Protein 7NOX (pdb70)

Radius of gyration: 37.81 Å; Cα contacts (8 Å, |Δi|>4): 2036; chains: 2; bounding box: 87×106×77 Å

Secondary structure (DSSP, 8-state):
--HHHHHHHHHHHHHH-HHHHHHIIIIIHHHTTSB--SHHHIIIIITT---HHHHTHHHHHHHHTHHHHHHHHHHHHTT-GGGHHHHHHHHHHHHHHHHHHHHHHSSB--TTTT-SSSSS--SPPPBPHHHHHHHHHHHHHHHHHH--TTSPPP-S-TTTTT-HHHHHHHHHHHHHHHHHHTTTT-HHHHHHHHHHHHHSTT----SGGG-EEE---------SGGGGG--SS-HHHHHHH-SSTTTS--BBBHHHHHHHHHTT-TTHHHHEE-EE-TT--SSSS-S-EE-HHHHHHHTPPP-PBPTT-BTTBSPPP-EE-HHHHHHHHH-TT--SEESGGGS-EE-GGGS-TT--EEEE-HHHHHHHHHHHHHTT----SS-HHHHHHHHHHHHHHHHHHHH-PPPPPHHHHHHHHHTTT---SSHHHHHHHHHHHHHHHGGG-HHHHHHHHHHH--S-PPPGGGGT-GGG-TT-SSPPSS-PPPHHHHHHSHHHHHHHHHTTTT---TTSPPTT----/-HHHHHHHHHHHHHH-HHHHHHIIIIIHHHTTSB--SHHHIIIIITT---HHHHTHHHHHIIIIIHHHHHHHHHHHTT-GGGHHHHHHHHHHHHHHHHHHHHHHSSB--TTTT-HHHH---S---B-HHHHHHHHHHHHHHHHHH--TTSPPP-S-TTTTT-HHHHHHHHHHHHHHHHHHTTTT-HHHHHHHHHHHHHSTT----SGGG-EEE---------SGGGGG--SS-HHHHHHH-SSTTTS--BBBHHHHHHHHHTT-TTHHHHEE-EE-TT--SSSS-S-EE-HHHHHHHTPPP-PBPTT-BTTBSPPP-EE-HHHHHHHHH-TT--SEESGGGS-EE-GGGS-TT--EEEE-HHHHHHHHHHHHHTT----SS-HHHHHHHHHHHHHHHHHHHH-PPPPPHHHHHHHHTTTT---SSHHHHHHHHHHHHHHHGGG-HHHHHHHHHHH--S-PPPGGGGT-GGG-TT-SSPPSS-PPPTTHHHHSHHHHHHHHHHTTSS--TTSPPTT-----

Solvent-accessible surface area: 38726 Å² total; per-residue (Å²): 112,72,22,19,47,22,0,33,54,0,0,30,10,3,8,0,7,2,41,1,0,34,0,6,7,2,0,2,2,4,4,2,2,0,3,1,0,3,94,20,1,0,32,30,2,1,17,1,40,82,47,31,100,16,0,10,37,0,10,50,14,2,38,71,48,1,0,93,37,0,2,36,0,13,87,102,1,31,180,49,71,117,82,28,2,6,14,1,0,0,28,0,0,30,0,7,0,0,4,10,0,0,10,4,1,5,25,0,4,18,67,66,2,20,43,18,107,114,68,63,42,137,95,35,92,1,13,110,3,75,70,1,1,56,31,0,3,121,34,0,70,45,0,2,86,101,12,44,80,115,92,32,155,8,105,16,9,54,7,16,93,14,54,9,54,57,0,19,32,1,0,0,0,0,7,0,6,0,0,2,5,1,7,51,47,43,74,106,58,0,55,72,20,0,46,68,0,46,90,23,88,45,23,14,0,85,76,53,80,9,13,0,11,0,102,17,94,108,40,93,18,57,58,36,146,139,15,78,80,38,43,113,3,7,5,8,6,12,5,9,6,1,85,50,15,69,88,18,6,6,8,0,0,7,33,0,4,61,52,0,105,94,12,47,5,30,2,7,56,28,3,0,78,0,9,12,15,42,46,11,4,29,75,30,20,80,93,32,18,56,0,9,99,13,0,84,133,76,68,37,78,31,31,21,4,56,1,0,0,18,0,93,57,78,149,14,121,26,23,96,1,99,69,0,47,126,59,26,111,129,52,65,32,4,55,26,86,2,23,62,32,0,0,1,9,2,5,42,34,5,7,80,5,67,7,12,0,5,0,0,4,4,1,6,4,37,4,14,24,0,5,0,36,14,72,161,22,117,19,68,120,65,57,13,76,64,7,2,67,75,0,0,52,24,2,2,45,8,16,39,98,45,7,59,8,100,61,9,72,101,74,86,16,61,66,7,9,141,86,117,1,46,9,21,161,79,69,100,92,49,33,72,17,1,4,12,7,4,3,4,14,7,5,20,3,2,17,11,1,4,0,11,15,19,19,21,41,27,18,156,39,100,11,4,39,118,62,60,20,35,153,76,16,118,18,27,74,95,29,1,7,1,0,9,6,2,85,98,25,37,67,168,10,129,153,7,25,64,70,1,28,121,92,55,69,48,64,37,65,4,64,32,72,9,72,0,4,69,129,124,128,23,26,56,41,0,32,53,1,0,34,13,3,8,0,5,1,40,0,0,32,0,6,5,1,0,2,2,4,4,1,2,0,4,2,0,4,92,19,1,0,34,31,2,1,16,1,37,95,44,36,111,23,2,14,43,0,9,57,10,2,39,89,50,0,0,103,42,0,6,31,2,19,91,133,2,44,116,58,73,119,84,30,1,0,12,0,0,0,30,1,0,37,0,6,0,0,5,9,0,0,10,4,0,5,25,0,6,16,71,35,3,32,16,17,180,37,86,56,85,142,94,28,90,2,10,94,2,74,64,1,1,51,31,0,3,117,33,0,73,47,0,1,76,102,13,45,96,109,95,29,172,5,98,13,12,45,8,17,88,15,58,12,56,53,0,18,29,1,0,0,0,0,6,0,7,0,0,2,7,0,8,50,54,55,75,106,61,0,54,66,21,0,45,72,0,43,91,22,86,40,22,9,0,83,76,53,84,6,16,0,27,0,115,19,98,95,45,90,21,59,65,38,151,137,15,79,78,37,39,113,9,6,4,8,5,15,5,8,5,2,85,47,16,68,86,17,6,8,7,0,0,6,32,0,4,61,51,0,109,98,13,52,6,28,2,8,53,34,2,0,64,1,12,11,15,44,46,11,4,30,77,30,20,84,97,32,17,57,0,3,99,10,0,82,127,79,67,37,79,33,31,22,5,56,0,0,0,17,0,95,58,77,149,13,121,26,26,96,1,93,70,0,48,126,56,27,111,131,52,64,32,4,55,27,87,2,23,64,32,0,0,1,8,2,2,46,39,5,6,76,8,65,5,19,0,6,0,0,5,4,1,6,0,33,4,14,28,0,4,0,32,12,66,163,19,116,28,71,119,68,57,15,82,62,11,1,73,76,0,0,53,25,2,0,44,7,14,40,102,43,3,58,7,106,66,10,73,104,74,86,18,62,67,6,15,140,96,136,2,46,9,20,170,63,77,88,83,50,37,78,17,1,5,14,7,5,3,5,14,7,5,20,3,2,19,11,1,4,1,12,16,18,18,22,28,30,18,149,12,125,11,4,32,127,71,60,19,36,153,69,18,119,16,28,70,84,14,1,6,2,0,6,2,11,81,130,27,34,91,75,8,124,173,7,26,62,80,1,16,118,100,60,70,29,89,37,61,4,64,32,69,8,96,0,5,63,130,77,58

Sequence (1040 aa):
IDPNAQQLTTAQLQQTYGDLSMMEIYRNYHYAFTQQLMGCWNTTNYGGRHTLDNNEMSSRIWTSFYTQSLKNIIDAQYYRTAEDAEKVNINSVLRIYRVYLMSIITDTYGDAPFSEAGLGFLEGKFNPKYDKQEDIYNAFFLELEDAVNKIDPTKDKVTGDLIYAGDVTKWQQLANSLRLRFAMRISSSVNPTKAQTEFENALAANGGVITDASSDALIKYMTIAFSFGQEAYSSDYRGNSLSQLLFGNDPANNPSYLCSTFFNQLYNSGDPRTFKISRCYYDGLMSSATSPDNRVDITQEMIEKGIAFSPRDPGAYSWEPWPTGYDSDICAELLAVNNPSVTATMAREVEPKLANNNFLKKSSDNPGVVMTSAEVKFLMMAEATVKKWNVGSVSAEDLYKQGVRRAAIDFLTDNYGCTTATTDAEFDAFIQDKGAFGHTTDNQKLEAINTQAWILHFTNPAECWANVRRSGYPKLKSPAEEYGFGQYLTGGTEIPVRLCYPVLESSYNKKSYNEAIERMGGTDNWHSSLLWWDTENDPNAQLTTAQLQTYGDLSMMEIYRNYHYAFTQQLMGCWNTTNYGGRHTLDNNEMSRIWTSSFYTQSLKNIIDAQYRTAEDAEKVNINSVLRIYRVYLMSIITDTYGDAPFSEAGLGFLEGKFNPKYDKQEDIYNAFFLELEDAVNKIDPTKDKVTGDLIYAGDVTKWQQLANSLRLRFAMRISSVNPTKAQTEFENALAANGGVITDASSDALIKYMTIAFSFGQEAYSDYRGNSLSQLLFGNDPANNPSYLCSTFFNQLYNSGDPRTFKISRRCYYDGLMSATSPDNRVDITQEMIEKGIAFSPRDPGAYSWEPWPTGYDSDICAELAVNNPSVTATMAREVEPKLANNFLKSDNPGVVMTSAEVKFLMMAEATVKKWNVGSVSAEDLYKQGVRRAAIDFLTDNYGCTTATTDAEFDAFIQDKGAFGHTTDNQKLEEAINTQAWILHFTNPAECWANVRRSGYPKLKSPAEYGFGQYLTGGTEIPVRLCYPVLESSYNKKSYNEAIERMGGTDNWHSSLLWWDTENQ

B-factor: mean 23.07, std 10.24, range [10.51, 80.83]

Nearest PDB structures (foldseek):
  6e61-assembly2_B  TM=1.001E+00  e=2.399E-82  Bacteroides ovatus ATCC 8483
  6dmf-assembly2_B  TM=9.995E-01  e=1.369E-80  Bacteroides ovatus ATCC 8483
  6dmf-assembly5_E  TM=1.001E+00  e=4.076E-80  Bacteroides ovatus ATCC 8483
  6dmf-assembly3_C  TM=1.000E+00  e=6.519E-79  Bacteroides ovatus ATCC 8483
  7o8c-assembly1_B  TM=9.996E-01  e=8.182E-79  Bacteroides ovatus ATCC 8483

Structure (mmCIF, N/CA/C/O backbone):
data_7NOX
#
_entry.id   7NOX
#
_cell.length_a   87.842
_cell.length_b   88.437
_cell.length_c   156.148
_cell.angle_alpha   90.000
_cell.angle_beta   90.000
_cell.angle_gamma   90.000
#
_symmetry.space_group_name_H-M   'P 21 21 21'
#
loop_
_entity.id
_entity.type
_entity.pdbx_description
1 polymer 'Surface glycan-binding protein BO2743'
2 branched beta-D-glucopyranose-(1-4)-beta-D-glucopyranose-(1-3)-beta-D-glucopyranose-(1-4)-beta-D-glucopyranose-(1-4)-beta-D-glucopyranose-(1-3)-beta-D-glucopyranose-(1-4)-beta-D-glucopyranose-(1-4)-beta-D-glucopyranose-(1-3)-beta-D-glucopyranose
3 non-polymer 'MAGNESIUM ION'
4 non-polymer GLYCEROL
5 non-polymer 'TRIETHYLENE GLYCOL'
6 non-polymer 'SODIUM ION'
7 non-polymer 'AZIDE ION'
8 non-polymer TRIS(HYDROXYETHYL)AMINOMETHANE
9 water water
#
loop_
_atom_site.group_PDB
_atom_site.id
_atom_site.type_symbol
_atom_site.label_atom_id
_atom_site.label_alt_id
_atom_site.label_comp_id
_atom_site.label_asym_id
_atom_site.label_entity_id
_atom_site.label_seq_id
_atom_site.pdbx_PDB_ins_code
_atom_site.Cartn_x
_atom_site.Cartn_y
_atom_site.Cartn_z
_atom_site.occupancy
_atom_site.B_iso_or_equiv
_atom_site.auth_seq_id
_atom_site.auth_comp_id
_atom_site.auth_asym_id
_atom_site.auth_atom_id
_atom_site.pdbx_PDB_model_num
ATOM 1 N N . ILE A 1 78 ? 15.611 21.360 38.300 1.00 46.22 39 ILE A N 1
ATOM 2 C CA . ILE A 1 78 ? 15.637 19.900 38.208 1.00 48.34 39 ILE A CA 1
ATOM 3 C C . ILE A 1 78 ? 16.422 19.425 36.975 1.00 50.31 39 ILE A C 1
ATOM 4 O O . ILE A 1 78 ? 17.213 18.488 37.046 1.00 59.17 39 ILE A O 1
ATOM 6 N N . ASP A 1 79 ? 16.170 20.032 35.845 1.00 38.92 40 ASP A N 1
ATOM 7 C CA . ASP A 1 79 ? 17.025 19.821 34.690 1.00 27.61 40 ASP A CA 1
ATOM 8 C C . ASP A 1 79 ? 18.259 20.713 34.833 1.00 25.21 40 ASP A C 1
ATOM 9 O O . ASP A 1 79 ? 18.127 21.865 35.265 1.00 22.85 40 ASP A O 1
ATOM 14 N N . PRO A 1 80 ? 19.464 20.186 34.586 1.00 22.74 41 PRO A N 1
ATOM 15 C CA . PRO A 1 80 ? 20.675 21.029 34.699 1.00 20.17 41 PRO A CA 1
ATOM 16 C C . PRO A 1 80 ? 20.657 22.263 33.823 1.00 20.54 41 PRO A C 1
ATOM 17 O O . PRO A 1 80 ? 21.202 23.302 34.220 1.00 19.92 41 PRO A O 1
ATOM 21 N N . ASN A 1 81 ? 20.131 22.171 32.602 1.00 20.25 42 ASN A N 1
ATOM 22 C CA . ASN A 1 81 ? 20.006 23.371 31.785 1.00 20.41 42 ASN A CA 1
ATOM 23 C C . ASN A 1 81 ? 19.133 24.421 32.447 1.00 21.40 42 ASN A C 1
ATOM 24 O O . ASN A 1 81 ? 19.416 25.622 32.350 1.00 22.42 42 ASN A O 1
ATOM 29 N N . ALA A 1 82 ? 18.073 23.998 33.128 1.00 20.01 43 ALA A N 1
ATOM 30 C CA . ALA A 1 82 ? 17.211 24.944 33.812 1.00 23.02 43 ALA A CA 1
ATOM 31 C C . ALA A 1 82 ? 17.908 25.545 35.028 1.00 19.72 43 ALA A C 1
ATOM 32 O O . ALA A 1 82 ? 17.649 26.702 35.395 1.00 19.56 43 ALA A O 1
ATOM 34 N N . GLN A 1 83 ? 18.726 24.745 35.724 1.00 18.13 44 GLN A N 1
ATOM 35 C CA A GLN A 1 83 ? 19.457 25.293 36.860 0.61 18.89 44 GLN A CA 1
ATOM 36 C CA B GLN A 1 83 ? 19.492 25.266 36.854 0.39 18.94 44 GLN A CA 1
ATOM 37 C C . GLN A 1 83 ? 20.435 26.380 36.411 1.00 17.51 44 GLN A C 1
ATOM 38 O O . GLN A 1 83 ? 20.621 27.379 37.129 1.00 18.35 44 GLN A O 1
ATOM 49 N N . LEU A 1 84 ? 21.048 26.224 35.226 1.00 16.92 45 LEU A N 1
ATOM 50 C CA . LEU A 1 84 ? 21.906 27.286 34.683 1.00 16.16 45 LEU A CA 1
ATOM 51 C C . LEU A 1 84 ? 21.131 28.591 34.524 1.00 16.15 45 LEU A C 1
ATOM 52 O O . LEU A 1 84 ? 21.603 29.660 34.939 1.00 15.98 45 LEU A O 1
ATOM 57 N N . THR A 1 85 ? 19.929 28.524 33.937 1.00 16.66 46 THR A N 1
ATOM 58 C CA . THR A 1 85 ? 19.136 29.731 33.737 1.00 15.95 46 THR A CA 1
ATOM 59 C C . THR A 1 85 ? 18.902 30.449 35.051 1.00 16.93 46 THR A C 1
ATOM 60 O O . THR A 1 85 ? 19.088 31.674 35.148 1.00 15.24 46 THR A O 1
ATOM 64 N N . THR A 1 86 ? 18.436 29.713 36.054 1.00 18.25 47 THR A N 1
ATOM 65 C CA . THR A 1 86 ? 18.102 30.331 37.336 1.00 14.99 47 THR A CA 1
ATOM 66 C C . THR A 1 86 ? 19.331 30.959 37.969 1.00 15.92 47 THR A C 1
ATOM 67 O O . THR A 1 86 ? 19.250 32.077 38.526 1.00 17.10 47 THR A O 1
ATOM 71 N N . ALA A 1 87 ? 20.478 30.267 37.889 1.00 14.78 48 ALA A N 1
ATOM 72 C CA . ALA A 1 87 ? 21.688 30.790 38.497 1.00 16.94 48 ALA A CA 1
ATOM 73 C C . ALA A 1 87 ? 22.152 32.063 37.791 1.00 15.86 48 ALA A C 1
ATOM 74 O O . ALA A 1 87 ? 22.576 33.030 38.447 1.00 16.42 48 ALA A O 1
ATOM 76 N N . GLN A 1 88 ? 22.090 32.085 36.451 1.00 14.37 49 GLN A N 1
ATOM 77 C CA . GLN A 1 88 ? 22.390 33.326 35.746 1.00 12.77 49 GLN A CA 1
ATOM 78 C C . GLN A 1 88 ? 21.450 34.437 36.175 1.00 16.78 49 GLN A C 1
ATOM 79 O O . GLN A 1 88 ? 21.898 35.553 36.486 1.00 15.29 49 GLN A O 1
ATOM 85 N N . LEU A 1 89 ? 20.130 34.179 36.139 1.00 12.99 50 LEU A N 1
ATOM 86 C CA . LEU A 1 89 ? 19.191 35.236 36.518 1.00 13.51 50 LEU A CA 1
ATOM 87 C C . LEU A 1 89 ? 19.491 35.755 37.926 1.00 17.24 50 LEU A C 1
ATOM 88 O O . LEU A 1 89 ? 19.401 36.963 38.157 1.00 16.22 50 LEU A O 1
ATOM 93 N N . GLN A 1 90 ? 19.829 34.857 38.870 1.00 14.99 51 GLN A N 1
ATOM 94 C CA A GLN A 1 90 ? 20.014 35.284 40.252 0.61 13.98 51 GLN A CA 1
ATOM 95 C CA B GLN A 1 90 ? 20.053 35.262 40.271 0.39 13.99 51 GLN A CA 1
ATOM 96 C C . GLN A 1 90 ? 21.231 36.207 40.408 1.00 17.60 51 GLN A C 1
ATOM 97 O O . GLN A 1 90 ? 21.274 37.015 41.347 1.00 20.59 51 GLN A O 1
ATOM 108 N N . THR A 1 91 ? 22.189 36.141 39.482 1.00 14.32 52 THR A N 1
ATOM 109 C CA . THR A 1 91 ? 23.459 36.875 39.615 1.00 13.76 52 THR A CA 1
ATOM 110 C C . THR A 1 91 ? 23.248 38.371 39.773 1.00 15.44 52 THR A C 1
ATOM 111 O O . THR A 1 91 ? 23.882 38.997 40.635 1.00 15.66 52 THR A O 1
ATOM 115 N N . TYR A 1 92 ? 22.378 38.985 38.971 1.00 14.09 53 TYR A N 1
ATOM 116 C CA . TYR A 1 92 ? 21.984 40.371 39.218 1.00 13.18 53 TYR A CA 1
ATOM 117 C C . TYR A 1 92 ? 20.478 40.508 39.469 1.00 13.95 53 TYR A C 1
ATOM 118 O O . TYR A 1 92 ? 19.989 41.634 39.646 1.00 14.71 53 TYR A O 1
ATOM 127 N N . GLY A 1 93 ? 19.730 39.400 39.483 1.00 14.04 54 GLY A N 1
ATOM 128 C CA . GLY A 1 93 ? 18.280 39.500 39.580 1.00 12.52 54 GLY A CA 1
ATOM 129 C C . GLY A 1 93 ? 17.762 39.419 40.977 1.00 14.61 54 GLY A C 1
ATOM 130 O O . GLY A 1 93 ? 16.578 39.696 41.207 1.00 16.84 54 GLY A O 1
ATOM 131 N N . ASP A 1 94 ? 18.626 39.076 41.935 1.00 15.20 55 ASP A N 1
ATOM 132 C CA . ASP A 1 94 ? 18.214 38.900 43.323 1.00 16.31 55 ASP A CA 1
ATOM 133 C C . ASP A 1 94 ? 18.229 40.253 44.034 1.00 17.54 55 ASP A C 1
ATOM 134 O O . ASP A 1 94 ? 19.303 40.806 44.352 1.00 15.87 55 ASP A O 1
ATOM 139 N N . LEU A 1 95 ? 17.026 40.765 44.293 1.00 16.86 56 LEU A N 1
ATOM 140 C CA . LEU A 1 95 ? 16.860 42.110 44.812 1.00 16.49 56 LEU A CA 1
ATOM 141 C C . LEU A 1 95 ? 17.441 42.239 46.209 1.00 22.28 56 LEU A C 1
ATOM 142 O O . LEU A 1 95 ? 17.933 43.312 46.563 1.00 23.31 56 LEU A O 1
ATOM 147 N N . SER A 1 96 ? 17.390 41.173 47.009 1.00 16.17 57 SER A N 1
ATOM 148 C CA . SER A 1 96 ? 18.009 41.219 48.326 1.00 18.70 57 SER A CA 1
ATOM 149 C C . SER A 1 96 ? 19.529 41.308 48.198 1.00 21.17 57 SER A C 1
ATOM 150 O O . SER A 1 96 ? 20.181 42.135 48.851 1.00 20.46 57 SER A O 1
ATOM 153 N N . MET A 1 97 ? 20.117 40.494 47.332 1.00 16.02 58 MET A N 1
ATOM 154 C CA . MET A 1 97 ? 21.570 40.456 47.319 1.00 15.36 58 MET A CA 1
ATOM 155 C C . MET A 1 97 ? 22.142 41.754 46.738 1.00 12.80 58 MET A C 1
ATOM 156 O O . MET A 1 97 ? 23.239 42.194 47.155 1.00 15.67 58 MET A O 1
ATOM 161 N N . MET A 1 98 ? 21.420 42.399 45.791 1.00 13.72 59 MET A N 1
ATOM 162 C CA . MET A 1 98 ? 22.038 43.545 45.148 1.00 13.98 59 MET A CA 1
ATOM 163 C C . MET A 1 98 ? 22.213 44.742 46.096 1.00 16.00 59 MET A C 1
ATOM 164 O O . MET A 1 98 ? 22.978 45.671 45.777 1.00 15.23 59 MET A O 1
ATOM 169 N N . GLU A 1 99 ? 21.528 44.734 47.242 1.00 12.69 60 GLU A N 1
ATOM 170 C CA . GLU A 1 99 ? 21.742 45.785 48.245 1.00 15.13 60 GLU A CA 1
ATOM 171 C C . GLU A 1 99 ? 23.222 45.917 48.610 1.00 16.29 60 GLU A C 1
ATOM 172 O O . GLU A 1 99 ? 23.695 47.006 48.993 1.00 16.77 60 GLU A O 1
ATOM 178 N N . ILE A 1 100 ? 23.971 44.811 48.562 1.00 12.91 61 ILE A N 1
ATOM 179 C CA . ILE A 1 100 ? 25.378 44.888 48.987 1.00 14.51 61 ILE A CA 1
ATOM 180 C C . ILE A 1 100 ? 26.148 45.873 48.119 1.00 14.28 61 ILE A C 1
ATOM 181 O O . ILE A 1 100 ? 27.091 46.527 48.582 1.00 13.39 61 ILE A O 1
ATOM 186 N N . TYR A 1 101 ? 25.853 45.893 46.806 1.00 12.68 62 TYR A N 1
ATOM 187 C CA . TYR A 1 101 ? 26.608 46.730 45.898 1.00 12.19 62 TYR A CA 1
ATOM 188 C C . TYR A 1 101 ? 26.242 48.194 46.095 1.00 12.61 62 TYR A C 1
ATOM 189 O O . TYR A 1 101 ? 27.121 49.076 46.065 1.00 13.92 62 TYR A O 1
ATOM 198 N N . ARG A 1 102 ? 24.942 48.480 46.262 1.00 12.01 63 ARG A N 1
ATOM 199 C CA . ARG A 1 102 ? 24.569 49.867 46.509 1.00 12.92 63 ARG A CA 1
ATOM 200 C C . ARG A 1 102 ? 25.090 50.342 47.855 1.00 15.75 63 ARG A C 1
ATOM 201 O O . ARG A 1 102 ? 25.465 51.518 48.003 1.00 14.85 63 ARG A O 1
ATOM 209 N N . ASN A 1 103 ? 25.130 49.444 48.841 1.00 13.28 64 ASN A N 1
ATOM 210 C CA . ASN A 1 103 ? 25.520 49.844 50.188 1.00 12.46 64 ASN A CA 1
ATOM 211 C C . ASN A 1 103 ? 27.040 49.992 50.331 1.00 13.12 64 ASN A C 1
ATOM 212 O O . ASN A 1 103 ? 27.518 50.925 50.997 1.00 13.64 64 ASN A O 1
ATOM 217 N N . TYR A 1 104 ? 27.811 49.029 49.810 1.00 12.75 65 TYR A N 1
ATOM 218 C CA . TYR A 1 104 ? 29.248 48.977 50.025 1.00 12.15 65 TYR A CA 1
ATOM 219 C C . TYR A 1 104 ? 30.032 49.272 48.751 1.00 13.96 65 TYR A C 1
ATOM 220 O O . TYR A 1 104 ? 30.690 50.312 48.652 1.00 13.59 65 TYR A O 1
ATOM 229 N N . HIS A 1 105 ? 29.997 48.370 47.758 1.00 12.60 66 HIS A N 1
ATOM 230 C CA . HIS A 1 105 ? 30.904 48.467 46.618 1.00 13.04 66 HIS A CA 1
ATOM 231 C C . HIS A 1 105 ? 30.931 49.853 45.987 1.00 13.31 66 HIS A C 1
ATOM 232 O O . HIS A 1 105 ? 32.013 50.377 45.697 1.00 13.76 66 HIS A O 1
ATOM 239 N N . TYR A 1 106 ? 29.751 50.396 45.616 1.00 12.67 67 TYR A N 1
ATOM 240 C CA . TYR A 1 106 ? 29.740 51.660 44.856 1.00 12.47 67 TYR A CA 1
ATOM 241 C C . TYR A 1 106 ? 30.328 52.807 45.642 1.00 12.64 67 TYR A C 1
ATOM 242 O O . TYR A 1 106 ? 30.825 53.766 45.037 1.00 13.15 67 TYR A O 1
ATOM 251 N N . ALA A 1 107 ? 30.298 52.715 46.982 1.00 11.23 68 ALA A N 1
ATOM 252 C CA . ALA A 1 107 ? 30.999 53.706 47.808 1.00 10.87 68 ALA A CA 1
ATOM 253 C C . ALA A 1 107 ? 32.498 53.429 47.872 1.00 13.14 68 ALA A C 1
ATOM 254 O O . ALA A 1 107 ? 33.300 54.358 47.763 1.00 13.15 68 ALA A O 1
ATOM 256 N N . PHE A 1 108 ? 32.896 52.164 48.072 1.00 12.81 69 PHE A N 1
ATOM 257 C CA . PHE A 1 108 ? 34.321 51.837 48.160 1.00 12.51 69 PHE A CA 1
ATOM 258 C C . PHE A 1 108 ? 35.049 52.180 46.863 1.00 13.33 69 PHE A C 1
ATOM 259 O O . PHE A 1 108 ? 36.247 52.490 46.898 1.00 14.45 69 PHE A O 1
ATOM 267 N N . THR A 1 109 ? 34.399 52.040 45.713 1.00 12.22 70 THR A N 1
ATOM 268 C CA . THR A 1 109 ? 35.037 52.429 44.468 1.00 11.26 70 THR A CA 1
ATOM 269 C C . THR A 1 109 ? 34.801 53.909 44.101 1.00 12.16 70 THR A C 1
ATOM 270 O O . THR A 1 109 ? 35.238 54.374 43.041 1.00 12.50 70 THR A O 1
ATOM 274 N N . GLN A 1 110 ? 34.052 54.620 44.951 1.00 12.84 71 GLN A N 1
ATOM 275 C CA . GLN A 1 110 ? 33.866 56.074 44.835 1.00 13.70 71 GLN A CA 1
ATOM 276 C C . GLN A 1 110 ? 33.237 56.432 43.499 1.00 12.03 71 GLN A C 1
ATOM 277 O O . GLN A 1 110 ? 33.597 57.431 42.848 1.00 13.32 71 GLN A O 1
ATOM 283 N N . GLN A 1 111 ? 32.234 55.623 43.087 1.00 11.66 72 GLN A N 1
ATOM 284 C CA . GLN A 1 111 ? 31.439 55.920 41.921 1.00 13.03 72 GLN A CA 1
ATOM 285 C C . GLN A 1 111 ? 30.084 56.513 42.276 1.00 12.85 72 GLN A C 1
ATOM 286 O O . GLN A 1 111 ? 29.661 57.451 41.583 1.00 12.56 72 GLN A O 1
ATOM 292 N N . LEU A 1 112 ? 29.445 56.039 43.353 1.00 12.74 73 LEU A N 1
ATOM 293 C CA . LEU A 1 112 ? 28.171 56.628 43.808 1.00 12.47 73 LEU A CA 1
ATOM 294 C C . LEU A 1 112 ? 28.368 57.061 45.254 1.00 11.42 73 LEU A C 1
ATOM 295 O O . LEU A 1 112 ? 29.122 56.440 46.003 1.00 14.43 73 LEU A O 1
ATOM 300 N N . MET A 1 113 ? 27.731 58.192 45.598 1.00 12.88 74 MET A N 1
ATOM 301 C CA . MET A 1 113 ? 27.796 58.761 46.938 1.00 12.97 74 MET A CA 1
ATOM 302 C C . MET A 1 113 ? 26.670 59.747 47.055 1.00 11.72 74 MET A C 1
ATOM 303 O O . MET A 1 113 ? 26.434 60.517 46.130 1.00 13.21 74 MET A O 1
ATOM 308 N N . GLY A 1 114 ? 25.980 59.691 48.215 1.00 12.55 75 GLY A N 1
ATOM 309 C CA . GLY A 1 114 ? 24.961 60.696 48.511 1.00 14.63 75 GLY A CA 1
ATOM 310 C C . GLY A 1 114 ? 23.613 60.103 48.868 1.00 14.16 75 GLY A C 1
ATOM 311 O O . GLY A 1 114 ? 22.924 60.632 49.759 1.00 15.22 75 GLY A O 1
ATOM 312 N N . CYS A 1 115 ? 23.208 59.052 48.140 1.00 12.57 76 CYS A N 1
ATOM 313 C CA . CYS A 1 115 ? 22.100 58.194 48.580 1.00 14.04 76 CYS A CA 1
ATOM 314 C C . CYS A 1 115 ? 22.334 57.726 50.017 1.00 13.96 76 CYS A C 1
ATOM 315 O O . CYS A 1 115 ? 23.455 57.353 50.392 1.00 13.85 76 CYS A O 1
ATOM 318 N N . TRP A 1 116 ? 21.283 57.789 50.856 1.00 13.58 77 TRP A N 1
ATOM 319 C CA . TRP A 1 116 ? 21.480 57.424 52.263 1.00 16.22 77 TRP A CA 1
ATOM 320 C C . TRP A 1 116 ? 22.216 56.080 52.422 1.00 12.24 77 TRP A C 1
ATOM 321 O O . TRP A 1 116 ? 23.178 55.954 53.205 1.00 13.24 77 TRP A O 1
ATOM 332 N N . ASN A 1 117 ? 21.772 55.050 51.682 1.00 14.11 78 ASN A N 1
ATOM 333 C CA . ASN A 1 117 ? 22.305 53.713 51.931 1.00 14.75 78 ASN A CA 1
ATOM 334 C C . ASN A 1 117 ? 23.788 53.651 51.592 1.00 13.26 78 ASN A C 1
ATOM 335 O O . ASN A 1 117 ? 24.591 53.082 52.337 1.00 15.08 78 ASN A O 1
ATOM 340 N N . THR A 1 118 ? 24.150 54.234 50.461 1.00 13.79 79 THR A N 1
ATOM 341 C CA . THR A 1 118 ? 25.531 54.186 49.989 1.00 12.58 79 THR A CA 1
ATOM 342 C C . THR A 1 118 ? 26.455 54.962 50.926 1.00 11.74 79 THR A C 1
ATOM 343 O O . THR A 1 118 ? 27.542 54.481 51.311 1.00 14.75 79 THR A O 1
ATOM 347 N N . THR A 1 119 ? 26.037 56.177 51.320 1.00 13.87 80 THR A N 1
ATOM 348 C CA . THR A 1 119 ? 26.878 56.965 52.229 1.00 14.44 80 THR A CA 1
ATOM 349 C C . THR A 1 119 ? 26.925 56.371 53.629 1.00 15.45 80 THR A C 1
ATOM 350 O O . THR A 1 119 ? 27.994 56.313 54.238 1.00 14.31 80 THR A O 1
ATOM 354 N N . ASN A 1 120 ? 25.785 55.913 54.162 1.00 13.88 81 ASN A N 1
ATOM 355 C CA . ASN A 1 120 ? 25.779 55.402 55.532 1.00 13.23 81 ASN A CA 1
ATOM 356 C C . ASN A 1 120 ? 26.661 54.162 55.688 1.00 15.29 81 ASN A C 1
ATOM 357 O O . ASN A 1 120 ? 27.458 54.054 56.646 1.00 16.71 81 ASN A O 1
ATOM 362 N N . TYR A 1 121 ? 26.565 53.207 54.749 1.00 13.48 82 TYR A N 1
ATOM 363 C CA . TYR A 1 121 ? 27.316 51.955 54.932 1.00 13.19 82 TYR A CA 1
ATOM 364 C C . TYR A 1 121 ? 28.730 52.105 54.377 1.00 14.32 82 TYR A C 1
ATOM 365 O O . TYR A 1 121 ? 29.713 52.158 55.116 1.00 14.90 82 TYR A O 1
ATOM 374 N N . GLY A 1 122 ? 28.860 52.148 53.055 1.00 12.93 83 GLY A N 1
ATOM 375 C CA . GLY A 1 122 ? 30.210 52.178 52.509 1.00 13.29 83 GLY A CA 1
ATOM 376 C C . GLY A 1 122 ? 30.886 53.537 52.627 1.00 15.69 83 GLY A C 1
ATOM 377 O O . GLY A 1 122 ? 32.104 53.616 52.823 1.00 14.85 83 GLY A O 1
ATOM 378 N N . GLY A 1 123 ? 30.106 54.624 52.547 1.00 14.25 84 GLY A N 1
ATOM 379 C CA . GLY A 1 123 ? 30.708 55.955 52.557 1.00 12.34 84 GLY A CA 1
ATOM 380 C C . GLY A 1 123 ? 31.192 56.385 53.921 1.00 15.01 84 GLY A C 1
ATOM 381 O O . GLY A 1 123 ? 32.086 57.242 54.007 1.00 17.62 84 GLY A O 1
ATOM 382 N N . ARG A 1 124 ? 30.646 55.806 54.990 1.00 12.27 85 ARG A N 1
ATOM 383 C CA . ARG A 1 124 ? 31.050 56.169 56.358 1.00 12.75 85 ARG A CA 1
ATOM 384 C C . ARG A 1 124 ? 31.530 54.959 57.156 1.00 13.95 85 ARG A C 1
ATOM 385 O O . ARG A 1 124 ? 31.666 55.012 58.395 1.00 14.61 85 ARG A O 1
ATOM 393 N N . HIS A 1 125 ? 31.859 53.878 56.454 1.00 13.45 86 HIS A N 1
ATOM 394 C CA . HIS A 1 125 ? 32.474 52.697 57.059 1.00 13.40 86 HIS A CA 1
ATOM 395 C C . HIS A 1 125 ? 31.646 52.157 58.234 1.00 15.53 86 HIS A C 1
ATOM 396 O O . HIS A 1 125 ? 32.172 51.873 59.331 1.00 14.85 86 HIS A O 1
ATOM 403 N N . THR A 1 126 ? 30.329 52.009 58.000 1.00 14.63 87 THR A N 1
ATOM 404 C CA . THR A 1 126 ? 29.429 51.366 58.973 1.00 13.55 87 THR A CA 1
ATOM 405 C C . THR A 1 126 ? 29.413 49.873 58.674 1.00 13.59 87 THR A C 1
ATOM 406 O O . THR A 1 126 ? 28.835 49.431 57.659 1.00 13.57 87 THR A O 1
ATOM 410 N N . LEU A 1 127 ? 30.044 49.104 59.543 1.00 16.61 88 LEU A N 1
ATOM 411 C CA . LEU A 1 127 ? 30.078 47.667 59.386 1.00 15.14 88 LEU A CA 1
ATOM 412 C C . LEU A 1 127 ? 28.766 47.098 59.900 1.00 16.25 88 LEU A C 1
ATOM 413 O O . LEU A 1 127 ? 28.319 47.422 61.005 1.00 16.70 88 LEU A O 1
ATOM 418 N N . ASP A 1 128 ? 28.157 46.223 59.101 1.00 14.32 89 ASP A N 1
ATOM 419 C CA . ASP A 1 128 ? 26.904 45.580 59.467 1.00 15.40 89 ASP A CA 1
ATOM 420 C C . ASP A 1 128 ? 26.964 44.160 58.919 1.00 16.10 89 ASP A C 1
ATOM 421 O O . ASP A 1 128 ? 27.006 43.969 57.692 1.00 14.44 89 ASP A O 1
ATOM 426 N N . ASN A 1 129 ? 27.006 43.166 59.807 1.00 14.33 90 ASN A N 1
ATOM 427 C CA . ASN A 1 129 ? 27.222 41.803 59.319 1.00 15.45 90 ASN A CA 1
ATOM 428 C C . ASN A 1 129 ? 26.090 41.308 58.405 1.00 14.66 90 ASN A C 1
ATOM 429 O O . ASN A 1 129 ? 26.341 40.590 57.412 1.00 16.08 90 ASN A O 1
ATOM 434 N N . ASN A 1 130 ? 24.847 41.685 58.704 1.00 15.07 91 ASN A N 1
ATOM 435 C CA . ASN A 1 130 ? 23.768 41.310 57.807 1.00 16.05 91 ASN A CA 1
ATOM 436 C C . ASN A 1 130 ? 23.990 41.846 56.403 1.00 16.35 91 ASN A C 1
ATOM 437 O O . ASN A 1 130 ? 23.763 41.134 55.397 1.00 20.56 91 ASN A O 1
ATOM 442 N N . GLU A 1 131 ? 24.392 43.113 56.292 1.00 13.27 92 GLU A N 1
ATOM 443 C CA . GLU A 1 131 ? 24.649 43.672 54.958 1.00 17.84 92 GLU A CA 1
ATOM 444 C C . GLU A 1 131 ? 25.850 43.009 54.299 1.00 15.86 92 GLU A C 1
ATOM 445 O O . GLU A 1 131 ? 25.814 42.738 53.083 1.00 16.45 92 GLU A O 1
ATOM 451 N N . MET A 1 132 ? 26.915 42.730 55.071 1.00 13.06 93 MET A N 1
ATOM 452 C CA . MET A 1 132 ? 28.078 42.133 54.454 1.00 13.69 93 MET A CA 1
ATOM 453 C C . MET A 1 132 ? 27.837 40.697 54.010 1.00 15.69 93 MET A C 1
ATOM 454 O O . MET A 1 132 ? 28.607 40.194 53.169 1.00 15.79 93 MET A O 1
ATOM 459 N N . SER A 1 133 ? 26.835 40.024 54.606 1.00 13.99 94 SER A N 1
ATOM 460 C CA A SER A 1 133 ? 26.631 38.597 54.384 0.53 13.98 94 SER A CA 1
ATOM 461 C CA B SER A 1 133 ? 26.640 38.596 54.381 0.47 13.99 94 SER A CA 1
ATOM 462 C C . SER A 1 133 ? 25.893 38.271 53.094 1.00 15.46 94 SER A C 1
ATOM 463 O O . SER A 1 133 ? 25.769 37.079 52.777 1.00 16.42 94 SER A O 1
ATOM 468 N N . ARG A 1 134 ? 25.394 39.276 52.361 1.00 14.79 95 ARG A N 1
ATOM 469 C CA . ARG A 1 134 ? 24.415 39.020 51.296 1.00 13.50 95 ARG A CA 1
ATOM 470 C C . ARG A 1 134 ? 24.967 38.139 50.188 1.00 17.13 95 ARG A C 1
ATOM 471 O O . ARG A 1 134 ? 24.231 37.285 49.681 1.00 15.96 95 ARG A O 1
ATOM 479 N N . ILE A 1 135 ? 26.222 38.343 49.780 1.00 14.54 96 ILE A N 1
ATOM 480 C CA . ILE A 1 135 ? 26.742 37.535 48.677 1.00 12.21 96 ILE A CA 1
ATOM 481 C C . ILE A 1 135 ? 26.897 36.091 49.130 1.00 14.58 96 ILE A C 1
ATOM 482 O O . ILE A 1 135 ? 26.517 35.154 48.423 1.00 15.92 96 ILE A O 1
ATOM 487 N N . TRP A 1 136 ? 27.516 35.897 50.295 1.00 13.44 97 TRP A N 1
ATOM 488 C CA . TRP A 1 136 ? 27.701 34.549 50.821 1.00 13.99 97 TRP A CA 1
ATOM 489 C C . TRP A 1 136 ? 26.387 33.788 50.921 1.00 14.23 97 TRP A C 1
ATOM 490 O O . TRP A 1 136 ? 26.237 32.680 50.380 1.00 16.14 97 TRP A O 1
ATOM 501 N N . THR A 1 137 ? 25.418 34.365 51.628 1.00 14.66 98 THR A N 1
ATOM 502 C CA . THR A 1 137 ? 24.142 33.698 51.848 1.00 16.52 98 THR A CA 1
ATOM 503 C C . THR A 1 137 ? 23.407 33.437 50.543 1.00 19.99 98 THR A C 1
ATOM 504 O O . THR A 1 137 ? 22.936 32.321 50.296 1.00 17.82 98 THR A O 1
ATOM 508 N N . SER A 1 138 ? 23.336 34.436 49.675 1.00 15.79 99 SER A N 1
ATOM 509 C CA . SER A 1 138 ? 22.588 34.258 48.424 1.00 17.15 99 SER A CA 1
ATOM 510 C C . SER A 1 138 ? 23.220 33.176 47.556 1.00 17.54 99 SER A C 1
ATOM 511 O O . SER A 1 138 ? 22.527 32.277 47.042 1.00 19.01 99 SER A O 1
ATOM 514 N N . PHE A 1 139 ? 24.543 33.245 47.369 1.00 14.39 100 PHE A N 1
ATOM 515 C CA . PHE A 1 139 ? 25.165 32.274 46.457 1.00 15.25 100 PHE A CA 1
ATOM 516 C C . PHE A 1 139 ? 25.181 30.874 47.052 1.00 16.66 100 PHE A C 1
ATOM 517 O O . PHE A 1 139 ? 24.960 29.883 46.337 1.00 17.89 100 PHE A O 1
ATOM 525 N N . TYR A 1 140 ? 25.523 30.742 48.334 1.00 17.86 101 TYR A N 1
ATOM 526 C CA . TYR A 1 140 ? 25.659 29.386 48.862 1.00 16.80 101 TYR A CA 1
ATOM 527 C C . TYR A 1 140 ? 24.317 28.710 49.081 1.00 17.52 101 TYR A C 1
ATOM 528 O O . TYR A 1 140 ? 24.287 27.474 49.216 1.00 20.99 101 TYR A O 1
ATOM 537 N N . THR A 1 141 ? 23.217 29.472 49.176 1.00 17.28 102 THR A N 1
ATOM 538 C CA . THR A 1 141 ? 21.890 28.853 49.314 1.00 15.95 102 THR A CA 1
ATOM 539 C C . THR A 1 141 ? 21.176 28.710 47.995 1.00 21.09 102 THR A C 1
ATOM 540 O O . THR A 1 141 ? 20.217 27.934 47.918 1.00 25.16 102 THR A O 1
ATOM 544 N N . GLN A 1 142 ? 21.601 29.433 46.955 1.00 18.34 103 GLN A N 1
ATOM 545 C CA . GLN A 1 142 ? 20.871 29.411 45.689 1.00 20.72 103 GLN A CA 1
ATOM 546 C C . GLN A 1 142 ? 21.825 29.105 44.539 1.00 23.01 103 GLN A C 1
ATOM 547 O O . GLN A 1 142 ? 22.161 27.938 44.308 1.00 22.30 103 GLN A O 1
ATOM 553 N N . SER A 1 143 ? 22.308 30.145 43.854 1.00 18.46 104 SER A N 1
ATOM 554 C CA . SER A 1 143 ? 22.911 29.971 42.534 1.00 18.83 104 SER A CA 1
ATOM 555 C C . SER A 1 143 ? 24.136 29.054 42.562 1.00 22.94 104 SER A C 1
ATOM 556 O O . SER A 1 143 ? 24.233 28.113 41.759 1.00 20.94 104 SER A O 1
ATOM 559 N N . LEU A 1 144 ? 25.115 29.313 43.447 1.00 18.64 105 LEU A N 1
ATOM 560 C CA . LEU A 1 144 ? 26.271 28.415 43.482 1.00 16.47 105 LEU A CA 1
ATOM 561 C C . LEU A 1 144 ? 25.895 27.005 43.915 1.00 21.68 105 LEU A C 1
ATOM 562 O O . LEU A 1 144 ? 26.373 26.028 43.324 1.00 19.94 105 LEU A O 1
ATOM 567 N N . LYS A 1 145 ? 25.033 26.876 44.920 1.00 20.25 106 LYS A N 1
ATOM 568 C CA . LYS A 1 145 ? 24.554 25.558 45.328 1.00 19.41 106 LYS A CA 1
ATOM 569 C C . LYS A 1 145 ? 23.948 24.803 44.155 1.00 19.35 106 LYS A C 1
ATOM 570 O O . LYS A 1 145 ? 24.237 23.617 43.950 1.00 21.37 106 LYS A O 1
ATOM 576 N N . ASN A 1 146 ? 23.070 25.466 43.408 1.00 19.69 107 ASN A N 1
ATOM 577 C CA . ASN A 1 146 ? 22.370 24.802 42.323 1.00 22.15 107 ASN A CA 1
ATOM 578 C C . ASN A 1 146 ? 23.306 24.495 41.169 1.00 21.86 107 ASN A C 1
ATOM 579 O O . ASN A 1 146 ? 23.167 23.445 40.524 1.00 21.60 107 ASN A O 1
ATOM 584 N N . ILE A 1 147 ? 24.235 25.419 40.849 1.00 17.39 108 ILE A N 1
ATOM 585 C CA . ILE A 1 147 ? 25.272 25.127 39.851 1.00 17.61 108 ILE A CA 1
ATOM 586 C C . ILE A 1 147 ? 26.071 23.890 40.249 1.00 18.94 108 ILE A C 1
ATOM 587 O O . ILE A 1 147 ? 26.410 23.048 39.394 1.00 18.40 108 ILE A O 1
ATOM 592 N N . ILE A 1 148 ? 26.439 23.789 41.534 1.00 19.51 109 ILE A N 1
ATOM 593 C CA . ILE A 1 148 ? 27.200 22.634 42.005 1.00 17.88 109 ILE A CA 1
ATOM 594 C C . ILE A 1 148 ? 26.385 21.343 41.864 1.00 18.04 109 ILE A C 1
ATOM 595 O O . ILE A 1 148 ? 26.924 20.319 41.423 1.00 21.22 109 ILE A O 1
ATOM 600 N N . ASP A 1 149 ? 25.103 21.369 42.242 1.00 19.31 110 ASP A N 1
ATOM 601 C CA . ASP A 1 149 ? 24.225 20.207 42.034 1.00 20.55 110 ASP A CA 1
ATOM 602 C C . ASP A 1 149 ? 24.200 19.787 40.561 1.00 23.11 110 ASP A C 1
ATOM 603 O O . ASP A 1 149 ? 24.426 18.611 40.227 1.00 22.09 110 ASP A O 1
ATOM 608 N N . ALA A 1 150 ? 23.978 20.750 39.663 1.00 19.29 111 ALA A N 1
ATOM 609 C CA . ALA A 1 150 ? 23.871 20.431 38.247 1.00 17.08 111 ALA A CA 1
ATOM 610 C C . ALA A 1 150 ? 25.197 19.920 37.710 1.00 19.79 111 ALA A C 1
ATOM 611 O O . ALA A 1 150 ? 25.233 19.062 36.809 1.00 19.53 111 ALA A O 1
ATOM 613 N N . GLN A 1 151 ? 26.311 20.471 38.204 1.00 19.28 112 GLN A N 1
ATOM 614 C CA . GLN A 1 151 ? 27.599 20.021 37.704 1.00 17.16 112 GLN A CA 1
ATOM 615 C C . GLN A 1 151 ? 27.815 18.567 38.098 1.00 21.34 112 GLN A C 1
ATOM 616 O O . GLN A 1 151 ? 28.254 17.747 37.275 1.00 19.07 112 GLN A O 1
ATOM 622 N N . TYR A 1 152 ? 27.476 18.231 39.347 1.00 21.36 113 TYR A N 1
ATOM 623 C CA A TYR A 1 152 ? 27.661 16.855 39.788 0.49 23.07 113 TYR A CA 1
ATOM 624 C CA B TYR A 1 152 ? 27.618 16.854 39.824 0.51 23.09 113 TYR A CA 1
ATOM 625 C C . TYR A 1 152 ? 26.781 15.904 38.984 1.00 20.95 113 TYR A C 1
ATOM 626 O O . TYR A 1 152 ? 27.226 14.807 38.632 1.00 22.80 113 TYR A O 1
ATOM 643 N N . ARG A 1 153 ? 25.575 16.335 38.620 1.00 22.77 114 ARG A N 1
ATOM 644 C CA . ARG A 1 153 ? 24.650 15.462 37.900 1.00 18.12 114 ARG A CA 1
ATOM 645 C C . ARG A 1 153 ? 25.047 15.244 36.447 1.00 25.74 114 ARG A C 1
ATOM 646 O O . ARG A 1 153 ? 24.554 14.303 35.813 1.00 28.37 114 ARG A O 1
ATOM 654 N N . THR A 1 154 ? 25.904 16.092 35.891 1.00 20.26 115 THR A N 1
ATOM 655 C CA . THR A 1 154 ? 26.324 16.003 34.505 1.00 21.39 115 THR A CA 1
ATOM 656 C C . THR A 1 154 ? 27.779 15.597 34.367 1.00 21.60 115 THR A C 1
ATOM 657 O O . THR A 1 154 ? 28.280 15.527 33.243 1.00 22.57 115 THR A O 1
ATOM 661 N N . ALA A 1 155 ? 28.488 15.376 35.478 1.00 21.99 116 ALA A N 1
ATOM 662 C CA . ALA A 1 155 ? 29.913 15.093 35.416 1.00 22.96 116 ALA A CA 1
ATOM 663 C C . ALA A 1 155 ? 30.188 13.705 34.816 1.00 25.39 116 ALA A C 1
ATOM 664 O O . ALA A 1 155 ? 29.367 12.785 34.916 1.00 25.67 116 ALA A O 1
ATOM 666 N N . GLU A 1 156 ? 31.360 13.570 34.190 1.00 24.79 117 GLU A N 1
ATOM 667 C CA . GLU A 1 156 ? 31.852 12.255 33.730 1.00 38.53 117 GLU A CA 1
ATOM 668 C C . GLU A 1 156 ? 30.862 11.577 32.789 1.00 38.62 117 GLU A C 1
ATOM 669 O O . GLU A 1 156 ? 30.650 10.364 32.847 1.00 37.40 117 GLU A O 1
ATOM 675 N N . ASP A 1 157 ? 30.210 12.363 31.945 1.00 34.79 118 ASP A N 1
ATOM 676 C CA . ASP A 1 157 ? 29.207 11.838 31.021 1.00 31.57 118 ASP A CA 1
ATOM 677 C C . ASP A 1 157 ? 29.470 12.465 29.668 1.00 36.79 118 ASP A C 1
ATOM 678 O O . ASP A 1 157 ? 29.205 13.655 29.475 1.00 28.19 118 ASP A O 1
ATOM 683 N N . ALA A 1 158 ? 29.972 11.645 28.735 1.00 32.11 119 ALA A N 1
ATOM 684 C CA . ALA A 1 158 ? 30.366 12.129 27.417 1.00 33.01 119 ALA A CA 1
ATOM 685 C C . ALA A 1 158 ? 29.213 12.777 26.658 1.00 29.52 119 ALA A C 1
ATOM 686 O O . ALA A 1 158 ? 29.462 13.628 25.801 1.00 32.09 119 ALA A O 1
ATOM 688 N N . GLU A 1 159 ? 27.960 12.400 26.945 1.00 26.97 120 GLU A N 1
ATOM 689 C CA . GLU A 1 159 ? 26.807 12.969 26.253 1.00 31.52 120 GLU A CA 1
ATOM 690 C C . GLU A 1 159 ? 26.308 14.270 26.863 1.00 32.75 120 GLU A C 1
ATOM 691 O O . GLU A 1 159 ? 25.305 14.824 26.386 1.00 27.52 120 GLU A O 1
ATOM 697 N N . LYS A 1 160 ? 26.951 14.741 27.937 1.00 24.05 121 LYS A N 1
ATOM 698 C CA . LYS A 1 160 ? 26.555 15.982 28.597 1.00 24.23 121 LYS A CA 1
ATOM 699 C C . LYS A 1 160 ? 27.748 16.919 28.748 1.00 23.72 121 LYS A C 1
ATOM 700 O O . LYS A 1 160 ? 27.724 17.811 29.631 1.00 20.24 121 LYS A O 1
ATOM 706 N N . VAL A 1 161 ? 28.781 16.736 27.907 1.00 19.61 122 VAL A N 1
ATOM 707 C CA . VAL A 1 161 ? 30.026 17.476 28.102 1.00 18.74 122 VAL A CA 1
ATOM 708 C C . VAL A 1 161 ? 29.811 18.976 27.973 1.00 18.15 122 VAL A C 1
ATOM 709 O O . VAL A 1 161 ? 30.507 19.765 28.639 1.00 19.79 122 VAL A O 1
ATOM 713 N N . ASN A 1 162 ? 28.886 19.418 27.116 1.00 17.99 123 ASN A N 1
ATOM 714 C CA . ASN A 1 162 ? 28.767 20.862 26.952 1.00 18.07 123 ASN A CA 1
ATOM 715 C C . ASN A 1 162 ? 28.071 21.506 28.144 1.00 16.79 123 ASN A C 1
ATOM 716 O O . ASN A 1 162 ? 28.571 22.506 28.688 1.00 18.07 123 ASN A O 1
ATOM 721 N N . ILE A 1 163 ? 26.908 20.994 28.554 1.00 15.79 124 ILE A N 1
ATOM 722 C CA . ILE A 1 163 ? 26.286 21.593 29.741 1.00 16.18 124 ILE A CA 1
ATOM 723 C C . ILE A 1 163 ? 27.206 21.479 30.946 1.00 17.74 124 ILE A C 1
ATOM 724 O O . ILE A 1 163 ? 27.323 22.422 31.762 1.00 17.43 124 ILE A O 1
ATOM 729 N N . ASN A 1 164 ? 27.868 20.327 31.100 1.00 16.83 125 ASN A N 1
ATOM 730 C CA . ASN A 1 164 ? 28.795 20.178 32.233 1.00 19.00 125 ASN A CA 1
ATOM 731 C C . ASN A 1 164 ? 29.904 21.230 32.202 1.00 16.30 125 ASN A C 1
ATOM 732 O O . ASN A 1 164 ? 30.248 21.824 33.242 1.00 16.81 125 ASN A O 1
ATOM 737 N N . SER A 1 165 ? 30.500 21.459 31.029 1.00 16.29 126 SER A N 1
ATOM 738 C CA . SER A 1 165 ? 31.603 22.424 30.919 1.00 14.80 126 SER A CA 1
ATOM 739 C C . SER A 1 165 ? 31.114 23.842 31.199 1.00 17.94 126 SER A C 1
ATOM 740 O O . SER A 1 165 ? 31.817 24.640 31.847 1.00 16.14 126 SER A O 1
ATOM 743 N N . VAL A 1 166 ? 29.951 24.190 30.651 1.00 16.02 127 VAL A N 1
ATOM 744 C CA . VAL A 1 166 ? 29.367 25.506 30.915 1.00 15.74 127 VAL A CA 1
ATOM 745 C C . VAL A 1 166 ? 29.112 25.695 32.400 1.00 16.87 127 VAL A C 1
ATOM 746 O O . VAL A 1 166 ? 29.418 26.756 32.975 1.00 16.18 127 VAL A O 1
ATOM 750 N N . LEU A 1 167 ? 28.529 24.679 33.050 1.00 13.61 128 LEU A N 1
ATOM 751 C CA . LEU A 1 167 ? 28.312 24.744 34.488 1.00 15.69 128 LEU A CA 1
ATOM 752 C C . LEU A 1 167 ? 29.640 24.942 35.222 1.00 14.88 128 LEU A C 1
ATOM 753 O O . LEU A 1 167 ? 29.710 25.717 36.191 1.00 16.75 128 LEU A O 1
ATOM 758 N N . ARG A 1 168 ? 30.711 24.278 34.760 1.00 15.46 129 ARG A N 1
ATOM 759 C CA . ARG A 1 168 ? 31.993 24.453 35.467 1.00 15.29 129 ARG A CA 1
ATOM 760 C C . ARG A 1 168 ? 32.512 25.878 35.300 1.00 17.02 129 ARG A C 1
ATOM 761 O O . ARG A 1 168 ? 33.075 26.467 36.242 1.00 16.46 129 ARG A O 1
ATOM 769 N N . ILE A 1 169 ? 32.340 26.454 34.116 1.00 15.07 130 ILE A N 1
ATOM 770 C CA . ILE A 1 169 ? 32.790 27.825 33.923 1.00 15.28 130 ILE A CA 1
ATOM 771 C C . ILE A 1 169 ? 31.987 28.774 34.804 1.00 14.37 130 ILE A C 1
ATOM 772 O O . ILE A 1 169 ? 32.554 29.679 35.446 1.00 15.50 130 ILE A O 1
ATOM 777 N N . TYR A 1 170 ? 30.647 28.614 34.819 1.00 13.79 131 TYR A N 1
ATOM 778 C CA . TYR A 1 170 ? 29.840 29.519 35.632 1.00 14.66 131 TYR A CA 1
ATOM 779 C C . TYR A 1 170 ? 30.120 29.331 37.124 1.00 16.81 131 TYR A C 1
ATOM 780 O O . TYR A 1 170 ? 30.073 30.305 37.915 1.00 16.55 131 TYR A O 1
ATOM 789 N N . ARG A 1 171 ? 30.438 28.092 37.525 1.00 15.63 132 ARG A N 1
ATOM 790 C CA . ARG A 1 171 ? 30.802 27.816 38.911 1.00 14.83 132 ARG A CA 1
ATOM 791 C C . ARG A 1 171 ? 32.026 28.620 39.304 1.00 13.35 132 ARG A C 1
ATOM 792 O O . ARG A 1 171 ? 32.073 29.188 40.412 1.00 15.15 132 ARG A O 1
ATOM 800 N N . VAL A 1 172 ? 33.045 28.629 38.443 1.00 13.20 133 VAL A N 1
ATOM 801 C CA . VAL A 1 172 ? 34.241 29.444 38.710 1.00 12.88 133 VAL A CA 1
ATOM 802 C C . VAL A 1 172 ? 33.882 30.920 38.820 1.00 14.11 133 VAL A C 1
ATOM 803 O O . VAL A 1 172 ? 34.349 31.637 39.719 1.00 14.76 133 VAL A O 1
ATOM 807 N N . TYR A 1 173 ? 33.055 31.415 37.882 1.00 14.05 134 TYR A N 1
ATOM 808 C CA . TYR A 1 173 ? 32.678 32.824 37.926 1.00 13.16 134 TYR A CA 1
ATOM 809 C C . TYR A 1 173 ? 32.010 33.164 39.264 1.00 15.75 134 TYR A C 1
ATOM 810 O O . TYR A 1 173 ? 32.409 34.120 39.925 1.00 14.09 134 TYR A O 1
ATOM 819 N N . LEU A 1 174 ? 30.980 32.409 39.670 1.00 13.15 135 LEU A N 1
ATOM 820 C CA . LEU A 1 174 ? 30.301 32.736 40.929 1.00 11.93 135 LEU A CA 1
ATOM 821 C C . LEU A 1 174 ? 31.264 32.626 42.110 1.00 13.85 135 LEU A C 1
ATOM 822 O O . LEU A 1 174 ? 31.262 33.493 42.993 1.00 14.49 135 LEU A O 1
ATOM 827 N N . MET A 1 175 ? 32.124 31.600 42.106 1.00 13.22 136 MET A N 1
ATOM 828 C CA . MET A 1 175 ? 33.090 31.441 43.188 1.00 12.90 136 MET A CA 1
ATOM 829 C C . MET A 1 175 ? 34.065 32.604 43.238 1.00 13.48 136 MET A C 1
ATOM 830 O O . MET A 1 175 ? 34.500 33.005 44.349 1.00 13.74 136 MET A O 1
ATOM 835 N N . SER A 1 176 ? 34.439 33.152 42.076 1.00 13.13 137 SER A N 1
ATOM 836 C CA . SER A 1 176 ? 35.368 34.271 42.083 1.00 13.91 137 SER A CA 1
ATOM 837 C C . SER A 1 176 ? 34.781 35.471 42.828 1.00 13.90 137 SER A C 1
ATOM 838 O O . SER A 1 176 ? 35.498 36.195 43.547 1.00 14.87 137 SER A O 1
ATOM 841 N N . ILE A 1 177 ? 33.472 35.697 42.672 1.00 14.02 138 ILE A N 1
ATOM 842 C CA . ILE A 1 177 ? 32.858 36.790 43.413 1.00 13.26 138 ILE A CA 1
ATOM 843 C C . ILE A 1 177 ? 32.951 36.527 44.912 1.00 14.33 138 ILE A C 1
ATOM 844 O O . ILE A 1 177 ? 33.267 37.440 45.683 1.00 15.53 138 ILE A O 1
ATOM 849 N N . ILE A 1 178 ? 32.643 35.289 45.362 1.00 12.75 139 ILE A N 1
ATOM 850 C CA . ILE A 1 178 ? 32.744 34.978 46.802 1.00 11.89 139 ILE A CA 1
ATOM 851 C C . ILE A 1 178 ? 34.174 35.238 47.295 1.00 12.94 139 ILE A C 1
ATOM 852 O O . ILE A 1 178 ? 34.396 35.958 48.294 1.00 14.00 139 ILE A O 1
ATOM 857 N N . THR A 1 179 ? 35.176 34.625 46.650 1.00 14.67 140 THR A N 1
ATOM 858 C CA . THR A 1 179 ? 36.509 34.728 47.247 1.00 13.51 140 THR A CA 1
ATOM 859 C C . THR A 1 179 ? 37.060 36.159 47.152 1.00 13.87 140 THR A C 1
ATOM 860 O O . THR A 1 179 ? 37.775 36.619 48.069 1.00 13.82 140 THR A O 1
ATOM 864 N N . ASP A 1 180 ? 36.680 36.898 46.107 1.00 13.00 141 ASP A N 1
ATOM 865 C CA . ASP A 1 180 ? 37.153 38.279 45.977 1.00 10.69 141 ASP A CA 1
ATOM 866 C C . ASP A 1 180 ? 36.451 39.205 46.959 1.00 13.25 141 ASP A C 1
ATOM 867 O O . ASP A 1 180 ? 36.882 40.366 47.114 1.00 13.38 141 ASP A O 1
ATOM 872 N N . THR A 1 181 ? 35.382 38.734 47.613 1.00 12.23 142 THR A N 1
ATOM 873 C CA . THR A 1 181 ? 34.729 39.517 48.656 1.00 11.51 142 THR A CA 1
ATOM 874 C C . THR A 1 181 ? 35.256 39.147 50.043 1.00 14.04 142 THR A C 1
ATOM 875 O O . THR A 1 181 ? 35.577 40.031 50.852 1.00 14.69 142 THR A O 1
ATOM 879 N N . TYR A 1 182 ? 35.335 37.838 50.350 1.00 12.63 143 TYR A N 1
ATOM 880 C CA . TYR A 1 182 ? 35.602 37.378 51.718 1.00 12.44 143 TYR A CA 1
ATOM 881 C C . TYR A 1 182 ? 36.958 36.760 51.960 1.00 15.06 143 TYR A C 1
ATOM 882 O O . TYR A 1 182 ? 37.362 36.712 53.139 1.00 14.32 143 TYR A O 1
ATOM 891 N N . GLY A 1 183 ? 37.640 36.254 50.938 1.00 12.65 144 GLY A N 1
ATOM 892 C CA . GLY A 1 183 ? 38.916 35.569 51.119 1.00 13.27 144 GLY A CA 1
ATOM 893 C C . GLY A 1 183 ? 38.744 34.061 51.025 1.00 17.78 144 GLY A C 1
ATOM 894 O O . GLY A 1 183 ? 38.102 33.569 50.098 1.00 15.77 144 GLY A O 1
ATOM 895 N N . ASP A 1 184 ? 39.306 33.326 51.994 1.00 14.62 145 ASP A N 1
ATOM 896 C CA . ASP A 1 184 ? 39.127 31.871 51.970 1.00 13.88 145 ASP A CA 1
ATOM 897 C C . ASP A 1 184 ? 37.647 31.534 52.108 1.00 14.39 145 ASP A C 1
ATOM 898 O O . ASP A 1 184 ? 36.902 32.217 52.824 1.00 16.20 145 ASP A O 1
ATOM 903 N N . ALA A 1 185 ? 37.195 30.473 51.435 1.00 14.57 146 ALA A N 1
ATOM 904 C CA . ALA A 1 185 ? 35.771 30.165 51.448 1.00 14.68 146 ALA A CA 1
ATOM 905 C C . ALA A 1 185 ? 35.567 28.732 50.951 1.00 14.60 146 ALA A C 1
ATOM 906 O O . ALA A 1 185 ? 36.429 28.193 50.251 1.00 16.79 146 ALA A O 1
ATOM 908 N N . PRO A 1 186 ? 34.437 28.110 51.291 1.00 15.67 147 PRO A N 1
ATOM 909 C CA . PRO A 1 186 ? 34.169 26.757 50.772 1.00 18.50 147 PRO A CA 1
ATOM 910 C C . PRO A 1 186 ? 34.101 26.751 49.255 1.00 16.24 147 PRO A C 1
ATOM 911 O O . PRO A 1 186 ? 33.457 27.593 48.642 1.00 17.44 147 PRO A O 1
ATOM 915 N N . PHE A 1 187 ? 34.740 25.747 48.654 1.00 17.28 148 PHE A N 1
ATOM 916 C CA . PHE A 1 187 ? 34.722 25.609 47.200 1.00 17.32 148 PHE A CA 1
ATOM 917 C C . PHE A 1 187 ? 34.726 24.115 46.892 1.00 21.47 148 PHE A C 1
ATOM 918 O O . PHE A 1 187 ? 33.680 23.567 46.522 1.00 18.73 148 PHE A O 1
ATOM 926 N N . SER A 1 188 ? 35.863 23.439 47.103 1.00 20.17 149 SER A N 1
ATOM 927 C CA . SER A 1 188 ? 35.931 21.998 46.852 1.00 19.51 149 SER A CA 1
ATOM 928 C C . SER A 1 188 ? 34.867 21.231 47.640 1.00 18.89 149 SER A C 1
ATOM 929 O O . SER A 1 188 ? 34.282 20.266 47.130 1.00 23.19 149 SER A O 1
ATOM 932 N N . GLU A 1 189 ? 34.551 21.670 48.839 1.00 20.46 150 GLU A N 1
ATOM 933 C CA . GLU A 1 189 ? 33.575 20.992 49.671 1.00 20.39 150 GLU A CA 1
ATOM 934 C C . GLU A 1 189 ? 32.216 21.675 49.699 1.00 23.39 150 GLU A C 1
ATOM 935 O O . GLU A 1 189 ? 31.324 21.210 50.420 1.00 21.56 150 GLU A O 1
ATOM 941 N N . ALA A 1 190 ? 32.014 22.737 48.916 1.00 20.67 151 ALA A N 1
ATOM 942 C CA . ALA A 1 190 ? 30.737 23.444 48.953 1.00 21.09 151 ALA A CA 1
ATOM 943 C C . ALA A 1 190 ? 29.636 22.652 48.249 1.00 19.06 151 ALA A C 1
ATOM 944 O O . ALA A 1 190 ? 29.894 21.849 47.347 1.00 20.28 151 ALA A O 1
ATOM 946 N N . GLY A 1 191 ? 28.404 22.875 48.699 1.00 23.20 152 GLY A N 1
ATOM 947 C CA . GLY A 1 191 ? 27.222 22.382 48.000 1.00 25.43 152 GLY A CA 1
ATOM 948 C C . GLY A 1 191 ? 26.990 20.887 48.082 1.00 29.31 152 GLY A C 1
ATOM 949 O O . GLY A 1 191 ? 26.319 20.322 47.207 1.00 27.24 152 GLY A O 1
ATOM 950 N N . LEU A 1 192 ? 27.572 20.265 49.074 1.00 29.15 153 LEU A N 1
ATOM 951 C CA . LEU A 1 192 ? 27.322 18.832 49.217 1.00 30.09 153 LEU A CA 1
ATOM 952 C C . LEU A 1 192 ? 26.145 18.834 50.194 1.00 46.41 153 LEU A C 1
ATOM 953 O O . LEU A 1 192 ? 25.344 19.738 50.149 1.00 35.69 153 LEU A O 1
ATOM 958 N N . GLY A 1 193 ? 26.008 17.872 51.059 1.00 30.10 154 GLY A N 1
ATOM 959 C CA . GLY A 1 193 ? 24.784 18.001 51.876 1.00 38.08 154 GLY A CA 1
ATOM 960 C C . GLY A 1 193 ? 23.717 17.176 51.204 1.00 50.45 154 GLY A C 1
ATOM 961 O O . GLY A 1 193 ? 23.089 16.402 51.898 1.00 45.48 154 GLY A O 1
ATOM 962 N N . PHE A 1 194 ? 23.578 17.309 49.881 1.00 51.86 155 PHE A N 1
ATOM 963 C CA . PHE A 1 194 ? 22.707 16.375 49.129 1.00 48.87 155 PHE A CA 1
ATOM 964 C C . PHE A 1 194 ? 23.302 14.960 49.242 1.00 59.21 155 PHE A C 1
ATOM 965 O O . PHE A 1 194 ? 22.535 14.002 49.139 1.00 38.97 155 PHE A O 1
ATOM 973 N N . LEU A 1 195 ? 24.629 14.854 49.433 1.00 30.00 156 LEU A N 1
ATOM 974 C CA . LEU A 1 195 ? 25.310 13.539 49.497 1.00 30.00 156 LEU A CA 1
ATOM 975 C C . LEU A 1 195 ? 24.863 12.836 50.762 1.00 30.00 156 LEU A C 1
ATOM 976 O O . LEU A 1 195 ? 24.262 11.750 50.665 1.00 30.00 156 LEU A O 1
ATOM 981 N N . GLU A 1 196 ? 25.121 13.465 51.898 1.00 30.00 157 GLU A N 1
ATOM 982 C CA . GLU A 1 196 ? 24.839 12.783 53.174 1.00 30.00 157 GLU A CA 1
ATOM 983 C C . GLU A 1 196 ? 25.052 13.812 54.259 1.00 30.00 157 GLU A C 1
ATOM 984 O O . GLU A 1 196 ? 24.650 14.967 54.051 1.00 30.00 157 GLU A O 1
ATOM 986 N N . GLY A 1 197 ? 25.712 13.401 55.341 1.00 30.00 158 GLY A N 1
ATOM 987 C CA . GLY A 1 197 ? 26.048 14.335 56.421 1.00 30.00 158 GLY A CA 1
ATOM 988 C C . GLY A 1 197 ? 27.241 15.172 56.023 1.00 30.00 158 GLY A C 1
ATOM 989 O O . GLY A 1 197 ? 27.988 15.578 56.944 1.00 30.00 158 GLY A O 1
ATOM 990 N N . LYS A 1 198 ? 27.419 15.428 54.717 1.00 30.00 159 LYS A N 1
ATOM 991 C CA . LYS A 1 198 ? 28.528 16.296 54.226 1.00 30.00 159 LYS A CA 1
ATOM 992 C C . LYS A 1 198 ? 28.143 17.757 54.439 1.00 30.00 159 LYS A C 1
ATOM 993 O O . LYS A 1 198 ? 28.055 18.509 53.462 1.00 30.00 159 LYS A O 1
ATOM 995 N N . PHE A 1 199 ? 27.856 18.106 55.681 1.00 68.14 160 PHE A N 1
ATOM 996 C CA . PHE A 1 199 ? 27.632 19.525 55.999 1.00 60.23 160 PHE A CA 1
ATOM 997 C C . PHE A 1 199 ? 28.934 19.952 56.661 1.00 48.27 160 PHE A C 1
ATOM 998 O O . PHE A 1 199 ? 29.806 19.095 56.821 1.00 48.43 160 PHE A O 1
ATOM 1006 N N . ASN A 1 200 ? 29.044 21.225 57.014 1.00 49.92 161 ASN A N 1
ATOM 1007 C CA . ASN A 1 200 ? 30.288 21.766 57.627 1.00 40.98 161 ASN A CA 1
ATOM 1008 C C . ASN A 1 200 ? 31.471 21.765 56.652 1.00 39.57 161 ASN A C 1
ATOM 1009 O O . ASN A 1 200 ? 32.509 21.179 56.976 1.00 29.85 161 ASN A O 1
ATOM 1014 N N . PRO A 1 201 ? 31.396 22.454 55.492 1.00 26.70 162 PRO A N 1
ATOM 1015 C CA . PRO A 1 201 ? 32.530 22.443 54.603 1.00 28.72 162 PRO A CA 1
ATOM 1016 C C . PRO A 1 201 ? 33.764 23.248 55.032 1.00 20.88 162 PRO A C 1
ATOM 1017 O O . PRO A 1 201 ? 33.582 24.275 55.620 1.00 25.71 162 PRO A O 1
ATOM 1021 N N . LYS A 1 202 ? 34.955 22.764 54.693 1.00 23.85 163 LYS A N 1
ATOM 1022 C CA . LYS A 1 202 ? 36.173 23.529 54.938 1.00 21.01 163 LYS A CA 1
ATOM 1023 C C . LYS A 1 202 ? 36.272 24.728 53.992 1.00 20.32 163 LYS A C 1
ATOM 1024 O O . LYS A 1 202 ? 35.716 24.737 52.873 1.00 19.43 163 LYS A O 1
ATOM 1030 N N . TYR A 1 203 ? 36.962 25.766 54.455 1.00 17.41 164 TYR A N 1
ATOM 1031 C CA . TYR A 1 203 ? 37.247 26.941 53.628 1.00 18.42 164 TYR A CA 1
ATOM 1032 C C . TYR A 1 203 ? 38.558 26.714 52.886 1.00 17.37 164 TYR A C 1
ATOM 1033 O O . TYR A 1 203 ? 39.631 26.618 53.507 1.00 18.74 164 TYR A O 1
ATOM 1042 N N . ASP A 1 204 ? 38.500 26.652 51.549 1.00 15.71 165 ASP A N 1
ATOM 1043 C CA . ASP A 1 204 ? 39.729 26.537 50.782 1.00 15.16 165 ASP A CA 1
ATOM 1044 C C . ASP A 1 204 ? 40.498 27.858 50.829 1.00 13.37 165 ASP A C 1
ATOM 1045 O O . ASP A 1 204 ? 39.895 28.947 50.887 1.00 16.32 165 ASP A O 1
ATOM 1050 N N . LYS A 1 205 ? 41.829 27.776 50.817 1.00 14.67 166 LYS A N 1
ATOM 1051 C CA . LYS A 1 205 ? 42.645 28.981 50.810 1.00 14.85 166 LYS A CA 1
ATOM 1052 C C . LYS A 1 205 ? 42.461 29.727 49.484 1.00 14.73 166 LYS A C 1
ATOM 1053 O O . LYS A 1 205 ? 42.433 29.111 48.419 1.00 15.07 166 LYS A O 1
ATOM 1059 N N . GLN A 1 206 ? 42.393 31.067 49.544 1.00 14.30 167 GLN A N 1
ATOM 1060 C CA . GLN A 1 206 ? 42.210 31.850 48.319 1.00 14.01 167 GLN A CA 1
ATOM 1061 C C . GLN A 1 206 ? 43.239 31.505 47.242 1.00 14.36 167 GLN A C 1
ATOM 1062 O O . GLN A 1 206 ? 42.877 31.388 46.063 1.00 15.09 167 GLN A O 1
ATOM 1068 N N . GLU A 1 207 ? 44.527 31.352 47.626 1.00 13.53 168 GLU A N 1
ATOM 1069 C CA . GLU A 1 207 ? 45.564 31.030 46.653 1.00 16.02 168 GLU A CA 1
ATOM 1070 C C . GLU A 1 207 ? 45.212 29.745 45.909 1.00 15.13 168 GLU A C 1
ATOM 1071 O O . GLU A 1 207 ? 45.366 29.672 44.683 1.00 16.58 168 GLU A O 1
ATOM 1077 N N . ASP A 1 208 ? 44.683 28.757 46.633 1.00 15.01 169 ASP A N 1
ATOM 1078 C CA . ASP A 1 208 ? 44.309 27.464 46.050 1.00 16.97 169 ASP A CA 1
ATOM 1079 C C . ASP A 1 208 ? 43.050 27.575 45.202 1.00 14.91 169 ASP A C 1
ATOM 1080 O O . ASP A 1 208 ? 42.920 26.874 44.188 1.00 17.03 169 ASP A O 1
ATOM 1085 N N . ILE A 1 209 ? 42.101 28.405 45.632 1.00 13.48 170 ILE A N 1
ATOM 1086 C CA . ILE A 1 209 ? 40.888 28.638 44.862 1.00 12.45 170 ILE A CA 1
ATOM 1087 C C . ILE A 1 209 ? 41.272 29.194 43.500 1.00 15.79 170 ILE A C 1
ATOM 1088 O O . ILE A 1 209 ? 40.802 28.715 42.467 1.00 15.58 170 ILE A O 1
ATOM 1093 N N . TYR A 1 210 ? 42.204 30.165 43.484 1.00 15.39 171 TYR A N 1
ATOM 1094 C CA . TYR A 1 210 ? 42.653 30.725 42.211 1.00 14.86 171 TYR A CA 1
ATOM 1095 C C . TYR A 1 210 ? 43.357 29.651 41.360 1.00 13.98 171 TYR A C 1
ATOM 1096 O O . TYR A 1 210 ? 43.144 29.580 40.143 1.00 16.45 171 TYR A O 1
ATOM 1105 N N . ASN A 1 211 ? 44.214 28.815 41.987 1.00 15.62 172 ASN A N 1
ATOM 1106 C CA . ASN A 1 211 ? 44.817 27.734 41.197 1.00 14.16 172 ASN A CA 1
ATOM 1107 C C . ASN A 1 211 ? 43.755 26.845 40.570 1.00 16.89 172 ASN A C 1
ATOM 1108 O O . ASN A 1 211 ? 43.884 26.467 39.391 1.00 17.36 172 ASN A O 1
ATOM 1113 N N . ALA A 1 212 ? 42.702 26.523 41.333 1.00 16.14 173 ALA A N 1
ATOM 1114 C CA . ALA A 1 212 ? 41.624 25.686 40.815 1.00 17.49 173 ALA A CA 1
ATOM 1115 C C . ALA A 1 212 ? 40.886 26.365 39.682 1.00 17.71 173 ALA A C 1
ATOM 1116 O O . ALA A 1 212 ? 40.472 25.704 38.719 1.00 19.83 173 ALA A O 1
ATOM 1118 N N . PHE A 1 213 ? 40.727 27.694 39.759 1.00 14.06 174 PHE A N 1
ATOM 1119 C CA . PHE A 1 213 ? 40.071 28.405 38.666 1.00 14.31 174 PHE A CA 1
ATOM 1120 C C . PHE A 1 213 ? 40.784 28.132 37.351 1.00 14.19 174 PHE A C 1
ATOM 1121 O O . PHE A 1 213 ? 40.132 27.895 36.313 1.00 16.00 174 PHE A O 1
ATOM 1129 N N . PHE A 1 214 ? 42.119 28.271 37.336 1.00 12.71 175 PHE A N 1
ATOM 1130 C CA . PHE A 1 214 ? 42.851 28.078 36.080 1.00 15.82 175 PHE A CA 1
ATOM 1131 C C . PHE A 1 214 ? 42.667 26.653 35.585 1.00 15.39 175 PHE A C 1
ATOM 1132 O O . PHE A 1 214 ? 42.510 26.436 34.375 1.00 15.98 175 PHE A O 1
ATOM 1140 N N . LEU A 1 215 ? 42.715 25.674 36.492 1.00 15.15 176 LEU A N 1
ATOM 1141 C CA . LEU A 1 215 ? 42.582 24.269 36.070 1.00 18.80 176 LEU A CA 1
ATOM 1142 C C . LEU A 1 215 ? 41.181 23.971 35.539 1.00 16.06 176 LEU A C 1
ATOM 1143 O O . LEU A 1 215 ? 41.032 23.300 34.493 1.00 17.96 176 LEU A O 1
ATOM 1148 N N . GLU A 1 216 ? 40.142 24.472 36.224 1.00 16.90 177 GLU A N 1
ATOM 1149 C CA . GLU A 1 216 ? 38.762 24.207 35.825 1.00 17.01 177 GLU A CA 1
ATOM 1150 C C . GLU A 1 216 ? 38.485 24.839 34.478 1.00 17.19 177 GLU A C 1
ATOM 1151 O O . GLU A 1 216 ? 37.892 24.208 33.588 1.00 18.83 177 GLU A O 1
ATOM 1157 N N . LEU A 1 217 ? 38.859 26.122 34.321 1.00 15.55 178 LEU A N 1
ATOM 1158 C CA . LEU A 1 217 ? 38.593 26.822 33.062 1.00 16.13 178 LEU A CA 1
ATOM 1159 C C . LEU A 1 217 ? 39.330 26.163 31.915 1.00 15.62 178 LEU A C 1
ATOM 1160 O O . LEU A 1 217 ? 38.764 25.998 30.827 1.00 18.00 178 LEU A O 1
ATOM 1165 N N . GLU A 1 218 ? 40.600 25.780 32.135 1.00 14.58 179 GLU A N 1
ATOM 1166 C CA . GLU A 1 218 ? 41.359 25.104 31.085 1.00 17.34 179 GLU A CA 1
ATOM 1167 C C . GLU A 1 218 ? 40.674 23.808 30.678 1.00 17.80 179 GLU A C 1
ATOM 1168 O O . GLU A 1 218 ? 40.513 23.526 29.478 1.00 19.41 179 GLU A O 1
ATOM 1174 N N . ASP A 1 219 ? 40.262 23.004 31.654 1.00 17.75 180 ASP A N 1
ATOM 1175 C CA . ASP A 1 219 ? 39.655 21.711 31.309 1.00 19.91 180 ASP A CA 1
ATOM 1176 C C . ASP A 1 219 ? 38.308 21.886 30.626 1.00 20.63 180 ASP A C 1
ATOM 1177 O O . ASP A 1 219 ? 38.010 21.214 29.629 1.00 20.40 180 ASP A O 1
ATOM 1182 N N . ALA A 1 220 ? 37.490 22.819 31.111 1.00 17.01 181 ALA A N 1
ATOM 1183 C CA . ALA A 1 220 ? 36.200 23.055 30.446 1.00 16.15 181 ALA A CA 1
ATOM 1184 C C . ALA A 1 220 ? 36.392 23.474 28.989 1.00 17.39 181 ALA A C 1
ATOM 1185 O O . ALA A 1 220 ? 35.658 23.019 28.099 1.00 20.30 181 ALA A O 1
ATOM 1187 N N . VAL A 1 221 ? 37.403 24.303 28.712 1.00 17.54 182 VAL A N 1
ATOM 1188 C CA . VAL A 1 221 ? 37.675 24.709 27.331 1.00 16.57 182 VAL A CA 1
ATOM 1189 C C . VAL A 1 221 ? 37.998 23.486 26.484 1.00 20.14 182 VAL A C 1
ATOM 1190 O O . VAL A 1 221 ? 37.635 23.407 25.289 1.00 22.35 182 VAL A O 1
ATOM 1194 N N . ASN A 1 222 ? 38.696 22.514 27.080 1.00 19.79 183 ASN A N 1
ATOM 1195 C CA . ASN A 1 222 ? 39.165 21.376 26.285 1.00 20.39 183 ASN A CA 1
ATOM 1196 C C . ASN A 1 222 ? 38.101 20.302 26.134 1.00 21.73 183 ASN A C 1
ATOM 1197 O O . ASN A 1 222 ? 38.180 19.512 25.185 1.00 24.62 183 ASN A O 1
ATOM 1202 N N . LYS A 1 223 ? 37.113 20.274 27.023 1.00 19.31 184 LYS A N 1
ATOM 1203 C CA . LYS A 1 223 ? 36.023 19.315 26.950 1.00 18.59 184 LYS A CA 1
ATOM 1204 C C . LYS A 1 223 ? 34.865 19.782 26.072 1.00 24.56 184 LYS A C 1
ATOM 1205 O O . LYS A 1 223 ? 34.084 18.931 25.608 1.00 22.52 184 LYS A O 1
ATOM 1211 N N . ILE A 1 224 ? 34.693 21.098 25.887 1.00 19.00 185 ILE A N 1
ATOM 1212 C CA . ILE A 1 224 ? 33.617 21.614 25.035 1.00 21.18 185 ILE A CA 1
ATOM 1213 C C . ILE A 1 224 ? 33.726 21.057 23.621 1.00 18.25 185 ILE A C 1
ATOM 1214 O O . ILE A 1 224 ? 34.813 20.955 23.060 1.00 20.51 185 ILE A O 1
ATOM 1219 N N . ASP A 1 225 ? 32.578 20.712 23.038 1.00 18.54 186 ASP A N 1
ATOM 1220 C CA . ASP A 1 225 ? 32.543 20.084 21.713 1.00 21.24 186 ASP A CA 1
ATOM 1221 C C . ASP A 1 225 ? 31.239 20.455 21.032 1.00 22.31 186 ASP A C 1
ATOM 1222 O O . ASP A 1 225 ? 30.192 19.877 21.350 1.00 21.91 186 ASP A O 1
ATOM 1227 N N . PRO A 1 226 ? 31.260 21.400 20.080 1.00 22.62 187 PRO A N 1
ATOM 1228 C CA . PRO A 1 226 ? 30.003 21.852 19.451 1.00 24.34 187 PRO A CA 1
ATOM 1229 C C . PRO A 1 226 ? 29.228 20.785 18.698 1.00 25.32 187 PRO A C 1
ATOM 1230 O O . PRO A 1 226 ? 28.088 21.067 18.299 1.00 31.56 187 PRO A O 1
ATOM 1234 N N . THR A 1 227 ? 29.739 19.571 18.568 1.00 24.91 188 THR A N 1
ATOM 1235 C CA . THR A 1 227 ? 28.940 18.530 17.954 1.00 29.39 188 THR A CA 1
ATOM 1236 C C . THR A 1 227 ? 28.125 17.734 18.963 1.00 29.06 188 THR A C 1
ATOM 1237 O O . THR A 1 227 ? 27.360 16.857 18.557 1.00 26.67 188 THR A O 1
ATOM 1241 N N . LYS A 1 228 ? 28.249 17.996 20.258 1.00 23.84 189 LYS A N 1
ATOM 1242 C CA . LYS A 1 228 ? 27.613 17.172 21.276 1.00 24.23 189 LYS A CA 1
ATOM 1243 C C . LYS A 1 228 ? 26.340 17.858 21.782 1.00 24.87 189 LYS A C 1
ATOM 1244 O O . LYS A 1 228 ? 25.574 18.362 20.956 1.00 25.62 189 LYS A O 1
ATOM 1250 N N . ASP A 1 229 ? 26.076 17.893 23.074 1.00 21.70 190 ASP A N 1
ATOM 1251 C CA . ASP A 1 229 ? 24.764 18.228 23.588 1.00 18.11 190 ASP A CA 1
ATOM 1252 C C . ASP A 1 229 ? 24.479 19.709 23.446 1.00 21.51 190 ASP A C 1
ATOM 1253 O O . ASP A 1 229 ? 25.382 20.545 23.507 1.00 22.23 190 ASP A O 1
ATOM 1258 N N . LYS A 1 230 ? 23.210 20.025 23.220 1.00 20.43 191 LYS A N 1
ATOM 1259 C CA . LYS A 1 230 ? 22.781 21.411 23.096 1.00 23.80 191 LYS A CA 1
ATOM 1260 C C . LYS A 1 230 ? 22.565 21.996 24.473 1.00 20.13 191 LYS A C 1
ATOM 1261 O O . LYS A 1 230 ? 21.919 21.385 25.333 1.00 22.96 191 LYS A O 1
ATOM 1267 N N . VAL A 1 231 ? 23.065 23.209 24.677 1.00 18.04 192 VAL A N 1
ATOM 1268 C CA . VAL A 1 231 ? 22.815 23.957 25.896 1.00 18.69 192 VAL A CA 1
ATOM 1269 C C . VAL A 1 231 ? 21.655 24.903 25.647 1.00 22.96 192 VAL A C 1
ATOM 1270 O O . VAL A 1 231 ? 21.759 25.797 24.794 1.00 20.27 192 VAL A O 1
ATOM 1274 N N . THR A 1 232 ? 20.577 24.711 26.406 1.00 19.46 193 THR A N 1
ATOM 1275 C CA . THR A 1 232 ? 19.273 25.227 26.046 1.00 18.06 193 THR A CA 1
ATOM 1276 C C . THR A 1 232 ? 18.754 26.343 26.919 1.00 18.69 193 THR A C 1
ATOM 1277 O O . THR A 1 232 ? 17.785 26.991 26.514 1.00 21.77 193 THR A O 1
ATOM 1281 N N . GLY A 1 233 ? 19.339 26.568 28.090 1.00 20.54 194 GLY A N 1
ATOM 1282 C CA . GLY A 1 233 ? 18.818 27.587 29.005 1.00 29.09 194 GLY A CA 1
ATOM 1283 C C . GLY A 1 233 ? 19.841 28.673 29.327 1.00 24.91 194 GLY A C 1
ATOM 1284 O O . GLY A 1 233 ? 19.859 29.211 30.434 1.00 20.65 194 GLY A O 1
ATOM 1285 N N . ASP A 1 234 ? 20.671 29.020 28.349 1.00 20.87 195 ASP A N 1
ATOM 1286 C CA . ASP A 1 234 ? 21.802 29.932 28.544 1.00 16.43 195 ASP A CA 1
ATOM 1287 C C . ASP A 1 234 ? 21.422 31.352 28.131 1.00 16.39 195 ASP A C 1
ATOM 1288 O O . ASP A 1 234 ? 21.287 31.645 26.938 1.00 18.62 195 ASP A O 1
ATOM 1293 N N . LEU A 1 235 ? 21.291 32.246 29.097 1.00 15.64 196 LEU A N 1
ATOM 1294 C CA . LEU A 1 235 ? 20.916 33.622 28.850 1.00 14.69 196 LEU A CA 1
ATOM 1295 C C . LEU A 1 235 ? 22.108 34.516 28.573 1.00 16.71 196 LEU A C 1
ATOM 1296 O O . LEU A 1 235 ? 21.929 35.730 28.401 1.00 16.85 196 LEU A O 1
ATOM 1301 N N . ILE A 1 236 ? 23.308 33.965 28.502 1.00 13.76 197 ILE A N 1
ATOM 1302 C CA . ILE A 1 236 ? 24.461 34.744 28.128 1.00 13.06 197 ILE A CA 1
ATOM 1303 C C . ILE A 1 236 ? 24.754 34.582 26.639 1.00 13.58 197 ILE A C 1
ATOM 1304 O O . ILE A 1 236 ? 24.856 35.558 25.896 1.00 15.70 197 ILE A O 1
ATOM 1309 N N . TYR A 1 237 ? 24.883 33.339 26.188 1.00 15.77 198 TYR A N 1
ATOM 1310 C CA . TYR A 1 237 ? 25.293 33.094 24.810 1.00 14.72 198 TYR A CA 1
ATOM 1311 C C . TYR A 1 237 ? 24.307 32.247 24.030 1.00 15.50 198 TYR A C 1
ATOM 1312 O O . TYR A 1 237 ? 24.632 31.870 22.890 1.00 15.40 198 TYR A O 1
ATOM 1321 N N . ALA A 1 238 ? 23.129 31.987 24.577 1.00 14.89 199 ALA A N 1
ATOM 1322 C CA . ALA A 1 238 ? 22.162 31.126 23.905 1.00 14.98 199 ALA A CA 1
ATOM 1323 C C . ALA A 1 238 ? 22.754 29.761 23.550 1.00 16.07 199 ALA A C 1
ATOM 1324 O O . ALA A 1 238 ? 22.412 29.160 22.520 1.00 17.11 199 ALA A O 1
ATOM 1326 N N . GLY A 1 239 ? 23.705 29.269 24.335 1.00 16.96 200 GLY A N 1
ATOM 1327 C CA . GLY A 1 239 ? 24.267 27.959 24.102 1.00 16.93 200 GLY A CA 1
ATOM 1328 C C . GLY A 1 239 ? 25.357 27.858 23.080 1.00 21.11 200 GLY A C 1
ATOM 1329 O O . GLY A 1 239 ? 25.759 26.732 22.774 1.00 20.93 200 GLY A O 1
ATOM 1330 N N . ASP A 1 240 ? 25.913 28.978 22.621 1.00 14.75 201 ASP A N 1
ATOM 1331 C CA . ASP A 1 240 ? 27.035 28.941 21.694 1.00 15.92 201 ASP A CA 1
ATOM 1332 C C . ASP A 1 240 ? 28.275 28.583 22.492 1.00 18.81 201 ASP A C 1
ATOM 1333 O O . ASP A 1 240 ? 28.847 29.425 23.195 1.00 17.73 201 ASP A O 1
ATOM 1338 N N . VAL A 1 241 ? 28.673 27.312 22.422 1.00 18.53 202 VAL A N 1
ATOM 1339 C CA . VAL A 1 241 ? 29.728 26.851 23.316 1.00 18.65 202 VAL A CA 1
ATOM 1340 C C . VAL A 1 241 ? 31.099 27.359 22.900 1.00 15.59 202 VAL A C 1
ATOM 1341 O O . VAL A 1 241 ? 32.018 27.347 23.740 1.00 17.59 202 VAL A O 1
ATOM 1345 N N . THR A 1 242 ? 31.290 27.784 21.620 1.00 16.44 203 THR A N 1
ATOM 1346 C CA . THR A 1 242 ? 32.533 28.444 21.260 1.00 17.37 203 THR A CA 1
ATOM 1347 C C . THR A 1 242 ? 32.691 29.758 22.021 1.00 16.12 203 THR A C 1
ATOM 1348 O O . THR A 1 242 ? 33.808 30.133 22.398 1.00 18.44 203 THR A O 1
ATOM 1352 N N . LYS A 1 243 ? 31.594 30.477 22.195 1.00 15.66 204 LYS A N 1
ATOM 1353 C CA . LYS A 1 243 ? 31.670 31.710 22.988 1.00 14.59 204 LYS A CA 1
ATOM 1354 C C . LYS A 1 243 ? 31.965 31.389 24.434 1.00 15.22 204 LYS A C 1
ATOM 1355 O O . LYS A 1 243 ? 32.667 32.160 25.102 1.00 16.98 204 LYS A O 1
ATOM 1361 N N . TRP A 1 244 ? 31.421 30.258 24.951 1.00 14.62 205 TRP A N 1
ATOM 1362 C CA . TRP A 1 244 ? 31.810 29.857 26.317 1.00 15.12 205 TRP A CA 1
ATOM 1363 C C . TRP A 1 244 ? 33.310 29.582 26.419 1.00 15.53 205 TRP A C 1
ATOM 1364 O O . TRP A 1 244 ? 33.914 29.851 27.469 1.00 16.28 205 TRP A O 1
ATOM 1375 N N . GLN A 1 245 ? 33.942 29.037 25.368 1.00 16.42 206 GLN A N 1
ATOM 1376 C CA . GLN A 1 245 ? 35.399 28.905 25.426 1.00 14.12 206 GLN A CA 1
ATOM 1377 C C . GLN A 1 245 ? 36.049 30.270 25.511 1.00 13.65 206 GLN A C 1
ATOM 1378 O O . GLN A 1 245 ? 37.016 30.456 26.266 1.00 15.90 206 GLN A O 1
ATOM 1384 N N . GLN A 1 246 ? 35.575 31.218 24.689 1.00 16.22 207 GLN A N 1
ATOM 1385 C CA . GLN A 1 246 ? 36.163 32.559 24.718 1.00 15.81 207 GLN A CA 1
ATOM 1386 C C . GLN A 1 246 ? 35.990 33.188 26.098 1.00 16.31 207 GLN A C 1
ATOM 1387 O O . GLN A 1 246 ? 36.935 33.780 26.633 1.00 16.34 207 GLN A O 1
ATOM 1393 N N . LEU A 1 247 ? 34.808 33.034 26.702 1.00 13.50 208 LEU A N 1
ATOM 1394 C CA . LEU A 1 247 ? 34.632 33.583 28.058 1.00 12.26 208 LEU A CA 1
ATOM 1395 C C . LEU A 1 247 ? 35.574 32.901 29.039 1.00 15.02 208 LEU A C 1
ATOM 1396 O O . LEU A 1 247 ? 36.178 33.560 29.900 1.00 14.18 208 LEU A O 1
ATOM 1401 N N . ALA A 1 248 ? 35.651 31.563 28.985 1.00 15.82 209 ALA A N 1
ATOM 1402 C CA . ALA A 1 248 ? 36.503 30.863 29.953 1.00 14.59 209 ALA A CA 1
ATOM 1403 C C . ALA A 1 248 ? 37.957 31.327 29.847 1.00 12.31 209 ALA A C 1
ATOM 1404 O O . ALA A 1 248 ? 38.626 31.560 30.872 1.00 15.63 209 ALA A O 1
ATOM 1406 N N . ASN A 1 249 ? 38.481 31.445 28.611 1.00 14.25 210 ASN A N 1
ATOM 1407 C CA . ASN A 1 249 ? 39.865 31.901 28.463 1.00 13.77 210 ASN A CA 1
ATOM 1408 C C . ASN A 1 249 ? 40.010 33.375 28.851 1.00 13.78 210 ASN A C 1
ATOM 1409 O O . ASN A 1 249 ? 41.069 33.774 29.330 1.00 15.41 210 ASN A O 1
ATOM 1414 N N . SER A 1 250 ? 38.964 34.191 28.625 1.00 13.84 211 SER A N 1
ATOM 1415 C CA . SER A 1 250 ? 39.047 35.587 29.073 1.00 14.92 211 SER A CA 1
ATOM 1416 C C . SER A 1 250 ? 39.035 35.682 30.580 1.00 13.88 211 SER A C 1
ATOM 1417 O O . SER A 1 250 ? 39.745 36.519 31.156 1.00 14.86 211 SER A O 1
ATOM 1420 N N . LEU A 1 251 ? 38.241 34.837 31.247 1.00 12.38 212 LEU A N 1
ATOM 1421 C CA . LEU A 1 251 ? 38.305 34.783 32.711 1.00 12.53 212 LEU A CA 1
ATOM 1422 C C . LEU A 1 251 ? 39.696 34.369 33.172 1.00 15.42 212 LEU A C 1
ATOM 1423 O O . LEU A 1 251 ? 40.187 34.854 34.205 1.00 14.82 212 LEU A O 1
ATOM 1428 N N . ARG A 1 252 ? 40.344 33.444 32.454 1.00 15.35 213 ARG A N 1
ATOM 1429 C CA . ARG A 1 252 ? 41.718 33.109 32.820 1.00 12.41 213 ARG A CA 1
ATOM 1430 C C . ARG A 1 252 ? 42.617 34.354 32.736 1.00 13.01 213 ARG A C 1
ATOM 1431 O O . ARG A 1 252 ? 43.496 34.521 33.591 1.00 16.02 213 ARG A O 1
ATOM 1439 N N . LEU A 1 253 ? 42.413 35.232 31.736 1.00 13.68 214 LEU A N 1
ATOM 1440 C CA . LEU A 1 253 ? 43.198 36.473 31.696 1.00 12.63 214 LEU A CA 1
ATOM 1441 C C . LEU A 1 253 ? 42.894 37.344 32.899 1.00 15.20 214 LEU A C 1
ATOM 1442 O O . LEU A 1 253 ? 43.812 37.955 33.488 1.00 15.51 214 LEU A O 1
ATOM 1447 N N . ARG A 1 254 ? 41.610 37.441 33.251 1.00 12.71 215 ARG A N 1
ATOM 1448 C CA . ARG A 1 254 ? 41.220 38.249 34.409 1.00 12.84 215 ARG A CA 1
ATOM 1449 C C . ARG A 1 254 ? 41.903 37.750 35.672 1.00 13.94 215 ARG A C 1
ATOM 1450 O O . ARG A 1 254 ? 42.470 38.532 36.452 1.00 14.33 215 ARG A O 1
ATOM 1458 N N . PHE A 1 255 ? 41.830 36.438 35.905 1.00 13.78 216 PHE A N 1
ATOM 1459 C CA . PHE A 1 255 ? 42.411 35.892 37.141 1.00 12.70 216 PHE A CA 1
ATOM 1460 C C . PHE A 1 255 ? 43.937 35.915 37.094 1.00 12.55 216 PHE A C 1
ATOM 1461 O O . PHE A 1 255 ? 44.583 36.107 38.141 1.00 13.65 216 PHE A O 1
ATOM 1469 N N . ALA A 1 256 ? 44.533 35.741 35.908 1.00 12.32 217 ALA A N 1
ATOM 1470 C CA . ALA A 1 256 ? 45.995 35.868 35.789 1.00 14.17 217 ALA A CA 1
ATOM 1471 C C . ALA A 1 256 ? 46.450 37.274 36.135 1.00 15.80 217 ALA A C 1
ATOM 1472 O O . ALA A 1 256 ? 47.368 37.463 36.944 1.00 16.01 217 ALA A O 1
ATOM 1474 N N . MET A 1 257 ? 45.776 38.298 35.586 1.00 16.24 218 MET A N 1
ATOM 1475 C CA . MET A 1 257 ? 46.126 39.666 35.992 1.00 13.87 218 MET A CA 1
ATOM 1476 C C . MET A 1 257 ? 45.852 39.904 37.470 1.00 13.74 218 MET A C 1
ATOM 1477 O O . MET A 1 257 ? 46.592 40.645 38.146 1.00 16.67 218 MET A O 1
ATOM 1482 N N . ARG A 1 258 ? 44.775 39.323 37.994 1.00 13.45 219 ARG A N 1
ATOM 1483 C CA . ARG A 1 258 ? 44.485 39.517 39.422 1.00 12.55 219 ARG A CA 1
ATOM 1484 C C . ARG A 1 258 ? 45.688 39.137 40.276 1.00 14.88 219 ARG A C 1
ATOM 1485 O O . ARG A 1 258 ? 45.984 39.801 41.295 1.00 16.89 219 ARG A O 1
ATOM 1493 N N . ILE A 1 259 ? 46.353 38.013 39.945 1.00 14.64 220 ILE A N 1
ATOM 1494 C CA . ILE A 1 259 ? 47.411 37.481 40.799 1.00 14.51 220 ILE A CA 1
ATOM 1495 C C . ILE A 1 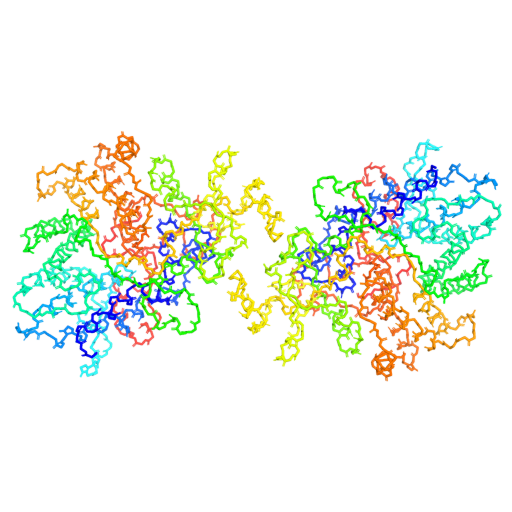259 ? 48.795 38.027 40.425 1.00 16.03 220 ILE A C 1
ATOM 1496 O O . ILE A 1 259 ? 49.822 37.534 40.913 1.00 16.82 220 ILE A O 1
ATOM 1501 N N . SER A 1 260 ? 48.832 39.049 39.568 1.00 14.81 221 SER A N 1
ATOM 1502 C CA . SER A 1 260 ? 50.088 39.527 39.013 1.00 15.33 221 SER A CA 1
ATOM 1503 C C . SER A 1 260 ? 50.935 40.280 40.021 1.00 17.25 221 SER A C 1
ATOM 1504 O O . SER A 1 260 ? 52.139 40.407 39.780 1.00 20.34 221 SER A O 1
ATOM 1507 N N . SER A 1 261 ? 50.374 40.753 41.150 1.00 16.49 222 SER A N 1
ATOM 1508 C CA A SER A 1 261 ? 51.232 41.335 42.180 0.68 15.55 222 SER A CA 1
ATOM 1509 C CA B SER A 1 261 ? 51.243 41.330 42.159 0.32 15.64 222 SER A CA 1
ATOM 1510 C C . SER A 1 261 ? 51.740 40.272 43.135 1.00 17.87 222 SER A C 1
ATOM 1511 O O . SER A 1 261 ? 52.919 40.291 43.532 1.00 20.88 222 SER A O 1
ATOM 1516 N N . VAL A 1 262 ? 50.870 39.345 43.540 1.00 15.76 223 VAL A N 1
ATOM 1517 C CA . VAL A 1 262 ? 51.248 38.346 44.540 1.00 15.96 223 VAL A CA 1
ATOM 1518 C C . VAL A 1 262 ? 52.097 37.240 43.951 1.00 17.25 223 VAL A C 1
ATOM 1519 O O . VAL A 1 262 ? 52.958 36.703 44.656 1.00 19.15 223 VAL A O 1
ATOM 1523 N N . ASN A 1 263 ? 51.904 36.902 42.669 1.00 16.65 224 ASN A N 1
ATOM 1524 C CA . ASN A 1 263 ? 52.646 35.799 42.017 1.00 14.63 224 ASN A CA 1
ATOM 1525 C C . ASN A 1 263 ? 52.884 36.156 40.559 1.00 15.40 224 ASN A C 1
ATOM 1526 O O . ASN A 1 263 ? 52.205 35.663 39.657 1.00 16.32 224 ASN A O 1
ATOM 1531 N N . PRO A 1 264 ? 53.810 37.068 40.301 1.00 16.66 225 PRO A N 1
ATOM 1532 C CA . PRO A 1 264 ? 53.963 37.591 38.945 1.00 17.92 225 PRO A CA 1
ATOM 1533 C C . PRO A 1 264 ? 54.351 36.530 37.920 1.00 15.75 225 PRO A C 1
ATOM 1534 O O . PRO A 1 264 ? 53.976 36.654 36.758 1.00 17.80 225 PRO A O 1
ATOM 1538 N N . THR A 1 265 ? 55.127 35.524 38.321 1.00 19.67 226 THR A N 1
ATOM 1539 C CA . THR A 1 265 ? 55.563 34.527 37.344 1.00 17.16 226 THR A CA 1
ATOM 1540 C C . THR A 1 265 ? 54.415 33.619 36.928 1.00 16.56 226 THR A C 1
ATOM 1541 O O . THR A 1 265 ? 54.199 33.369 35.734 1.00 19.70 226 THR A O 1
ATOM 1545 N N . LYS A 1 266 ? 53.654 33.124 37.906 1.00 17.58 227 LYS A N 1
ATOM 1546 C CA . LYS A 1 266 ? 52.467 32.345 37.550 1.00 17.98 227 LYS A CA 1
ATOM 1547 C C . LYS A 1 266 ? 51.475 33.188 36.745 1.00 19.00 227 LYS A C 1
ATOM 1548 O O . LYS A 1 266 ? 50.827 32.692 35.804 1.00 17.17 227 LYS A O 1
ATOM 1554 N N . ALA A 1 267 ? 51.315 34.465 37.127 1.00 16.41 228 ALA A N 1
ATOM 1555 C CA . ALA A 1 267 ? 50.383 35.331 36.398 1.00 15.78 228 ALA A CA 1
ATOM 1556 C C . ALA A 1 267 ? 50.732 35.382 34.916 1.00 16.92 228 ALA A C 1
ATOM 1557 O O . ALA A 1 267 ? 49.859 35.212 34.042 1.00 17.90 228 ALA A O 1
ATOM 1559 N N . GLN A 1 268 ? 52.015 35.642 34.620 1.00 14.81 229 GLN A N 1
ATOM 1560 C CA . GLN A 1 268 ? 52.448 35.702 33.224 1.00 15.69 229 GLN A CA 1
ATOM 1561 C C . GLN A 1 268 ? 52.179 34.387 32.483 1.00 15.84 229 GLN A C 1
ATOM 1562 O O . GLN A 1 268 ? 51.668 34.392 31.354 1.00 18.45 229 GLN A O 1
ATOM 1568 N N . THR A 1 269 ? 52.544 33.256 33.106 1.00 18.14 230 THR A N 1
ATOM 1569 C CA . THR A 1 269 ? 52.371 31.945 32.469 1.00 18.61 230 THR A CA 1
ATOM 1570 C C . THR A 1 269 ? 50.887 31.661 32.166 1.00 15.91 230 THR A C 1
ATOM 1571 O O . THR A 1 269 ? 50.514 31.273 31.052 1.00 17.65 230 THR A O 1
ATOM 1575 N N . GLU A 1 270 ? 50.014 31.952 33.133 1.00 15.86 231 GLU A N 1
ATOM 1576 C CA . GLU A 1 270 ? 48.590 31.696 32.962 1.00 15.59 231 GLU A CA 1
ATOM 1577 C C . GLU A 1 270 ? 47.998 32.632 31.923 1.00 16.32 231 GLU A C 1
ATOM 1578 O O . GLU A 1 270 ? 47.122 32.241 31.152 1.00 17.19 231 GLU A O 1
ATOM 1584 N N . PHE A 1 271 ? 48.478 33.871 31.880 1.00 16.64 232 PHE A N 1
ATOM 1585 C CA . PHE A 1 271 ? 47.949 34.805 30.904 1.00 17.69 232 PHE A CA 1
ATOM 1586 C C . PHE A 1 271 ? 48.302 34.328 29.505 1.00 16.24 232 PHE A C 1
ATOM 1587 O O . PHE A 1 271 ? 47.451 34.301 28.606 1.00 16.38 232 PHE A O 1
ATOM 1595 N N . GLU A 1 272 ? 49.582 33.971 29.320 1.00 16.82 233 GLU A N 1
ATOM 1596 C CA . GLU A 1 272 ? 50.034 33.503 28.017 1.00 16.66 233 GLU A CA 1
ATOM 1597 C C . GLU A 1 272 ? 49.338 32.205 27.618 1.00 18.09 233 GLU A C 1
ATOM 1598 O O . GLU A 1 272 ? 48.965 32.016 26.440 1.00 19.39 233 GLU A O 1
ATOM 1604 N N . ASN A 1 273 ? 49.159 31.295 28.578 1.00 16.76 234 ASN A N 1
ATOM 1605 C CA . ASN A 1 273 ? 48.471 30.043 28.247 1.00 18.57 234 ASN A CA 1
ATOM 1606 C C . ASN A 1 273 ? 47.060 30.319 27.747 1.00 22.70 234 ASN A C 1
ATOM 1607 O O . ASN A 1 273 ? 46.570 29.686 26.792 1.00 21.07 234 ASN A O 1
ATOM 1612 N N . ALA A 1 274 ? 46.351 31.225 28.423 1.00 17.41 235 ALA A N 1
ATOM 1613 C CA . ALA A 1 274 ? 44.975 31.508 28.027 1.00 17.76 235 ALA A CA 1
ATOM 1614 C C . ALA A 1 274 ? 44.896 32.053 26.597 1.00 16.57 235 ALA A C 1
ATOM 1615 O O . ALA A 1 274 ? 43.964 31.731 25.842 1.00 19.03 235 ALA A O 1
ATOM 1617 N N . LEU A 1 275 ? 45.860 32.884 26.202 1.00 20.54 236 LEU A N 1
ATOM 1618 C CA . LEU A 1 275 ? 45.798 33.448 24.854 1.00 19.61 236 LEU A CA 1
ATOM 1619 C C . LEU A 1 275 ? 45.964 32.366 23.803 1.00 23.31 236 LEU A C 1
ATOM 1620 O O . LEU A 1 275 ? 45.412 32.479 22.689 1.00 23.41 236 LEU A O 1
ATOM 1625 N N . ALA A 1 276 ? 46.692 31.318 24.148 1.00 21.41 237 ALA A N 1
ATOM 1626 C CA . ALA A 1 276 ? 46.985 30.202 23.244 1.00 22.58 237 ALA A CA 1
ATOM 1627 C C . ALA A 1 276 ? 45.962 29.066 23.294 1.00 25.62 237 ALA A C 1
ATOM 1628 O O . ALA A 1 276 ? 46.074 28.114 22.504 1.00 25.14 237 ALA A O 1
ATOM 1630 N N . ALA A 1 277 ? 44.959 29.145 24.160 1.00 21.81 238 ALA A N 1
ATOM 1631 C CA . ALA A 1 277 ? 44.038 28.048 24.398 1.00 18.58 238 ALA A CA 1
ATOM 1632 C C . ALA A 1 277 ? 42.974 27.956 23.299 1.00 20.06 238 ALA A C 1
ATOM 1633 O O . ALA A 1 277 ? 42.737 28.909 22.532 1.00 19.68 238 ALA A O 1
ATOM 1635 N N . ASN A 1 278 ? 42.315 26.786 23.255 1.00 22.71 239 ASN A N 1
ATOM 1636 C CA . ASN A 1 278 ? 41.321 26.502 22.224 1.00 23.07 239 ASN A CA 1
ATOM 1637 C C . ASN A 1 278 ? 40.203 27.523 22.301 1.00 22.46 239 ASN A C 1
ATOM 1638 O O . ASN A 1 278 ? 39.636 27.770 23.368 1.00 21.83 239 ASN A O 1
ATOM 1643 N N . GLY A 1 279 ? 39.869 28.095 21.168 1.00 20.90 240 GLY A N 1
ATOM 1644 C CA . GLY A 1 279 ? 38.783 29.034 21.101 1.00 18.77 240 GLY A CA 1
ATOM 1645 C C . GLY A 1 279 ? 39.216 30.474 21.266 1.00 17.86 240 GLY A C 1
ATOM 1646 O O . GLY A 1 279 ? 38.429 31.387 20.914 1.00 21.71 240 GLY A O 1
ATOM 1647 N N . GLY A 1 280 ? 40.427 30.708 21.771 1.00 21.16 241 GLY A N 1
ATOM 1648 C CA . GLY A 1 280 ? 40.935 32.062 22.019 1.00 16.39 241 GLY A CA 1
ATOM 1649 C C . GLY A 1 280 ? 40.072 32.771 23.079 1.00 17.52 241 GLY A C 1
ATOM 1650 O O . GLY A 1 280 ? 39.358 32.152 23.860 1.00 19.64 241 GLY A O 1
ATOM 1651 N N . VAL A 1 281 ? 40.207 34.105 23.091 1.00 17.99 242 VAL A N 1
ATOM 1652 C CA . VAL A 1 281 ? 39.572 34.966 24.079 1.00 15.82 242 VAL A CA 1
ATOM 1653 C C . VAL A 1 281 ? 38.523 35.837 23.411 1.00 16.69 242 VAL A C 1
ATOM 1654 O O . VAL A 1 281 ? 38.299 35.752 22.199 1.00 18.87 242 VAL A O 1
ATOM 1658 N N . ILE A 1 282 ? 37.837 36.656 24.209 1.00 14.29 243 ILE A N 1
ATOM 1659 C CA . ILE A 1 282 ? 36.838 37.565 23.679 1.00 12.90 243 ILE A CA 1
ATOM 1660 C C . ILE A 1 282 ? 37.562 38.712 22.980 1.00 19.70 243 ILE A C 1
ATOM 1661 O O . ILE A 1 282 ? 38.185 39.548 23.636 1.00 17.73 243 ILE A O 1
ATOM 1666 N N . THR A 1 283 ? 37.524 38.735 21.649 1.00 17.45 244 THR A N 1
ATOM 1667 C CA . THR A 1 283 ? 38.326 39.702 20.909 1.00 17.31 244 THR A CA 1
ATOM 1668 C C . THR A 1 283 ? 37.519 40.837 20.321 1.00 16.04 244 THR A C 1
ATOM 1669 O O . THR A 1 283 ? 38.123 41.796 19.823 1.00 20.48 244 THR A O 1
ATOM 1673 N N . ASP A 1 284 ? 36.201 40.767 20.367 1.00 16.00 245 ASP A N 1
ATOM 1674 C CA . ASP A 1 284 ? 35.363 41.894 19.989 1.00 18.15 245 ASP A CA 1
ATOM 1675 C C . ASP A 1 284 ? 34.019 41.757 20.690 1.00 18.54 245 ASP A C 1
ATOM 1676 O O . ASP A 1 284 ? 33.705 40.720 21.277 1.00 16.41 245 ASP A O 1
ATOM 1681 N N . ALA A 1 285 ? 33.248 42.836 20.650 1.00 20.22 246 ALA A N 1
ATOM 1682 C CA . ALA A 1 285 ? 32.045 42.959 21.479 1.00 19.46 246 ALA A CA 1
ATOM 1683 C C . ALA A 1 285 ? 30.968 41.925 21.158 1.00 16.22 246 ALA A C 1
ATOM 1684 O O . ALA A 1 285 ? 30.072 41.685 21.999 1.00 18.51 246 ALA A O 1
ATOM 1686 N N . SER A 1 286 ? 31.015 41.308 19.959 1.00 16.52 247 SER A N 1
ATOM 1687 C CA . SER A 1 286 ? 30.015 40.297 19.694 1.00 16.01 247 SER A CA 1
ATOM 1688 C C . SER A 1 286 ? 30.145 39.059 20.551 1.00 18.42 247 SER A C 1
ATOM 1689 O O . SER A 1 286 ? 29.216 38.243 20.545 1.00 21.58 247 SER A O 1
ATOM 1692 N N . SER A 1 287 ? 31.212 38.940 21.336 1.00 14.62 248 SER A N 1
ATOM 1693 C CA . SER A 1 287 ? 31.350 37.843 22.268 1.00 15.40 248 SER A CA 1
ATOM 1694 C C . SER A 1 287 ? 31.339 38.325 23.709 1.00 14.67 248 SER A C 1
ATOM 1695 O O . SER A 1 287 ? 31.674 37.540 24.604 1.00 15.96 248 SER A O 1
ATOM 1698 N N . ASP A 1 288 ? 30.913 39.579 23.963 1.00 14.67 249 ASP A N 1
ATOM 1699 C CA . ASP A 1 288 ? 30.775 40.037 25.355 1.00 13.85 249 ASP A CA 1
ATOM 1700 C C . ASP A 1 288 ? 29.807 39.121 26.082 1.00 15.93 249 ASP A C 1
ATOM 1701 O O . ASP A 1 288 ? 28.812 38.671 25.493 1.00 15.03 249 ASP A O 1
ATOM 1706 N N . ALA A 1 289 ? 30.108 38.847 27.374 1.00 14.11 250 ALA A N 1
ATOM 1707 C CA . ALA A 1 289 ? 29.317 37.936 28.178 1.00 12.16 250 ALA A CA 1
ATOM 1708 C C . ALA A 1 289 ? 28.391 38.793 29.044 1.00 15.23 250 ALA A C 1
ATOM 1709 O O . ALA A 1 289 ? 28.839 39.364 30.053 1.00 14.24 250 ALA A O 1
ATOM 1711 N N . LEU A 1 290 ? 27.100 38.837 28.661 1.00 14.37 251 LEU A N 1
ATOM 1712 C CA . LEU A 1 290 ? 26.081 39.691 29.275 1.00 12.90 251 LEU A CA 1
ATOM 1713 C C . LEU A 1 290 ? 24.849 38.822 29.514 1.00 15.78 251 LEU A C 1
ATOM 1714 O O . LEU A 1 290 ? 24.322 38.220 28.570 1.00 16.36 251 LEU A O 1
ATOM 1719 N N . ILE A 1 291 ? 24.409 38.736 30.769 1.00 13.32 252 ILE A N 1
ATOM 1720 C CA . ILE A 1 291 ? 23.154 38.049 31.071 1.00 13.99 252 ILE A CA 1
ATOM 1721 C C . ILE A 1 291 ? 21.995 38.888 30.575 1.00 15.94 252 ILE A C 1
ATOM 1722 O O . ILE A 1 291 ? 21.878 40.079 30.90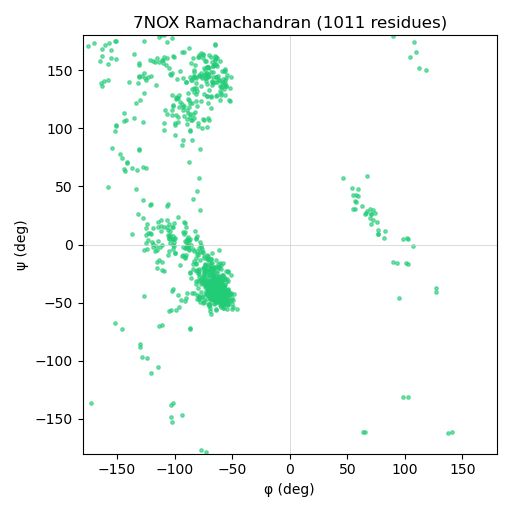9 1.00 15.72 252 ILE A O 1
ATOM 1727 N N . LYS A 1 292 ? 21.096 38.270 29.789 1.00 14.48 253 LYS A N 1
ATOM 1728 C CA . LYS A 1 292 ? 19.963 39.016 29.241 1.00 14.12 253 LYS A CA 1
ATOM 1729 C C . LYS A 1 292 ? 18.848 39.034 30.279 1.00 18.00 253 LYS A C 1
ATOM 1730 O O . LYS A 1 292 ? 18.434 37.978 30.752 1.00 21.25 253 LYS A O 1
ATOM 1736 N N . TYR A 1 293 ? 18.411 40.220 30.693 1.00 16.61 254 TYR A N 1
ATOM 1737 C CA . TYR A 1 293 ? 17.300 40.414 31.616 1.00 16.49 254 TYR A CA 1
ATOM 1738 C C . TYR A 1 293 ? 16.107 41.011 30.874 1.00 17.32 254 TYR A C 1
ATOM 1739 O O . TYR A 1 293 ? 16.259 41.661 29.824 1.00 21.46 254 TYR A O 1
ATOM 1748 N N . MET A 1 294 ? 14.918 40.827 31.456 1.00 17.05 255 MET A N 1
ATOM 1749 C CA . MET A 1 294 ? 13.738 41.301 30.741 1.00 19.18 255 MET A CA 1
ATOM 1750 C C . MET A 1 294 ? 13.263 42.632 31.303 1.00 20.34 255 MET A C 1
ATOM 1751 O O . MET A 1 294 ? 13.592 43.007 32.428 1.00 19.90 255 MET A O 1
ATOM 1756 N N . THR A 1 295 ? 12.452 43.333 30.496 1.00 19.90 256 THR A N 1
ATOM 1757 C CA . THR A 1 295 ? 11.918 44.643 30.866 1.00 21.14 256 THR A CA 1
ATOM 1758 C C . THR A 1 295 ? 10.651 44.435 31.692 1.00 18.49 256 THR A C 1
ATOM 1759 O O . THR A 1 295 ? 9.567 44.253 31.161 1.00 25.94 256 THR A O 1
ATOM 1763 N N . ILE A 1 296 ? 10.800 44.333 33.012 1.00 21.90 257 ILE A N 1
ATOM 1764 C CA . ILE A 1 296 ? 9.659 44.199 33.907 1.00 20.57 257 ILE A CA 1
ATOM 1765 C C . ILE A 1 296 ? 9.559 45.504 34.687 1.00 24.35 257 ILE A C 1
ATOM 1766 O O . ILE A 1 296 ? 10.540 46.249 34.835 1.00 25.63 257 ILE A O 1
ATOM 1771 N N . ALA A 1 297 ? 8.362 45.800 35.176 1.00 21.51 258 ALA A N 1
ATOM 1772 C CA . ALA A 1 297 ? 8.208 46.977 36.012 1.00 23.65 258 ALA A CA 1
ATOM 1773 C C . ALA A 1 297 ? 8.869 46.756 37.362 1.00 21.66 258 ALA A C 1
ATOM 1774 O O . ALA A 1 297 ? 8.826 45.661 37.928 1.00 25.67 258 ALA A O 1
ATOM 1776 N N . PHE A 1 298 ? 9.455 47.816 37.910 1.00 19.69 259 PHE A N 1
ATOM 1777 C CA . PHE A 1 298 ? 10.013 47.713 39.252 1.00 20.06 259 PHE A CA 1
ATOM 1778 C C . PHE A 1 298 ? 8.911 47.603 40.290 1.00 21.74 259 PHE A C 1
ATOM 1779 O O . PHE A 1 298 ? 7.992 48.422 40.315 1.00 25.68 259 PHE A O 1
ATOM 1787 N N . SER A 1 299 ? 9.060 46.651 41.208 1.00 20.70 260 SER A N 1
ATOM 1788 C CA . SER A 1 299 ? 8.176 46.503 42.344 1.00 21.04 260 SER A CA 1
ATOM 1789 C C . SER A 1 299 ? 9.032 46.163 43.540 1.00 24.68 260 SER A C 1
ATOM 1790 O O . SER A 1 299 ? 9.936 45.331 43.428 1.00 20.03 260 SER A O 1
ATOM 1793 N N . PHE A 1 300 ? 8.706 46.746 44.696 1.00 22.50 261 PHE A N 1
ATOM 1794 C CA . PHE A 1 300 ? 9.370 46.374 45.943 1.00 22.22 261 PHE A CA 1
ATOM 1795 C C . PHE A 1 300 ? 8.455 45.589 46.889 1.00 22.87 261 PHE A C 1
ATOM 1796 O O . PHE A 1 300 ? 8.787 45.417 48.073 1.00 26.89 261 PHE A O 1
ATOM 1804 N N . GLY A 1 301 ? 7.333 45.070 46.386 1.00 28.87 262 GLY A N 1
ATOM 1805 C CA . GLY A 1 301 ? 6.525 44.175 47.194 1.00 30.06 262 GLY A CA 1
ATOM 1806 C C . GLY A 1 301 ? 7.239 42.880 47.522 1.00 38.75 262 GLY A C 1
ATOM 1807 O O . GLY A 1 301 ? 8.317 42.575 47.013 1.00 27.66 262 GLY A O 1
ATOM 1808 N N . GLN A 1 302 ? 6.618 42.085 48.400 1.00 33.15 263 GLN A N 1
ATOM 1809 C CA . GLN A 1 302 ? 7.261 40.852 48.850 1.00 33.17 263 GLN A CA 1
ATOM 1810 C C . GLN A 1 302 ? 7.555 39.902 47.691 1.00 32.05 263 GLN A C 1
ATOM 1811 O O . GLN A 1 302 ? 8.588 39.216 47.683 1.00 30.25 263 GLN A O 1
ATOM 1817 N N . GLU A 1 303 ? 6.678 39.860 46.690 1.00 26.52 264 GLU A N 1
ATOM 1818 C CA . GLU A 1 303 ? 6.840 38.882 45.624 1.00 31.04 264 GLU A CA 1
ATOM 1819 C C . GLU A 1 303 ? 8.076 39.202 44.804 1.00 31.80 264 GLU A C 1
ATOM 1820 O O . GLU A 1 303 ? 8.661 38.310 44.185 1.00 25.47 264 GLU A O 1
ATOM 1826 N N . ALA A 1 304 ? 8.481 40.475 44.799 1.00 21.51 265 ALA A N 1
ATOM 1827 C CA . ALA A 1 304 ? 9.607 40.887 43.965 1.00 22.29 265 ALA A CA 1
ATOM 1828 C C . ALA A 1 304 ? 10.916 40.296 44.449 1.00 19.74 265 ALA A C 1
ATOM 1829 O O . ALA A 1 304 ? 11.894 40.249 43.685 1.00 20.80 265 ALA A O 1
ATOM 1831 N N . TYR A 1 305 ? 10.986 39.869 45.719 1.00 22.19 266 TYR A N 1
ATOM 1832 C CA . TYR A 1 305 ? 12.206 39.265 46.237 1.00 22.05 266 TYR A CA 1
ATOM 1833 C C . TYR A 1 305 ? 12.414 37.834 45.764 1.00 22.91 266 TYR A C 1
ATOM 1834 O O . TYR A 1 305 ? 13.484 37.266 46.028 1.00 25.20 266 TYR A O 1
ATOM 1843 N N . SER A 1 306 ? 11.441 37.234 45.069 1.00 19.87 267 SER A N 1
ATOM 1844 C CA A SER A 1 306 ? 11.650 35.932 44.445 0.64 22.26 267 SER A CA 1
ATOM 1845 C CA B SER A 1 306 ? 11.639 35.932 44.444 0.36 22.35 267 SER A CA 1
ATOM 1846 C C . SER A 1 306 ? 11.547 35.997 42.933 1.00 21.10 267 SER A C 1
ATOM 1847 O O . SER A 1 306 ? 11.485 34.949 42.289 1.00 25.22 267 SER A O 1
ATOM 1852 N N . ASP A 1 307 ? 11.533 37.204 42.362 1.00 19.56 268 ASP A N 1
ATOM 1853 C CA . ASP A 1 307 ? 11.426 37.408 40.918 1.00 16.79 268 ASP A CA 1
ATOM 1854 C C . ASP A 1 307 ? 12.797 37.847 40.417 1.00 18.02 268 ASP A C 1
ATOM 1855 O O . ASP A 1 307 ? 13.241 38.958 40.736 1.00 18.23 268 ASP A O 1
ATOM 1860 N N . TYR A 1 308 ? 13.455 36.991 39.636 1.00 16.64 269 TYR A N 1
ATOM 1861 C CA . TYR A 1 308 ? 14.814 37.259 39.164 1.00 16.45 269 TYR A CA 1
ATOM 1862 C C . TYR A 1 308 ? 14.840 37.641 37.684 1.00 14.33 269 TYR A C 1
ATOM 1863 O O . TYR A 1 308 ? 15.909 37.654 37.071 1.00 17.10 269 TYR A O 1
ATOM 1872 N N . ARG A 1 309 ? 13.669 37.941 37.085 1.00 16.04 270 ARG A N 1
ATOM 1873 C CA . ARG A 1 309 ? 13.627 38.097 35.642 1.00 15.80 270 ARG A CA 1
ATOM 1874 C C . ARG A 1 309 ? 14.252 39.405 35.177 1.00 15.15 270 ARG A C 1
ATOM 1875 O O . ARG A 1 309 ? 14.692 39.494 34.013 1.00 15.85 270 ARG A O 1
ATOM 1883 N N . GLY A 1 310 ? 14.273 40.428 36.046 1.00 17.02 271 GLY A N 1
ATOM 1884 C CA . GLY A 1 310 ? 14.847 41.725 35.717 1.00 15.38 271 GLY A CA 1
ATOM 1885 C C . GLY A 1 310 ? 16.143 42.015 36.443 1.00 15.63 271 GLY A C 1
ATOM 1886 O O . GLY A 1 310 ? 16.461 41.335 37.427 1.00 15.23 271 GLY A O 1
ATOM 1887 N N . ASN A 1 311 ? 16.931 42.980 35.931 1.00 15.83 272 ASN A N 1
ATOM 1888 C CA . ASN A 1 311 ? 18.162 43.412 36.608 1.00 14.18 272 ASN A CA 1
ATOM 1889 C C . ASN A 1 311 ? 17.771 44.164 37.882 1.00 15.76 272 ASN A C 1
ATOM 1890 O O . ASN A 1 311 ? 17.185 45.254 37.790 1.00 16.39 272 ASN A O 1
ATOM 1895 N N . SER A 1 312 ? 17.983 43.544 39.047 1.00 12.75 273 SER A N 1
ATOM 1896 C CA . SER A 1 312 ? 17.613 44.164 40.314 1.00 12.12 273 SER A CA 1
ATOM 1897 C C . SER A 1 312 ? 18.634 45.159 40.823 1.00 14.01 273 SER A C 1
ATOM 1898 O O . SER A 1 312 ? 18.281 45.968 41.696 1.00 14.70 273 SER A O 1
ATOM 1901 N N . LEU A 1 313 ? 19.859 45.113 40.294 1.00 14.24 274 LEU A N 1
ATOM 1902 C CA . LEU A 1 313 ? 20.802 46.191 40.611 1.00 14.44 274 LEU A CA 1
ATOM 1903 C C . LEU A 1 313 ? 20.300 47.522 40.036 1.00 13.29 274 LEU A C 1
ATOM 1904 O O . LEU A 1 313 ? 20.208 48.527 40.766 1.00 14.90 274 LEU A O 1
ATOM 1909 N N . SER A 1 314 ? 19.936 47.548 38.749 1.00 13.49 275 SER A N 1
ATOM 1910 C CA . SER A 1 314 ? 19.305 48.747 38.211 1.00 14.24 275 SER A CA 1
ATOM 1911 C C . SER A 1 314 ? 18.069 49.161 39.010 1.00 15.65 275 SER A C 1
ATOM 1912 O O . SER A 1 314 ? 17.831 50.361 39.235 1.00 16.11 275 SER A O 1
ATOM 1915 N N . GLN A 1 315 ? 17.245 48.192 39.412 1.00 15.57 276 GLN A N 1
ATOM 1916 C CA . GLN A 1 315 ? 16.082 48.545 40.205 1.00 14.94 276 GLN A CA 1
ATOM 1917 C C . GLN A 1 315 ? 16.483 49.276 41.478 1.00 16.92 276 GLN A C 1
ATOM 1918 O O . GLN A 1 315 ? 15.854 50.276 41.852 1.00 16.13 276 GLN A O 1
ATOM 1924 N N . LEU A 1 316 ? 17.514 48.788 42.180 1.00 13.70 277 LEU A N 1
ATOM 1925 C CA . LEU A 1 316 ? 17.940 49.443 43.420 1.00 15.95 277 LEU A CA 1
ATOM 1926 C C . LEU A 1 316 ? 18.616 50.786 43.160 1.00 15.15 277 LEU A C 1
ATOM 1927 O O . LEU A 1 316 ? 18.472 51.730 43.965 1.00 14.29 277 LEU A O 1
ATOM 1932 N N . LEU A 1 317 ? 19.362 50.902 42.056 1.00 14.02 278 LEU A N 1
ATOM 1933 C CA . LEU A 1 317 ? 19.948 52.203 41.753 1.00 13.60 278 LEU A CA 1
ATOM 1934 C C . LEU A 1 317 ? 18.874 53.229 41.439 1.00 15.89 278 LEU A C 1
ATOM 1935 O O . LEU A 1 317 ? 19.086 54.404 41.691 1.00 17.94 278 LEU A O 1
ATOM 1940 N N . PHE A 1 318 ? 17.698 52.795 40.952 1.00 14.47 279 PHE A N 1
ATOM 1941 C CA . PHE A 1 318 ? 16.541 53.684 40.903 1.00 13.75 279 PHE A CA 1
ATOM 1942 C C . PHE A 1 318 ? 16.058 53.943 42.314 1.00 16.52 279 PHE A C 1
ATOM 1943 O O . PHE A 1 318 ? 15.945 55.096 42.738 1.00 16.56 279 PHE A O 1
ATOM 1951 N N . GLY A 1 319 ? 15.808 52.874 43.063 1.00 13.74 280 GLY A N 1
ATOM 1952 C CA . GLY A 1 319 ? 15.652 52.947 44.495 1.00 14.34 280 GLY A CA 1
ATOM 1953 C C . GLY A 1 319 ? 14.241 52.660 45.016 1.00 17.00 280 GLY A C 1
ATOM 1954 O O . GLY A 1 319 ? 13.222 52.946 44.366 1.00 16.24 280 GLY A O 1
ATOM 1955 N N . ASN A 1 320 ? 14.200 52.154 46.262 1.00 15.71 281 ASN A N 1
ATOM 1956 C CA . ASN A 1 320 ? 12.976 51.971 47.020 1.00 16.37 281 ASN A CA 1
ATOM 1957 C C . ASN A 1 320 ? 12.462 53.318 47.538 1.00 20.10 281 ASN A C 1
ATOM 1958 O O . ASN A 1 320 ? 11.295 53.430 47.938 1.00 19.66 281 ASN A O 1
ATOM 1963 N N . ASP A 1 321 ? 13.339 54.318 47.598 1.00 17.52 282 ASP A N 1
ATOM 1964 C CA . ASP A 1 321 ? 13.036 55.669 48.080 1.00 17.50 282 ASP A CA 1
ATOM 1965 C C . ASP A 1 321 ? 13.608 56.638 47.046 1.00 17.13 282 ASP A C 1
ATOM 1966 O O . ASP A 1 321 ? 14.549 57.391 47.319 1.00 16.89 282 ASP A O 1
ATOM 1971 N N . PRO A 1 322 ? 13.084 56.614 45.820 1.00 15.58 283 PRO A N 1
ATOM 1972 C CA . PRO A 1 322 ? 13.804 57.228 44.693 1.00 15.93 283 PRO A CA 1
ATOM 1973 C C . PRO A 1 322 ? 13.804 58.739 44.631 1.00 18.62 283 PRO A C 1
ATOM 1974 O O . PRO A 1 322 ? 14.603 59.285 43.852 1.00 21.67 283 PRO A O 1
ATOM 1978 N N . ALA A 1 323 ? 12.834 59.410 45.247 1.00 21.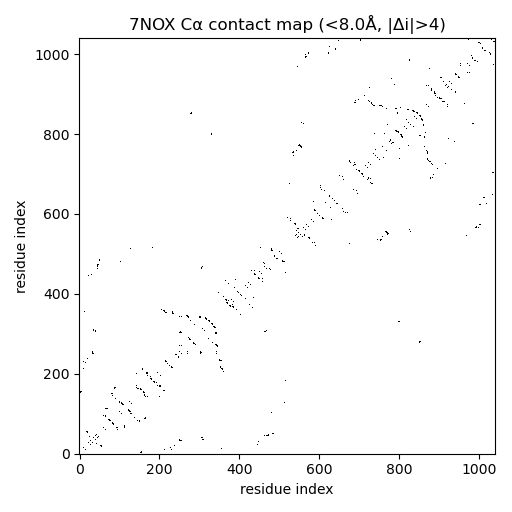30 284 ALA A N 1
ATOM 1979 C CA . ALA A 1 323 ? 12.915 60.864 45.218 1.00 24.42 284 ALA A CA 1
ATOM 1980 C C . ALA A 1 323 ? 13.847 61.362 46.315 1.00 26.04 284 ALA A C 1
ATOM 1981 O O . ALA A 1 323 ? 14.713 62.214 46.057 1.00 30.36 284 ALA A O 1
ATOM 1983 N N . ASN A 1 324 ? 13.755 60.775 47.514 1.00 21.89 285 ASN A N 1
ATOM 1984 C CA . ASN A 1 324 ? 14.645 61.178 48.616 1.00 19.03 285 ASN A CA 1
ATOM 1985 C C . ASN A 1 324 ? 16.063 60.647 48.444 1.00 20.65 285 ASN A C 1
ATOM 1986 O O . ASN A 1 324 ? 17.028 61.262 48.931 1.00 17.92 285 ASN A O 1
ATOM 1991 N N . ASN A 1 325 ? 16.214 59.491 47.812 1.00 17.24 286 ASN A N 1
ATOM 1992 C CA . ASN A 1 325 ? 17.496 58.781 47.823 1.00 15.92 286 ASN A CA 1
ATOM 1993 C C . ASN A 1 325 ? 17.729 58.124 46.470 1.00 16.99 286 ASN A C 1
ATOM 1994 O O . ASN A 1 325 ? 17.811 56.902 46.359 1.00 16.46 286 ASN A O 1
ATOM 1999 N N . PRO A 1 326 ? 17.847 58.920 45.415 1.00 18.37 287 PRO A N 1
ATOM 2000 C CA . PRO A 1 326 ? 18.286 58.382 44.117 1.00 13.29 287 PRO A CA 1
ATOM 2001 C C . PRO A 1 326 ? 19.772 58.063 44.183 1.00 14.48 287 PRO A C 1
ATOM 2002 O O . PRO A 1 326 ? 20.442 58.301 45.221 1.00 15.31 287 PRO A O 1
ATOM 2006 N N . SER A 1 327 ? 20.321 57.600 43.054 1.00 13.13 288 SER A N 1
ATOM 2007 C CA . SER A 1 327 ? 21.763 57.363 42.909 1.00 14.76 288 SER A CA 1
ATOM 2008 C C . SER A 1 327 ? 22.442 58.667 42.479 1.00 16.80 288 SER A C 1
ATOM 2009 O O . SER A 1 327 ? 22.422 59.023 41.309 1.00 18.06 288 SER A O 1
ATOM 2012 N N . TYR A 1 328 ? 23.001 59.395 43.436 1.00 13.69 289 TYR A N 1
ATOM 2013 C CA . TYR A 1 328 ? 23.908 60.492 43.117 1.00 11.10 289 TYR A CA 1
ATOM 2014 C C . TYR A 1 328 ? 25.333 59.976 42.847 1.00 12.28 289 TYR A C 1
ATOM 2015 O O . TYR A 1 328 ? 25.817 59.034 43.509 1.00 13.87 289 TYR A O 1
ATOM 2024 N N . LEU A 1 329 ? 26.009 60.630 41.896 1.00 13.54 290 LEU A N 1
ATOM 2025 C CA . LEU A 1 329 ? 27.409 60.277 41.616 1.00 14.73 290 LEU A CA 1
ATOM 2026 C C . LEU A 1 329 ? 28.365 60.806 42.663 1.00 17.49 290 LEU A C 1
ATOM 2027 O O . LEU A 1 329 ? 28.226 61.937 43.156 1.00 13.98 290 LEU A O 1
ATOM 2032 N N . CYS A 1 330 ? 29.396 59.999 42.950 1.00 12.49 291 CYS A N 1
ATOM 2033 C CA . CYS A 1 330 ? 30.510 60.464 43.754 1.00 10.83 291 CYS A CA 1
ATOM 2034 C C . CYS A 1 330 ? 31.412 61.423 42.948 1.00 12.29 291 CYS A C 1
ATOM 2035 O O . CYS A 1 330 ? 31.635 61.244 41.744 1.00 14.07 291 CYS A O 1
ATOM 2038 N N . SER A 1 331 ? 31.928 62.446 43.643 1.00 13.61 292 SER A N 1
ATOM 2039 C CA . SER A 1 331 ? 32.784 63.426 42.979 1.00 13.90 292 SER A CA 1
ATOM 2040 C C . SER A 1 331 ? 34.035 62.777 42.332 1.00 14.14 292 SER A C 1
ATOM 2041 O O . SER A 1 331 ? 34.533 63.248 41.284 1.00 15.89 292 SER A O 1
ATOM 2044 N N . THR A 1 332 ? 34.577 61.725 42.945 1.00 13.35 293 THR A N 1
ATOM 2045 C CA . THR A 1 332 ? 35.755 61.094 42.346 1.00 11.77 293 THR A CA 1
ATOM 2046 C C . THR A 1 332 ? 35.476 60.665 40.903 1.00 13.96 293 THR A C 1
ATOM 2047 O O . THR A 1 332 ? 36.270 60.924 39.992 1.00 16.18 293 THR A O 1
ATOM 2051 N N . PHE A 1 333 ? 34.322 60.050 40.679 1.00 13.05 294 PHE A N 1
ATOM 2052 C CA . PHE A 1 333 ? 33.972 59.514 39.373 1.00 12.76 294 PHE A CA 1
ATOM 2053 C C . PHE A 1 333 ? 33.458 60.622 38.456 1.00 15.69 294 PHE A C 1
ATOM 2054 O O . PHE A 1 333 ? 33.915 60.747 37.327 1.00 15.26 294 PHE A O 1
ATOM 2062 N N . PHE A 1 334 ? 32.535 61.481 38.945 1.00 13.81 295 PHE A N 1
ATOM 2063 C CA . PHE A 1 334 ? 32.058 62.575 38.101 1.00 15.09 295 PHE A CA 1
ATOM 2064 C C . PHE A 1 334 ? 33.214 63.483 37.677 1.00 13.34 295 PHE A C 1
ATOM 2065 O O . PHE A 1 334 ? 33.297 63.888 36.511 1.00 15.33 295 PHE A O 1
ATOM 2073 N N . ASN A 1 335 ? 34.106 63.809 38.611 1.00 15.55 296 ASN A N 1
ATOM 2074 C CA . ASN A 1 335 ? 35.218 64.687 38.246 1.00 15.34 296 ASN A CA 1
ATOM 2075 C C . ASN A 1 335 ? 36.173 63.993 37.284 1.00 17.00 296 ASN A C 1
ATOM 2076 O O . ASN A 1 335 ? 36.730 64.649 36.402 1.00 16.01 296 ASN A O 1
ATOM 2081 N N . GLN A 1 336 ? 36.437 62.682 37.471 1.00 14.02 297 GLN A N 1
ATOM 2082 C CA . GLN A 1 336 ? 37.279 61.995 36.482 1.00 13.60 297 GLN A CA 1
ATOM 2083 C C . GLN A 1 336 ? 36.714 62.177 35.078 1.00 15.67 297 GLN A C 1
ATOM 2084 O O . GLN A 1 336 ? 37.441 62.521 34.127 1.00 15.68 297 GLN A O 1
ATOM 2090 N N . LEU A 1 337 ? 35.412 61.940 34.923 1.00 14.31 298 LEU A N 1
ATOM 2091 C CA . LEU A 1 337 ? 34.754 62.061 33.625 1.00 13.94 298 LEU A CA 1
ATOM 2092 C C . LEU A 1 337 ? 34.785 63.506 33.115 1.00 13.69 298 LEU A C 1
ATOM 2093 O O . LEU A 1 337 ? 35.333 63.792 32.053 1.00 15.44 298 LEU A O 1
ATOM 2098 N N . TYR A 1 338 ? 34.270 64.436 33.921 1.00 14.24 299 TYR A N 1
ATOM 2099 C CA . TYR A 1 338 ? 34.117 65.818 33.472 1.00 14.54 299 TYR A CA 1
ATOM 2100 C C . TYR A 1 338 ? 35.469 66.480 33.200 1.00 15.38 299 TYR A C 1
ATOM 2101 O O . TYR A 1 338 ? 35.656 67.115 32.152 1.00 16.15 299 TYR A O 1
ATOM 2110 N N . ASN A 1 339 ? 36.405 66.360 34.133 1.00 15.57 300 ASN A N 1
ATOM 2111 C CA . ASN A 1 339 ? 37.672 67.064 34.000 1.00 14.40 300 ASN A CA 1
ATOM 2112 C C . ASN A 1 339 ? 38.583 66.412 32.960 1.00 17.18 300 ASN A C 1
ATOM 2113 O O . ASN A 1 339 ? 39.606 67.005 32.563 1.00 18.82 300 ASN A O 1
ATOM 2118 N N . SER A 1 340 ? 38.230 65.217 32.479 1.00 15.30 301 SER A N 1
ATOM 2119 C CA . SER A 1 340 ? 39.040 64.641 31.417 1.00 14.66 301 SER A CA 1
ATOM 2120 C C . SER A 1 340 ? 38.367 64.858 30.074 1.00 14.35 301 SER A C 1
ATOM 2121 O O . SER A 1 340 ? 38.854 64.359 29.040 1.00 17.56 301 SER A O 1
ATOM 2124 N N . GLY A 1 341 ? 37.240 65.585 30.036 1.00 17.94 302 GLY A N 1
ATOM 2125 C CA . GLY A 1 341 ? 36.521 65.728 28.759 1.00 16.38 302 GLY A CA 1
ATOM 2126 C C . GLY A 1 341 ? 35.954 64.419 28.242 1.00 16.41 302 GLY A C 1
ATOM 2127 O O . GLY A 1 341 ? 35.785 64.251 27.011 1.00 17.68 302 GLY A O 1
ATOM 2128 N N . ASP A 1 342 ? 35.681 63.467 29.156 1.00 14.40 303 ASP A N 1
ATOM 2129 C CA . ASP A 1 342 ? 35.237 62.140 28.736 1.00 14.36 303 ASP A CA 1
ATOM 2130 C C . ASP A 1 342 ? 33.884 62.223 28.016 1.00 16.08 303 ASP A C 1
ATOM 2131 O O . ASP A 1 342 ? 32.925 62.812 28.542 1.00 15.24 303 ASP A O 1
ATOM 2136 N N . PRO A 1 343 ? 33.755 61.666 26.817 1.00 16.26 304 PRO A N 1
ATOM 2137 C CA . PRO A 1 343 ? 32.444 61.675 26.157 1.00 16.50 304 PRO A CA 1
ATOM 2138 C C . PRO A 1 343 ? 31.328 61.051 26.994 1.00 17.01 304 PRO A C 1
ATOM 2139 O O . PRO A 1 343 ? 30.152 61.356 26.761 1.00 17.71 304 PRO A O 1
ATOM 2143 N N . ARG A 1 344 ? 31.661 60.192 27.944 1.00 15.58 305 ARG A N 1
ATOM 2144 C CA . ARG A 1 344 ? 30.664 59.518 28.733 1.00 15.43 305 ARG A CA 1
ATOM 2145 C C . ARG A 1 344 ? 30.104 60.388 29.849 1.00 15.58 305 ARG A C 1
ATOM 2146 O O . ARG A 1 344 ? 29.140 59.963 30.502 1.00 16.31 305 ARG A O 1
ATOM 2154 N N . THR A 1 345 ? 30.686 61.567 30.114 1.00 15.12 306 THR A N 1
ATOM 2155 C CA . THR A 1 345 ? 30.292 62.362 31.273 1.00 15.84 306 THR A CA 1
ATOM 2156 C C . THR A 1 345 ? 28.771 62.470 31.414 1.00 18.12 306 THR A C 1
ATOM 2157 O O . THR A 1 345 ? 28.198 62.104 32.453 1.00 17.30 306 THR A O 1
ATOM 2161 N N . PHE A 1 346 ? 28.106 62.950 30.370 1.00 16.06 307 PHE A N 1
ATOM 2162 C CA . PHE A 1 346 ? 26.666 63.165 30.414 1.00 16.83 307 PHE A CA 1
ATOM 2163 C C . PHE A 1 346 ? 25.901 62.054 29.709 1.00 16.44 307 PHE A C 1
ATOM 2164 O O . PHE A 1 346 ? 24.709 62.204 29.418 1.00 18.77 307 PHE A O 1
ATOM 2172 N N . LYS A 1 347 ? 26.570 60.933 29.435 1.00 16.04 308 LYS A N 1
ATOM 2173 C CA . LYS A 1 347 ? 25.900 59.672 29.135 1.00 17.25 308 LYS A CA 1
ATOM 2174 C C . LYS A 1 347 ? 25.648 58.900 30.419 1.00 16.26 308 LYS A C 1
ATOM 2175 O O . LYS A 1 347 ? 24.534 58.380 30.632 1.00 15.07 308 LYS A O 1
ATOM 2181 N N . ILE A 1 348 ? 26.637 58.890 31.324 1.00 15.20 309 ILE A N 1
ATOM 2182 C CA . ILE A 1 348 ? 26.484 58.196 32.606 1.00 15.49 309 ILE A CA 1
ATOM 2183 C C . ILE A 1 348 ? 25.682 59.039 33.595 1.00 16.07 309 ILE A C 1
ATOM 2184 O O . ILE A 1 348 ? 24.913 58.504 34.428 1.00 16.67 309 ILE A O 1
ATOM 2189 N N . SER A 1 349 ? 25.795 60.360 33.496 1.00 15.37 310 SER A N 1
ATOM 2190 C CA . SER A 1 349 ? 25.162 61.227 34.493 1.00 16.36 310 SER A CA 1
ATOM 2191 C C . SER A 1 349 ? 24.346 62.355 33.868 1.00 16.29 310 SER A C 1
ATOM 2192 O O . SER A 1 349 ? 24.582 62.772 32.741 1.00 16.67 310 SER A O 1
ATOM 2195 N N . ARG A 1 350 ? 23.353 62.827 34.634 1.00 18.10 311 ARG A N 1
ATOM 2196 C CA . ARG A 1 350 ? 22.545 63.994 34.267 1.00 16.39 311 ARG A CA 1
ATOM 2197 C C . ARG A 1 350 ? 22.088 64.636 35.569 1.00 17.08 311 ARG A C 1
ATOM 2198 O O . ARG A 1 350 ? 22.051 63.995 36.621 1.00 16.47 311 ARG A O 1
ATOM 2206 N N . CYS A 1 351 ? 21.715 65.918 35.483 1.00 17.39 312 CYS A N 1
ATOM 2207 C CA . CYS A 1 351 ? 21.003 66.567 36.579 1.00 15.34 312 CYS A CA 1
ATOM 2208 C C . CYS A 1 351 ? 19.518 66.559 36.226 1.00 15.00 312 CYS A C 1
ATOM 2209 O O . CYS A 1 351 ? 19.119 66.986 35.139 1.00 17.29 312 CYS A O 1
ATOM 2212 N N . TYR A 1 352 ? 18.710 66.036 37.160 1.00 15.86 313 TYR A N 1
ATOM 2213 C CA . TYR A 1 352 ? 17.277 65.908 36.980 1.00 15.07 313 TYR A CA 1
ATOM 2214 C C . TYR A 1 352 ? 16.557 66.576 38.142 1.00 14.69 313 TYR A C 1
ATOM 2215 O O . TYR A 1 352 ? 17.007 66.514 39.293 1.00 16.72 313 TYR A O 1
ATOM 2224 N N . TYR A 1 353 ? 15.413 67.211 37.814 1.00 17.18 314 TYR A N 1
ATOM 2225 C CA . TYR A 1 353 ? 14.401 67.548 38.803 1.00 16.46 314 TYR A CA 1
ATOM 2226 C C . TYR A 1 353 ? 13.323 66.477 38.748 1.00 15.75 314 TYR A C 1
ATOM 2227 O O . TYR A 1 353 ? 12.778 66.182 37.677 1.00 15.85 314 TYR A O 1
ATOM 2236 N N . ASP A 1 354 ? 13.052 65.891 39.904 1.00 16.69 315 ASP A N 1
ATOM 2237 C CA . ASP A 1 354 ? 12.247 64.680 40.002 1.00 16.40 315 ASP A CA 1
ATOM 2238 C C . ASP A 1 354 ? 10.909 64.912 40.679 1.00 18.80 315 ASP A C 1
ATOM 2239 O O . ASP A 1 354 ? 10.278 63.944 41.107 1.00 17.88 315 ASP A O 1
ATOM 2244 N N . GLY A 1 355 ? 10.438 66.165 40.701 1.00 19.06 316 GLY A N 1
ATOM 2245 C CA . GLY A 1 355 ? 9.189 66.444 41.399 1.00 16.75 316 GLY A CA 1
ATOM 2246 C C . GLY A 1 355 ? 7.999 65.736 40.770 1.00 20.71 316 GLY A C 1
ATOM 2247 O O . GLY A 1 355 ? 7.063 65.371 41.486 1.00 21.43 316 GLY A O 1
ATOM 2248 N N . LEU A 1 356 ? 8.031 65.483 39.454 1.00 19.02 317 LEU A N 1
ATOM 2249 C CA . LEU A 1 356 ? 6.937 64.797 38.768 1.00 18.67 317 LEU A CA 1
ATOM 2250 C C . LEU A 1 356 ? 7.271 63.335 38.429 1.00 18.68 317 LEU A C 1
ATOM 2251 O O . LEU A 1 356 ? 6.476 62.644 37.763 1.00 17.84 317 LEU A O 1
ATOM 2256 N N . MET A 1 357 ? 8.433 62.859 38.882 1.00 17.30 318 MET A N 1
ATOM 2257 C CA . MET A 1 357 ? 8.888 61.518 38.536 1.00 17.48 318 MET A CA 1
ATOM 2258 C C . MET A 1 357 ? 7.935 60.466 39.110 1.00 16.54 318 MET A C 1
ATOM 2259 O O . MET A 1 357 ? 7.409 60.600 40.227 1.00 18.20 318 MET A O 1
ATOM 2264 N N . SER A 1 358 ? 7.749 59.383 38.356 1.00 17.44 319 SER A N 1
ATOM 2265 C CA A SER A 1 358 ? 6.967 58.257 38.848 0.55 16.89 319 SER A CA 1
ATOM 2266 C CA B SER A 1 358 ? 6.955 58.271 38.855 0.45 16.94 319 SER A CA 1
ATOM 2267 C C . SER A 1 358 ? 7.561 57.700 40.137 1.00 19.76 319 SER A C 1
ATOM 2268 O O . SER A 1 358 ? 8.769 57.768 40.374 1.00 19.03 319 SER A O 1
ATOM 2273 N N . ALA A 1 359 ? 6.696 57.139 40.975 1.00 19.27 320 ALA A N 1
ATOM 2274 C CA . ALA A 1 359 ? 7.165 56.503 42.196 1.00 17.20 320 ALA A CA 1
ATOM 2275 C C . ALA A 1 359 ? 7.914 55.215 41.955 1.00 20.48 320 ALA A C 1
ATOM 2276 O O . ALA A 1 359 ? 8.695 54.807 42.833 1.00 21.41 320 ALA A O 1
ATOM 2278 N N . THR A 1 360 ? 7.677 54.542 40.824 1.00 20.62 321 THR A N 1
ATOM 2279 C CA . THR A 1 360 ? 8.262 53.229 40.589 1.00 21.67 321 THR A CA 1
ATOM 2280 C C . THR A 1 360 ? 9.051 53.134 39.297 1.00 18.65 321 THR A C 1
ATOM 2281 O O . THR A 1 360 ? 9.418 52.021 38.909 1.00 23.30 321 THR A O 1
ATOM 2285 N N . SER A 1 361 ? 9.284 54.235 38.583 1.00 17.93 322 SER A N 1
ATOM 2286 C CA . SER A 1 361 ? 10.102 54.178 37.376 1.00 18.80 322 SER A CA 1
ATOM 2287 C C . SER A 1 361 ? 10.650 55.582 37.096 1.00 20.56 322 SER A C 1
ATOM 2288 O O . SER A 1 361 ? 10.084 56.577 37.571 1.00 20.37 322 SER A O 1
ATOM 2291 N N . PRO A 1 362 ? 11.775 55.696 36.381 1.00 16.61 323 PRO A N 1
ATOM 2292 C CA . PRO A 1 362 ? 12.387 57.005 36.101 1.00 16.32 323 PRO A CA 1
ATOM 2293 C C . PRO A 1 362 ? 11.712 57.729 34.953 1.00 19.32 323 PRO A C 1
ATOM 2294 O O . PRO A 1 362 ? 12.373 58.223 34.030 1.00 27.42 323 PRO A O 1
ATOM 2298 N N . ASP A 1 363 ? 10.388 57.741 34.976 1.00 20.66 324 ASP A N 1
ATOM 2299 C CA . ASP A 1 363 ? 9.634 58.451 33.969 1.00 19.30 324 ASP A CA 1
ATOM 2300 C C . ASP A 1 363 ? 9.273 59.839 34.479 1.00 17.75 324 ASP A C 1
ATOM 2301 O O . ASP A 1 363 ? 9.118 60.061 35.701 1.00 18.28 324 ASP A O 1
ATOM 2306 N N . ASN A 1 364 ? 9.171 60.790 33.522 1.00 19.09 325 ASN A N 1
ATOM 2307 C CA . ASN A 1 364 ? 8.706 62.151 33.833 1.00 17.95 325 ASN A CA 1
ATOM 2308 C C . ASN A 1 364 ? 9.724 62.956 34.645 1.00 20.14 325 ASN A C 1
ATOM 2309 O O . ASN A 1 364 ? 9.354 63.862 35.399 1.00 18.85 325 ASN A O 1
ATOM 2314 N N . ARG A 1 365 ? 11.019 62.641 34.539 1.00 16.32 326 ARG A N 1
ATOM 2315 C CA . ARG A 1 365 ? 12.021 63.502 35.145 1.00 18.62 326 ARG A CA 1
ATOM 2316 C C . ARG A 1 365 ? 12.319 64.678 34.217 1.00 19.13 326 ARG A C 1
ATOM 2317 O O . ARG A 1 365 ? 12.173 64.586 32.991 1.00 22.77 326 ARG A O 1
ATOM 2325 N N . VAL A 1 366 ? 12.779 65.782 34.796 1.00 15.16 327 VAL A N 1
ATOM 2326 C CA . VAL A 1 366 ? 13.060 67.000 34.028 1.00 18.43 327 VAL A CA 1
ATOM 2327 C C . VAL A 1 366 ? 14.577 67.152 33.966 1.00 16.29 327 VAL A C 1
ATOM 2328 O O . VAL A 1 366 ? 15.240 67.304 35.012 1.00 17.72 327 VAL A O 1
ATOM 2332 N N . ASP A 1 367 ? 15.139 67.078 32.752 1.00 19.00 328 ASP A N 1
ATOM 2333 C CA . ASP A 1 367 ? 16.594 67.181 32.601 1.00 15.95 328 ASP A CA 1
ATOM 2334 C C . ASP A 1 367 ? 17.012 68.643 32.591 1.00 18.64 328 ASP A C 1
ATOM 2335 O O . ASP A 1 367 ? 16.660 69.383 31.652 1.00 19.60 328 ASP A O 1
ATOM 2340 N N . ILE A 1 368 ? 17.759 69.062 33.618 1.00 17.17 329 ILE A N 1
ATOM 2341 C CA . ILE A 1 368 ? 18.195 70.448 33.749 1.00 17.21 329 ILE A CA 1
ATOM 2342 C C . ILE A 1 368 ? 19.679 70.623 33.408 1.00 18.54 329 ILE A C 1
ATOM 2343 O O . ILE A 1 368 ? 20.231 71.704 33.620 1.00 19.18 329 ILE A O 1
ATOM 2348 N N . THR A 1 369 ? 20.343 69.573 32.909 1.00 17.78 330 THR A N 1
ATOM 2349 C CA . THR A 1 369 ? 21.799 69.619 32.741 1.00 16.93 330 THR A CA 1
ATOM 2350 C C . THR A 1 369 ? 22.224 70.762 31.810 1.00 18.75 330 THR A C 1
ATOM 2351 O O . THR A 1 369 ? 23.101 71.565 32.157 1.00 20.03 330 THR A O 1
ATOM 2355 N N . GLN A 1 370 ? 21.584 70.861 30.634 1.00 22.81 331 GLN A N 1
ATOM 2356 C CA . GLN A 1 370 ? 21.969 71.899 29.681 1.00 21.14 331 GLN A CA 1
ATOM 2357 C C . GLN A 1 370 ? 21.638 73.287 30.243 1.00 23.31 331 GLN A C 1
ATOM 2358 O O . GLN A 1 370 ? 22.438 74.235 30.132 1.00 22.86 331 GLN A O 1
ATOM 2364 N N . GLU A 1 371 ? 20.485 73.415 30.913 1.00 20.05 332 GLU A N 1
ATOM 2365 C CA . GLU A 1 371 ? 20.154 74.676 31.554 1.00 21.18 332 GLU A CA 1
ATOM 2366 C C . GLU A 1 371 ? 21.224 75.096 32.558 1.00 24.40 332 GLU A C 1
ATOM 2367 O O . GLU A 1 371 ? 21.587 76.279 32.627 1.00 21.80 332 GLU A O 1
ATOM 2373 N N . MET A 1 372 ? 21.690 74.164 33.418 1.00 20.90 333 MET A N 1
ATOM 2374 C CA . MET A 1 372 ? 22.778 74.511 34.327 1.00 20.55 333 MET A CA 1
ATOM 2375 C C . MET A 1 372 ? 24.011 74.987 33.578 1.00 23.98 333 MET A C 1
ATOM 2376 O O . MET A 1 372 ? 24.681 75.931 34.014 1.00 25.46 333 MET A O 1
ATOM 2381 N N . ILE A 1 373 ? 24.357 74.313 32.485 1.00 22.94 334 ILE A N 1
ATOM 2382 C CA . ILE A 1 373 ? 25.529 74.731 31.723 1.00 22.75 334 ILE A CA 1
ATOM 2383 C C . ILE A 1 373 ? 25.347 76.132 31.161 1.00 27.11 334 ILE A C 1
ATOM 2384 O O . ILE A 1 373 ? 26.245 76.981 31.276 1.00 25.07 334 ILE A O 1
ATOM 2389 N N . GLU A 1 374 ? 24.163 76.414 30.606 1.00 25.78 335 GLU A N 1
ATOM 2390 C CA . GLU A 1 374 ? 23.886 77.728 30.012 1.00 23.94 335 GLU A CA 1
ATOM 2391 C C . GLU A 1 374 ? 23.904 78.826 31.058 1.00 33.15 335 GLU A C 1
ATOM 2392 O O . GLU A 1 374 ? 24.344 79.942 30.777 1.00 28.92 335 GLU A O 1
ATOM 2398 N N . LYS A 1 375 ? 23.419 78.541 32.269 1.00 24.27 336 LYS A N 1
ATOM 2399 C CA . LYS A 1 375 ? 23.362 79.530 33.330 1.00 22.83 336 LYS A CA 1
ATOM 2400 C C . LYS A 1 375 ? 24.631 79.583 34.168 1.00 24.16 336 LYS A C 1
ATOM 2401 O O . LYS A 1 375 ? 24.727 80.428 35.058 1.00 29.70 336 LYS A O 1
ATOM 2407 N N . GLY A 1 376 ? 25.616 78.730 33.895 1.00 23.93 337 GLY A N 1
ATOM 2408 C CA . GLY A 1 376 ? 26.813 78.761 34.717 1.00 22.95 337 GLY A CA 1
ATOM 2409 C C . GLY A 1 376 ? 26.661 78.267 36.143 1.00 24.58 337 GLY A C 1
ATOM 2410 O O . GLY A 1 376 ? 27.361 78.744 37.037 1.00 26.07 337 GLY A O 1
ATOM 2411 N N . ILE A 1 377 ? 25.749 77.329 36.381 1.00 21.63 338 ILE A N 1
ATOM 2412 C CA . ILE A 1 377 ? 25.524 76.755 37.704 1.00 21.13 338 ILE A CA 1
ATOM 2413 C C . ILE A 1 377 ? 26.478 75.579 37.845 1.00 19.18 338 ILE A C 1
ATOM 2414 O O . ILE A 1 377 ? 26.537 74.734 36.941 1.00 22.40 338 ILE A O 1
ATOM 2419 N N . ALA A 1 378 ? 27.221 75.524 38.957 1.00 21.01 339 ALA A N 1
ATOM 2420 C CA . ALA A 1 378 ? 28.188 74.435 39.144 1.00 20.50 339 ALA A CA 1
ATOM 2421 C C . ALA A 1 378 ? 27.485 73.110 39.455 1.00 18.92 339 ALA A C 1
ATOM 2422 O O . ALA A 1 378 ? 26.487 73.084 40.182 1.00 19.40 339 ALA A O 1
ATOM 2424 N N . PHE A 1 379 ? 28.001 72.014 38.884 1.00 17.71 340 PHE A N 1
ATOM 2425 C CA . PHE A 1 379 ? 27.679 70.682 39.369 1.00 16.70 340 PHE A CA 1
ATOM 2426 C C . PHE A 1 379 ? 28.263 70.467 40.744 1.00 18.19 340 PHE A C 1
ATOM 2427 O O . PHE A 1 379 ? 29.381 70.909 41.031 1.00 18.29 340 PHE A O 1
ATOM 2435 N N . SER A 1 380 ? 27.516 69.794 41.628 1.00 17.60 341 SER A N 1
ATOM 2436 C CA . SER A 1 380 ? 27.978 69.580 42.999 1.00 16.73 341 SER A CA 1
ATOM 2437 C C . SER A 1 380 ? 27.970 68.091 43.361 1.00 15.62 341 SER A C 1
ATOM 2438 O O . SER A 1 380 ? 27.214 67.647 44.242 1.00 15.10 341 SER A O 1
ATOM 2441 N N . PRO A 1 381 ? 28.810 67.293 42.705 1.00 15.57 342 PRO A N 1
ATOM 2442 C CA . PRO A 1 381 ? 28.859 65.865 43.039 1.00 13.73 342 PRO A CA 1
ATOM 2443 C C . PRO A 1 381 ? 29.331 65.627 44.467 1.00 16.86 342 PRO A C 1
ATOM 2444 O O . PRO A 1 381 ? 29.940 66.478 45.122 1.00 17.23 342 PRO A O 1
ATOM 2448 N N . ARG A 1 382 ? 29.048 64.434 44.979 1.00 15.80 343 ARG A N 1
ATOM 2449 C CA . ARG A 1 382 ? 29.199 64.195 46.415 1.00 15.27 343 ARG A CA 1
ATOM 2450 C C . ARG A 1 382 ? 30.567 63.618 46.769 1.00 12.48 343 ARG A C 1
ATOM 2451 O O . ARG A 1 382 ? 30.934 62.543 46.257 1.00 14.96 343 ARG A O 1
ATOM 2459 N N . ASP A 1 383 ? 31.321 64.311 47.616 1.00 12.83 344 ASP A N 1
ATOM 2460 C CA . ASP A 1 383 ? 32.611 63.751 48.048 1.00 14.69 344 ASP A CA 1
ATOM 2461 C C . ASP A 1 383 ? 32.393 62.466 48.847 1.00 13.41 344 ASP A C 1
ATOM 2462 O O . ASP A 1 383 ? 31.352 62.309 49.507 1.00 13.94 344 ASP A O 1
ATOM 2467 N N . PRO A 1 384 ? 33.410 61.561 48.888 1.00 13.70 345 PRO A N 1
ATOM 2468 C CA . PRO A 1 384 ? 33.308 60.373 49.746 1.00 14.33 345 PRO A CA 1
ATOM 2469 C C . PRO A 1 384 ? 32.953 60.739 51.179 1.00 14.78 345 PRO A C 1
ATOM 2470 O O . PRO A 1 384 ? 33.649 61.569 51.798 1.00 15.16 345 PRO A O 1
ATOM 2474 N N . GLY A 1 385 ? 31.854 60.163 51.704 1.00 13.24 346 GLY A N 1
ATOM 2475 C CA . GLY A 1 385 ? 31.377 60.470 53.037 1.00 14.84 346 GLY A CA 1
ATOM 2476 C C . GLY A 1 385 ? 30.198 61.435 53.076 1.00 15.58 346 GLY A C 1
ATOM 2477 O O . GLY A 1 385 ? 29.506 61.510 54.122 1.00 14.72 346 GLY A O 1
ATOM 2478 N N . ALA A 1 386 ? 29.934 62.140 51.978 1.00 14.50 347 ALA A N 1
ATOM 2479 C CA . ALA A 1 386 ? 28.869 63.142 51.934 1.00 13.77 347 ALA A CA 1
ATOM 2480 C C . ALA A 1 386 ? 27.505 62.500 51.649 1.00 15.31 347 ALA A C 1
ATOM 2481 O O . ALA A 1 386 ? 27.376 61.587 50.818 1.00 14.49 347 ALA A O 1
ATOM 2483 N N . TYR A 1 387 ? 26.464 63.061 52.273 1.00 13.82 348 TYR A N 1
ATOM 2484 C CA . TYR A 1 387 ? 25.097 62.776 51.855 1.00 14.07 348 TYR A CA 1
ATOM 2485 C C . TYR A 1 387 ? 24.638 63.836 50.856 1.00 14.28 348 TYR A C 1
ATOM 2486 O O . TYR A 1 387 ? 25.245 64.902 50.731 1.00 16.12 348 TYR A O 1
ATOM 2495 N N . SER A 1 388 ? 23.528 63.575 50.146 1.00 13.33 349 SER A N 1
ATOM 2496 C CA . SER A 1 388 ? 22.984 64.602 49.256 1.00 13.56 349 SER A CA 1
ATOM 2497 C C . SER A 1 388 ? 22.658 65.885 50.036 1.00 14.63 349 SER A C 1
ATOM 2498 O O . SER A 1 388 ? 22.713 66.985 49.469 1.00 16.10 349 SER A O 1
ATOM 2501 N N . TRP A 1 389 ? 22.356 65.769 51.332 1.00 15.29 350 TRP A N 1
ATOM 2502 C CA . TRP A 1 389 ? 21.939 66.914 52.115 1.00 16.29 350 TRP A CA 1
ATOM 2503 C C . TRP A 1 389 ? 23.062 67.478 52.971 1.00 20.91 350 TRP A C 1
ATOM 2504 O O . TRP A 1 389 ? 22.830 68.431 53.724 1.00 19.98 350 TRP A O 1
ATOM 2515 N N . GLU A 1 390 ? 24.269 66.910 52.888 1.00 17.24 351 GLU A N 1
ATOM 2516 C CA . GLU A 1 390 ? 25.387 67.299 53.749 1.00 17.86 351 GLU A CA 1
ATOM 2517 C C . GLU A 1 390 ? 26.681 67.061 52.973 1.00 15.82 351 GLU A C 1
ATOM 2518 O O . GLU A 1 390 ? 27.156 65.923 52.880 1.00 19.65 351 GLU A O 1
ATOM 2524 N N . PRO A 1 391 ? 27.291 68.112 52.428 1.00 19.24 352 PRO A N 1
ATOM 2525 C CA . PRO A 1 391 ? 26.881 69.512 52.585 1.00 19.76 352 PRO A CA 1
ATOM 2526 C C . PRO A 1 391 ? 25.657 69.904 51.713 1.00 20.37 352 PRO A C 1
ATOM 2527 O O . PRO A 1 391 ? 25.479 69.445 50.579 1.00 18.95 352 PRO A O 1
ATOM 2531 N N . TRP A 1 392 ? 24.793 70.783 52.236 1.00 19.78 353 TRP A N 1
ATOM 2532 C CA . TRP A 1 392 ? 23.660 71.275 51.440 1.00 20.87 353 TRP A CA 1
ATOM 2533 C C . TRP A 1 392 ? 24.191 72.151 50.316 1.00 21.40 353 TRP A C 1
ATOM 2534 O O . TRP A 1 392 ? 25.012 73.035 50.561 1.00 25.81 353 TRP A O 1
ATOM 2545 N N . PRO A 1 393 ? 23.822 71.897 49.066 1.00 19.10 354 PRO A N 1
ATOM 2546 C CA . PRO A 1 393 ? 24.486 72.571 47.951 1.00 20.21 354 PRO A CA 1
ATOM 2547 C C . PRO A 1 393 ? 23.847 73.907 47.602 1.00 23.87 354 PRO A C 1
ATOM 2548 O O . PRO A 1 393 ? 22.739 74.231 48.015 1.00 24.93 354 PRO A O 1
ATOM 2552 N N . THR A 1 394 ? 24.561 74.648 46.761 1.00 24.43 355 THR A N 1
ATOM 2553 C CA . THR A 1 394 ? 24.059 75.907 46.218 1.00 23.93 355 THR A CA 1
ATOM 2554 C C . THR A 1 394 ? 23.237 75.625 44.971 1.00 24.76 355 THR A C 1
ATOM 2555 O O . THR A 1 394 ? 23.768 75.089 43.986 1.00 24.20 355 THR A O 1
ATOM 2559 N N . GLY A 1 395 ? 21.976 76.035 44.976 1.00 22.95 356 GLY A N 1
ATOM 2560 C CA . GLY A 1 395 ? 21.097 75.819 43.849 1.00 25.30 356 GLY A CA 1
ATOM 2561 C C . GLY A 1 395 ? 20.900 77.064 43.010 1.00 22.44 356 GLY A C 1
ATOM 2562 O O . GLY A 1 395 ? 21.759 77.955 42.969 1.00 23.05 356 GLY A O 1
ATOM 2563 N N . TYR A 1 396 ? 19.745 77.132 42.349 1.00 20.80 357 TYR A N 1
ATOM 2564 C CA . TYR A 1 396 ? 19.419 78.233 41.454 1.00 19.93 357 TYR A CA 1
ATOM 2565 C C . TYR A 1 396 ? 17.953 78.096 41.082 1.00 27.47 357 TYR A C 1
ATOM 2566 O O . TYR A 1 396 ? 17.296 77.103 41.416 1.00 22.50 357 TYR A O 1
ATOM 2575 N N . ASP A 1 397 ? 17.447 79.100 40.370 1.00 24.58 358 ASP A N 1
ATOM 2576 C CA . ASP A 1 397 ? 16.051 79.118 39.957 1.00 27.86 358 ASP A CA 1
ATOM 2577 C C . ASP A 1 397 ? 15.984 78.695 38.501 1.00 23.92 358 ASP A C 1
ATOM 2578 O O . ASP A 1 397 ? 16.599 79.326 37.637 1.00 25.85 358 ASP A O 1
ATOM 2583 N N . SER A 1 398 ? 15.277 77.609 38.244 1.00 22.14 359 SER A N 1
ATOM 2584 C CA . SER A 1 398 ? 15.219 77.001 36.926 1.00 22.76 359 SER A CA 1
ATOM 2585 C C . SER A 1 398 ? 14.103 77.626 36.092 1.00 21.60 359 SER A C 1
ATOM 2586 O O . SER A 1 398 ? 12.930 77.589 36.486 1.00 24.56 359 SER A O 1
ATOM 2589 N N . ASP A 1 399 ? 14.460 78.137 34.915 1.00 22.73 360 ASP A N 1
ATOM 2590 C CA . ASP A 1 399 ? 13.443 78.630 33.992 1.00 24.96 360 ASP A CA 1
ATOM 2591 C C . ASP A 1 399 ? 12.587 77.497 33.457 1.00 22.02 360 ASP A C 1
ATOM 2592 O O . ASP A 1 399 ? 11.368 77.649 33.286 1.00 24.89 360 ASP A O 1
ATOM 2597 N N . ILE A 1 400 ? 13.209 76.356 33.161 1.00 21.47 361 ILE A N 1
ATOM 2598 C CA . ILE A 1 400 ? 12.447 75.201 32.691 1.00 21.13 361 ILE A CA 1
ATOM 2599 C C . ILE A 1 400 ? 11.369 74.834 33.695 1.00 22.55 361 ILE A C 1
ATOM 2600 O O . ILE A 1 400 ? 10.215 74.577 33.330 1.00 21.06 361 ILE A O 1
ATOM 2605 N N . CYS A 1 401 ? 11.738 74.751 34.978 1.00 21.00 362 CYS A N 1
ATOM 2606 C CA . CYS A 1 401 ? 10.765 74.319 35.984 1.00 22.42 362 CYS A CA 1
ATOM 2607 C C . CYS A 1 401 ? 9.717 75.392 36.230 1.00 24.71 362 CYS A C 1
ATOM 2608 O O . CYS A 1 401 ? 8.528 75.076 36.398 1.00 25.64 362 CYS A O 1
ATOM 2611 N N . ALA A 1 402 ? 10.130 76.663 36.218 1.00 23.82 363 ALA A N 1
ATOM 2612 C CA . ALA A 1 402 ? 9.136 77.723 36.356 1.00 22.86 363 ALA A CA 1
ATOM 2613 C C . ALA A 1 402 ? 8.101 77.629 35.242 1.00 28.62 363 ALA A C 1
ATOM 2614 O O . ALA A 1 402 ? 6.891 77.727 35.493 1.00 28.38 363 ALA A O 1
ATOM 2616 N N . GLU A 1 403 ? 8.543 77.356 34.008 1.00 25.44 364 GLU A N 1
ATOM 2617 C CA . GLU A 1 403 ? 7.573 77.195 32.936 1.00 24.49 364 GLU A CA 1
ATOM 2618 C C . GLU A 1 403 ? 6.671 75.991 33.168 1.00 28.68 364 GLU A C 1
ATOM 2619 O O . GLU A 1 403 ? 5.443 76.066 32.974 1.00 25.87 364 GLU A O 1
ATOM 2625 N N . LEU A 1 404 ? 7.247 74.876 33.623 1.00 23.75 365 LEU A N 1
ATOM 2626 C CA A LEU A 1 404 ? 6.441 73.679 33.841 0.57 23.83 365 LEU A CA 1
ATOM 2627 C CA B LEU A 1 404 ? 6.451 73.676 33.841 0.43 23.89 365 LEU A CA 1
ATOM 2628 C C . LEU A 1 404 ? 5.427 73.888 34.962 1.00 20.69 365 LEU A C 1
ATOM 2629 O O . LEU A 1 404 ? 4.349 73.274 34.945 1.00 23.59 365 LEU A O 1
ATOM 2638 N N . ALA A 1 405 ? 5.737 74.758 35.925 1.00 22.90 366 ALA A N 1
ATOM 2639 C CA . ALA A 1 405 ? 4.853 74.976 37.063 1.00 22.69 366 ALA A CA 1
ATOM 2640 C C . ALA A 1 405 ? 3.522 75.633 36.667 1.00 24.27 366 ALA A C 1
ATOM 2641 O O . ALA A 1 405 ? 2.534 75.487 37.398 1.00 23.58 366 ALA A O 1
ATOM 2643 N N . VAL A 1 406 ? 3.478 76.328 35.522 1.00 26.35 367 VAL A N 1
ATOM 2644 C CA . VAL A 1 406 ? 2.235 76.979 35.082 1.00 25.32 367 VAL A CA 1
ATOM 2645 C C . VAL A 1 406 ? 1.103 75.962 34.956 1.00 23.84 367 VAL A C 1
ATOM 2646 O O . VAL A 1 406 ? -0.016 76.180 35.442 1.00 31.41 367 VAL A O 1
ATOM 2650 N N . ASN A 1 407 ? 1.360 74.841 34.290 1.00 25.27 368 ASN A N 1
ATOM 2651 C CA . ASN A 1 407 ? 0.354 73.802 34.161 1.00 28.96 368 ASN A CA 1
ATOM 2652 C C . ASN A 1 407 ? 0.527 72.652 35.143 1.00 29.66 368 ASN A C 1
ATOM 2653 O O . ASN A 1 407 ? -0.339 71.772 35.199 1.00 27.25 368 ASN A O 1
ATOM 2658 N N . ASN A 1 408 ? 1.617 72.616 35.898 1.00 24.39 369 ASN A N 1
ATOM 2659 C CA . ASN A 1 408 ? 1.865 71.548 36.865 1.00 23.95 369 ASN A CA 1
ATOM 2660 C C . ASN A 1 408 ? 2.259 72.216 38.177 1.00 21.10 369 ASN A C 1
ATOM 2661 O O . ASN A 1 408 ? 3.450 72.351 38.495 1.00 20.81 369 ASN A O 1
ATOM 2666 N N . PRO A 1 409 ? 1.273 72.663 38.962 1.00 21.82 370 PRO A N 1
ATOM 2667 C CA . PRO A 1 409 ? 1.580 73.605 40.047 1.00 20.69 370 PRO A CA 1
ATOM 2668 C C . PRO A 1 409 ? 2.327 72.979 41.193 1.00 19.08 370 PRO A C 1
ATOM 2669 O O . PRO A 1 409 ? 2.793 73.711 42.071 1.00 20.64 370 PRO A O 1
ATOM 2673 N N . SER A 1 410 ? 2.406 71.648 41.246 1.00 18.31 371 SER A N 1
ATOM 2674 C CA . SER A 1 410 ? 3.261 71.009 42.248 1.00 19.49 371 SER A CA 1
ATOM 2675 C C . SER A 1 410 ? 4.751 71.229 42.002 1.00 16.58 371 SER A C 1
ATOM 2676 O O . SER A 1 410 ? 5.561 70.957 42.895 1.00 19.05 371 SER A O 1
ATOM 2679 N N . VAL A 1 411 ? 5.127 71.715 40.840 1.00 19.58 372 VAL A N 1
ATOM 2680 C CA . VAL A 1 411 ? 6.534 71.908 40.512 1.00 17.50 372 VAL A CA 1
ATOM 2681 C C . VAL A 1 411 ? 7.040 73.149 41.214 1.00 19.42 372 VAL A C 1
ATOM 2682 O O . VAL A 1 411 ? 6.373 74.193 41.224 1.00 20.25 372 VAL A O 1
ATOM 2686 N N . THR A 1 412 ? 8.225 73.056 41.791 1.00 20.54 373 THR A N 1
ATOM 2687 C CA . THR A 1 412 ? 8.934 74.242 42.234 1.00 23.35 373 THR A CA 1
ATOM 2688 C C . THR A 1 412 ? 10.044 74.606 41.259 1.00 26.42 373 THR A C 1
ATOM 2689 O O . THR A 1 412 ? 10.637 73.743 40.613 1.00 23.47 373 THR A O 1
ATOM 2693 N N . ALA A 1 413 ? 10.306 75.903 41.135 1.00 23.45 374 ALA A N 1
ATOM 2694 C CA . ALA A 1 413 ? 11.397 76.344 40.277 1.00 28.38 374 ALA A CA 1
ATOM 2695 C C . ALA A 1 413 ? 12.711 76.446 41.027 1.00 22.14 374 ALA A C 1
ATOM 2696 O O . ALA A 1 413 ? 13.762 76.627 40.399 1.00 24.33 374 ALA A O 1
ATOM 2698 N N . THR A 1 414 ? 12.691 76.325 42.349 1.00 22.38 375 THR A N 1
ATOM 2699 C CA . THR A 1 414 ? 13.926 76.421 43.108 1.00 22.23 375 THR A CA 1
ATOM 2700 C C . THR A 1 414 ? 14.612 75.063 43.195 1.00 22.11 375 THR A C 1
ATOM 2701 O O . THR A 1 414 ? 14.132 74.149 43.888 1.00 21.84 375 THR A O 1
ATOM 2705 N N . MET A 1 415 ? 15.771 74.963 42.542 1.00 22.39 376 MET A N 1
ATOM 2706 C CA . MET A 1 415 ? 16.591 73.757 42.556 1.00 20.22 376 MET A CA 1
ATOM 2707 C C . MET A 1 415 ? 17.553 73.859 43.739 1.00 19.81 376 MET A C 1
ATOM 2708 O O . MET A 1 415 ? 18.065 74.944 44.049 1.00 22.61 376 MET A O 1
ATOM 2713 N N . ALA A 1 416 ? 17.770 72.748 44.424 1.00 20.32 377 ALA A N 1
ATOM 2714 C CA . ALA A 1 416 ? 18.802 72.666 45.448 1.00 19.84 377 ALA A CA 1
ATOM 2715 C C . ALA A 1 416 ? 19.644 71.425 45.188 1.00 20.00 377 ALA A C 1
ATOM 2716 O O . ALA A 1 416 ? 20.618 71.503 44.445 1.00 18.23 377 ALA A O 1
ATOM 2718 N N . ARG A 1 417 ? 19.245 70.264 45.722 1.00 17.24 378 ARG A N 1
ATOM 2719 C CA . ARG A 1 417 ? 20.066 69.073 45.488 1.00 15.40 378 ARG A CA 1
ATOM 2720 C C . ARG A 1 417 ? 20.054 68.596 44.048 1.00 16.75 378 ARG A C 1
ATOM 2721 O O . ARG A 1 417 ? 20.915 67.784 43.689 1.00 15.79 378 ARG A O 1
ATOM 2729 N N . GLU A 1 418 ? 19.147 69.100 43.205 1.00 15.41 379 GLU A N 1
ATOM 2730 C CA . GLU A 1 418 ? 19.143 68.771 41.774 1.00 13.23 379 GLU A CA 1
ATOM 2731 C C . GLU A 1 418 ? 20.445 69.162 41.054 1.00 15.07 379 GLU A C 1
ATOM 2732 O O . GLU A 1 418 ? 20.676 68.700 39.930 1.00 15.27 379 GLU A O 1
ATOM 2738 N N . VAL A 1 419 ? 21.271 70.052 41.654 1.00 15.62 380 VAL A N 1
ATOM 2739 C CA . VAL A 1 419 ? 22.577 70.406 41.081 1.00 17.71 380 VAL A CA 1
ATOM 2740 C C . VAL A 1 419 ? 23.622 69.321 41.287 1.00 16.98 380 VAL A C 1
ATOM 2741 O O . VAL A 1 419 ? 24.731 69.437 40.739 1.00 16.15 380 VAL A O 1
ATOM 2745 N N . GLU A 1 420 ? 23.297 68.272 42.055 1.00 15.27 381 GLU A N 1
ATOM 2746 C CA . GLU A 1 420 ? 24.179 67.115 42.244 1.00 15.35 381 GLU A CA 1
ATOM 2747 C C . GLU A 1 420 ? 23.945 66.074 41.147 1.00 16.89 381 GLU A C 1
ATOM 2748 O O . GLU A 1 420 ? 22.844 65.549 41.041 1.00 15.67 381 GLU A O 1
ATOM 2754 N N . PRO A 1 421 ? 24.938 65.749 40.317 1.00 14.58 382 PRO A N 1
ATOM 2755 C CA . PRO A 1 421 ? 24.706 64.787 39.228 1.00 14.53 382 PRO A CA 1
ATOM 2756 C C . PRO A 1 421 ? 24.176 63.450 39.742 1.00 14.52 382 PRO A C 1
ATOM 2757 O O . PRO A 1 421 ? 24.634 62.917 40.779 1.00 13.16 382 PRO A O 1
ATOM 2761 N N . LYS A 1 422 ? 23.215 62.922 38.984 1.00 13.57 383 LYS A N 1
ATOM 2762 C CA . LYS A 1 422 ? 22.557 61.653 39.263 1.00 14.13 383 LYS A CA 1
ATOM 2763 C C . LYS A 1 422 ? 22.844 60.671 38.133 1.00 15.46 383 LYS A C 1
ATOM 2764 O O . LYS A 1 422 ? 23.176 61.041 37.006 1.00 15.69 383 LYS A O 1
ATOM 2770 N N . LEU A 1 423 ? 22.723 59.399 38.464 1.00 13.73 384 LEU A N 1
ATOM 2771 C CA . LEU A 1 423 ? 22.836 58.362 37.458 1.00 14.25 384 LEU A CA 1
ATOM 2772 C C . LEU A 1 423 ? 21.763 58.516 36.379 1.00 14.90 384 LEU A C 1
ATOM 2773 O O . LEU A 1 423 ? 20.578 58.660 36.687 1.00 16.13 384 LEU A O 1
ATOM 2778 N N . ALA A 1 424 ? 22.175 58.439 35.118 1.00 14.59 385 ALA A N 1
ATOM 2779 C CA . ALA A 1 424 ? 21.261 58.697 34.020 1.00 14.52 385 ALA A CA 1
ATOM 2780 C C . ALA A 1 424 ? 20.258 57.547 33.867 1.00 14.53 385 ALA A C 1
ATOM 2781 O O . ALA A 1 424 ? 20.533 56.384 34.220 1.00 15.17 385 ALA A O 1
ATOM 2783 N N . ASN A 1 425 ? 19.074 57.882 33.332 1.00 13.89 386 ASN A N 1
ATOM 2784 C CA . ASN A 1 425 ? 17.977 56.926 33.196 1.00 13.60 386 ASN A CA 1
ATOM 2785 C C . ASN A 1 425 ? 18.373 55.654 32.443 1.00 14.23 386 ASN A C 1
ATOM 2786 O O . ASN A 1 425 ? 17.785 54.593 32.695 1.00 15.53 386 ASN A O 1
ATOM 2791 N N . ASN A 1 426 ? 19.342 55.739 31.515 1.00 14.57 387 ASN A N 1
ATOM 2792 C CA A ASN A 1 426 ? 19.716 54.551 30.754 0.34 13.66 387 ASN A CA 1
ATOM 2793 C CA B ASN A 1 426 ? 19.753 54.568 30.745 0.66 13.58 387 ASN A CA 1
ATOM 2794 C C . ASN A 1 426 ? 20.270 53.444 31.644 1.00 14.58 387 ASN A C 1
ATOM 2795 O O . ASN A 1 426 ? 20.309 52.281 31.204 1.00 16.88 387 ASN A O 1
ATOM 2804 N N . PHE A 1 427 ? 20.695 53.767 32.863 1.00 13.54 388 PHE A N 1
ATOM 2805 C CA . PHE A 1 427 ? 21.271 52.815 33.806 1.00 14.57 388 PHE A CA 1
ATOM 2806 C C . PHE A 1 427 ? 20.275 52.402 34.877 1.00 16.08 388 PHE A C 1
ATOM 2807 O O . PHE A 1 427 ? 20.656 51.806 35.882 1.00 15.55 388 PHE A O 1
ATOM 2815 N N . LEU A 1 428 ? 18.987 52.685 34.662 1.00 13.75 389 LEU A N 1
ATOM 2816 C CA . LEU A 1 428 ? 17.940 52.480 35.660 1.00 15.85 389 LEU A CA 1
ATOM 2817 C C . LEU A 1 428 ? 16.826 51.643 35.032 1.00 17.68 389 LEU A C 1
ATOM 2818 O O . LEU A 1 428 ? 15.628 51.885 35.249 1.00 18.73 389 LEU A O 1
ATOM 2823 N N . LYS A 1 429 ? 17.206 50.653 34.209 1.00 17.31 390 LYS A N 1
ATOM 2824 C CA A LYS A 1 429 ? 16.249 49.847 33.470 0.42 16.67 390 LYS A CA 1
ATOM 2825 C CA B LYS A 1 429 ? 16.265 49.846 33.446 0.58 16.67 390 LYS A CA 1
ATOM 2826 C C . LYS A 1 429 ? 16.392 48.371 33.821 1.00 13.34 390 LYS A C 1
ATOM 2827 O O . LYS A 1 429 ? 17.507 47.840 33.970 1.00 14.89 390 LYS A O 1
ATOM 2838 N N . SER A 1 430 ? 15.243 47.704 33.938 1.00 16.34 391 SER A N 1
ATOM 2839 C CA A SER A 1 430 ? 15.204 46.284 34.257 0.39 15.14 391 SER A CA 1
ATOM 2840 C CA B SER A 1 430 ? 15.273 46.290 34.296 0.61 14.96 391 SER A CA 1
ATOM 2841 C C . SER A 1 430 ? 15.921 45.425 33.211 1.00 16.00 391 SER A C 1
ATOM 2842 O O . SER A 1 430 ? 16.397 44.323 33.528 1.00 17.23 391 SER A O 1
ATOM 2847 N N . ASP A 1 431 ? 15.981 45.889 31.954 1.00 16.50 392 ASP A N 1
ATOM 2848 C CA . ASP A 1 431 ? 16.668 45.128 30.911 1.00 13.80 392 ASP A CA 1
ATOM 2849 C C . ASP A 1 431 ? 18.139 45.512 30.751 1.00 14.50 392 ASP A C 1
ATOM 2850 O O . ASP A 1 431 ? 18.786 45.022 29.812 1.00 18.02 392 ASP A O 1
ATOM 2855 N N . ASN A 1 432 ? 18.704 46.329 31.651 1.00 14.46 393 ASN A N 1
ATOM 2856 C CA . ASN A 1 432 ? 20.157 46.474 31.648 1.00 13.55 393 ASN A CA 1
ATOM 2857 C C . ASN A 1 432 ? 20.807 45.094 31.790 1.00 13.96 393 ASN A C 1
ATOM 2858 O O . ASN A 1 432 ? 20.360 44.262 32.594 1.00 15.21 393 ASN A O 1
ATOM 2863 N N . PRO A 1 433 ? 21.840 44.813 31.012 1.00 14.83 394 PRO A N 1
ATOM 2864 C CA . PRO A 1 433 ? 22.466 43.485 31.043 1.00 14.19 394 PRO A CA 1
ATOM 2865 C C . PRO A 1 433 ? 23.148 43.182 32.363 1.00 15.94 394 PRO A C 1
ATOM 2866 O O . PRO A 1 433 ? 23.605 44.076 33.069 1.00 15.94 394 PRO A O 1
ATOM 2870 N N . GLY A 1 434 ? 23.290 41.884 32.668 1.00 13.50 395 GLY A N 1
ATOM 2871 C CA . GLY A 1 434 ? 24.091 41.467 33.812 1.00 15.02 395 GLY A CA 1
ATOM 2872 C C . GLY A 1 434 ? 25.508 41.299 33.298 1.00 15.45 395 GLY A C 1
ATOM 2873 O O . GLY A 1 434 ? 25.806 40.319 32.603 1.00 16.15 395 GLY A O 1
ATOM 2874 N N . VAL A 1 435 ? 26.393 42.253 33.581 1.00 12.29 396 VAL A N 1
ATOM 2875 C CA . VAL A 1 435 ? 27.712 42.232 32.958 1.00 12.90 396 VAL A CA 1
ATOM 2876 C C . VAL A 1 435 ? 28.598 41.193 33.629 1.00 14.61 396 VAL A C 1
ATOM 2877 O O . VAL A 1 435 ? 28.852 41.268 34.848 1.00 13.64 396 VAL A O 1
ATOM 2881 N N . VAL A 1 436 ? 29.111 40.254 32.824 1.00 13.77 397 VAL A N 1
ATOM 2882 C CA . VAL A 1 436 ? 30.057 39.252 33.310 1.00 13.02 397 VAL A CA 1
ATOM 2883 C C . VAL A 1 436 ? 31.459 39.600 32.841 1.00 13.14 397 VAL A C 1
ATOM 2884 O O . VAL A 1 436 ? 32.342 39.815 33.677 1.00 14.83 397 VAL A O 1
ATOM 2888 N N . MET A 1 437 ? 31.671 39.720 31.539 1.00 13.02 398 MET A N 1
ATOM 2889 C CA . MET A 1 437 ? 32.975 40.109 31.005 1.00 12.52 398 MET A CA 1
ATOM 2890 C C . MET A 1 437 ? 32.863 40.697 29.621 1.00 13.94 398 MET A C 1
ATOM 2891 O O . MET A 1 437 ? 32.068 40.213 28.838 1.00 16.25 398 MET A O 1
ATOM 2896 N N . THR A 1 438 ? 33.660 41.737 29.341 1.00 14.37 399 THR A N 1
ATOM 2897 C CA . THR A 1 438 ? 33.588 42.453 28.068 1.00 13.28 399 THR A CA 1
ATOM 2898 C C . THR A 1 438 ? 34.901 42.375 27.279 1.00 13.68 399 THR A C 1
ATOM 2899 O O . THR A 1 438 ? 35.990 42.168 27.847 1.00 13.43 399 THR A O 1
ATOM 2903 N N . SER A 1 439 ? 34.782 42.580 25.952 1.00 14.31 400 SER A N 1
ATOM 2904 C CA . SER A 1 439 ? 35.983 42.670 25.107 1.00 15.57 400 SER A CA 1
ATOM 2905 C C . SER A 1 439 ? 36.853 43.885 25.473 1.00 13.80 400 SER A C 1
ATOM 2906 O O . SER A 1 439 ? 38.087 43.844 25.322 1.00 14.37 400 SER A O 1
ATOM 2909 N N . ALA A 1 440 ? 36.211 44.968 25.951 1.00 14.12 401 ALA A N 1
ATOM 2910 C CA . ALA A 1 440 ? 36.964 46.131 26.414 1.00 13.71 401 ALA A CA 1
ATOM 2911 C C . ALA A 1 440 ? 37.899 45.748 27.548 1.00 13.84 401 ALA A C 1
ATOM 2912 O O . ALA A 1 440 ? 39.079 46.126 27.550 1.00 14.92 401 ALA A O 1
ATOM 2914 N N . GLU A 1 441 ? 37.381 44.996 28.551 1.00 12.03 402 GLU A N 1
ATOM 2915 C CA . GLU A 1 441 ? 38.267 44.544 29.621 1.00 14.48 402 GLU A CA 1
ATOM 2916 C C . GLU A 1 441 ? 39.428 43.702 29.079 1.00 11.92 402 GLU A C 1
ATOM 2917 O O . GLU A 1 441 ? 40.579 43.866 29.512 1.00 13.99 402 GLU A O 1
ATOM 2923 N N . VAL A 1 442 ? 39.140 42.772 28.155 1.00 12.75 403 VAL A N 1
ATOM 2924 C CA . VAL A 1 442 ? 40.215 41.981 27.565 1.00 14.01 403 VAL A CA 1
ATOM 2925 C C . VAL A 1 442 ? 41.284 42.883 26.949 1.00 15.40 403 VAL A C 1
ATOM 2926 O O . VAL A 1 442 ? 42.486 42.649 27.160 1.00 15.95 403 VAL A O 1
ATOM 2930 N N . LYS A 1 443 ? 40.874 43.946 26.228 1.00 14.36 404 LYS A N 1
ATOM 2931 C CA . LYS A 1 443 ? 41.876 44.892 25.694 1.00 13.70 404 LYS A CA 1
ATOM 2932 C C . LYS A 1 443 ? 42.686 45.567 26.807 1.00 14.65 404 LYS A C 1
ATOM 2933 O O . LYS A 1 443 ? 43.920 45.709 26.710 1.00 16.52 404 LYS A O 1
ATOM 2939 N N . PHE A 1 444 ? 42.037 45.966 27.894 1.00 13.90 405 PHE A N 1
ATOM 2940 C CA . PHE A 1 444 ? 42.801 46.580 28.981 1.00 15.22 405 PHE A CA 1
ATOM 2941 C C . PHE A 1 444 ? 43.736 45.589 29.645 1.00 12.80 405 PHE A C 1
ATOM 2942 O O . PHE A 1 444 ? 44.844 45.956 30.055 1.00 16.77 405 PHE A O 1
ATOM 2950 N N . LEU A 1 445 ? 43.290 44.327 29.791 1.00 13.57 406 LEU A N 1
ATOM 2951 C CA . LEU A 1 445 ? 44.184 43.293 30.335 1.00 12.75 406 LEU A CA 1
ATOM 2952 C C . LEU A 1 445 ? 45.397 43.086 29.417 1.00 13.08 406 LEU A C 1
ATOM 2953 O O . LEU A 1 445 ? 46.538 43.003 29.893 1.00 16.06 406 LEU A O 1
ATOM 2958 N N . MET A 1 446 ? 45.154 42.960 28.097 1.00 14.39 407 MET A N 1
ATOM 2959 C CA A MET A 1 446 ? 46.257 42.853 27.136 0.53 16.71 407 MET A CA 1
ATOM 2960 C CA B MET A 1 446 ? 46.271 42.834 27.163 0.47 16.71 407 MET A CA 1
ATOM 2961 C C . MET A 1 446 ? 47.204 44.039 27.226 1.00 17.79 407 MET A C 1
ATOM 2962 O O . MET A 1 446 ? 48.430 43.881 27.146 1.00 17.27 407 MET A O 1
ATOM 2971 N N . ALA A 1 447 ? 46.655 45.249 27.351 1.00 16.47 408 ALA A N 1
ATOM 2972 C CA . ALA A 1 447 ? 47.511 46.432 27.426 1.00 16.09 408 ALA A CA 1
ATOM 2973 C C . ALA A 1 447 ? 48.395 46.382 28.657 1.00 17.70 408 ALA A C 1
ATOM 2974 O O . ALA A 1 447 ? 49.601 46.659 28.588 1.00 16.42 408 ALA A O 1
ATOM 2976 N N . GLU A 1 448 ? 47.813 46.042 29.814 1.00 15.83 409 GLU A N 1
ATOM 2977 C CA . GLU A 1 448 ? 48.628 45.940 31.014 1.00 13.95 409 GLU A CA 1
ATOM 2978 C C . GLU A 1 448 ? 49.694 44.834 30.898 1.00 21.57 409 GLU A C 1
ATOM 2979 O O . GLU A 1 448 ? 50.850 45.008 31.321 1.00 17.79 409 GLU A O 1
ATOM 2985 N N . ALA A 1 449 ? 49.313 43.679 30.335 1.00 17.88 410 ALA A N 1
ATOM 2986 C CA . ALA A 1 449 ? 50.289 42.604 30.168 1.00 17.84 410 ALA A CA 1
ATOM 2987 C C . ALA A 1 449 ? 51.426 43.060 29.267 1.00 17.87 410 ALA A C 1
ATOM 2988 O O . ALA A 1 449 ? 52.585 42.659 29.459 1.00 19.46 410 ALA A O 1
ATOM 2990 N N . THR A 1 450 ? 51.120 43.897 28.293 1.00 15.66 411 THR A N 1
ATOM 2991 C CA . THR A 1 450 ? 52.169 44.366 27.382 1.00 18.45 411 THR A CA 1
ATOM 2992 C C . THR A 1 450 ? 53.090 45.366 28.077 1.00 22.79 411 THR A C 1
ATOM 2993 O O . THR A 1 450 ? 54.320 45.312 27.913 1.00 20.80 411 THR A O 1
ATOM 2997 N N . VAL A 1 451 ? 52.523 46.263 28.897 1.00 18.02 412 VAL A N 1
ATOM 2998 C CA . VAL A 1 451 ? 53.359 47.124 29.719 1.00 18.17 412 VAL A CA 1
ATOM 2999 C C . VAL A 1 451 ? 54.257 46.285 30.622 1.00 22.26 412 VAL A C 1
ATOM 3000 O O . VAL A 1 451 ? 55.410 46.658 30.911 1.00 24.30 412 VAL A O 1
ATOM 3004 N N . LYS A 1 452 ? 53.742 45.155 31.118 1.00 17.71 413 LYS A N 1
ATOM 3005 C CA . LYS A 1 452 ? 54.531 44.296 31.979 1.00 18.69 413 LYS A CA 1
ATOM 3006 C C . LYS A 1 452 ? 55.536 43.434 31.211 1.00 20.80 413 LYS A C 1
ATOM 3007 O O . LYS A 1 452 ? 56.207 42.594 31.835 1.00 21.55 413 LYS A O 1
ATOM 3013 N N . LYS A 1 453 ? 55.602 43.607 29.900 1.00 19.72 414 LYS A N 1
ATOM 3014 C CA . LYS A 1 453 ? 56.575 42.944 29.032 1.00 24.47 414 LYS A CA 1
ATOM 3015 C C . LYS A 1 453 ? 56.299 41.456 28.888 1.00 31.38 414 LYS A C 1
ATOM 3016 O O . LYS A 1 453 ? 57.214 40.669 28.609 1.00 23.92 414 LYS A O 1
ATOM 3022 N N . TRP A 1 454 ? 55.040 41.053 29.064 1.00 21.63 415 TRP A N 1
ATOM 3023 C CA . TRP A 1 454 ? 54.684 39.677 28.788 1.00 21.47 415 TRP A CA 1
ATOM 3024 C C . TRP A 1 454 ? 54.608 39.464 27.281 1.00 21.98 415 TRP A C 1
ATOM 3025 O O . TRP A 1 454 ? 54.461 40.409 26.494 1.00 21.65 415 TRP A O 1
ATOM 3036 N N . ASN A 1 455 ? 54.643 38.198 26.870 1.00 23.21 416 ASN A N 1
ATOM 3037 C CA . ASN A 1 455 ? 54.598 37.896 25.436 1.00 22.81 416 ASN A CA 1
ATOM 3038 C C . ASN A 1 455 ? 53.171 37.671 24.998 1.00 21.26 416 ASN A C 1
ATOM 3039 O O . ASN A 1 455 ? 52.675 36.555 24.986 1.00 25.32 416 ASN A O 1
ATOM 3044 N N . VAL A 1 456 ? 52.507 38.744 24.583 1.00 19.73 417 VAL A N 1
ATOM 3045 C CA . VAL A 1 456 ? 51.091 38.658 24.270 1.00 21.65 417 VAL A CA 1
ATOM 3046 C C . VAL A 1 456 ? 50.738 38.936 22.820 1.00 23.84 417 VAL A C 1
ATOM 3047 O O . VAL A 1 456 ? 49.575 38.841 22.467 1.00 25.94 417 VAL A O 1
ATOM 3051 N N . GLY A 1 457 ? 51.687 39.256 21.972 1.00 25.02 418 GLY A N 1
ATOM 3052 C CA . GLY A 1 457 ? 51.363 39.395 20.565 1.00 23.56 418 GLY A CA 1
ATOM 3053 C C . GLY A 1 457 ? 52.056 40.615 20.000 1.00 21.63 418 GLY A C 1
ATOM 3054 O O . GLY A 1 457 ? 52.974 41.146 20.621 1.00 26.25 418 GLY A O 1
ATOM 3055 N N . SER A 1 458 ? 51.578 41.079 18.845 1.00 26.01 419 SER A N 1
ATOM 3056 C CA . SER A 1 458 ? 52.281 42.117 18.096 1.00 32.67 419 SER A CA 1
ATOM 3057 C C . SER A 1 458 ? 51.643 43.493 18.211 1.00 36.16 419 SER A C 1
ATOM 3058 O O . SER A 1 458 ? 52.131 44.430 17.569 1.00 33.30 419 SER A O 1
ATOM 3061 N N . VAL A 1 459 ? 50.555 43.655 18.977 1.00 26.48 420 VAL A N 1
ATOM 3062 C CA . VAL A 1 459 ? 49.912 44.967 19.067 1.00 26.31 420 VAL A CA 1
ATOM 3063 C C . VAL A 1 459 ? 50.605 45.776 20.156 1.00 21.18 420 VAL A C 1
ATOM 3064 O O . VAL A 1 459 ? 50.998 45.231 21.193 1.00 22.43 420 VAL A O 1
ATOM 3068 N N . SER A 1 460 ? 50.789 47.076 19.924 1.00 21.19 421 SER A N 1
ATOM 3069 C CA . SER A 1 460 ? 51.429 47.891 20.942 1.00 20.22 421 SER A CA 1
ATOM 3070 C C . SER A 1 460 ? 50.484 48.070 22.132 1.00 17.63 421 SER A C 1
ATOM 3071 O O . SER A 1 460 ? 49.256 47.985 21.979 1.00 21.30 421 SER A O 1
ATOM 3074 N N . ALA A 1 461 ? 51.080 48.279 23.313 1.00 19.56 422 ALA A N 1
ATOM 3075 C CA . ALA A 1 461 ? 50.254 48.552 24.491 1.00 17.30 422 ALA A CA 1
ATOM 3076 C C . ALA A 1 461 ? 49.351 49.761 24.260 1.00 22.28 422 ALA A C 1
ATOM 3077 O O . ALA A 1 461 ? 48.175 49.764 24.660 1.00 18.66 422 ALA A O 1
ATOM 3079 N N . GLU A 1 462 ? 49.875 50.798 23.607 1.00 20.83 423 GLU A N 1
ATOM 3080 C CA . GLU A 1 462 ? 49.066 51.980 23.338 1.00 19.82 423 GLU A CA 1
ATOM 3081 C C . GLU A 1 462 ? 47.867 51.652 22.470 1.00 22.51 423 GLU A C 1
ATOM 3082 O O . GLU A 1 462 ? 46.743 52.100 22.756 1.00 21.73 423 GLU A O 1
ATOM 3088 N N . ASP A 1 463 ? 48.053 50.879 21.402 1.00 20.18 424 ASP A N 1
ATOM 3089 C CA . ASP A 1 463 ? 46.910 50.568 20.558 1.00 17.07 424 ASP A CA 1
ATOM 3090 C C . ASP A 1 463 ? 45.883 49.718 21.307 1.00 16.96 424 ASP A C 1
ATOM 3091 O O . ASP A 1 463 ? 44.682 49.930 21.174 1.00 18.86 424 ASP A O 1
ATOM 3096 N N . LEU A 1 464 ? 46.340 48.761 22.098 1.00 17.14 425 LEU A N 1
ATOM 3097 C CA . LEU A 1 464 ? 45.404 47.941 22.864 1.00 17.23 425 LEU A CA 1
ATOM 3098 C C . LEU A 1 464 ? 44.615 48.804 23.846 1.00 17.84 425 LEU A C 1
ATOM 3099 O O . LEU A 1 464 ? 43.397 48.646 23.988 1.00 17.49 425 LEU A O 1
ATOM 3104 N N . TYR A 1 465 ? 45.321 49.696 24.562 1.00 16.34 426 TYR A N 1
ATOM 3105 C CA . TYR A 1 465 ? 44.649 50.669 25.431 1.00 17.83 426 TYR A CA 1
ATOM 3106 C C . TYR A 1 465 ? 43.604 51.465 24.666 1.00 17.14 426 TYR A C 1
ATOM 3107 O O . TYR A 1 465 ? 42.432 51.545 25.068 1.00 17.42 426 TYR A O 1
ATOM 3116 N N . LYS A 1 466 ? 43.989 52.040 23.520 1.00 15.23 427 LYS A N 1
ATOM 3117 C CA . LYS A 1 466 ? 43.019 52.830 22.751 1.00 15.58 427 LYS A CA 1
ATOM 3118 C C . LYS A 1 466 ? 41.817 51.999 22.319 1.00 15.97 427 LYS A C 1
ATOM 3119 O O . LYS A 1 466 ? 40.675 52.473 22.365 1.00 18.56 427 LYS A O 1
ATOM 3125 N N . GLN A 1 467 ? 42.050 50.764 21.826 1.00 14.99 428 GLN A N 1
ATOM 3126 C CA . GLN A 1 467 ? 40.932 49.878 21.470 1.00 17.21 428 GLN A CA 1
ATOM 3127 C C . GLN A 1 467 ? 40.038 49.585 22.683 1.00 13.16 428 GLN A C 1
ATOM 3128 O O . GLN A 1 467 ? 38.809 49.510 22.531 1.00 16.19 428 GLN A O 1
ATOM 3134 N N . GLY A 1 468 ? 40.649 49.437 23.878 1.00 14.20 429 GLY A N 1
ATOM 3135 C CA . GLY A 1 468 ? 39.876 49.237 25.101 1.00 15.11 429 GLY A CA 1
ATOM 3136 C C . GLY A 1 468 ? 38.985 50.421 25.428 1.00 15.93 429 GLY A C 1
ATOM 3137 O O . GLY A 1 468 ? 37.791 50.245 25.735 1.00 16.16 429 GLY A O 1
ATOM 3138 N N . VAL A 1 469 ? 39.536 51.647 25.328 1.00 15.87 430 VAL A N 1
ATOM 3139 C CA . VAL A 1 469 ? 38.722 52.820 25.627 1.00 15.19 430 VAL A CA 1
ATOM 3140 C C . VAL A 1 469 ? 37.593 52.944 24.624 1.00 15.23 430 VAL A C 1
ATOM 3141 O O . VAL A 1 469 ? 36.425 53.201 24.986 1.00 15.84 430 VAL A O 1
ATOM 3145 N N . ARG A 1 470 ? 37.904 52.739 23.328 1.00 14.63 431 ARG A N 1
ATOM 3146 C CA A ARG A 1 470 ? 36.856 52.832 22.315 0.46 17.37 431 ARG A CA 1
ATOM 3147 C CA B ARG A 1 470 ? 36.843 52.848 22.327 0.54 17.35 431 ARG A CA 1
ATOM 3148 C C . ARG A 1 470 ? 35.759 51.801 22.576 1.00 15.13 431 ARG A C 1
ATOM 3149 O O . ARG A 1 470 ? 34.559 52.101 22.481 1.00 17.08 431 ARG A O 1
ATOM 3164 N N . ALA A 1 471 ? 36.155 50.587 22.926 1.00 14.49 432 ALA A N 1
ATOM 3165 C CA . ALA A 1 471 ? 35.144 49.564 23.182 1.00 14.55 432 ALA A CA 1
ATOM 3166 C C . ALA A 1 471 ? 34.331 49.893 24.425 1.00 13.86 432 ALA A C 1
ATOM 3167 O O . ALA A 1 471 ? 33.133 49.599 24.481 1.00 15.22 432 ALA A O 1
ATOM 3169 N N . ALA A 1 472 ? 35.004 50.400 25.470 1.00 15.08 433 ALA A N 1
ATOM 3170 C CA . ALA A 1 472 ? 34.265 50.760 26.687 1.00 15.17 433 ALA A CA 1
ATOM 3171 C C . ALA A 1 472 ? 33.231 51.856 26.398 1.00 15.99 433 ALA A C 1
ATOM 3172 O O . ALA A 1 472 ? 32.112 51.870 26.968 1.00 15.46 433 ALA A O 1
ATOM 3174 N N . ILE A 1 473 ? 33.600 52.821 25.542 1.00 14.09 434 ILE A N 1
ATOM 3175 C CA . ILE A 1 473 ? 32.632 53.873 25.214 1.00 16.84 434 ILE A CA 1
ATOM 3176 C C . ILE A 1 473 ? 31.517 53.287 24.361 1.00 16.76 434 ILE A C 1
ATOM 3177 O O . ILE A 1 473 ? 30.341 53.566 24.577 1.00 16.15 434 ILE A O 1
ATOM 3182 N N . ASP A 1 474 ? 31.860 52.460 23.363 1.00 15.27 435 ASP A N 1
ATOM 3183 C CA . ASP A 1 474 ? 30.833 51.901 22.506 1.00 17.05 435 ASP A CA 1
ATOM 3184 C C . ASP A 1 474 ? 29.933 50.943 23.278 1.00 14.69 435 ASP A C 1
ATOM 3185 O O . ASP A 1 474 ? 28.748 50.771 22.923 1.00 16.17 435 ASP A O 1
ATOM 3190 N N . PHE A 1 475 ? 30.476 50.330 24.336 1.00 15.70 436 PHE A N 1
ATOM 3191 C CA . PHE A 1 475 ? 29.687 49.440 25.187 1.00 15.21 436 PHE A CA 1
ATOM 3192 C C . PHE A 1 475 ? 28.421 50.129 25.704 1.00 15.22 436 PHE A C 1
ATOM 3193 O O . PHE A 1 475 ? 27.352 49.505 25.809 1.00 15.60 436 PHE A O 1
ATOM 3201 N N . LEU A 1 476 ? 28.524 51.418 26.040 1.00 14.22 437 LEU A N 1
ATOM 3202 C CA . LEU A 1 476 ? 27.342 52.111 26.572 1.00 14.91 437 LEU A CA 1
ATOM 3203 C C . LEU A 1 476 ? 26.318 52.385 25.472 1.00 14.85 437 LEU A C 1
ATOM 3204 O O . LEU A 1 476 ? 25.100 52.354 25.710 1.00 18.36 437 LEU A O 1
ATOM 3209 N N . THR A 1 477 ? 26.797 52.664 24.251 1.00 16.45 438 THR A N 1
ATOM 3210 C CA . THR A 1 477 ? 25.877 52.855 23.136 1.00 16.30 438 THR A CA 1
ATOM 3211 C C . THR A 1 477 ? 25.135 51.566 22.820 1.00 16.37 438 THR A C 1
ATOM 3212 O O . THR A 1 477 ? 23.903 51.557 22.656 1.00 21.31 438 THR A O 1
ATOM 3216 N N . ASP A 1 478 ? 25.878 50.465 22.762 1.00 15.67 439 ASP A N 1
ATOM 3217 C CA . ASP A 1 478 ? 25.351 49.204 22.263 1.00 16.26 439 ASP A CA 1
ATOM 3218 C C . ASP A 1 478 ? 24.442 48.544 23.277 1.00 18.40 439 ASP A C 1
ATOM 3219 O O . ASP A 1 478 ? 23.490 47.867 22.888 1.00 21.14 439 ASP A O 1
ATOM 3224 N N . ASN A 1 479 ? 24.684 48.727 24.585 1.00 17.19 440 ASN A N 1
ATOM 3225 C CA . ASN A 1 479 ? 23.944 47.971 25.581 1.00 17.31 440 ASN A CA 1
ATOM 3226 C C . ASN A 1 479 ? 23.051 48.798 26.480 1.00 20.07 440 ASN A C 1
ATOM 3227 O O . ASN A 1 479 ? 22.216 48.201 27.182 1.00 19.42 440 ASN A O 1
ATOM 3232 N N . TYR A 1 480 ? 23.225 50.131 26.510 1.00 16.45 441 TYR A N 1
ATOM 3233 C CA . TYR A 1 480 ? 22.440 50.981 27.386 1.00 16.15 441 TYR A CA 1
ATOM 3234 C C . TYR A 1 480 ? 21.693 52.054 26.606 1.00 17.28 441 TYR A C 1
ATOM 3235 O O . TYR A 1 480 ? 21.070 52.918 27.231 1.00 18.04 441 TYR A O 1
ATOM 3244 N N . GLY A 1 481 ? 21.762 52.053 25.269 1.00 18.29 442 GLY A N 1
ATOM 3245 C CA . GLY A 1 481 ? 21.034 53.056 24.512 1.00 20.25 442 GLY A CA 1
ATOM 3246 C C . GLY A 1 481 ? 21.582 54.458 24.613 1.00 19.94 442 GLY A C 1
ATOM 3247 O O . GLY A 1 481 ? 20.863 55.415 24.334 1.00 21.53 442 GLY A O 1
ATOM 3248 N N . CYS A 1 482 ? 22.818 54.629 25.055 1.00 16.92 443 CYS A N 1
ATOM 3249 C CA . CYS A 1 482 ? 23.366 55.975 25.148 1.00 17.89 443 CYS A CA 1
ATOM 3250 C C . CYS A 1 482 ? 23.671 56.471 23.738 1.00 20.16 443 CYS A C 1
ATOM 3251 O O . CYS A 1 482 ? 23.844 55.682 22.790 1.00 20.12 443 CYS A O 1
ATOM 3254 N N . THR A 1 483 ? 23.733 57.784 23.584 1.00 18.23 444 THR A N 1
ATOM 3255 C CA A THR A 1 483 ? 24.058 58.395 22.296 0.55 18.56 444 THR A CA 1
ATOM 3256 C CA B THR A 1 483 ? 24.014 58.301 22.254 0.45 18.53 444 THR A CA 1
ATOM 3257 C C . THR A 1 483 ? 25.413 57.897 21.813 1.00 23.32 444 THR A C 1
ATOM 3258 O O . THR A 1 483 ? 26.349 57.792 22.606 1.00 22.70 444 THR A O 1
ATOM 3265 N N . ALA A 1 484 ? 25.543 57.624 20.517 1.00 19.37 445 ALA A N 1
ATOM 3266 C CA . ALA A 1 484 ? 26.830 57.176 20.005 1.00 18.24 445 ALA A CA 1
ATOM 3267 C C . ALA A 1 484 ? 27.854 58.300 20.112 1.00 24.21 445 ALA A C 1
ATOM 3268 O O . ALA A 1 484 ? 27.518 59.497 20.026 1.00 23.46 445 ALA A O 1
ATOM 3270 N N . THR A 1 485 ? 29.108 57.907 20.308 1.00 20.14 446 THR A N 1
ATOM 3271 C CA . THR A 1 485 ? 30.242 58.820 20.273 1.00 17.21 446 THR A CA 1
ATOM 3272 C C . THR A 1 485 ? 30.849 58.743 18.877 1.00 22.50 446 THR A C 1
ATOM 3273 O O . THR A 1 485 ? 31.124 57.645 18.386 1.00 24.18 446 THR A O 1
ATOM 3277 N N . THR A 1 486 ? 31.038 59.900 18.229 1.00 22.18 447 THR A N 1
ATOM 3278 C CA . THR A 1 486 ? 31.573 59.883 16.875 1.00 27.46 447 THR A CA 1
ATOM 3279 C C . THR A 1 486 ? 33.085 59.635 16.894 1.00 23.02 447 THR A C 1
ATOM 3280 O O . THR A 1 486 ? 33.758 59.761 17.922 1.00 21.67 447 THR A O 1
ATOM 3284 N N . ASP A 1 487 ? 33.634 59.285 15.724 1.00 22.75 448 ASP A N 1
ATOM 3285 C CA . ASP A 1 487 ? 35.079 59.118 15.634 1.00 19.22 448 ASP A CA 1
ATOM 3286 C C . ASP A 1 487 ? 35.807 60.396 16.025 1.00 24.78 448 ASP A C 1
ATOM 3287 O O . ASP A 1 487 ? 36.857 60.349 16.688 1.00 22.36 448 ASP A O 1
ATOM 3292 N N . ALA A 1 488 ? 35.259 61.554 15.613 1.00 24.34 449 ALA A N 1
ATOM 3293 C CA . ALA A 1 488 ? 35.894 62.835 15.904 1.00 27.13 449 ALA A CA 1
ATOM 3294 C C . ALA A 1 488 ? 35.890 63.107 17.398 1.00 22.16 449 ALA A C 1
ATOM 3295 O O . ALA A 1 488 ? 36.886 63.576 17.946 1.00 25.69 449 ALA A O 1
ATOM 3297 N N . GLU A 1 489 ? 34.767 62.815 18.055 1.00 24.11 450 GLU A N 1
ATOM 3298 C CA . GLU A 1 489 ? 34.687 62.954 19.505 1.00 25.82 450 GLU A CA 1
ATOM 3299 C C . GLU A 1 489 ? 35.642 61.998 20.198 1.00 23.22 450 GLU A C 1
ATOM 3300 O O . GLU A 1 489 ? 36.280 62.365 21.193 1.00 20.94 450 GLU A O 1
ATOM 3306 N N . PHE A 1 490 ? 35.725 60.756 19.716 1.00 19.81 451 PHE A N 1
ATOM 3307 C CA . PHE A 1 490 ? 36.655 59.823 20.332 1.00 18.89 451 PHE A CA 1
ATOM 3308 C C . PHE A 1 490 ? 38.085 60.298 20.147 1.00 23.30 451 PHE A C 1
ATOM 3309 O O . PHE A 1 490 ? 38.878 60.314 21.093 1.00 19.50 451 PHE A O 1
ATOM 3317 N N . ASP A 1 491 ? 38.430 60.712 18.918 1.00 22.64 452 ASP A N 1
ATOM 3318 C CA . ASP A 1 491 ? 39.800 61.115 18.660 1.00 19.36 452 ASP A CA 1
ATOM 3319 C C . ASP A 1 491 ? 40.175 62.318 19.513 1.00 18.09 452 ASP A C 1
ATOM 3320 O O . ASP A 1 491 ? 41.288 62.384 20.043 1.00 20.40 452 ASP A O 1
ATOM 3325 N N . ALA A 1 492 ? 39.245 63.269 19.671 1.00 19.51 453 ALA A N 1
ATOM 3326 C CA . ALA A 1 492 ? 39.554 64.458 20.467 1.00 20.12 453 ALA A CA 1
ATOM 3327 C C . ALA A 1 492 ? 39.894 64.086 21.914 1.00 22.40 453 ALA A C 1
ATOM 3328 O O . ALA A 1 492 ? 40.814 64.654 22.520 1.00 22.33 453 ALA A O 1
ATOM 3330 N N . PHE A 1 493 ? 39.179 63.103 22.477 1.00 20.13 454 PHE A N 1
ATOM 3331 C CA . PHE A 1 493 ? 39.434 62.679 23.851 1.00 18.15 454 PHE A CA 1
ATOM 3332 C C . PHE A 1 493 ? 40.723 61.866 23.941 1.00 16.46 454 PHE A C 1
ATOM 3333 O O . PHE A 1 493 ? 41.563 62.088 24.824 1.00 17.46 454 PHE A O 1
ATOM 3341 N N . ILE A 1 494 ? 40.895 60.890 23.041 1.00 15.90 455 ILE A N 1
ATOM 3342 C CA . ILE A 1 494 ? 42.034 59.999 23.172 1.00 16.58 455 ILE A CA 1
ATOM 3343 C C . ILE A 1 494 ? 43.349 60.739 22.908 1.00 15.68 455 ILE A C 1
ATOM 3344 O O . ILE A 1 494 ? 44.402 60.332 23.419 1.00 20.19 455 ILE A O 1
ATOM 3349 N N . GLN A 1 495 ? 43.300 61.834 22.116 1.00 18.02 456 GLN A N 1
ATOM 3350 C CA . GLN A 1 495 ? 44.507 62.595 21.810 1.00 19.84 456 GLN A CA 1
ATOM 3351 C C . GLN A 1 495 ? 44.860 63.596 22.887 1.00 21.30 456 GLN A C 1
ATOM 3352 O O . GLN A 1 495 ? 45.998 64.105 22.898 1.00 21.21 456 GLN A O 1
ATOM 3358 N N . ASP A 1 496 ? 43.924 63.871 23.805 1.00 18.41 457 ASP A N 1
ATOM 3359 C CA . ASP A 1 496 ? 44.195 64.822 24.874 1.00 17.10 457 ASP A CA 1
ATOM 3360 C C . ASP A 1 496 ? 44.194 64.119 26.234 1.00 16.12 457 ASP A C 1
ATOM 3361 O O . ASP A 1 496 ? 45.161 63.423 26.582 1.00 19.53 457 ASP A O 1
ATOM 3366 N N . LYS A 1 497 ? 43.133 64.306 27.053 1.00 16.83 458 LYS A N 1
ATOM 3367 C CA . LYS A 1 497 ? 43.235 63.810 28.423 1.00 17.45 458 LYS A CA 1
ATOM 3368 C C . LYS A 1 497 ? 42.947 62.322 28.551 1.00 18.33 458 LYS A C 1
ATOM 3369 O O . LYS A 1 497 ? 43.242 61.742 29.614 1.00 18.78 458 LYS A O 1
ATOM 3375 N N . GLY A 1 498 ? 42.418 61.713 27.496 1.00 16.29 459 GLY A N 1
ATOM 3376 C CA . GLY A 1 498 ? 42.331 60.271 27.518 1.00 17.31 459 GLY A CA 1
ATOM 3377 C C . GLY A 1 498 ? 43.575 59.558 27.013 1.00 20.17 459 GLY A C 1
ATOM 3378 O O . GLY A 1 498 ? 43.568 58.336 26.889 1.00 19.45 459 GLY A O 1
ATOM 3379 N N . ALA A 1 499 ? 44.642 60.282 26.692 1.00 18.65 460 ALA A N 1
ATOM 3380 C CA . ALA A 1 499 ? 45.856 59.659 26.152 1.00 18.92 460 ALA A CA 1
ATOM 3381 C C . ALA A 1 499 ? 46.489 58.645 27.121 1.00 20.45 460 ALA A C 1
ATOM 3382 O O . ALA A 1 499 ? 46.363 58.719 28.354 1.00 19.68 460 ALA A O 1
ATOM 3384 N N . PHE A 1 500 ? 47.280 57.738 26.529 1.00 20.29 461 PHE A N 1
ATOM 3385 C CA . PHE A 1 500 ? 47.880 56.615 27.249 1.00 16.77 461 PHE A CA 1
ATOM 3386 C C . PHE A 1 500 ? 48.981 57.053 28.204 1.00 22.67 461 PHE A C 1
ATOM 3387 O O . PHE A 1 500 ? 49.146 56.462 29.277 1.00 27.16 461 PHE A O 1
ATOM 3395 N N . GLY A 1 501 ? 49.762 58.050 27.836 1.00 24.72 462 GLY A N 1
ATOM 3396 C CA . GLY A 1 501 ? 50.861 58.404 28.712 1.00 32.81 462 GLY A CA 1
ATOM 3397 C C . GLY A 1 501 ? 52.147 57.645 28.416 1.00 32.56 462 GLY A C 1
ATOM 3398 O O . GLY A 1 501 ? 52.224 56.799 27.527 1.00 29.41 462 GLY A O 1
ATOM 3399 N N . HIS A 1 502 ? 53.174 57.949 29.195 1.00 28.39 463 HIS A N 1
ATOM 3400 C CA . HIS A 1 502 ? 54.530 57.617 28.732 1.00 29.36 463 HIS A CA 1
ATOM 3401 C C . HIS A 1 502 ? 55.367 56.786 29.705 1.00 26.97 463 HIS A C 1
ATOM 3402 O O . HIS A 1 502 ? 56.024 55.840 29.272 1.00 35.10 463 HIS A O 1
ATOM 3409 N N . THR A 1 503 ? 55.376 57.098 30.990 1.00 23.70 464 THR A N 1
ATOM 3410 C CA A THR A 1 503 ? 56.009 56.234 31.980 0.09 25.05 464 THR A CA 1
ATOM 3411 C CA B THR A 1 503 ? 56.048 56.209 31.915 0.91 24.69 464 THR A CA 1
ATOM 3412 C C . THR A 1 503 ? 55.160 54.988 32.198 1.00 22.17 464 THR A C 1
ATOM 3413 O O . THR A 1 503 ? 53.947 54.981 31.931 1.00 24.50 464 THR A O 1
ATOM 3420 N N . ASP A 1 504 ? 55.791 53.932 32.703 1.00 25.31 465 ASP A N 1
ATOM 3421 C CA . ASP A 1 504 ? 55.033 52.734 33.048 1.00 23.53 465 ASP A CA 1
ATOM 3422 C C . ASP A 1 504 ? 53.923 53.048 34.049 1.00 24.06 465 ASP A C 1
ATOM 3423 O O . ASP A 1 504 ? 52.778 52.605 33.872 1.00 22.80 465 ASP A O 1
ATOM 3428 N N . ASN A 1 505 ? 54.242 53.801 35.108 1.00 22.37 466 ASN A N 1
ATOM 3429 C CA . ASN A 1 505 ? 53.197 54.145 36.077 1.00 23.73 466 ASN A CA 1
ATOM 3430 C C . ASN A 1 505 ? 52.075 54.944 35.432 1.00 23.07 466 ASN A C 1
ATOM 3431 O O . ASN A 1 505 ? 50.896 54.755 35.783 1.00 24.55 466 ASN A O 1
ATOM 3436 N N . GLN A 1 506 ? 52.405 55.865 34.522 1.00 22.25 467 GLN A N 1
ATOM 3437 C CA . GLN A 1 506 ? 51.352 56.612 33.837 1.00 22.53 467 GLN A CA 1
ATOM 3438 C C . GLN A 1 506 ? 50.458 55.686 33.020 1.00 22.42 467 GLN A C 1
ATOM 3439 O O . GLN A 1 506 ? 49.227 55.856 32.994 1.00 21.19 467 GLN A O 1
ATOM 3445 N N . LYS A 1 507 ? 51.071 54.721 32.317 1.00 19.74 468 LYS A N 1
ATOM 3446 C CA . LYS A 1 507 ? 50.311 53.784 31.499 1.00 18.91 468 LYS A CA 1
ATOM 3447 C C . LYS A 1 507 ? 49.431 52.889 32.368 1.00 16.61 468 LYS A C 1
ATOM 3448 O O . LYS A 1 507 ? 48.260 52.653 32.021 1.00 19.06 468 LYS A O 1
ATOM 3454 N N . LEU A 1 508 ? 49.995 52.335 33.458 1.00 17.34 469 LEU A N 1
ATOM 3455 C CA . LEU A 1 508 ? 49.205 51.476 34.350 1.00 16.48 469 LEU A CA 1
ATOM 3456 C C . LEU A 1 508 ? 48.057 52.271 34.983 1.00 19.40 469 LEU A C 1
ATOM 3457 O O . LEU A 1 508 ? 46.930 51.757 35.148 1.00 17.69 469 LEU A O 1
ATOM 3462 N N . GLU A 1 509 ? 48.311 53.543 35.307 1.00 17.83 470 GLU A N 1
ATOM 3463 C CA . GLU A 1 509 ? 47.235 54.376 35.859 1.00 17.60 470 GLU A CA 1
ATOM 3464 C C . GLU A 1 509 ? 46.132 54.586 34.831 1.00 17.54 470 GLU A C 1
ATOM 3465 O O . GLU A 1 509 ? 44.926 54.481 35.149 1.00 17.76 470 GLU A O 1
ATOM 3471 N N . ALA A 1 510 ? 46.510 54.931 33.592 1.00 15.44 471 ALA A N 1
ATOM 3472 C CA . ALA A 1 510 ? 45.505 55.182 32.574 1.00 13.75 471 ALA A CA 1
ATOM 3473 C C . ALA A 1 510 ? 44.689 53.917 32.285 1.00 16.25 471 ALA A C 1
ATOM 3474 O O . ALA A 1 510 ? 43.446 53.968 32.193 1.00 16.67 471 ALA A O 1
ATOM 3476 N N . ILE A 1 511 ? 45.380 52.772 32.098 1.00 15.71 472 ILE A N 1
ATOM 3477 C CA . ILE A 1 511 ? 44.667 51.510 31.841 1.00 14.80 472 ILE A CA 1
ATOM 3478 C C . ILE A 1 511 ? 43.619 51.243 32.934 1.00 12.91 472 ILE A C 1
ATOM 3479 O O . ILE A 1 511 ? 42.436 50.977 32.638 1.00 14.34 472 ILE A O 1
ATOM 3484 N N . ASN A 1 512 ? 44.050 51.295 34.179 1.00 14.91 473 ASN A N 1
ATOM 3485 C CA . ASN A 1 512 ? 43.198 50.869 35.296 1.00 13.61 473 ASN A CA 1
ATOM 3486 C C . ASN A 1 512 ? 42.175 51.931 35.684 1.00 14.86 473 ASN A C 1
ATOM 3487 O O . ASN A 1 512 ? 41.087 51.585 36.184 1.00 14.94 473 ASN A O 1
ATOM 3492 N N . THR A 1 513 ? 42.466 53.204 35.399 1.00 13.80 474 THR A N 1
ATOM 3493 C CA . THR A 1 513 ? 41.425 54.220 35.544 1.00 15.57 474 THR A CA 1
ATOM 3494 C C . THR A 1 513 ? 40.347 54.053 34.484 1.00 14.72 474 THR A C 1
ATOM 3495 O O . THR A 1 513 ? 39.144 54.152 34.792 1.00 15.25 474 THR A O 1
ATOM 3499 N N . GLN A 1 514 ? 40.751 53.747 33.231 1.00 12.96 475 GLN A N 1
ATOM 3500 C CA . GLN A 1 514 ? 39.763 53.469 32.197 1.00 13.10 475 GLN A CA 1
ATOM 3501 C C . GLN A 1 514 ? 38.980 52.181 32.496 1.00 12.35 475 GLN A C 1
ATOM 3502 O O . GLN A 1 514 ? 37.774 52.118 32.214 1.00 14.81 475 GLN A O 1
ATOM 3508 N N . ALA A 1 515 ? 39.641 51.160 33.051 1.00 12.35 476 ALA A N 1
ATOM 3509 C CA . ALA A 1 515 ? 38.921 49.946 33.446 1.00 11.72 476 ALA A CA 1
ATOM 3510 C C . ALA A 1 515 ? 37.888 50.262 34.526 1.00 13.48 476 ALA A C 1
ATOM 3511 O O . ALA A 1 515 ? 36.753 49.772 34.463 1.00 14.09 476 ALA A O 1
ATOM 3513 N N . TRP A 1 516 ? 38.268 51.091 35.509 1.00 13.37 477 TRP A N 1
ATOM 3514 C CA . TRP A 1 516 ? 37.322 51.475 36.568 1.00 11.73 477 TRP A CA 1
ATOM 3515 C C . TRP A 1 516 ? 36.067 52.091 35.968 1.00 13.00 477 TRP A C 1
ATOM 3516 O O . TRP A 1 516 ? 34.939 51.777 36.401 1.00 14.61 477 TRP A O 1
ATOM 3527 N N . ILE A 1 517 ? 36.219 52.980 34.977 1.00 13.13 478 ILE A N 1
ATOM 3528 C CA . ILE A 1 517 ? 35.026 53.540 34.348 1.00 12.72 478 ILE A CA 1
ATOM 3529 C C . ILE A 1 517 ? 34.199 52.427 33.706 1.00 13.22 478 ILE A C 1
ATOM 3530 O O . ILE A 1 517 ? 32.964 52.365 33.870 1.00 13.60 478 ILE A O 1
ATOM 3535 N N . LEU A 1 518 ? 34.882 51.552 32.917 1.00 13.07 479 LEU A N 1
ATOM 3536 C CA . LEU A 1 518 ? 34.213 50.427 32.243 1.00 12.35 479 LEU A CA 1
ATOM 3537 C C . LEU A 1 518 ? 33.413 49.598 33.238 1.00 11.47 479 LEU A C 1
ATOM 3538 O O . LEU A 1 518 ? 32.292 49.177 32.936 1.00 13.82 479 LEU A O 1
ATOM 3543 N N . HIS A 1 519 ? 33.987 49.344 34.410 1.00 11.43 480 HIS A N 1
ATOM 3544 C CA . HIS A 1 519 ? 33.380 48.439 35.386 1.00 12.71 480 HIS A CA 1
ATOM 3545 C C . HIS A 1 519 ? 32.309 49.115 36.227 1.00 12.23 480 HIS A C 1
ATOM 3546 O O . HIS A 1 519 ? 31.805 48.501 37.160 1.00 12.89 480 HIS A O 1
ATOM 3553 N N . PHE A 1 520 ? 31.870 50.317 35.870 1.00 14.33 481 PHE A N 1
ATOM 3554 C CA . PHE A 1 520 ? 30.754 50.941 36.590 1.00 14.17 481 PHE A CA 1
ATOM 3555 C C . PHE A 1 520 ? 29.531 50.034 36.724 1.00 12.79 481 PHE A C 1
ATOM 3556 O O . PHE A 1 520 ? 28.977 49.921 37.829 1.00 13.70 481 PHE A O 1
ATOM 3564 N N . THR A 1 521 ? 29.159 49.306 35.660 1.00 13.50 482 THR A N 1
ATOM 3565 C CA . THR A 1 521 ? 28.020 48.392 35.726 1.00 12.18 482 THR A CA 1
ATOM 3566 C C . THR A 1 521 ? 28.405 46.957 36.116 1.00 17.06 482 THR A C 1
ATOM 3567 O O . THR A 1 521 ? 27.610 46.036 35.896 1.00 17.39 482 THR A O 1
ATOM 3571 N N . ASN A 1 522 ? 29.569 46.760 36.720 1.00 13.02 483 ASN A N 1
ATOM 3572 C CA . ASN A 1 522 ? 30.051 45.453 37.176 1.00 12.00 483 ASN A CA 1
ATOM 3573 C C . ASN A 1 522 ? 30.761 45.691 38.509 1.00 11.40 483 ASN A C 1
ATOM 3574 O O . ASN A 1 522 ? 32.003 45.626 38.607 1.00 13.44 483 ASN A O 1
ATOM 3579 N N . PRO A 1 523 ? 29.997 46.021 39.553 1.00 11.28 484 PRO A N 1
ATOM 3580 C CA . PRO A 1 523 ? 30.638 46.494 40.798 1.00 11.23 484 PRO A CA 1
ATOM 3581 C C . PRO A 1 523 ? 31.529 45.469 41.462 1.00 11.71 484 PRO A C 1
ATOM 3582 O O . PRO A 1 523 ? 32.523 45.854 42.099 1.00 13.62 484 PRO A O 1
ATOM 3586 N N . ALA A 1 524 ? 31.236 44.169 41.351 1.00 12.41 485 ALA A N 1
ATOM 3587 C CA . ALA A 1 524 ? 32.159 43.189 41.915 1.00 13.56 485 ALA A CA 1
ATOM 3588 C C . ALA A 1 524 ? 33.523 43.278 41.222 1.00 12.73 485 ALA A C 1
ATOM 3589 O O . ALA A 1 524 ? 34.576 43.272 41.879 1.00 13.37 485 ALA A O 1
ATOM 3591 N N . GLU A 1 525 ? 33.527 43.350 39.876 1.00 12.85 486 GLU A N 1
ATOM 3592 C CA . GLU A 1 525 ? 34.834 43.476 39.218 1.00 12.05 486 GLU A CA 1
ATOM 3593 C C . GLU A 1 525 ? 35.471 44.835 39.482 1.00 11.54 486 GLU A C 1
ATOM 3594 O O . GLU A 1 525 ? 36.694 44.933 39.639 1.00 14.88 486 GLU A O 1
ATOM 3600 N N . CYS A 1 526 ? 34.636 45.874 39.565 1.00 12.87 487 CYS A N 1
ATOM 3601 C CA . CYS A 1 526 ? 35.199 47.195 39.784 1.00 12.63 487 CYS A CA 1
ATOM 3602 C C . CYS A 1 526 ? 35.969 47.204 41.097 1.00 11.28 487 CYS A C 1
ATOM 3603 O O . CYS A 1 526 ? 37.150 47.603 41.160 1.00 14.42 487 CYS A O 1
ATOM 3606 N N . TRP A 1 527 ? 35.342 46.711 42.169 1.00 11.00 488 TRP A N 1
ATOM 3607 C CA . TRP A 1 527 ? 36.050 46.767 43.470 1.00 10.74 488 TRP A CA 1
ATOM 3608 C C . TRP A 1 527 ? 37.279 45.867 43.477 1.00 12.79 488 TRP A C 1
ATOM 3609 O O . TRP A 1 527 ? 38.347 46.235 44.013 1.00 13.54 488 TRP A O 1
ATOM 3620 N N . ALA A 1 528 ? 37.159 44.685 42.847 1.00 11.19 489 ALA A N 1
ATOM 3621 C CA . ALA A 1 528 ? 38.336 43.814 42.794 1.00 13.02 489 ALA A CA 1
ATOM 3622 C C . ALA A 1 528 ? 39.492 44.501 42.076 1.00 13.53 489 ALA A C 1
ATOM 3623 O O . ALA A 1 528 ? 40.642 44.487 42.566 1.00 14.72 489 ALA A O 1
ATOM 3625 N N . ASN A 1 529 ? 39.223 45.080 40.885 1.00 12.61 490 ASN A N 1
ATOM 3626 C CA . ASN A 1 529 ? 40.342 45.638 40.121 1.00 11.79 490 ASN A CA 1
ATOM 3627 C C . ASN A 1 529 ? 40.891 46.906 40.787 1.00 15.34 490 ASN A C 1
ATOM 3628 O O . ASN A 1 529 ? 42.086 47.181 40.683 1.00 15.27 490 ASN A O 1
ATOM 3633 N N . VAL A 1 530 ? 40.045 47.694 41.456 1.00 12.94 491 VAL A N 1
ATOM 3634 C CA . VAL A 1 530 ? 40.603 48.843 42.175 1.00 13.52 491 VAL A CA 1
ATOM 3635 C C . VAL A 1 530 ? 41.571 48.344 43.236 1.00 15.11 491 VAL A C 1
ATOM 3636 O O . VAL A 1 530 ? 42.689 48.871 43.415 1.00 16.58 491 VAL A O 1
ATOM 3640 N N . ARG A 1 531 ? 41.123 47.359 44.031 1.00 12.45 492 ARG A N 1
ATOM 3641 C CA . ARG A 1 531 ? 42.000 46.869 45.093 1.00 12.78 492 ARG A CA 1
ATOM 3642 C C . ARG A 1 531 ? 43.284 46.280 44.531 1.00 14.51 492 ARG A C 1
ATOM 3643 O O . ARG A 1 531 ? 44.371 46.453 45.110 1.00 15.39 492 ARG A O 1
ATOM 3651 N N . ARG A 1 532 ? 43.163 45.518 43.442 1.00 12.69 493 ARG A N 1
ATOM 3652 C CA . ARG A 1 532 ? 44.335 44.830 42.908 1.00 13.33 493 ARG A CA 1
ATOM 3653 C C . ARG A 1 532 ? 45.324 45.822 42.304 1.00 13.30 493 ARG A C 1
ATOM 3654 O O . ARG A 1 532 ? 46.532 45.788 42.625 1.00 16.49 493 ARG A O 1
ATOM 3662 N N . SER A 1 533 ? 44.852 46.707 41.420 1.00 13.45 494 SER A N 1
ATOM 3663 C CA . SER A 1 533 ? 45.762 47.566 40.660 1.00 14.78 494 SER A CA 1
ATOM 3664 C C . SER A 1 533 ? 46.242 48.778 41.444 1.00 17.01 494 SER A C 1
ATOM 3665 O O . SER A 1 533 ? 47.290 49.362 41.091 1.00 19.50 494 SER A O 1
ATOM 3668 N N . GLY A 1 534 ? 45.506 49.162 42.465 1.00 16.93 495 GLY A N 1
ATOM 3669 C CA . GLY A 1 534 ? 45.774 50.397 43.181 1.00 16.07 495 GLY A CA 1
ATOM 3670 C C . GLY A 1 534 ? 45.326 51.639 42.454 1.00 15.88 495 GLY A C 1
ATOM 3671 O O . GLY A 1 534 ? 45.603 52.750 42.951 1.00 18.88 495 GLY A O 1
ATOM 3672 N N . TYR A 1 535 ? 44.581 51.511 41.348 1.00 14.88 496 TYR A N 1
ATOM 3673 C CA . TYR A 1 535 ? 44.102 52.668 40.617 1.00 16.51 496 TYR A CA 1
ATOM 3674 C C . TYR A 1 535 ? 42.596 52.580 40.435 1.00 16.95 496 TYR A C 1
ATOM 3675 O O . TYR A 1 535 ? 42.053 51.480 40.307 1.00 17.70 496 TYR A O 1
ATOM 3684 N N . PRO A 1 536 ? 41.903 53.725 40.417 1.00 17.39 497 PRO A N 1
ATOM 3685 C CA . PRO A 1 536 ? 42.462 55.044 40.781 1.00 16.74 497 PRO A CA 1
ATOM 3686 C C . PRO A 1 536 ? 42.894 55.093 42.224 1.00 20.21 497 PRO A C 1
ATOM 3687 O O . PRO A 1 536 ? 42.491 54.268 43.054 1.00 16.91 497 PRO A O 1
ATOM 3691 N N . LYS A 1 537 ? 43.754 56.058 42.550 1.00 16.73 498 LYS A N 1
ATOM 3692 C CA . LYS A 1 537 ? 44.226 56.172 43.918 1.00 14.48 498 LYS A CA 1
ATOM 3693 C C . LYS A 1 537 ? 43.155 56.874 44.733 1.00 21.35 498 LYS A C 1
ATOM 3694 O O . LYS A 1 537 ? 42.965 58.083 44.605 1.00 27.87 498 LYS A O 1
ATOM 3700 N N . LEU A 1 538 ? 42.435 56.122 45.545 1.00 16.51 499 LEU A N 1
ATOM 3701 C CA . LEU A 1 538 ? 41.285 56.668 46.275 1.00 16.19 499 LEU A CA 1
ATOM 3702 C C . LEU A 1 538 ? 41.715 57.032 47.694 1.00 17.34 499 LEU A C 1
ATOM 3703 O O . LEU A 1 538 ? 42.543 56.343 48.311 1.00 18.60 499 LEU A O 1
ATOM 3708 N N . LYS A 1 539 ? 41.178 58.136 48.196 1.00 16.43 500 LYS A N 1
ATOM 3709 C CA . LYS A 1 539 ? 41.427 58.602 49.555 1.00 16.96 500 LYS A CA 1
ATOM 3710 C C . LYS A 1 539 ? 40.220 58.298 50.448 1.00 16.61 500 LYS A C 1
ATOM 3711 O O . LYS A 1 539 ? 39.060 58.395 50.026 1.00 16.79 500 LYS A O 1
ATOM 3717 N N . SER A 1 540 ? 40.514 58.013 51.724 1.00 15.15 501 SER A N 1
ATOM 3718 C CA . SER A 1 540 ? 39.461 57.776 52.719 1.00 15.20 501 SER A CA 1
ATOM 3719 C C . SER A 1 540 ? 38.498 58.960 52.819 1.00 16.24 501 SER A C 1
ATOM 3720 O O . SER A 1 540 ? 38.901 60.117 52.672 1.00 15.81 501 SER A O 1
ATOM 3723 N N . PRO A 1 541 ? 37.210 58.710 53.153 1.00 16.07 502 PRO A N 1
ATOM 3724 C CA . PRO A 1 541 ? 36.292 59.813 53.494 1.00 15.08 502 PRO A CA 1
ATOM 3725 C C . PRO A 1 541 ? 36.850 60.713 54.602 1.00 15.20 502 PRO A C 1
ATOM 3726 O O . PRO A 1 541 ? 36.450 61.876 54.672 1.00 17.95 502 PRO A O 1
ATOM 3730 N N . ALA A 1 542 ? 37.761 60.210 55.452 1.00 14.77 503 ALA A N 1
ATOM 3731 C CA . ALA A 1 542 ? 38.362 61.084 56.447 1.00 17.14 503 ALA A CA 1
ATOM 3732 C C . ALA A 1 542 ? 39.096 62.239 55.780 1.00 19.69 503 ALA A C 1
ATOM 3733 O O . ALA A 1 542 ? 39.153 63.339 56.354 1.00 20.99 503 ALA A O 1
ATOM 3735 N N . GLU A 1 543 ? 39.675 62.019 54.586 1.00 17.16 504 GLU A N 1
ATOM 3736 C CA A GLU A 1 543 ? 40.372 63.095 53.884 0.46 17.98 504 GLU A CA 1
ATOM 3737 C CA B GLU A 1 543 ? 40.370 63.098 53.881 0.54 17.95 504 GLU A CA 1
ATOM 3738 C C . GLU A 1 543 ? 39.428 64.136 53.288 1.00 21.52 504 GLU A C 1
ATOM 3739 O O . GLU A 1 543 ? 39.896 65.167 52.790 1.00 24.30 504 GLU A O 1
ATOM 3750 N N . TYR A 1 544 ? 38.114 63.884 53.281 1.00 16.40 505 TYR A N 1
ATOM 3751 C CA . TYR A 1 544 ? 37.131 64.823 52.775 1.00 18.31 505 TYR A CA 1
ATOM 3752 C C . TYR A 1 544 ? 36.364 65.477 53.921 1.00 16.36 505 TYR A C 1
ATOM 3753 O O . TYR A 1 544 ? 35.391 66.210 53.670 1.00 21.54 505 TYR A O 1
ATOM 3762 N N . GLY A 1 545 ? 36.787 65.241 55.161 1.00 17.72 506 GLY A N 1
ATOM 3763 C CA . GLY A 1 545 ? 36.201 65.914 56.300 1.00 19.98 506 GLY A CA 1
ATOM 3764 C C . GLY A 1 545 ? 35.213 65.097 57.093 1.00 26.47 506 GLY A C 1
ATOM 3765 O O . GLY A 1 545 ? 34.640 65.620 58.059 1.00 24.26 506 GLY A O 1
ATOM 3766 N N . PHE A 1 546 ? 35.042 63.806 56.772 1.00 20.71 507 PHE A N 1
ATOM 3767 C CA . PHE A 1 546 ? 33.977 62.990 57.417 1.00 15.24 507 PHE A CA 1
ATOM 3768 C C . PHE A 1 546 ? 34.520 61.973 58.432 1.00 19.92 507 PHE A C 1
ATOM 3769 O O . PHE A 1 546 ? 33.801 61.068 58.787 1.00 19.64 507 PHE A O 1
ATOM 3777 N N . GLY A 1 547 ? 35.727 62.182 58.948 1.00 17.00 508 GLY A N 1
ATOM 3778 C CA . GLY A 1 547 ? 36.360 61.207 59.859 1.00 18.06 508 GLY A CA 1
ATOM 3779 C C . GLY A 1 547 ? 35.606 60.971 61.153 1.00 17.16 508 GLY A C 1
ATOM 3780 O O . GLY A 1 547 ? 35.688 59.880 61.683 1.00 21.06 508 GLY A O 1
ATOM 3781 N N . GLN A 1 548 ? 34.880 61.984 61.603 1.00 21.97 509 GLN A N 1
ATOM 3782 C CA . GLN A 1 548 ? 34.125 61.874 62.872 1.00 23.29 509 GLN A CA 1
ATOM 3783 C C . GLN A 1 548 ? 33.092 60.751 62.772 1.00 30.48 509 GLN A C 1
ATOM 3784 O O . GLN A 1 548 ? 32.818 60.140 63.797 1.00 30.29 509 GLN A O 1
ATOM 3790 N N . TYR A 1 549 ? 32.627 60.450 61.567 1.00 19.88 510 TYR A N 1
ATOM 3791 C CA . TYR A 1 549 ? 31.542 59.457 61.413 1.00 23.71 510 TYR A CA 1
ATOM 3792 C C . TYR A 1 549 ? 32.061 58.041 61.164 1.00 18.32 510 TYR A C 1
ATOM 3793 O O . TYR A 1 549 ? 31.246 57.136 61.246 1.00 21.79 510 TYR A O 1
ATOM 3802 N N . LEU A 1 550 ? 33.354 57.857 60.922 1.00 18.77 511 LEU A N 1
ATOM 3803 C CA . LEU A 1 550 ? 33.884 56.530 60.505 1.00 19.66 511 LEU A CA 1
ATOM 3804 C C . LEU A 1 550 ? 34.035 55.516 61.644 1.00 22.27 511 LEU A C 1
ATOM 3805 O O . LEU A 1 550 ? 35.180 55.235 62.037 1.00 27.97 511 LEU A O 1
ATOM 3810 N N . THR A 1 551 ? 32.952 54.857 62.011 1.00 16.53 512 THR A N 1
ATOM 3811 C CA . THR A 1 551 ? 33.015 53.934 63.131 1.00 15.67 512 THR A CA 1
ATOM 3812 C C . THR A 1 551 ? 33.818 52.682 62.809 1.00 17.46 512 THR A C 1
ATOM 3813 O O . THR A 1 551 ? 34.357 52.050 63.715 1.00 19.82 512 THR A O 1
ATOM 3817 N N . GLY A 1 552 ? 33.900 52.298 61.538 1.00 14.69 513 GLY A N 1
ATOM 3818 C CA . GLY A 1 552 ? 34.599 51.059 61.251 1.00 17.79 513 GLY A CA 1
ATOM 3819 C C . GLY A 1 552 ? 36.038 51.280 60.826 1.00 22.69 513 GLY A C 1
ATOM 3820 O O . GLY A 1 552 ? 36.631 50.406 60.177 1.00 23.95 513 GLY A O 1
ATOM 3821 N N . GLY A 1 553 ? 36.635 52.416 61.206 1.00 16.72 514 GLY A N 1
ATOM 3822 C CA . GLY A 1 553 ? 38.023 52.670 60.900 1.00 18.09 514 GLY A CA 1
ATOM 3823 C C . GLY A 1 553 ? 38.186 53.665 59.765 1.00 17.52 514 GLY A C 1
ATOM 3824 O O . GLY A 1 553 ? 37.272 53.909 58.970 1.00 16.72 514 GLY A O 1
ATOM 3825 N N . THR A 1 554 ? 39.382 54.246 59.671 1.00 19.67 515 THR A N 1
ATOM 3826 C CA . THR A 1 554 ? 39.574 55.294 58.681 1.00 18.45 515 THR A CA 1
ATOM 3827 C C . THR A 1 554 ? 39.840 54.732 57.283 1.00 18.47 515 THR A C 1
ATOM 3828 O O . THR A 1 554 ? 39.475 55.371 56.279 1.00 19.95 515 THR A O 1
ATOM 3832 N N . GLU A 1 555 ? 40.533 53.589 57.164 1.00 17.09 516 GLU A N 1
ATOM 3833 C CA . GLU A 1 555 ? 40.906 53.147 55.814 1.00 18.84 516 GLU A CA 1
ATOM 3834 C C . GLU A 1 555 ? 39.722 52.495 55.105 1.00 15.73 516 GLU A C 1
ATOM 3835 O O . GLU A 1 555 ? 38.944 51.785 55.732 1.00 16.80 516 GLU A O 1
ATOM 3841 N N . ILE A 1 556 ? 39.636 52.705 53.795 1.00 16.62 517 ILE A N 1
ATOM 3842 C CA . ILE A 1 556 ? 38.564 52.047 53.019 1.00 13.75 517 ILE A CA 1
ATOM 3843 C C . ILE A 1 556 ? 38.716 50.530 53.166 1.00 16.16 517 ILE A C 1
ATOM 3844 O O . ILE A 1 556 ? 39.828 49.989 52.919 1.00 14.90 517 ILE A O 1
ATOM 3849 N N . PRO A 1 557 ? 37.650 49.811 53.531 1.00 14.68 518 PRO A N 1
ATOM 3850 C CA . PRO A 1 557 ? 37.716 48.335 53.644 1.00 14.84 518 PRO A CA 1
ATOM 3851 C C . PRO A 1 557 ? 38.211 47.659 52.377 1.00 13.64 518 PRO A C 1
ATOM 3852 O O . PRO A 1 557 ? 37.966 48.131 51.266 1.00 14.99 518 PRO A O 1
ATOM 3856 N N . VAL A 1 558 ? 38.933 46.562 52.594 1.00 14.13 519 VAL A N 1
ATOM 3857 C CA . VAL A 1 558 ? 39.549 45.789 51.520 1.00 14.07 519 VAL A CA 1
ATOM 3858 C C . VAL A 1 558 ? 39.009 44.371 51.413 1.00 14.59 519 VAL A C 1
ATOM 3859 O O . VAL A 1 558 ? 39.390 43.649 50.466 1.00 13.43 519 VAL A O 1
ATOM 3863 N N . ARG A 1 559 ? 38.149 43.953 52.334 1.00 11.27 520 ARG A N 1
ATOM 3864 C CA . ARG A 1 559 ? 37.358 42.729 52.206 1.00 11.47 520 ARG A CA 1
ATOM 3865 C C . ARG A 1 559 ? 36.080 42.951 53.008 1.00 12.96 520 ARG A C 1
ATOM 3866 O O . ARG A 1 559 ? 35.936 43.972 53.705 1.00 14.06 520 ARG A O 1
ATOM 3874 N N . LEU A 1 560 ? 35.154 41.999 52.956 1.00 12.56 521 LEU A N 1
ATOM 3875 C CA . LEU A 1 560 ? 34.047 41.977 53.927 1.00 11.71 521 LEU A CA 1
ATOM 3876 C C . LEU A 1 560 ? 34.254 40.832 54.915 1.00 15.44 521 LEU A C 1
ATOM 3877 O O . LEU A 1 560 ? 34.899 39.822 54.592 1.00 15.54 521 LEU A O 1
ATOM 3882 N N . CYS A 1 561 ? 33.698 40.958 56.126 1.00 14.90 522 CYS A N 1
ATOM 3883 C CA . CYS A 1 561 ? 33.893 39.898 57.110 1.00 13.03 522 CYS A CA 1
ATOM 3884 C C . CYS A 1 561 ? 32.958 38.716 56.853 1.00 15.45 522 CYS A C 1
ATOM 3885 O O . CYS A 1 561 ? 31.924 38.836 56.173 1.00 15.06 522 CYS A O 1
ATOM 3888 N N . TYR A 1 562 ? 33.318 37.559 57.435 1.00 14.68 523 TYR A N 1
ATOM 3889 C CA . TYR A 1 562 ? 32.467 36.385 57.255 1.00 13.04 523 TYR A CA 1
ATOM 3890 C C . TYR A 1 562 ? 31.099 36.547 57.944 1.00 15.02 523 TYR A C 1
ATOM 3891 O O . TYR A 1 562 ? 30.962 37.245 58.969 1.00 14.77 523 TYR A O 1
ATOM 3900 N N . PRO A 1 563 ? 30.080 35.857 57.452 1.00 14.90 524 PRO A N 1
ATOM 3901 C CA . PRO A 1 563 ? 28.766 35.883 58.107 1.00 14.58 524 PRO A CA 1
ATOM 3902 C C . PRO A 1 563 ? 28.790 35.327 59.535 1.00 15.05 524 PRO A C 1
ATOM 3903 O O . PRO A 1 563 ? 29.444 34.313 59.815 1.00 15.10 524 PRO A O 1
ATOM 3907 N N . VAL A 1 564 ? 28.014 35.967 60.422 1.00 16.86 525 VAL A N 1
ATOM 3908 C CA . VAL A 1 564 ? 27.799 35.398 61.764 1.00 17.57 525 VAL A CA 1
ATOM 3909 C C . VAL A 1 564 ? 27.163 34.017 61.668 1.00 18.67 525 VAL A C 1
ATOM 3910 O O . VAL A 1 564 ? 27.406 33.159 62.522 1.00 21.65 525 VAL A O 1
ATOM 3914 N N . LEU A 1 565 ? 26.390 33.754 60.603 1.00 18.81 526 LEU A N 1
ATOM 3915 C CA . LEU A 1 565 ? 25.837 32.406 60.420 1.00 25.29 526 LEU A CA 1
ATOM 3916 C C . LEU A 1 565 ? 26.928 31.348 60.317 1.00 19.09 526 LEU A C 1
ATOM 3917 O O . LEU A 1 565 ? 26.722 30.198 60.736 1.00 22.89 526 LEU A O 1
ATOM 3922 N N . GLU A 1 566 ? 28.094 31.704 59.789 1.00 19.18 527 GLU A N 1
ATOM 3923 C CA . GLU A 1 566 ? 29.191 30.745 59.686 1.00 18.54 527 GLU A CA 1
ATOM 3924 C C . GLU A 1 566 ? 29.848 30.523 61.033 1.00 25.55 527 GLU A C 1
ATOM 3925 O O . GLU A 1 566 ? 30.185 29.388 61.373 1.00 23.05 527 GLU A O 1
ATOM 3931 N N . SER A 1 567 ? 30.119 31.608 61.781 1.00 19.20 528 SER A N 1
ATOM 3932 C CA . SER A 1 567 ? 30.736 31.403 63.086 1.00 19.87 528 SER A CA 1
ATOM 3933 C C . SER A 1 567 ? 29.777 30.693 64.031 1.00 27.36 528 SER A C 1
ATOM 3934 O O . SER A 1 567 ? 30.221 30.027 64.965 1.00 27.27 528 SER A O 1
ATOM 3937 N N . SER A 1 568 ? 28.470 30.827 63.802 1.00 23.14 529 SER A N 1
ATOM 3938 C CA . SER A 1 568 ? 27.472 30.130 64.615 1.00 23.72 529 SER A CA 1
ATOM 3939 C C . SER A 1 568 ? 27.302 28.665 64.220 1.00 29.68 529 SER A C 1
ATOM 3940 O O . SER A 1 568 ? 27.218 27.803 65.096 1.00 30.54 529 SER A O 1
ATOM 3943 N N . TYR A 1 569 ? 27.182 28.358 62.923 1.00 26.80 530 TYR A N 1
ATOM 3944 C CA . TYR A 1 569 ? 26.708 27.040 62.494 1.00 27.24 530 TYR A CA 1
ATOM 3945 C C . TYR A 1 569 ? 27.709 26.253 61.658 1.00 27.96 530 TYR A C 1
ATOM 3946 O O . TYR A 1 569 ? 27.413 25.111 61.257 1.00 30.67 530 TYR A O 1
ATOM 3955 N N . ASN A 1 570 ? 28.871 26.821 61.364 1.00 24.20 531 ASN A N 1
ATOM 3956 C CA . ASN A 1 570 ? 29.984 26.150 60.675 1.00 22.62 531 ASN A CA 1
ATOM 3957 C C . ASN A 1 570 ? 31.271 26.458 61.419 1.00 20.30 531 ASN A C 1
ATOM 3958 O O . ASN A 1 570 ? 32.294 26.843 60.859 1.00 22.48 531 ASN A O 1
ATOM 3963 N N . LYS A 1 571 ? 31.199 26.296 62.747 1.00 24.35 532 LYS A N 1
ATOM 3964 C CA . LYS A 1 571 ? 32.180 26.909 63.642 1.00 22.13 532 LYS A CA 1
ATOM 3965 C C . LYS A 1 571 ? 33.587 26.345 63.466 1.00 18.78 532 LYS A C 1
ATOM 3966 O O . LYS A 1 571 ? 34.573 27.096 63.484 1.00 21.28 532 LYS A O 1
ATOM 3972 N N . LYS A 1 572 ? 33.725 25.018 63.348 1.00 21.20 533 LYS A N 1
ATOM 3973 C CA . LYS A 1 572 ? 35.052 24.434 63.207 1.00 22.37 533 LYS A CA 1
ATOM 3974 C C . LYS A 1 572 ? 35.740 24.956 61.951 1.00 18.39 533 LYS A C 1
ATOM 3975 O O . LYS A 1 572 ? 36.912 25.350 61.973 1.00 21.86 533 LYS A O 1
ATOM 3981 N N . SER A 1 573 ? 35.006 24.982 60.840 1.00 20.20 534 SER A N 1
ATOM 3982 C CA . SER A 1 573 ? 35.622 25.455 59.602 1.00 22.90 534 SER A CA 1
ATOM 3983 C C . SER A 1 573 ? 35.920 26.948 59.660 1.00 18.46 534 SER A C 1
ATOM 3984 O O . SER A 1 573 ? 36.962 27.397 59.146 1.00 18.47 534 SER A O 1
ATOM 3987 N N . TYR A 1 574 ? 34.959 27.725 60.186 1.00 19.20 535 TYR A N 1
ATOM 3988 C CA . TYR A 1 574 ? 35.169 29.155 60.403 1.00 18.07 535 TYR A CA 1
ATOM 3989 C C . TYR A 1 574 ? 36.427 29.376 61.237 1.00 16.81 535 TYR A C 1
ATOM 3990 O O . TYR A 1 574 ? 37.301 30.189 60.898 1.00 18.02 535 TYR A O 1
ATOM 3999 N N . ASN A 1 575 ? 36.549 28.621 62.334 1.00 19.18 536 ASN A N 1
ATOM 4000 C CA . ASN A 1 575 ? 37.706 28.806 63.214 1.00 20.25 536 ASN A CA 1
ATOM 4001 C C . ASN A 1 575 ? 39.011 28.533 62.491 1.00 16.66 536 ASN A C 1
ATOM 4002 O O . ASN A 1 575 ? 40.007 29.253 62.674 1.00 19.30 536 ASN A O 1
ATOM 4007 N N . GLU A 1 576 ? 39.047 27.483 61.653 1.00 19.47 537 GLU A N 1
ATOM 4008 C CA . GLU A 1 576 ? 40.255 27.199 60.892 1.00 19.83 537 GLU A CA 1
ATOM 4009 C C . GLU A 1 576 ? 40.610 28.353 59.963 1.00 20.73 537 GLU A C 1
ATOM 4010 O O . GLU A 1 576 ? 41.784 28.689 59.778 1.00 21.15 537 GLU A O 1
ATOM 4016 N N . ALA A 1 577 ? 39.606 28.950 59.315 1.00 17.89 538 ALA A N 1
ATOM 4017 C CA . ALA A 1 577 ? 39.910 30.055 58.412 1.00 19.11 538 ALA A CA 1
ATOM 4018 C C . ALA A 1 577 ? 40.427 31.291 59.163 1.00 16.92 538 ALA A C 1
ATOM 4019 O O . ALA A 1 577 ? 41.398 31.945 58.731 1.00 18.78 538 ALA A O 1
ATOM 4021 N N . ILE A 1 578 ? 39.803 31.631 60.296 1.00 17.74 539 ILE A N 1
ATOM 4022 C CA . ILE A 1 578 ? 40.259 32.830 60.998 1.00 16.99 539 ILE A CA 1
ATOM 4023 C C . ILE A 1 578 ? 41.615 32.621 61.666 1.00 15.55 539 ILE A C 1
ATOM 4024 O O . ILE A 1 578 ? 42.410 33.569 61.767 1.00 19.03 539 ILE A O 1
ATOM 4029 N N . GLU A 1 579 ? 41.951 31.376 62.018 1.00 18.47 540 GLU A N 1
ATOM 4030 C CA . GLU A 1 579 ? 43.290 31.100 62.552 1.00 19.34 540 GLU A CA 1
ATOM 4031 C C . GLU A 1 579 ? 44.374 31.502 61.539 1.00 19.94 540 GLU A C 1
ATOM 4032 O O . GLU A 1 579 ? 45.448 31.994 61.912 1.00 21.62 540 GLU A O 1
ATOM 4038 N N . ARG A 1 580 ? 44.091 31.369 60.236 1.00 18.66 541 ARG A N 1
ATOM 4039 C CA . ARG A 1 580 ? 45.049 31.785 59.229 1.00 18.77 541 ARG A CA 1
ATOM 4040 C C . ARG A 1 580 ? 45.237 33.297 59.175 1.00 21.62 541 ARG A C 1
ATOM 4041 O O . ARG A 1 580 ? 46.226 33.763 58.602 1.00 25.49 541 ARG A O 1
ATOM 4049 N N . MET A 1 581 ? 44.290 34.076 59.708 1.00 20.34 542 MET A N 1
ATOM 4050 C CA . MET A 1 581 ? 44.433 35.527 59.803 1.00 20.17 542 MET A CA 1
ATOM 4051 C C . MET A 1 581 ? 44.700 35.944 61.250 1.00 22.16 542 MET A C 1
ATOM 4052 O O . MET A 1 581 ? 44.209 36.988 61.708 1.00 23.38 542 MET A O 1
ATOM 4057 N N . GLY A 1 582 ? 45.396 35.104 62.007 1.00 20.19 543 GLY A N 1
ATOM 4058 C CA . GLY A 1 582 ? 45.707 35.467 63.388 1.00 20.42 543 GLY A CA 1
ATOM 4059 C C . GLY A 1 582 ? 44.513 35.560 64.302 1.00 24.44 543 GLY A C 1
ATOM 4060 O O . GLY A 1 582 ? 44.569 36.290 65.319 1.00 23.86 543 GLY A O 1
ATOM 4061 N N . GLY A 1 583 ? 43.434 34.833 64.013 1.00 18.56 544 GLY A N 1
ATOM 4062 C CA . GLY A 1 583 ? 42.273 34.907 64.875 1.00 17.88 544 GLY A CA 1
ATOM 4063 C C . GLY A 1 583 ? 41.380 36.098 64.610 1.00 19.00 544 GLY A C 1
ATOM 4064 O O . GLY A 1 583 ? 40.355 36.272 65.308 1.00 22.01 544 GLY A O 1
ATOM 4065 N N . THR A 1 584 ? 41.683 36.874 63.565 1.00 17.40 545 THR A N 1
ATOM 4066 C CA . THR A 1 584 ? 40.924 38.068 63.256 1.00 17.59 545 THR A CA 1
ATOM 4067 C C . THR A 1 584 ? 39.963 37.771 62.114 1.00 17.04 545 THR A C 1
ATOM 4068 O O . THR A 1 584 ? 40.079 36.764 61.402 1.00 17.21 545 THR A O 1
ATOM 4072 N N . ASP A 1 585 ? 38.969 38.644 61.971 1.00 15.33 546 ASP A N 1
ATOM 4073 C CA . ASP A 1 585 ? 38.006 38.591 60.853 1.00 14.82 546 ASP A CA 1
ATOM 4074 C C . ASP A 1 585 ? 37.537 40.039 60.731 1.00 15.56 546 ASP A C 1
ATOM 4075 O O . ASP A 1 585 ? 36.469 40.402 61.195 1.00 16.33 546 ASP A O 1
ATOM 4080 N N . ASN A 1 586 ? 38.351 40.813 60.020 1.00 15.90 547 ASN A N 1
ATOM 4081 C CA . ASN A 1 586 ? 38.298 42.260 60.019 1.00 16.24 547 ASN A CA 1
ATOM 4082 C C . ASN A 1 586 ? 38.295 42.723 58.575 1.00 16.53 547 ASN A C 1
ATOM 4083 O O . ASN A 1 586 ? 39.000 42.140 57.747 1.00 15.97 547 ASN A O 1
ATOM 4088 N N . TRP A 1 587 ? 37.569 43.814 58.294 1.00 13.49 548 TRP A N 1
ATOM 4089 C CA . TRP A 1 587 ? 37.452 44.288 56.928 1.00 13.70 548 TRP A CA 1
ATOM 4090 C C . TRP A 1 587 ? 38.642 45.130 56.448 1.00 12.83 548 TRP A C 1
ATOM 4091 O O . TRP A 1 587 ? 38.629 45.593 55.278 1.00 14.55 548 TRP A O 1
ATOM 4102 N N . HIS A 1 588 ? 39.693 45.261 57.288 1.00 13.63 549 HIS A N 1
ATOM 4103 C CA . HIS A 1 588 ? 40.923 45.897 56.887 1.00 13.87 549 HIS A CA 1
ATOM 4104 C C . HIS A 1 588 ? 42.010 44.912 56.528 1.00 14.07 549 HIS A C 1
ATOM 4105 O O . HIS A 1 588 ? 43.083 45.345 56.096 1.00 14.94 549 HIS A O 1
ATOM 4112 N N . SER A 1 589 ? 41.750 43.605 56.638 1.00 15.99 550 SER A N 1
ATOM 4113 C CA A SER A 1 589 ? 42.770 42.598 56.330 0.64 14.66 550 SER A CA 1
ATOM 4114 C CA B SER A 1 589 ? 42.776 42.616 56.335 0.36 14.68 550 SER A CA 1
ATOM 4115 C C . SER A 1 589 ? 42.816 42.377 54.820 1.00 16.82 550 SER A C 1
ATOM 4116 O O . SER A 1 589 ? 41.791 42.058 54.202 1.00 15.00 550 SER A O 1
ATOM 4121 N N . LEU A 1 590 ? 43.985 42.562 54.218 1.00 14.05 551 LEU A N 1
ATOM 4122 C CA . LEU A 1 590 ? 44.116 42.399 52.776 1.00 13.33 551 LEU A CA 1
ATOM 4123 C C . LEU A 1 590 ? 43.910 40.943 52.374 1.00 15.21 551 LEU A C 1
ATOM 4124 O O . LEU A 1 590 ? 44.393 40.014 53.044 1.00 15.80 551 LEU A O 1
ATOM 4129 N N . LEU A 1 591 ? 43.194 40.745 51.268 1.00 13.88 552 LEU A N 1
ATOM 4130 C CA . LEU A 1 591 ? 43.081 39.396 50.714 1.00 15.29 552 LEU A CA 1
ATOM 4131 C C . LEU A 1 591 ? 44.427 38.955 50.122 1.00 15.18 552 LEU A C 1
ATOM 4132 O O . LEU A 1 591 ? 45.293 39.771 49.797 1.00 14.87 552 LEU A O 1
ATOM 4137 N N . TRP A 1 592 ? 44.565 37.637 49.906 1.00 15.30 553 TRP A N 1
ATOM 4138 C CA . TRP A 1 592 ? 45.853 37.109 49.431 1.00 14.67 553 TRP A CA 1
ATOM 4139 C C . TRP A 1 592 ? 46.356 37.789 48.152 1.00 15.30 553 TRP A C 1
ATOM 4140 O O . TRP A 1 592 ? 47.559 38.076 48.028 1.00 16.92 553 TRP A O 1
ATOM 4151 N N . TRP A 1 593 ? 45.463 38.036 47.156 1.00 14.8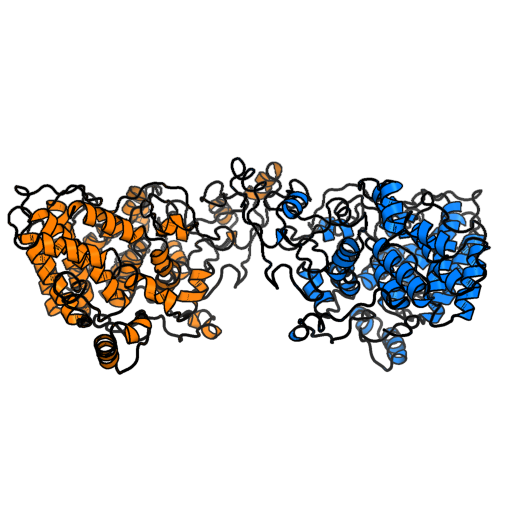0 554 TRP A N 1
ATOM 4152 C CA . TRP A 1 593 ? 45.953 38.645 45.925 1.00 13.19 554 TRP A CA 1
ATOM 4153 C C . TRP A 1 593 ? 46.181 40.145 46.047 1.00 14.00 554 TRP A C 1
ATOM 4154 O O . TRP A 1 593 ? 46.734 40.737 45.128 1.00 16.02 554 TRP A O 1
ATOM 4165 N N . ASP A 1 594 ? 45.798 40.763 47.183 1.00 15.38 555 ASP A N 1
ATOM 4166 C CA . ASP A 1 594 ? 45.856 42.212 47.327 1.00 13.09 555 ASP A CA 1
ATOM 4167 C C . ASP A 1 594 ? 47.118 42.572 48.107 1.00 18.30 555 ASP A C 1
ATOM 4168 O O . ASP A 1 594 ? 47.108 42.597 49.316 1.00 22.50 555 ASP A O 1
ATOM 4173 N N . THR A 1 595 ? 48.202 42.884 47.401 1.00 21.90 556 THR A N 1
ATOM 4174 C CA . THR A 1 595 ? 49.512 43.008 48.061 1.00 21.13 556 THR A CA 1
ATOM 4175 C C . THR A 1 595 ? 49.685 44.259 48.944 1.00 28.83 556 THR A C 1
ATOM 4176 O O . THR A 1 595 ? 50.532 44.262 49.854 1.00 32.78 556 THR A O 1
ATOM 4180 N N . GLU A 1 596 ? 48.898 45.309 48.720 1.00 29.72 557 GLU A N 1
ATOM 4181 C CA . GLU A 1 596 ? 48.977 46.538 49.503 1.00 40.49 557 GLU A CA 1
ATOM 4182 C C . GLU A 1 596 ? 47.690 47.325 49.274 1.00 45.65 557 GLU A C 1
ATOM 4183 O O . GLU A 1 596 ? 46.897 47.000 48.376 1.00 23.49 557 GLU A O 1
ATOM 4189 N N . ASN A 1 597 ? 47.479 48.358 50.101 1.00 34.88 558 ASN A N 1
ATOM 4190 C CA . ASN A 1 597 ? 46.351 49.276 49.830 1.00 47.01 558 ASN A CA 1
ATOM 4191 C C . ASN A 1 597 ? 46.696 50.767 49.943 1.00 51.26 558 ASN A C 1
ATOM 4192 O O . ASN A 1 597 ? 47.778 51.197 49.520 1.00 60.35 558 ASN A O 1
ATOM 4197 N N . ASP B 1 79 ? -6.404 110.512 55.151 1.00 45.30 40 ASP B N 1
ATOM 4198 C CA . ASP B 1 79 ? -5.018 110.323 55.602 1.00 51.80 40 ASP B CA 1
ATOM 4199 C C . ASP B 1 79 ? -4.787 109.662 56.980 1.00 44.64 40 ASP B C 1
ATOM 4200 O O . ASP B 1 79 ? -4.119 108.628 57.028 1.00 38.07 40 ASP B O 1
ATOM 4205 N N . PRO B 1 80 ? -5.277 110.255 58.085 1.00 45.61 41 PRO B N 1
ATOM 4206 C CA . PRO B 1 80 ? -5.508 109.423 59.278 1.00 40.00 41 PRO B CA 1
ATOM 4207 C C . PRO B 1 80 ? -6.391 108.226 58.972 1.00 39.86 41 PRO B C 1
ATOM 4208 O O . PRO B 1 80 ? -6.167 107.138 59.520 1.00 35.18 41 PRO B O 1
ATOM 4212 N N . ASN B 1 81 ? -7.421 108.406 58.139 1.00 34.36 42 ASN B N 1
ATOM 4213 C CA . ASN B 1 81 ? -8.237 107.266 57.733 1.00 33.06 42 ASN B CA 1
ATOM 4214 C C . ASN B 1 81 ? -7.402 106.241 56.971 1.00 36.48 42 ASN B C 1
ATOM 4215 O O . ASN B 1 81 ? -7.622 105.030 57.095 1.00 32.77 42 ASN B O 1
ATOM 4220 N N . ALA B 1 82 ? -6.429 106.702 56.191 1.00 31.73 43 ALA B N 1
ATOM 4221 C CA . ALA B 1 82 ? -5.589 105.770 55.451 1.00 28.58 43 ALA B CA 1
ATOM 4222 C C . ALA B 1 82 ? -4.618 105.062 56.377 1.00 35.25 43 ALA B C 1
ATOM 4223 O O . ALA B 1 82 ? -4.260 103.904 56.137 1.00 32.37 43 ALA B O 1
ATOM 4225 N N . GLN B 1 83 ? -4.148 105.767 57.403 1.00 35.59 44 GLN B N 1
ATOM 4226 C CA . GLN B 1 83 ? -3.265 105.168 58.391 1.00 37.50 44 GLN B CA 1
ATOM 4227 C C . GLN B 1 83 ? -3.960 104.047 59.149 1.00 27.54 44 GLN B C 1
ATOM 4228 O O . GLN B 1 83 ? -3.328 103.039 59.477 1.00 27.35 44 GLN B O 1
ATOM 4234 N N . LEU B 1 84 ? -5.253 104.216 59.448 1.00 27.39 45 LEU B N 1
ATOM 4235 C CA . LEU B 1 84 ? -6.027 103.121 60.032 1.00 24.74 45 LEU B CA 1
ATOM 4236 C C . LEU B 1 84 ? -6.009 101.894 59.116 1.00 31.15 45 LEU B C 1
ATOM 4237 O O . LEU B 1 84 ? -5.722 100.772 59.560 1.00 25.22 45 LEU B O 1
ATOM 4242 N N . THR B 1 85 ? -6.286 102.093 57.823 1.00 23.24 46 THR B N 1
ATOM 4243 C CA . THR B 1 85 ? -6.330 100.964 56.904 1.00 23.13 46 THR B CA 1
ATOM 4244 C C . THR B 1 85 ? -5.031 100.178 56.946 1.00 27.15 46 THR B C 1
ATOM 4245 O O . THR B 1 85 ? -5.034 98.944 57.048 1.00 25.70 46 THR B O 1
ATOM 4249 N N . THR B 1 86 ? -3.902 100.876 56.833 1.00 22.50 47 THR B N 1
ATOM 4250 C CA . THR B 1 86 ? -2.619 100.192 56.779 1.00 22.38 47 THR B CA 1
ATOM 4251 C C . THR B 1 86 ? -2.329 99.463 58.088 1.00 24.80 47 THR B C 1
ATOM 4252 O O . THR B 1 86 ? -1.774 98.359 58.072 1.00 25.05 47 THR B O 1
ATOM 4256 N N . ALA B 1 87 ? -2.655 100.091 59.228 1.00 23.62 48 ALA B N 1
ATOM 4257 C CA . ALA B 1 87 ? -2.385 99.445 60.506 1.00 25.13 48 ALA B CA 1
ATOM 4258 C C . ALA B 1 87 ? -3.249 98.200 60.675 1.00 22.91 48 ALA B C 1
ATOM 4259 O O . ALA B 1 87 ? -2.782 97.182 61.218 1.00 22.71 48 ALA B O 1
ATOM 4261 N N . GLN B 1 88 ? -4.501 98.259 60.206 1.00 21.35 49 GLN B N 1
ATOM 4262 C CA . GLN B 1 88 ? -5.353 97.071 60.222 1.00 18.38 49 GLN B CA 1
ATOM 4263 C C . GLN B 1 88 ? -4.728 95.990 59.348 1.00 23.29 49 GLN B C 1
ATOM 4264 O O . GLN B 1 88 ? -4.537 94.850 59.785 1.00 19.98 49 GLN B O 1
ATOM 4270 N N . LEU B 1 89 ? -4.338 96.343 58.106 1.00 19.07 50 LEU B N 1
ATOM 4271 C CA . LEU B 1 89 ? -3.730 95.320 57.258 1.00 18.53 50 LEU B CA 1
ATOM 4272 C C . LEU B 1 89 ? -2.489 94.700 57.876 1.00 19.96 50 LEU B C 1
ATOM 4273 O O . LEU B 1 89 ? -2.288 93.485 57.759 1.00 19.48 50 LEU B O 1
ATOM 4278 N N . GLN B 1 90 ? -1.620 95.513 58.493 1.00 22.27 51 GLN B N 1
ATOM 4279 C CA . GLN B 1 90 ? -0.347 95.011 59.017 1.00 22.63 51 GLN B CA 1
ATOM 4280 C C . GLN B 1 90 ? -0.538 94.043 60.190 1.00 21.21 51 GLN B C 1
ATOM 4281 O O . GLN B 1 90 ? 0.345 93.203 60.424 1.00 26.45 51 GLN B O 1
ATOM 4287 N N . THR B 1 91 ? -1.694 94.091 60.841 1.00 17.91 52 THR B N 1
ATOM 4288 C CA . THR B 1 91 ? -1.928 93.270 62.049 1.00 18.23 52 THR B CA 1
ATOM 4289 C C . THR B 1 91 ? -1.767 91.779 61.788 1.00 20.64 52 THR B C 1
ATOM 4290 O O . THR B 1 91 ? -1.138 91.070 62.583 1.00 19.08 52 THR B O 1
ATOM 4294 N N . TYR B 1 92 ? -2.349 91.273 60.689 1.00 17.84 53 TYR B N 1
ATOM 4295 C CA . TYR B 1 92 ? -2.089 89.915 60.258 1.00 16.36 53 TYR B CA 1
ATOM 4296 C C . TYR B 1 92 ? -1.455 89.854 58.876 1.00 16.37 53 TYR B C 1
ATOM 4297 O O . TYR B 1 92 ? -1.130 88.751 58.415 1.00 16.78 53 TYR B O 1
ATOM 4306 N N . GLY B 1 93 ? -1.210 90.996 58.244 1.00 17.98 54 GLY B N 1
ATOM 4307 C CA . GLY B 1 93 ? -0.695 90.988 56.874 1.00 17.96 54 GLY B CA 1
ATOM 4308 C C . GLY B 1 93 ? 0.817 91.010 56.749 1.00 19.15 54 GLY B C 1
ATOM 4309 O O . GLY B 1 93 ? 1.347 90.842 55.642 1.00 19.67 54 GLY B O 1
ATOM 4310 N N . ASP B 1 94 ? 1.538 91.260 57.842 1.00 17.13 55 ASP B N 1
ATOM 4311 C CA . ASP B 1 94 ? 2.994 91.412 57.827 1.00 17.50 55 ASP B CA 1
ATOM 4312 C C . ASP B 1 94 ? 3.644 90.036 57.930 1.00 19.45 55 ASP B C 1
ATOM 4313 O O . ASP B 1 94 ? 3.657 89.424 59.011 1.00 20.66 55 ASP B O 1
ATOM 4318 N N . LEU B 1 95 ? 4.220 89.568 56.815 1.00 19.05 56 LEU B N 1
ATOM 4319 C CA . LEU B 1 95 ? 4.731 88.207 56.736 1.00 18.00 56 LEU B CA 1
ATOM 4320 C C . LEU B 1 95 ? 5.883 87.985 57.710 1.00 24.46 56 LEU B C 1
ATOM 4321 O O . LEU B 1 95 ? 5.985 86.920 58.329 1.00 31.07 56 LEU B O 1
ATOM 4326 N N . SER B 1 96 ? 6.742 88.991 57.885 1.00 19.93 57 SER B N 1
ATOM 4327 C CA . SER B 1 96 ? 7.807 88.879 58.874 1.00 20.68 57 SER B CA 1
ATOM 4328 C C . SER B 1 96 ? 7.239 88.666 60.268 1.00 19.82 57 SER B C 1
ATOM 4329 O O . SER B 1 96 ? 7.680 87.760 61.002 1.00 25.09 57 SER B O 1
ATOM 4332 N N . MET B 1 97 ? 6.254 89.485 60.653 1.00 17.87 58 MET B N 1
ATOM 4333 C CA . MET B 1 97 ? 5.762 89.429 62.031 1.00 17.24 58 MET B CA 1
ATOM 4334 C C . MET B 1 97 ? 5.054 88.118 62.311 1.00 21.76 58 MET B C 1
ATOM 4335 O O . MET B 1 97 ? 5.180 87.562 63.415 1.00 21.03 58 MET B O 1
ATOM 4340 N N . MET B 1 98 ? 4.296 87.607 61.324 1.00 17.91 59 MET B N 1
ATOM 4341 C CA . MET B 1 98 ? 3.495 86.433 61.597 1.00 18.63 59 MET B CA 1
ATOM 4342 C C . MET B 1 98 ? 4.343 85.216 61.899 1.00 16.74 59 MET B C 1
ATOM 4343 O O . MET B 1 98 ? 3.847 84.284 62.534 1.00 17.38 59 MET B O 1
ATOM 4348 N N . GLU B 1 99 ? 5.617 85.214 61.521 1.00 16.40 60 GLU B N 1
ATOM 4349 C CA . GLU B 1 99 ? 6.461 84.087 61.879 1.00 17.84 60 GLU B CA 1
ATOM 4350 C C . GLU B 1 99 ? 6.476 83.843 63.390 1.00 15.02 60 GLU B C 1
ATOM 4351 O O . GLU B 1 99 ? 6.709 82.707 63.821 1.00 18.53 60 GLU B O 1
ATOM 4357 N N . ILE B 1 100 ? 6.282 84.891 64.192 1.00 17.09 61 ILE B N 1
ATOM 4358 C CA . ILE B 1 100 ? 6.368 84.716 65.650 1.00 17.45 61 ILE B CA 1
ATOM 4359 C C . ILE B 1 100 ? 5.311 83.735 66.139 1.00 18.55 61 ILE B C 1
ATOM 4360 O O . ILE B 1 100 ? 5.549 82.939 67.069 1.00 15.99 61 ILE B O 1
ATOM 4365 N N . TYR B 1 101 ? 4.112 83.793 65.537 1.00 15.96 62 TYR B N 1
ATOM 4366 C CA . TYR B 1 101 ? 3.009 82.950 65.983 1.00 15.36 62 TYR B CA 1
ATOM 4367 C C . TYR B 1 101 ? 3.233 81.506 65.595 1.00 13.70 62 TYR B C 1
ATOM 4368 O O . TYR B 1 101 ? 2.969 80.594 66.382 1.00 15.85 62 TYR B O 1
ATOM 4377 N N . ARG B 1 102 ? 3.695 81.272 64.356 1.00 16.02 63 ARG B N 1
ATOM 4378 C CA . ARG B 1 102 ? 4.014 79.895 63.985 1.00 15.06 63 ARG B CA 1
ATOM 4379 C C . ARG B 1 102 ? 5.175 79.356 64.807 1.00 16.70 63 ARG B C 1
ATOM 4380 O O . ARG B 1 102 ? 5.166 78.186 65.195 1.00 16.16 63 ARG B O 1
ATOM 4388 N N . ASN B 1 103 ? 6.173 80.196 65.099 1.00 16.88 64 ASN B N 1
ATOM 4389 C CA . ASN B 1 103 ? 7.367 79.722 65.797 1.00 15.67 64 ASN B CA 1
ATOM 4390 C C . ASN B 1 103 ? 7.113 79.482 67.282 1.00 16.24 64 ASN B C 1
ATOM 4391 O O . ASN B 1 103 ? 7.598 78.485 67.831 1.00 15.58 64 ASN B O 1
ATOM 4396 N N . TYR B 1 104 ? 6.417 80.395 67.953 1.00 14.80 65 TYR B N 1
ATOM 4397 C CA . TYR B 1 104 ? 6.274 80.384 69.414 1.00 15.13 65 TYR B CA 1
ATOM 4398 C C . TYR B 1 104 ? 4.843 80.114 69.877 1.00 14.23 65 TYR B C 1
ATOM 4399 O O . TYR B 1 104 ? 4.548 79.014 70.359 1.00 14.38 65 TYR B O 1
ATOM 4408 N N . HIS B 1 105 ? 3.919 81.058 69.675 1.00 15.21 66 HIS B N 1
ATOM 4409 C CA . HIS B 1 105 ? 2.589 80.959 70.278 1.00 14.23 66 HIS B CA 1
ATOM 4410 C C . HIS B 1 105 ? 1.923 79.612 70.040 1.00 13.05 66 HIS B C 1
ATOM 4411 O O . HIS B 1 105 ? 1.376 79.000 70.977 1.00 14.31 66 HIS B O 1
ATOM 4418 N N . TYR B 1 106 ? 1.871 79.157 68.780 1.00 14.52 67 TYR B N 1
ATOM 4419 C CA . TYR B 1 106 ? 1.092 77.941 68.526 1.00 14.25 67 TYR B CA 1
ATOM 4420 C C . TYR B 1 106 ? 1.661 76.696 69.195 1.00 13.21 67 TYR B C 1
ATOM 4421 O O . TYR B 1 106 ? 0.919 75.742 69.444 1.00 12.77 67 TYR B O 1
ATOM 4430 N N . ALA B 1 107 ? 2.966 76.690 69.528 1.00 12.95 68 ALA B N 1
ATOM 4431 C CA . ALA B 1 107 ? 3.523 75.623 70.340 1.00 12.33 68 ALA B CA 1
ATOM 4432 C C . ALA B 1 107 ? 3.229 75.845 71.825 1.00 12.62 68 ALA B C 1
ATOM 4433 O O . ALA B 1 107 ? 2.901 74.896 72.551 1.00 14.61 68 ALA B O 1
ATOM 4435 N N . PHE B 1 108 ? 3.398 77.088 72.283 1.00 12.85 69 PHE B N 1
ATOM 4436 C CA . PHE B 1 108 ? 3.152 77.398 73.695 1.00 13.36 69 PHE B CA 1
ATOM 4437 C C . PHE B 1 108 ? 1.710 77.063 74.100 1.00 14.56 69 PHE B C 1
ATOM 4438 O O . PHE B 1 108 ? 1.452 76.679 75.245 1.00 15.85 69 PHE B O 1
ATOM 4446 N N . THR B 1 109 ? 0.749 77.254 73.193 1.00 13.85 70 THR B N 1
ATOM 4447 C CA . THR B 1 109 ? -0.641 76.906 73.482 1.00 14.12 70 THR B CA 1
ATOM 4448 C C . THR B 1 109 ? -0.967 75.468 73.109 1.00 11.73 70 THR B C 1
ATOM 4449 O O . THR B 1 109 ? -2.123 75.030 73.281 1.00 12.54 70 THR B O 1
ATOM 4453 N N . GLN B 1 110 ? 0.030 74.739 72.567 1.00 14.24 71 GLN B N 1
ATOM 4454 C CA . GLN B 1 110 ? -0.069 73.308 72.252 1.00 13.13 71 GLN B CA 1
ATOM 4455 C C . GLN B 1 110 ? -1.216 73.039 71.302 1.00 14.78 71 GLN B C 1
ATOM 4456 O O . GLN B 1 110 ? -1.957 72.054 71.468 1.00 13.35 71 GLN B O 1
ATOM 4462 N N . GLN B 1 111 ? -1.334 73.922 70.299 1.00 13.70 72 GLN B N 1
ATOM 4463 C CA . GLN B 1 111 ? -2.304 73.738 69.244 1.00 12.68 72 GLN B CA 1
ATOM 4464 C C . GLN B 1 111 ? -1.676 73.206 67.963 1.00 12.66 72 GLN B C 1
ATOM 4465 O O . GLN B 1 111 ? -2.260 72.317 67.347 1.00 13.63 72 GLN B O 1
ATOM 4471 N N . LEU B 1 112 ? -0.470 73.683 67.578 1.00 14.12 73 LEU B N 1
ATOM 4472 C CA . LEU B 1 112 ? 0.252 73.104 66.437 1.00 12.19 73 LEU B CA 1
ATOM 4473 C C . LEU B 1 112 ? 1.597 72.603 66.957 1.00 12.99 73 LEU B C 1
ATOM 4474 O O . LEU B 1 112 ? 2.163 73.179 67.904 1.00 13.87 73 LEU B O 1
ATOM 4479 N N . MET B 1 113 ? 2.067 71.487 66.374 1.00 13.66 74 MET B N 1
ATOM 4480 C CA . MET B 1 113 ? 3.364 70.958 66.743 1.00 13.09 74 MET B CA 1
ATOM 4481 C C . MET B 1 113 ? 3.737 69.983 65.644 1.00 15.98 74 MET B C 1
ATOM 4482 O O . MET B 1 113 ? 2.872 69.249 65.125 1.00 13.98 74 MET B O 1
ATOM 4487 N N . GLY B 1 114 ? 5.021 70.004 65.236 1.00 15.34 75 GLY B N 1
ATOM 4488 C CA . GLY B 1 114 ? 5.481 69.010 64.258 1.00 15.61 75 GLY B CA 1
ATOM 4489 C C . GLY B 1 114 ? 6.165 69.617 63.029 1.00 16.14 75 GLY B C 1
ATOM 4490 O O . GLY B 1 114 ? 7.163 69.050 62.522 1.00 15.78 75 GLY B O 1
ATOM 4491 N N . CYS B 1 115 ? 5.648 70.771 62.565 1.00 13.21 76 CYS B N 1
ATOM 4492 C CA . CYS B 1 115 ? 6.346 71.610 61.611 1.00 13.54 76 CYS B CA 1
ATOM 4493 C C . CYS B 1 115 ? 7.692 72.015 62.215 1.00 16.16 76 CYS B C 1
ATOM 4494 O O . CYS B 1 115 ? 7.775 72.303 63.417 1.00 15.01 76 CYS B O 1
ATOM 4497 N N . TRP B 1 116 ? 8.756 72.005 61.388 1.00 16.08 77 TRP B N 1
ATOM 4498 C CA . TRP B 1 116 ? 10.083 72.306 61.928 1.00 16.85 77 TRP B CA 1
ATOM 4499 C C . TRP B 1 116 ? 10.105 73.611 62.745 1.00 16.05 77 TRP B C 1
ATOM 4500 O O . TRP B 1 116 ? 10.629 73.645 63.871 1.00 16.69 77 TRP B O 1
ATOM 4511 N N . ASN B 1 117 ? 9.528 74.706 62.213 1.00 16.23 78 ASN B N 1
ATOM 4512 C CA . ASN B 1 117 ? 9.653 75.996 62.873 1.00 17.85 78 ASN B CA 1
ATOM 4513 C C . ASN B 1 117 ? 8.980 75.976 64.245 1.00 16.45 78 ASN B C 1
ATOM 4514 O O . ASN B 1 117 ? 9.541 76.454 65.236 1.00 16.59 78 ASN B O 1
ATOM 4519 N N . THR B 1 118 ? 7.784 75.388 64.310 1.00 14.87 79 THR B N 1
ATOM 4520 C CA . THR B 1 118 ? 7.017 75.405 65.548 1.00 13.46 79 THR B CA 1
ATOM 4521 C C . THR B 1 118 ? 7.685 74.536 66.613 1.00 14.88 79 THR B C 1
ATOM 4522 O O . THR B 1 118 ? 7.815 74.934 67.798 1.00 16.23 79 THR B O 1
ATOM 4526 N N . THR B 1 119 ? 8.116 73.341 66.216 1.00 14.13 80 THR B N 1
ATOM 4527 C CA . THR B 1 119 ? 8.772 72.463 67.179 1.00 14.47 80 THR B CA 1
ATOM 4528 C C . THR B 1 119 ? 10.126 73.015 67.611 1.00 17.82 80 THR B C 1
ATOM 4529 O O . THR B 1 119 ? 10.440 73.020 68.814 1.00 15.10 80 THR B O 1
ATOM 4533 N N . ASN B 1 120 ? 10.922 73.514 66.659 1.00 17.49 81 ASN B N 1
ATOM 4534 C CA . ASN B 1 120 ? 12.277 73.953 67.029 1.00 13.99 81 ASN B CA 1
ATOM 4535 C C . ASN B 1 120 ? 12.240 75.111 68.004 1.00 16.10 81 ASN B C 1
ATOM 4536 O O . ASN B 1 120 ? 13.006 75.139 68.989 1.00 19.86 81 ASN B O 1
ATOM 4541 N N . TYR B 1 121 ? 11.402 76.100 67.752 1.00 17.38 82 TYR B N 1
ATOM 4542 C CA . TYR B 1 121 ? 11.411 77.322 68.560 1.00 13.89 82 TYR B CA 1
ATOM 4543 C C . TYR B 1 121 ? 10.536 77.199 69.807 1.00 17.55 82 TYR B C 1
ATOM 4544 O O . TYR B 1 121 ? 11.039 77.059 70.925 1.00 17.22 82 TYR B O 1
ATOM 4553 N N . GLY B 1 122 ? 9.206 77.214 69.623 1.00 15.60 83 GLY B N 1
ATOM 4554 C CA . GLY B 1 122 ? 8.338 77.122 70.790 1.00 16.01 83 GLY B CA 1
ATOM 4555 C C . GLY B 1 122 ? 8.245 75.726 71.376 1.00 14.55 83 GLY B C 1
ATOM 4556 O O . GLY B 1 122 ? 8.073 75.578 72.595 1.00 15.29 83 GLY B O 1
ATOM 4557 N N . GLY B 1 123 ? 8.334 74.691 70.540 1.00 16.29 84 GLY B N 1
ATOM 4558 C CA . GLY B 1 123 ? 8.130 73.341 71.030 1.00 13.88 84 GLY B CA 1
ATOM 4559 C C . GLY B 1 123 ? 9.283 72.833 71.861 1.00 17.25 84 GLY B C 1
ATOM 4560 O O . GLY B 1 123 ? 9.084 71.949 72.705 1.00 18.96 84 GLY B O 1
ATOM 4561 N N . ARG B 1 124 ? 10.471 73.396 71.642 1.00 13.96 85 ARG B N 1
ATOM 4562 C CA . ARG B 1 124 ? 11.674 72.947 72.360 1.00 14.28 85 ARG B CA 1
ATOM 4563 C C . ARG B 1 124 ? 12.347 74.091 73.077 1.00 16.49 85 ARG B C 1
ATOM 4564 O O . ARG B 1 124 ? 13.521 73.932 73.515 1.00 16.96 85 ARG B O 1
ATOM 4572 N N . HIS B 1 125 ? 11.655 75.230 73.222 1.00 15.59 86 HIS B N 1
ATOM 4573 C CA . HIS B 1 125 ? 12.097 76.328 74.083 1.00 14.94 86 HIS B CA 1
ATOM 4574 C C . HIS B 1 125 ? 13.475 76.853 73.644 1.00 16.21 86 HIS B C 1
ATOM 4575 O O . HIS B 1 125 ? 14.405 76.986 74.444 1.00 18.50 86 HIS B O 1
ATOM 4582 N N . THR B 1 126 ? 13.625 77.089 72.344 1.00 15.30 87 THR B N 1
ATOM 4583 C CA . THR B 1 126 ? 14.827 77.736 71.808 1.00 14.39 87 THR B CA 1
ATOM 4584 C C . THR B 1 126 ? 14.668 79.241 71.941 1.00 20.29 87 THR B C 1
ATOM 4585 O O . THR B 1 126 ? 13.866 79.877 71.231 1.00 19.87 87 THR B O 1
ATOM 4589 N N . LEU B 1 127 ? 15.440 79.820 72.860 1.00 18.14 88 LEU B N 1
ATOM 4590 C CA . LEU B 1 127 ? 15.473 81.261 73.016 1.00 19.89 88 LEU B CA 1
ATOM 4591 C C . LEU B 1 127 ? 16.205 81.866 71.815 1.00 22.90 88 LEU B C 1
ATOM 4592 O O . LEU B 1 127 ? 17.348 81.517 71.524 1.00 30.99 88 LEU B O 1
ATOM 4597 N N . ASP B 1 128 ? 15.547 82.748 71.087 1.00 18.44 89 ASP B N 1
ATOM 4598 C CA . ASP B 1 128 ? 16.170 83.332 69.905 1.00 19.25 89 ASP B CA 1
ATOM 4599 C C . ASP B 1 128 ? 15.739 84.782 69.869 1.00 27.62 89 ASP B C 1
ATOM 4600 O O . ASP B 1 128 ? 14.564 85.078 69.654 1.00 20.08 89 ASP B O 1
ATOM 4605 N N . ASN B 1 129 ? 16.665 85.686 70.173 1.00 25.80 90 ASN B N 1
ATOM 4606 C CA . ASN B 1 129 ? 16.246 87.060 70.401 1.00 25.90 90 ASN B CA 1
ATOM 4607 C C . ASN B 1 129 ? 15.665 87.683 69.141 1.00 25.13 90 ASN B C 1
ATOM 4608 O O . ASN B 1 129 ? 14.678 88.432 69.202 1.00 24.65 90 ASN B O 1
ATOM 4613 N N . ASN B 1 130 ? 16.231 87.359 67.980 1.00 23.66 91 ASN B N 1
ATOM 4614 C CA . ASN B 1 130 ? 15.668 87.899 66.755 1.00 22.65 91 ASN B CA 1
ATOM 4615 C C . ASN B 1 130 ? 14.260 87.361 66.491 1.00 19.81 91 ASN B C 1
ATOM 4616 O O . ASN B 1 130 ? 13.385 88.107 66.052 1.00 27.08 91 ASN B O 1
ATOM 4621 N N . GLU B 1 131 ? 14.018 86.065 66.718 1.00 18.50 92 GLU B N 1
ATOM 4622 C CA . GLU B 1 131 ? 12.654 85.569 66.517 1.00 20.33 92 GLU B CA 1
ATOM 4623 C C . GLU B 1 131 ? 11.676 86.183 67.529 1.00 20.28 92 GLU B C 1
ATOM 4624 O O . GLU B 1 131 ? 10.525 86.481 67.202 1.00 20.86 92 GLU B O 1
ATOM 4630 N N . MET B 1 132 ? 12.118 86.398 68.772 1.00 20.06 93 MET B N 1
ATOM 4631 C CA . MET B 1 132 ? 11.224 86.949 69.795 1.00 17.80 93 MET B CA 1
ATOM 4632 C C . MET B 1 132 ? 10.921 88.425 69.506 1.00 22.16 93 MET B C 1
ATOM 4633 O O . MET B 1 132 ? 9.930 88.958 70.013 1.00 19.81 93 MET B O 1
ATOM 4638 N N . SER B 1 133 ? 11.743 89.093 68.675 1.00 22.40 94 SER B N 1
ATOM 4639 C CA . SER B 1 133 ? 11.631 90.539 68.514 1.00 18.98 94 SER B CA 1
ATOM 4640 C C . SER B 1 133 ? 10.583 90.968 67.501 1.00 18.66 94 SER B C 1
ATOM 4641 O O . SER B 1 133 ? 10.337 92.177 67.379 1.00 20.76 94 SER B O 1
ATOM 4644 N N . ARG B 1 134 ? 9.917 90.039 66.796 1.00 18.69 95 ARG B N 1
ATOM 4645 C CA . ARG B 1 134 ? 9.182 90.434 65.600 1.00 19.46 95 ARG B CA 1
ATOM 4646 C C . ARG B 1 134 ? 7.995 91.357 65.915 1.00 20.70 95 ARG B C 1
ATOM 4647 O O . ARG B 1 134 ? 7.736 92.315 65.178 1.00 22.73 95 ARG B O 1
ATOM 4655 N N . ILE B 1 135 ? 7.276 91.112 67.022 1.00 21.17 96 ILE B N 1
ATOM 4656 C CA . ILE B 1 135 ? 6.150 91.999 67.335 1.00 16.21 96 ILE B CA 1
ATOM 4657 C C . ILE B 1 135 ? 6.646 93.391 67.685 1.00 19.04 96 ILE B C 1
ATOM 4658 O O . ILE B 1 135 ? 6.081 94.396 67.233 1.00 20.98 96 ILE B O 1
ATOM 4663 N N . TRP B 1 136 ? 7.698 93.449 68.505 1.00 21.05 97 TRP B N 1
ATOM 4664 C CA . TRP B 1 136 ? 8.259 94.717 68.945 1.00 19.99 97 TRP B CA 1
ATOM 4665 C C . TRP B 1 136 ? 8.667 95.561 67.740 1.00 21.24 97 TRP B C 1
ATOM 4666 O O . TRP B 1 136 ? 8.173 96.681 67.560 1.00 22.02 97 TRP B O 1
ATOM 4677 N N . THR B 1 137 ? 9.501 95.000 66.866 1.00 23.78 98 THR B N 1
ATOM 4678 C CA . THR B 1 137 ? 10.020 95.808 65.756 1.00 22.15 98 THR B CA 1
ATOM 4679 C C . THR B 1 137 ? 8.916 96.172 64.765 1.00 22.88 98 THR B C 1
ATOM 4680 O O . THR B 1 137 ? 8.819 97.327 64.317 1.00 23.72 98 THR B O 1
ATOM 4684 N N . SER B 1 138 ? 8.040 95.221 64.449 1.00 20.99 99 SER B N 1
ATOM 4685 C CA A SER B 1 138 ? 6.988 95.490 63.477 0.46 23.11 99 SER B CA 1
ATOM 4686 C CA B SER B 1 138 ? 6.975 95.477 63.485 0.54 23.08 99 SER B CA 1
ATOM 4687 C C . SER B 1 138 ? 6.063 96.603 63.953 1.00 28.80 99 SER B C 1
ATOM 4688 O O . SER B 1 138 ? 5.741 97.516 63.197 1.00 26.44 99 SER B O 1
ATOM 4693 N N . PHE B 1 139 ? 5.623 96.549 65.209 1.00 20.20 100 PHE B N 1
ATOM 4694 C CA . PHE B 1 139 ? 4.652 97.544 65.639 1.00 20.70 100 PHE B CA 1
ATOM 4695 C C . PHE B 1 139 ? 5.312 98.883 65.972 1.00 23.15 100 PHE B C 1
ATOM 4696 O O . PHE B 1 139 ? 4.707 99.942 65.751 1.00 25.03 100 PHE B O 1
ATOM 4704 N N . TYR B 1 140 ? 6.502 98.872 66.573 1.00 20.78 101 TYR B N 1
ATOM 4705 C CA . TYR B 1 140 ? 7.078 100.161 66.929 1.00 23.50 101 TYR B CA 1
ATOM 4706 C C . TYR B 1 140 ? 7.629 100.893 65.712 1.00 29.58 101 TYR B C 1
ATOM 4707 O O . TYR B 1 140 ? 7.666 102.129 65.723 1.00 28.61 101 TYR B O 1
ATOM 4716 N N . THR B 1 141 ? 8.040 100.170 64.663 1.00 28.61 102 THR B N 1
ATOM 4717 C CA . THR B 1 141 ? 8.495 100.882 63.470 1.00 32.64 102 THR B CA 1
ATOM 4718 C C . THR B 1 141 ? 7.359 101.220 62.519 1.00 33.35 102 THR B C 1
ATOM 4719 O O . THR B 1 141 ? 7.502 102.156 61.726 1.00 35.14 102 THR B O 1
ATOM 4723 N N . GLN B 1 142 ? 6.237 100.491 62.558 1.00 26.63 103 GLN B N 1
ATOM 4724 C CA . GLN B 1 142 ? 5.202 100.665 61.561 1.00 29.19 103 GLN B CA 1
ATOM 4725 C C . GLN B 1 142 ? 3.873 100.986 62.227 1.00 29.87 103 GLN B C 1
ATOM 4726 O O . GLN B 1 142 ? 3.606 102.150 62.551 1.00 31.46 103 GLN B O 1
ATOM 4732 N N . SER B 1 143 ? 3.006 99.993 62.431 1.00 28.38 104 SER B N 1
ATOM 4733 C CA . SER B 1 143 ? 1.599 100.255 62.713 1.00 34.02 104 SER B CA 1
ATOM 4734 C C . SER B 1 143 ? 1.384 101.066 63.994 1.00 29.95 104 SER B C 1
ATOM 4735 O O . SER B 1 143 ? 0.600 102.028 64.002 1.00 31.21 104 SER B O 1
ATOM 4738 N N . LEU B 1 144 ? 2.018 100.671 65.104 1.00 29.03 105 LEU B N 1
ATOM 4739 C CA . LEU B 1 144 ? 1.798 101.423 66.337 1.00 34.42 105 LEU B CA 1
ATOM 4740 C C . LEU B 1 144 ? 2.317 102.849 66.194 1.00 29.48 105 LEU B C 1
ATOM 4741 O O . LEU B 1 144 ? 1.600 103.810 66.480 1.00 29.41 105 LEU B O 1
ATOM 4746 N N . LYS B 1 145 ? 3.533 102.998 65.654 1.00 32.47 106 LYS B N 1
ATOM 4747 C CA . LYS B 1 145 ? 4.095 104.319 65.365 1.00 32.19 106 LYS B CA 1
ATOM 4748 C C . LYS B 1 145 ? 3.135 105.173 64.550 1.00 30.61 106 LYS B C 1
ATOM 4749 O O . LYS B 1 145 ? 2.889 106.339 64.876 1.00 32.45 106 LYS B O 1
ATOM 4755 N N . ASN B 1 146 ? 2.591 104.607 63.477 1.00 30.25 107 ASN B N 1
ATOM 4756 C CA . ASN B 1 146 ? 1.752 105.387 62.580 1.00 28.77 107 ASN B CA 1
ATOM 4757 C C . ASN B 1 146 ? 0.404 105.696 63.219 1.00 28.45 107 ASN B C 1
ATOM 4758 O O . ASN B 1 146 ? -0.168 106.769 62.992 1.00 34.33 107 ASN B O 1
ATOM 4763 N N . ILE B 1 147 ? -0.129 104.763 64.018 1.00 28.05 108 ILE B N 1
ATOM 4764 C CA . ILE B 1 147 ? -1.391 105.022 64.713 1.00 28.82 108 ILE B CA 1
ATOM 4765 C C . ILE B 1 147 ? -1.218 106.138 65.736 1.00 25.11 108 ILE B C 1
ATOM 4766 O O . ILE B 1 147 ? -2.100 106.996 65.904 1.00 29.40 108 ILE B O 1
ATOM 4771 N N . ILE B 1 148 ? -0.079 106.154 66.419 1.00 28.37 109 ILE B N 1
ATOM 4772 C CA . ILE B 1 148 ? 0.223 107.219 67.374 1.00 27.36 109 ILE B CA 1
ATOM 4773 C C . ILE B 1 148 ? 0.272 108.567 66.659 1.00 34.72 109 ILE B C 1
ATOM 4774 O O . ILE B 1 148 ? -0.317 109.554 67.112 1.00 36.59 109 ILE B O 1
ATOM 4779 N N . ASP B 1 149 ? 0.961 108.618 65.520 1.00 29.97 110 ASP B N 1
ATOM 4780 C CA . ASP B 1 149 ? 1.030 109.861 64.759 1.00 39.05 110 ASP B CA 1
ATOM 4781 C C . ASP B 1 149 ? -0.366 110.340 64.355 1.00 34.31 110 ASP B C 1
ATOM 4782 O O . ASP B 1 149 ? -0.724 111.508 64.563 1.00 37.17 110 ASP B O 1
ATOM 4787 N N . ALA B 1 150 ? -1.179 109.433 63.801 1.00 28.33 111 ALA B N 1
ATOM 4788 C CA . ALA B 1 150 ? -2.518 109.796 63.346 1.00 31.78 111 ALA B CA 1
ATOM 4789 C C . ALA B 1 150 ? -3.412 110.236 64.494 1.00 30.78 111 ALA B C 1
ATOM 4790 O O . ALA B 1 150 ? -4.252 111.132 64.324 1.00 29.76 111 ALA B O 1
ATOM 4792 N N . GLN B 1 151 ? -3.290 109.580 65.658 1.00 31.71 112 GLN B N 1
ATOM 4793 C CA . GLN B 1 151 ? -4.107 109.955 66.807 1.00 30.52 112 GLN B CA 1
ATOM 4794 C C . GLN B 1 151 ? -3.753 111.359 67.266 1.00 31.00 112 GLN B C 1
ATOM 4795 O O . GLN B 1 151 ? -4.632 112.195 67.506 1.00 34.62 112 GLN B O 1
ATOM 4801 N N . TYR B 1 152 ? -2.456 111.608 67.415 1.00 32.65 113 TYR B N 1
ATOM 4802 C CA . TYR B 1 152 ? -1.933 112.910 67.793 1.00 38.30 113 TYR B CA 1
ATOM 4803 C C . TYR B 1 152 ? -2.449 114.002 66.871 1.00 35.42 113 TYR B C 1
ATOM 4804 O O . TYR B 1 152 ? -2.807 115.087 67.327 1.00 42.24 113 TYR B O 1
ATOM 4813 N N . ARG B 1 153 ? -2.500 113.731 65.565 1.00 35.74 114 ARG B N 1
ATOM 4814 C CA . ARG B 1 153 ? -2.866 114.762 64.609 1.00 33.18 114 ARG B CA 1
ATOM 4815 C C . ARG B 1 153 ? -4.359 115.030 64.554 1.00 42.40 114 ARG B C 1
ATOM 4816 O O . ARG B 1 153 ? -4.758 116.036 63.955 1.00 46.84 114 ARG B O 1
ATOM 4824 N N . THR B 1 154 ? -5.194 114.162 65.139 1.00 37.97 115 THR B N 1
ATOM 4825 C CA . THR B 1 154 ? -6.646 114.334 65.150 1.00 32.99 115 THR B CA 1
ATOM 4826 C C . THR B 1 154 ? -7.196 114.563 66.554 1.00 31.29 115 THR B C 1
ATOM 4827 O O . THR B 1 154 ? -8.424 114.647 66.728 1.00 32.71 115 THR B O 1
ATOM 4831 N N . ALA B 1 155 ? -6.324 114.646 67.562 1.00 31.94 116 ALA B N 1
ATOM 4832 C CA . ALA B 1 155 ? -6.763 114.757 68.945 1.00 35.96 116 ALA B CA 1
ATOM 4833 C C . ALA B 1 155 ? -7.328 116.146 69.207 1.00 45.04 116 ALA B C 1
ATOM 4834 O O . ALA B 1 155 ? -6.840 117.143 68.664 1.00 51.22 116 ALA B O 1
ATOM 4836 N N . GLU B 1 156 ? -8.375 116.208 70.038 1.00 40.74 117 GLU B N 1
ATOM 4837 C CA . GLU B 1 156 ? -8.972 117.489 70.440 1.00 57.15 117 GLU B CA 1
ATOM 4838 C C . GLU B 1 156 ? -9.394 118.333 69.230 1.00 57.24 117 GLU B C 1
ATOM 4839 O O . GLU B 1 156 ? -9.152 119.540 69.176 1.00 65.25 117 GLU B O 1
ATOM 4841 N N . ASP B 1 157 ? -10.003 117.678 68.240 1.00 46.83 118 ASP B N 1
ATOM 4842 C CA . ASP B 1 157 ? -10.579 118.315 67.056 1.00 42.55 118 ASP B CA 1
ATOM 4843 C C . ASP B 1 157 ? -12.013 117.829 66.945 1.00 47.14 118 ASP B C 1
ATOM 4844 O O . ASP B 1 157 ? -12.252 116.689 66.539 1.00 52.86 118 ASP B O 1
ATOM 4849 N N . ALA B 1 158 ? -12.962 118.695 67.290 1.00 42.15 119 ALA B N 1
ATOM 4850 C CA . ALA B 1 158 ? -14.355 118.278 67.353 1.00 43.17 119 ALA B CA 1
ATOM 4851 C C . ALA B 1 158 ? -14.877 117.797 66.006 1.00 39.41 119 ALA B C 1
ATOM 4852 O O . ALA B 1 158 ? -15.878 117.067 65.962 1.00 45.46 119 ALA B O 1
ATOM 4854 N N . GLU B 1 159 ? -14.227 118.183 64.909 1.00 39.82 120 GLU B N 1
ATOM 4855 C CA . GLU B 1 159 ? -14.640 117.716 63.592 1.00 44.38 120 GLU B CA 1
ATOM 4856 C C . GLU B 1 159 ? -13.970 116.403 63.207 1.00 46.44 120 GLU B C 1
ATOM 4857 O O . GLU B 1 159 ? -14.175 115.917 62.091 1.00 40.76 120 GLU B O 1
ATOM 4863 N N . LYS B 1 160 ? -13.184 115.808 64.099 1.00 39.38 121 LYS B N 1
ATOM 4864 C CA . LYS B 1 160 ? -12.494 114.567 63.773 1.00 32.38 121 LYS B CA 1
ATOM 4865 C C . LYS B 1 160 ? -12.675 113.535 64.884 1.00 33.81 121 LYS B C 1
ATOM 4866 O O . LYS B 1 160 ? -11.854 112.618 65.036 1.00 36.94 121 LYS B O 1
ATOM 4872 N N . VAL B 1 161 ? -13.773 113.646 65.640 1.00 33.34 122 VAL B N 1
ATOM 4873 C CA . VAL B 1 161 ? -13.895 112.853 66.860 1.00 30.20 122 VAL B CA 1
ATOM 4874 C C . VAL B 1 161 ? -14.027 111.371 66.536 1.00 31.98 122 VAL B C 1
ATOM 4875 O O . VAL B 1 161 ? -13.528 110.521 67.283 1.00 29.61 122 VAL B O 1
ATOM 4879 N N . ASN B 1 162 ? -14.698 111.025 65.434 1.00 31.01 123 ASN B N 1
ATOM 4880 C CA . ASN B 1 162 ? -14.886 109.603 65.147 1.00 28.25 123 ASN B CA 1
ATOM 4881 C C . ASN B 1 162 ? -13.584 108.930 64.725 1.00 33.49 123 ASN B C 1
ATOM 4882 O O . ASN B 1 162 ? -13.196 107.896 65.286 1.00 29.01 123 ASN B O 1
ATOM 4887 N N . ILE B 1 163 ? -12.879 109.493 63.751 1.00 25.85 124 ILE B N 1
ATOM 4888 C CA . ILE B 1 163 ? -11.607 108.892 63.373 1.00 28.39 124 ILE B CA 1
ATOM 4889 C C . ILE B 1 163 ? -10.640 108.915 64.556 1.00 31.73 124 ILE B C 1
ATOM 4890 O O . ILE B 1 163 ? -9.946 107.929 64.825 1.00 27.05 124 ILE B O 1
ATOM 4895 N N . ASN B 1 164 ? -10.615 110.015 65.318 1.00 28.79 125 ASN B N 1
ATOM 4896 C CA . ASN B 1 164 ? -9.723 110.068 66.479 1.00 27.65 125 ASN B CA 1
ATOM 4897 C C . ASN B 1 164 ? -10.042 108.959 67.485 1.00 22.76 125 ASN B C 1
ATOM 4898 O O . ASN B 1 164 ? -9.129 108.261 67.947 1.00 26.98 125 ASN B O 1
ATOM 4903 N N . SER B 1 165 ? -11.329 108.764 67.794 1.00 22.74 126 SER B N 1
ATOM 4904 C CA . SER B 1 165 ? -11.726 107.729 68.755 1.00 23.52 126 SER B CA 1
ATOM 4905 C C . SER B 1 165 ? -11.395 106.326 68.233 1.00 27.56 126 SER B C 1
ATOM 4906 O O . SER B 1 165 ? -10.848 105.482 68.963 1.00 25.48 126 SER B O 1
ATOM 4909 N N . VAL B 1 166 ? -11.729 106.064 66.964 1.00 28.17 127 VAL B N 1
ATOM 4910 C CA . VAL B 1 166 ? -11.354 104.792 66.357 1.00 23.83 127 VAL B CA 1
ATOM 4911 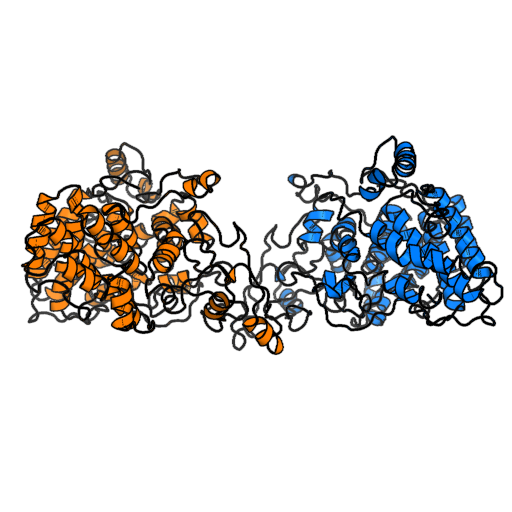C C . VAL B 1 166 ? -9.851 104.567 66.448 1.00 26.96 127 VAL B C 1
ATOM 4912 O O . VAL B 1 166 ? -9.392 103.461 66.776 1.00 25.15 127 VAL B O 1
ATOM 4916 N N . LEU B 1 167 ? -9.050 105.608 66.198 1.00 21.95 128 LEU B N 1
ATOM 4917 C CA . LEU B 1 167 ? -7.610 105.441 66.302 1.00 21.58 128 LEU B CA 1
ATOM 4918 C C . LEU B 1 167 ? -7.193 105.109 67.737 1.00 24.61 128 LEU B C 1
ATOM 4919 O O . LEU B 1 167 ? -6.250 104.337 67.954 1.00 22.84 128 LEU B O 1
ATOM 4924 N N . ARG B 1 168 ? -7.868 105.713 68.726 1.00 23.03 129 ARG B N 1
ATOM 4925 C CA . ARG B 1 168 ? -7.518 105.444 70.117 1.00 23.60 129 ARG B CA 1
ATOM 4926 C C . ARG B 1 168 ? -7.834 104.003 70.486 1.00 22.52 129 ARG B C 1
ATOM 4927 O O . ARG B 1 168 ? -7.065 103.362 71.217 1.00 23.26 129 ARG B O 1
ATOM 4935 N N . ILE B 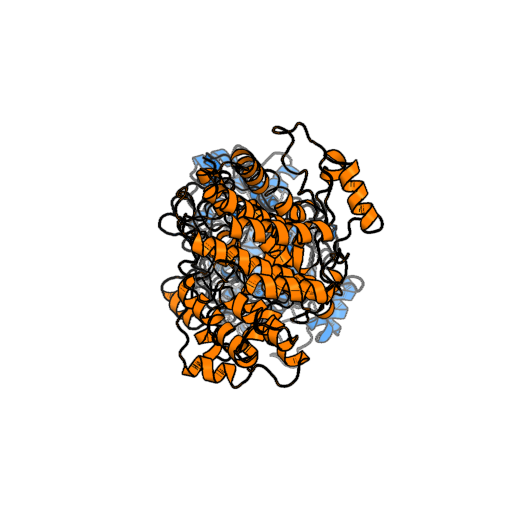1 169 ? -8.953 103.480 69.982 1.00 22.13 130 ILE B N 1
ATOM 4936 C CA . ILE B 1 169 ? -9.314 102.090 70.261 1.00 18.02 130 ILE B CA 1
ATOM 4937 C C . ILE B 1 169 ? -8.297 101.158 69.629 1.00 21.45 130 ILE B C 1
ATOM 4938 O O . ILE B 1 169 ? -7.813 100.200 70.261 1.00 19.94 130 ILE B O 1
ATOM 4943 N N . TYR B 1 170 ? -7.965 101.403 68.347 1.00 20.32 131 TYR B N 1
ATOM 4944 C CA . TYR B 1 170 ? -7.008 100.520 67.688 1.00 20.06 131 TYR B CA 1
ATOM 4945 C C . TYR B 1 170 ? -5.612 100.637 68.304 1.00 19.05 131 TYR B C 1
ATOM 4946 O O . TYR B 1 170 ? -4.868 99.640 68.373 1.00 22.32 131 TYR B O 1
ATOM 4955 N N . ARG B 1 171 ? -5.256 101.826 68.829 1.00 19.51 132 ARG B N 1
ATOM 4956 C CA . ARG B 1 171 ? -3.976 101.999 69.494 1.00 22.22 132 ARG B CA 1
ATOM 4957 C C . ARG B 1 171 ? -3.895 101.126 70.745 1.00 19.91 132 ARG B C 1
ATOM 4958 O O . ARG B 1 171 ? -2.859 100.507 71.023 1.00 20.54 132 ARG B O 1
ATOM 4966 N N . VAL B 1 172 ? -4.970 101.140 71.543 1.00 17.68 133 VAL B N 1
ATOM 4967 C CA . VAL B 1 172 ? -5.047 100.245 72.704 1.00 18.41 133 VAL B CA 1
ATOM 4968 C C . VAL B 1 172 ? -4.916 98.786 72.265 1.00 18.95 133 VAL B C 1
ATOM 4969 O O . VAL B 1 172 ? -4.188 97.982 72.884 1.00 19.11 133 VAL B O 1
ATOM 4973 N N . TYR B 1 173 ? -5.626 98.410 71.192 1.00 18.27 134 TYR B N 1
ATOM 4974 C CA . TYR B 1 173 ? -5.567 97.016 70.752 1.00 18.19 134 TYR B CA 1
ATOM 4975 C C . TYR B 1 173 ? -4.142 96.591 70.389 1.00 17.86 134 TYR B C 1
ATOM 4976 O O . TYR B 1 173 ? -3.657 95.544 70.834 1.00 17.44 134 TYR B O 1
ATOM 4985 N N . LEU B 1 174 ? -3.458 97.362 69.529 1.00 18.18 135 LEU B N 1
ATOM 4986 C CA . LEU B 1 174 ? -2.091 96.988 69.172 1.00 18.14 135 LEU B CA 1
ATOM 4987 C C . LEU B 1 174 ? -1.189 96.984 70.391 1.00 16.33 135 LEU B C 1
ATOM 4988 O O . LEU B 1 174 ? -0.303 96.130 70.526 1.00 19.62 135 LEU B O 1
ATOM 4993 N N . MET B 1 175 ? -1.369 97.957 71.288 1.00 18.02 136 MET B N 1
ATOM 4994 C CA . MET B 1 175 ? -0.499 98.005 72.454 1.00 18.97 136 MET B CA 1
ATOM 4995 C C . MET B 1 175 ? -0.750 96.808 73.366 1.00 18.48 136 MET B C 1
ATOM 4996 O O . MET B 1 175 ? 0.193 96.313 74.019 1.00 17.38 136 MET B O 1
ATOM 5001 N N . SER B 1 176 ? -1.987 96.317 73.393 1.00 16.88 137 SER B N 1
ATOM 5002 C CA . SER B 1 176 ? -2.274 95.152 74.228 1.00 16.74 137 SER B CA 1
ATOM 5003 C C . SER B 1 176 ? -1.482 93.939 73.764 1.00 18.36 137 SER B C 1
ATOM 5004 O O . SER B 1 176 ? -0.962 93.165 74.584 1.00 15.83 137 SER B O 1
ATOM 5007 N N . ILE B 1 177 ? -1.308 93.790 72.434 1.00 15.87 138 ILE B N 1
ATOM 5008 C CA . ILE B 1 177 ? -0.470 92.689 71.956 1.00 15.61 138 ILE B CA 1
ATOM 5009 C C . ILE B 1 177 ? 0.982 92.868 72.427 1.00 16.48 138 ILE B C 1
ATOM 5010 O O . ILE B 1 177 ? 1.621 91.915 72.900 1.00 18.68 138 ILE B O 1
ATOM 5015 N N . ILE B 1 178 ? 1.526 94.100 72.336 1.00 16.30 139 ILE B N 1
ATOM 5016 C CA . ILE B 1 178 ? 2.895 94.327 72.800 1.00 16.06 139 ILE B CA 1
ATOM 5017 C C . ILE B 1 178 ? 3.041 93.981 74.289 1.00 17.21 139 ILE B C 1
ATOM 5018 O O . ILE B 1 178 ? 3.920 93.202 74.676 1.00 16.89 139 ILE B O 1
ATOM 5023 N N . THR B 1 179 ? 2.192 94.564 75.137 1.00 17.27 140 THR B N 1
ATOM 5024 C CA . THR B 1 179 ? 2.414 94.357 76.575 1.00 16.26 140 THR B CA 1
ATOM 5025 C C . THR B 1 179 ? 2.135 92.913 76.982 1.00 15.11 140 THR B C 1
ATOM 5026 O O . THR B 1 179 ? 2.828 92.368 77.859 1.00 16.62 140 THR B O 1
ATOM 5030 N N . ASP B 1 180 ? 1.160 92.264 76.354 1.00 16.03 141 ASP B N 1
ATOM 5031 C CA . ASP B 1 180 ? 0.891 90.866 76.684 1.00 17.12 141 ASP B CA 1
ATOM 5032 C C . ASP B 1 180 ? 1.969 89.932 76.164 1.00 15.97 141 ASP B C 1
ATOM 5033 O O . ASP B 1 180 ? 1.987 88.754 76.531 1.00 16.03 141 ASP B O 1
ATOM 5038 N N . THR B 1 181 ? 2.865 90.417 75.287 1.00 16.54 142 THR B N 1
ATOM 5039 C CA . THR B 1 181 ? 4.015 89.627 74.876 1.00 16.25 142 THR B CA 1
ATOM 5040 C C . THR B 1 181 ? 5.237 89.878 75.764 1.00 17.14 142 THR B C 1
ATOM 5041 O O . THR B 1 181 ? 5.899 88.930 76.185 1.00 17.16 142 THR B O 1
ATOM 5045 N N . TYR B 1 182 ? 5.581 91.150 76.012 1.00 18.56 143 TYR B N 1
ATOM 5046 C CA . TYR B 1 182 ? 6.870 91.516 76.593 1.00 16.78 143 TYR B CA 1
ATOM 5047 C C . TYR B 1 182 ? 6.784 92.063 78.015 1.00 16.74 143 TYR B C 1
ATOM 5048 O O . TYR B 1 182 ? 7.816 92.057 78.704 1.00 18.15 143 TYR B O 1
ATOM 5057 N N . GLY B 1 183 ? 5.637 92.566 78.444 1.00 20.50 144 GLY B N 1
ATOM 5058 C CA . GLY B 1 183 ? 5.515 93.186 79.762 1.00 18.60 144 GLY B CA 1
ATOM 5059 C C . GLY B 1 183 ? 5.608 94.711 79.680 1.00 17.92 144 GLY B C 1
ATOM 5060 O O . GLY B 1 183 ? 4.899 95.345 78.898 1.00 19.31 144 GLY B O 1
ATOM 5061 N N . ASP B 1 184 ? 6.452 95.305 80.535 1.00 19.87 145 ASP B N 1
ATOM 5062 C CA . ASP B 1 184 ? 6.570 96.755 80.484 1.00 20.49 145 ASP B CA 1
ATOM 5063 C C . ASP B 1 184 ? 7.087 97.187 79.114 1.00 19.55 145 ASP B C 1
ATOM 5064 O O . ASP B 1 184 ? 7.942 96.521 78.525 1.00 20.22 145 ASP B O 1
ATOM 5069 N N . ALA B 1 185 ? 6.568 98.291 78.592 1.00 18.55 146 ALA B N 1
ATOM 5070 C CA . ALA B 1 185 ? 7.031 98.668 77.262 1.00 22.19 146 ALA B CA 1
ATOM 5071 C C . ALA B 1 185 ? 6.677 100.114 77.003 1.00 22.75 146 ALA B C 1
ATOM 5072 O O . ALA B 1 185 ? 5.746 100.639 77.604 1.00 23.34 146 ALA B O 1
ATOM 5074 N N . PRO B 1 186 ? 7.323 100.750 76.018 1.00 20.69 147 PRO B N 1
ATOM 5075 C CA . PRO B 1 186 ? 6.944 102.126 75.678 1.00 22.05 147 PRO B CA 1
ATOM 5076 C C . PRO B 1 186 ? 5.492 102.260 75.247 1.00 22.82 147 PRO B C 1
ATOM 5077 O O . PRO B 1 186 ? 4.984 101.461 74.463 1.00 22.41 147 PRO B O 1
ATOM 5081 N N . PHE B 1 187 ? 4.810 103.289 75.758 1.00 21.31 148 PHE B N 1
ATOM 5082 C CA . PHE B 1 187 ? 3.430 103.560 75.355 1.00 24.35 148 PHE B CA 1
ATOM 5083 C C . PHE B 1 187 ? 3.155 105.055 75.489 1.00 28.14 148 PHE B C 1
ATOM 5084 O O . PHE B 1 187 ? 2.975 105.745 74.472 1.00 28.13 148 PHE B O 1
ATOM 5092 N N . SER B 1 188 ? 3.131 105.581 76.727 1.00 25.61 149 SER B N 1
ATOM 5093 C CA . SER B 1 188 ? 2.828 106.999 76.914 1.00 29.66 149 SER B CA 1
ATOM 5094 C C . SER B 1 188 ? 3.837 107.892 76.190 1.00 28.67 149 SER B C 1
ATOM 5095 O O . SER B 1 188 ? 3.465 108.942 75.654 1.00 35.84 149 SER B O 1
ATOM 5098 N N . GLU B 1 189 ? 5.098 107.480 76.122 1.00 29.79 150 GLU B N 1
ATOM 5099 C CA . GLU B 1 189 ? 6.136 108.278 75.477 1.00 31.86 150 GLU B CA 1
ATOM 5100 C C . GLU B 1 189 ? 6.526 107.731 74.108 1.00 37.54 150 GLU B C 1
ATOM 5101 O O . GLU B 1 189 ? 7.465 108.243 73.490 1.00 39.16 150 GLU B O 1
ATOM 5107 N N . ALA B 1 190 ? 5.831 106.703 73.617 1.00 35.68 151 ALA B N 1
ATOM 5108 C CA . ALA B 1 190 ? 6.226 106.064 72.370 1.00 33.18 151 ALA B CA 1
ATOM 5109 C C . ALA B 1 190 ? 5.892 106.949 71.179 1.00 25.07 151 ALA B C 1
ATOM 5110 O O . ALA B 1 190 ? 4.923 107.711 71.203 1.00 30.83 151 ALA B O 1
ATOM 5112 N N . GLY B 1 191 ? 6.705 106.818 70.127 1.00 31.43 152 GLY B N 1
ATOM 5113 C CA . GLY B 1 191 ? 6.399 107.430 68.843 1.00 36.07 152 GLY B CA 1
ATOM 5114 C C . GLY B 1 191 ? 6.328 108.938 68.849 1.00 42.68 152 GLY B C 1
ATOM 5115 O O . GLY B 1 191 ? 5.541 109.516 68.088 1.00 40.34 152 GLY B O 1
ATOM 5116 N N . LEU B 1 192 ? 7.136 109.600 69.682 1.00 38.07 153 LEU B N 1
ATOM 5117 C CA . LEU B 1 192 ? 7.056 111.051 69.838 1.00 43.63 153 LEU B CA 1
ATOM 5118 C C . LEU B 1 192 ? 8.345 111.768 69.444 1.00 51.63 153 LEU B C 1
ATOM 5119 O O . LEU B 1 192 ? 8.513 112.948 69.785 1.00 55.19 153 LEU B O 1
ATOM 5124 N N . GLY B 1 193 ? 9.257 111.087 68.745 1.00 51.02 154 GLY B N 1
ATOM 5125 C CA . GLY B 1 193 ? 10.541 111.692 68.425 1.00 46.61 154 GLY B CA 1
ATOM 5126 C C . GLY B 1 193 ? 10.404 112.870 67.481 1.00 56.33 154 GLY B C 1
ATOM 5127 O O . GLY B 1 193 ? 10.918 113.960 67.746 1.00 65.99 154 GLY B O 1
ATOM 5128 N N . PHE B 1 194 ? 9.694 112.673 66.371 1.00 57.39 155 PHE B N 1
ATOM 5129 C CA . PHE B 1 194 ? 9.478 113.770 65.433 1.00 52.63 155 PHE B CA 1
ATOM 5130 C C . PHE B 1 194 ? 8.480 114.789 65.986 1.00 62.96 155 PHE B C 1
ATOM 5131 O O . PHE B 1 194 ? 8.700 116.001 65.872 1.00 67.70 155 PHE B O 1
ATOM 5139 N N . LEU B 1 195 ? 7.383 114.318 66.603 1.00 55.47 156 LEU B N 1
ATOM 5140 C CA . LEU B 1 195 ? 6.290 115.208 66.985 1.00 52.42 156 LEU B CA 1
ATOM 5141 C C . LEU B 1 195 ? 6.597 116.027 68.228 1.00 56.23 156 LEU B C 1
ATOM 5142 O O . LEU B 1 195 ? 6.051 117.124 68.388 1.00 59.51 156 LEU B O 1
ATOM 5147 N N . GLU B 1 196 ? 7.419 115.503 69.130 1.00 47.00 157 GLU B N 1
ATOM 5148 C CA . GLU B 1 196 ? 7.639 116.166 70.404 1.00 49.73 157 GLU B CA 1
ATOM 5149 C C . GLU B 1 196 ? 9.107 116.157 70.805 1.00 51.19 157 GLU B C 1
ATOM 5150 O O . GLU B 1 196 ? 9.421 116.538 71.940 1.00 62.29 157 GLU B O 1
ATOM 5156 N N . GLY B 1 197 ? 10.009 115.738 69.920 1.00 47.33 158 GLY B N 1
ATOM 5157 C CA . GLY B 1 197 ? 11.420 115.675 70.268 1.00 55.93 158 GLY B CA 1
ATOM 5158 C C . GLY B 1 197 ? 11.700 114.821 71.480 1.00 54.82 158 GLY B C 1
ATOM 5159 O O . GLY B 1 197 ? 12.641 115.101 72.229 1.00 55.73 158 GLY B O 1
ATOM 5160 N N . LYS B 1 198 ? 10.882 113.788 71.702 1.00 64.49 159 LYS B N 1
ATOM 5161 C CA . LYS B 1 198 ? 10.958 112.909 72.868 1.00 52.46 159 LYS B CA 1
ATOM 5162 C C . LYS B 1 198 ? 11.478 111.571 72.364 1.00 49.02 159 LYS B C 1
ATOM 5163 O O . LYS B 1 198 ? 10.755 110.812 71.712 1.00 50.02 159 LYS B O 1
ATOM 5169 N N . PHE B 1 199 ? 12.733 111.306 72.633 1.00 50.22 160 PHE B N 1
ATOM 5170 C CA . PHE B 1 199 ? 13.375 110.053 72.298 1.00 43.70 160 PHE B CA 1
ATOM 5171 C C . PHE B 1 199 ? 13.623 109.312 73.601 1.00 43.56 160 PHE B C 1
ATOM 5172 O O . PHE B 1 199 ? 13.272 109.799 74.681 1.00 45.25 160 PHE B O 1
ATOM 5180 N N . ASN B 1 200 ? 14.210 108.125 73.496 1.00 42.60 161 ASN B N 1
ATOM 5181 C CA . ASN B 1 200 ? 14.413 107.247 74.642 1.00 41.47 161 ASN B CA 1
ATOM 5182 C C . ASN B 1 200 ? 13.160 107.113 75.515 1.00 36.26 161 ASN B C 1
ATOM 5183 O O . ASN B 1 200 ? 13.193 107.420 76.712 1.00 36.27 161 ASN B O 1
ATOM 5188 N N . PRO B 1 201 ? 12.032 106.677 74.947 1.00 35.42 162 PRO B N 1
ATOM 5189 C CA . PRO B 1 201 ? 10.805 106.575 75.754 1.00 31.05 162 PRO B CA 1
ATOM 5190 C C . PRO B 1 201 ? 10.959 105.567 76.889 1.00 30.83 162 PRO B C 1
ATOM 5191 O O . PRO B 1 201 ? 11.580 104.504 76.744 1.00 28.49 162 PRO B O 1
ATOM 5195 N N . LYS B 1 202 ? 10.412 105.932 78.043 1.00 29.31 163 LYS B N 1
ATOM 5196 C CA . LYS B 1 202 ? 10.412 104.996 79.154 1.00 29.91 163 LYS B CA 1
ATOM 5197 C C . LYS B 1 202 ? 9.510 103.806 78.835 1.00 27.73 163 LYS B C 1
ATOM 5198 O O . LYS B 1 202 ? 8.581 103.897 78.022 1.00 26.25 163 LYS B O 1
ATOM 5204 N N . TYR B 1 203 ? 9.814 102.669 79.458 1.00 26.56 164 TYR B N 1
ATOM 5205 C CA . TYR B 1 203 ? 8.939 101.500 79.378 1.00 27.28 164 TYR B CA 1
ATOM 5206 C C . TYR B 1 203 ? 7.901 101.634 80.483 1.00 26.73 164 TYR B C 1
ATOM 5207 O O . TYR B 1 203 ? 8.236 101.505 81.672 1.00 28.50 164 TYR B O 1
ATOM 5216 N N . ASP B 1 204 ? 6.649 101.897 80.096 1.00 20.71 165 ASP B N 1
ATOM 5217 C CA . ASP B 1 204 ? 5.572 102.047 81.078 1.00 23.42 165 ASP B CA 1
ATOM 5218 C C . ASP B 1 204 ? 5.380 100.713 81.800 1.00 27.95 165 ASP B C 1
ATOM 5219 O O . ASP B 1 204 ? 5.528 99.633 81.203 1.00 22.21 165 ASP B O 1
ATOM 5224 N N . LYS B 1 205 ? 5.067 100.779 83.096 1.00 20.46 166 LYS B N 1
ATOM 5225 C CA . LYS B 1 205 ? 4.749 99.555 83.808 1.00 20.51 166 LYS B CA 1
ATOM 5226 C C . LYS B 1 205 ? 3.470 98.942 83.237 1.00 16.26 166 LYS B C 1
ATOM 5227 O O . LYS B 1 205 ? 2.495 99.650 82.962 1.00 19.14 166 LYS B O 1
ATOM 5233 N N . GLN B 1 206 ? 3.459 97.604 83.109 1.00 19.30 167 GLN B N 1
ATOM 5234 C CA . GLN B 1 206 ? 2.248 96.939 82.609 1.00 18.13 167 GLN B CA 1
ATOM 5235 C C . GLN B 1 206 ? 1.015 97.338 83.393 1.00 18.61 167 GLN B C 1
ATOM 5236 O O . GLN B 1 206 ? -0.064 97.507 82.825 1.00 17.89 167 GLN B O 1
ATOM 5242 N N . GLU B 1 207 ? 1.152 97.447 84.724 1.00 17.95 168 GLU B N 1
ATOM 5243 C CA . GLU B 1 207 ? 0.053 97.911 85.565 1.00 18.16 168 GLU B CA 1
ATOM 5244 C C . GLU B 1 207 ? -0.540 99.215 85.010 1.00 16.63 168 GLU B C 1
ATOM 5245 O O . GLU B 1 207 ? -1.757 99.380 84.920 1.00 18.95 168 GLU B O 1
ATOM 5251 N N . ASP B 1 208 ? 0.343 100.160 84.640 1.00 18.10 169 ASP B N 1
ATOM 5252 C CA . ASP B 1 208 ? -0.102 101.476 84.194 1.00 20.22 169 ASP B CA 1
ATOM 5253 C C . ASP B 1 208 ? -0.631 101.426 82.756 1.00 18.53 169 ASP B C 1
ATOM 5254 O O . ASP B 1 208 ? -1.586 102.138 82.422 1.00 22.14 169 ASP B O 1
ATOM 5259 N N . ILE B 1 209 ? -0.048 100.573 81.924 1.00 19.91 170 ILE B N 1
ATOM 5260 C CA . ILE B 1 209 ? -0.577 100.373 80.571 1.00 19.22 170 ILE B CA 1
ATOM 5261 C C . ILE B 1 209 ? -2.017 99.892 80.636 1.00 20.50 170 ILE B C 1
ATOM 5262 O O . ILE B 1 209 ? -2.892 100.419 79.952 1.00 20.04 170 ILE B O 1
ATOM 5267 N N . TYR B 1 210 ? -2.294 98.878 81.477 1.00 17.73 171 TYR B N 1
ATOM 5268 C CA . TYR B 1 210 ? -3.665 98.403 81.598 1.00 19.28 171 TYR B CA 1
ATOM 5269 C C . TYR B 1 210 ? -4.579 99.500 82.146 1.00 20.10 171 TYR B C 1
ATOM 5270 O O . TYR B 1 210 ? -5.707 99.652 81.680 1.00 18.25 171 TYR B O 1
ATOM 5279 N N . ASN B 1 211 ? -4.111 100.288 83.139 1.00 19.10 172 ASN B N 1
ATOM 5280 C CA . ASN B 1 211 ? -4.919 101.428 83.585 1.00 18.74 172 ASN B CA 1
ATOM 5281 C C . ASN B 1 211 ? -5.290 102.316 82.414 1.00 16.14 172 ASN B C 1
ATOM 5282 O O . ASN B 1 211 ? -6.435 102.755 82.295 1.00 19.47 172 ASN B O 1
ATOM 5287 N N . ALA B 1 212 ? -4.316 102.611 81.570 1.00 20.70 173 ALA B N 1
ATOM 5288 C CA . ALA B 1 212 ? -4.572 103.475 80.431 1.00 22.25 173 ALA B CA 1
ATOM 5289 C C . ALA B 1 212 ? -5.520 102.819 79.425 1.00 21.43 173 ALA B C 1
ATOM 5290 O O . ALA B 1 212 ? -6.363 103.501 78.835 1.00 21.26 173 ALA B O 1
ATOM 5292 N N . PHE B 1 213 ? -5.455 101.484 79.260 1.00 19.19 174 PHE B N 1
ATOM 5293 C CA . PHE B 1 213 ? -6.413 100.851 78.363 1.00 20.24 174 PHE B CA 1
ATOM 5294 C C . PHE B 1 213 ? -7.846 101.168 78.785 1.00 19.24 174 PHE B C 1
ATOM 5295 O O . PHE B 1 213 ? -8.704 101.500 77.947 1.00 20.38 174 PHE B O 1
ATOM 5303 N N . PHE B 1 214 ? -8.161 101.001 80.087 1.00 18.06 175 PHE B N 1
ATOM 5304 C CA . PHE B 1 214 ? -9.550 101.224 80.476 1.00 19.66 175 PHE B CA 1
ATOM 5305 C C . PHE B 1 214 ? -9.948 102.683 80.284 1.00 19.93 175 PHE B C 1
ATOM 5306 O O . PHE B 1 214 ? -11.076 102.971 79.865 1.00 22.45 175 PHE B O 1
ATOM 5314 N N . LEU B 1 215 ? -9.031 103.603 80.600 1.00 20.77 176 LEU B N 1
ATOM 5315 C CA . LEU B 1 215 ? -9.352 105.021 80.497 1.00 19.89 176 LEU B CA 1
ATOM 5316 C C . LEU B 1 215 ? -9.516 105.438 79.038 1.00 21.05 176 LEU B C 1
ATOM 5317 O O . LEU B 1 215 ? -10.450 106.181 78.700 1.00 23.43 176 LEU B O 1
ATOM 5322 N N . GLU B 1 216 ? -8.626 104.964 78.163 1.00 21.31 177 GLU B N 1
ATOM 5323 C CA . GLU B 1 216 ? -8.688 105.350 76.751 1.00 20.57 177 GLU B CA 1
ATOM 5324 C C . GLU B 1 216 ? -9.947 104.805 76.097 1.00 23.93 177 GLU B C 1
ATOM 5325 O O . GLU B 1 216 ? -10.623 105.511 75.328 1.00 22.54 177 GLU B O 1
ATOM 5331 N N . LEU B 1 217 ? -10.272 103.538 76.365 1.00 19.07 178 LEU B N 1
ATOM 5332 C CA . LEU B 1 217 ? -11.453 102.931 75.764 1.00 21.11 178 LEU B CA 1
ATOM 5333 C C . LEU B 1 217 ? -12.734 103.597 76.257 1.00 24.05 178 LEU B C 1
ATOM 5334 O O . LEU B 1 217 ? -13.646 103.872 75.464 1.00 24.12 178 LEU B O 1
ATOM 5339 N N . GLU B 1 218 ? -12.846 103.846 77.576 1.00 22.88 179 GLU B N 1
ATOM 5340 C CA . GLU B 1 218 ? -14.049 104.502 78.074 1.00 20.72 179 GLU B CA 1
ATOM 5341 C C . GLU B 1 218 ? -14.249 105.869 77.413 1.00 22.70 179 GLU B C 1
ATOM 5342 O O . GLU B 1 218 ? -15.365 106.225 76.994 1.00 25.54 179 GLU B O 1
ATOM 5348 N N . ASP B 1 219 ? -13.174 106.652 77.318 1.00 23.12 180 ASP B N 1
ATOM 5349 C CA . ASP B 1 219 ? -13.304 108.001 76.766 1.00 25.03 180 ASP B CA 1
ATOM 5350 C C . ASP B 1 219 ? -13.626 107.949 75.282 1.00 27.59 180 ASP B C 1
ATOM 5351 O O . ASP B 1 219 ? -14.485 108.694 74.791 1.00 27.58 180 ASP B O 1
ATOM 5356 N N . ALA B 1 220 ? -12.967 107.058 74.557 1.00 20.86 181 ALA B N 1
ATOM 5357 C CA . ALA B 1 220 ? -13.263 106.928 73.131 1.00 24.65 181 ALA B CA 1
ATOM 5358 C C . ALA B 1 220 ? -14.730 106.616 72.900 1.00 27.37 181 ALA B C 1
ATOM 5359 O O . ALA B 1 220 ? -15.353 107.183 71.990 1.00 28.76 181 ALA B O 1
ATOM 5361 N N . VAL B 1 221 ? -15.311 105.741 73.725 1.00 22.04 182 VAL B N 1
ATOM 5362 C CA . VAL B 1 221 ? -16.729 105.412 73.620 1.00 25.70 182 VAL B CA 1
ATOM 5363 C C . VAL B 1 221 ? -17.600 106.647 73.821 1.00 26.13 182 VAL B C 1
ATOM 5364 O O . VAL B 1 221 ? -18.653 106.801 73.183 1.00 27.92 182 VAL B O 1
ATOM 5368 N N . ASN B 1 222 ? -17.193 107.526 74.745 1.00 29.25 183 ASN B N 1
ATOM 5369 C CA . ASN B 1 222 ? -17.981 108.704 75.073 1.00 29.56 183 ASN B CA 1
ATOM 5370 C C . ASN B 1 222 ? -17.834 109.830 74.065 1.00 28.96 183 ASN B C 1
ATOM 5371 O O . ASN B 1 222 ? -18.729 110.678 74.005 1.00 32.09 183 ASN B O 1
ATOM 5376 N N . LYS B 1 223 ? -16.738 109.860 73.294 1.00 27.40 184 LYS B N 1
ATOM 5377 C CA . LYS B 1 223 ? -16.450 110.871 72.280 1.00 25.81 184 LYS B CA 1
ATOM 5378 C C . LYS B 1 223 ? -17.086 110.553 70.931 1.00 41.22 184 LYS B C 1
ATOM 5379 O O . LYS B 1 223 ? -17.414 111.477 70.170 1.00 33.81 184 LYS B O 1
ATOM 5385 N N . ILE B 1 224 ? -17.281 109.267 70.622 1.00 30.88 185 ILE B N 1
ATOM 5386 C CA . ILE B 1 224 ? -17.852 108.868 69.335 1.00 29.71 185 ILE B CA 1
ATOM 5387 C C . ILE B 1 224 ? -19.223 109.518 69.138 1.00 31.20 185 ILE B C 1
ATOM 5388 O O . ILE B 1 224 ? -20.085 109.486 70.028 1.00 29.07 185 ILE B O 1
ATOM 5393 N N . ASP B 1 225 ? -19.451 110.091 67.927 1.00 32.42 186 ASP B N 1
ATOM 5394 C CA . ASP B 1 225 ? -20.699 110.779 67.614 1.00 38.95 186 ASP B CA 1
ATOM 5395 C C . ASP B 1 225 ? -21.079 110.527 66.162 1.00 31.23 186 ASP B C 1
ATOM 5396 O O . ASP B 1 225 ? -20.447 111.084 65.251 1.00 34.65 186 ASP B O 1
ATOM 5401 N N . PRO B 1 226 ? -22.091 109.695 65.907 1.00 29.76 187 PRO B N 1
ATOM 5402 C CA . PRO B 1 226 ? -22.401 109.331 64.519 1.00 36.36 187 PRO B CA 1
ATOM 5403 C C . PRO B 1 226 ? -22.759 110.527 63.656 1.00 39.89 187 PRO B C 1
ATOM 5404 O O . PRO B 1 226 ? -22.624 110.451 62.431 1.00 43.56 187 PRO B O 1
ATOM 5408 N N . THR B 1 227 ? -23.177 111.635 64.247 1.00 39.16 188 THR B N 1
ATOM 5409 C CA . THR B 1 227 ? -23.487 112.823 63.464 1.00 42.21 188 THR B CA 1
ATOM 5410 C C . THR B 1 227 ? -22.250 113.585 63.005 1.00 47.77 188 THR B C 1
ATOM 5411 O O . THR B 1 227 ? -22.393 114.587 62.298 1.00 45.21 188 THR B O 1
ATOM 5415 N N . LYS B 1 228 ? -21.054 113.132 63.347 1.00 34.14 189 LYS B N 1
ATOM 5416 C CA . LYS B 1 228 ? -19.826 113.869 63.077 1.00 28.03 189 LYS B CA 1
ATOM 5417 C C . LYS B 1 228 ? -19.115 113.245 61.870 1.00 34.04 189 LYS B C 1
ATOM 5418 O O . LYS B 1 228 ? -19.801 112.910 60.896 1.00 33.76 189 LYS B O 1
ATOM 5424 N N . ASP B 1 229 ? -17.798 113.085 61.885 1.00 32.47 190 ASP B N 1
ATOM 5425 C CA . ASP B 1 229 ? -17.042 112.712 60.702 1.00 31.54 190 ASP B CA 1
ATOM 5426 C C . ASP B 1 229 ? -17.258 111.260 60.290 1.00 44.02 190 ASP B C 1
ATOM 5427 O O . ASP B 1 229 ? -17.488 110.376 61.119 1.00 37.84 190 ASP B O 1
ATOM 5432 N N . LYS B 1 230 ? -17.191 111.024 58.984 1.00 31.03 191 LYS B N 1
ATOM 5433 C CA . LYS B 1 230 ? -17.289 109.677 58.431 1.00 32.24 191 LYS B CA 1
ATOM 5434 C C . LYS B 1 230 ? -15.923 108.993 58.450 1.00 32.23 191 LYS B C 1
ATOM 5435 O O . LYS B 1 230 ? -14.908 109.583 58.047 1.00 30.27 191 LYS B O 1
ATOM 5441 N N . VAL B 1 231 ? -15.896 107.735 58.901 1.00 32.45 192 VAL B N 1
ATOM 5442 C CA . VAL B 1 231 ? -14.673 106.934 58.908 1.00 33.19 192 VAL B CA 1
ATOM 5443 C C . VAL B 1 231 ? -14.679 106.094 57.635 1.00 27.30 192 VAL B C 1
ATOM 5444 O O . VAL B 1 231 ? -15.618 105.317 57.403 1.00 28.23 192 VAL B O 1
ATOM 5448 N N . THR B 1 232 ? -13.630 106.251 56.823 1.00 27.99 193 THR B N 1
ATOM 5449 C CA . THR B 1 232 ? -13.649 105.767 55.446 1.00 33.91 193 THR B CA 1
ATOM 5450 C C . THR B 1 232 ? -12.649 104.657 55.149 1.00 38.61 193 THR B C 1
ATOM 5451 O O . THR B 1 232 ? -12.814 103.964 54.145 1.00 35.76 193 THR B O 1
ATOM 5455 N N . GLY B 1 233 ? -11.608 104.488 55.958 1.00 33.76 194 GLY B N 1
ATOM 5456 C CA . GLY B 1 233 ? -10.646 103.434 55.688 1.00 38.30 194 GLY B CA 1
ATOM 5457 C C . GLY B 1 233 ? -10.707 102.215 56.604 1.00 27.91 194 GLY B C 1
ATOM 5458 O O . GLY B 1 233 ? -9.669 101.592 56.851 1.00 39.59 194 GLY B O 1
ATOM 5459 N N . ASP B 1 234 ? -11.904 101.827 57.040 1.00 29.75 195 ASP B N 1
ATOM 5460 C CA . ASP B 1 234 ? -12.069 100.844 58.109 1.00 25.65 195 ASP B CA 1
ATOM 5461 C C . ASP B 1 234 ? -12.368 99.471 57.511 1.00 20.05 195 ASP B C 1
ATOM 5462 O O . ASP B 1 234 ? -13.469 99.236 56.988 1.00 27.45 195 ASP B O 1
ATOM 5467 N N . LEU B 1 235 ? -11.421 98.537 57.648 1.00 22.88 196 LEU B N 1
ATOM 5468 C CA . LEU B 1 235 ? -11.625 97.188 57.138 1.00 24.43 196 LEU B CA 1
ATOM 5469 C C . LEU B 1 235 ? -12.314 96.259 58.138 1.00 29.19 196 LEU B C 1
ATOM 5470 O O . LEU B 1 235 ? -12.500 95.072 57.835 1.00 23.61 196 LEU B O 1
ATOM 5475 N N . ILE B 1 236 ? -12.711 96.758 59.317 1.00 19.28 197 ILE B N 1
ATOM 5476 C CA . ILE B 1 236 ? -13.383 95.917 60.285 1.00 20.06 197 ILE B CA 1
ATOM 5477 C C . ILE B 1 236 ? -14.888 96.120 60.211 1.00 18.57 197 ILE B C 1
ATOM 5478 O O . ILE B 1 236 ? -15.662 95.165 60.052 1.00 19.38 197 ILE B O 1
ATOM 5483 N N . TYR B 1 237 ? -15.343 97.371 60.379 1.00 21.90 198 TYR B N 1
ATOM 5484 C CA . TYR B 1 237 ? -16.765 97.635 60.464 1.00 18.65 198 TYR B CA 1
ATOM 5485 C C . TYR B 1 237 ? -17.271 98.591 59.396 1.00 21.37 198 TYR B C 1
ATOM 5486 O O . TYR B 1 237 ? -18.420 99.047 59.507 1.00 22.71 198 TYR B O 1
ATOM 5495 N N . ALA B 1 238 ? -16.443 98.913 58.400 1.00 23.57 199 ALA B N 1
ATOM 5496 C CA . ALA B 1 238 ? -16.857 99.816 57.314 1.00 25.45 199 ALA B CA 1
ATOM 5497 C C . ALA B 1 238 ? -17.300 101.168 57.888 1.00 34.68 199 ALA B C 1
ATOM 5498 O O . ALA B 1 238 ? -18.265 101.789 57.420 1.00 29.95 199 ALA B O 1
ATOM 5500 N N . GLY B 1 239 ? -16.596 101.605 58.946 1.00 25.61 200 GLY B N 1
ATOM 5501 C CA . GLY B 1 239 ? -16.835 102.889 59.561 1.00 30.18 200 GLY B CA 1
ATOM 5502 C C . GLY B 1 239 ? -18.054 102.992 60.445 1.00 26.75 200 GLY B C 1
ATOM 5503 O O . GLY B 1 239 ? -18.411 104.112 60.820 1.00 27.38 200 GLY B O 1
ATOM 5504 N N . ASP B 1 240 ? -18.742 101.890 60.770 1.00 22.73 201 ASP B N 1
ATOM 5505 C CA . ASP B 1 240 ? -19.890 101.973 61.672 1.00 22.50 201 ASP B CA 1
ATOM 5506 C C . ASP B 1 240 ? -19.352 102.237 63.078 1.00 31.70 201 ASP B C 1
ATOM 5507 O O . ASP B 1 240 ? -18.892 101.307 63.753 1.00 23.26 201 ASP B O 1
ATOM 5512 N N . VAL B 1 241 ? -19.420 103.503 63.524 1.00 26.91 202 VAL B N 1
ATOM 5513 C CA . VAL B 1 241 ? -18.863 103.908 64.829 1.00 26.84 202 VAL B CA 1
ATOM 5514 C C . VAL B 1 241 ? -19.610 103.320 66.019 1.00 23.59 202 VAL B C 1
ATOM 5515 O O . VAL B 1 241 ? -19.035 103.243 67.123 1.00 24.18 202 VAL B O 1
ATOM 5519 N N . THR B 1 242 ? -20.873 102.912 65.857 1.00 25.27 203 THR B N 1
ATOM 5520 C CA . THR B 1 242 ? -21.570 102.196 66.927 1.00 24.70 203 THR B CA 1
ATOM 5521 C C . THR B 1 242 ? -20.957 100.825 67.163 1.00 27.66 203 THR B C 1
ATOM 5522 O O . THR B 1 242 ? -20.795 100.393 68.313 1.00 23.99 203 THR B O 1
ATOM 5526 N N . LYS B 1 243 ? -20.601 100.123 66.091 1.00 21.48 204 LYS B N 1
ATOM 5527 C CA . LYS B 1 243 ? -19.869 98.871 66.283 1.00 21.67 204 LYS B CA 1
ATOM 5528 C C . LYS B 1 243 ? -18.501 99.128 66.907 1.00 22.61 204 LYS B C 1
ATOM 5529 O O . LYS B 1 243 ? -18.020 98.300 67.707 1.00 22.92 204 LYS B O 1
ATOM 5535 N N . TRP B 1 244 ? -17.859 100.271 66.602 1.00 21.56 205 TRP B N 1
ATOM 5536 C CA . TRP B 1 244 ? -16.592 100.570 67.262 1.00 22.59 205 TRP B CA 1
ATOM 5537 C C . TRP B 1 244 ? -16.793 100.765 68.765 1.00 19.98 205 TRP B C 1
ATOM 5538 O O . TRP B 1 244 ? -15.923 100.364 69.565 1.00 21.84 205 TRP B O 1
ATOM 5549 N N . GLN B 1 245 ? -17.940 101.318 69.185 1.00 24.63 206 GLN B N 1
ATOM 5550 C CA . GLN B 1 245 ? -18.200 101.381 70.631 1.00 22.84 206 GLN B CA 1
ATOM 5551 C C . GLN B 1 245 ? -18.358 99.978 71.210 1.00 24.71 206 GLN B C 1
ATOM 5552 O O . GLN B 1 245 ? -17.807 99.665 72.285 1.00 22.13 206 GLN B O 1
ATOM 5558 N N . GLN B 1 246 ? -19.075 99.110 70.498 1.00 22.32 207 GLN B N 1
ATOM 5559 C CA . GLN B 1 246 ? -19.222 97.736 70.955 1.00 19.99 207 GLN B CA 1
ATOM 5560 C C . GLN B 1 246 ? -17.871 97.061 71.099 1.00 20.57 207 GLN B C 1
ATOM 5561 O O . GLN B 1 246 ? -17.633 96.354 72.087 1.00 19.70 207 GLN B O 1
ATOM 5567 N N . LEU B 1 247 ? -16.987 97.236 70.116 1.00 19.38 208 LEU B N 1
ATOM 5568 C CA . LEU B 1 247 ? -15.660 96.627 70.217 1.00 18.90 208 LEU B CA 1
ATOM 5569 C C . LEU B 1 247 ? -14.873 97.196 71.410 1.00 19.55 208 LEU B C 1
ATOM 5570 O O . LEU B 1 247 ? -14.196 96.458 72.147 1.00 19.54 208 LEU B O 1
ATOM 5575 N N . ALA B 1 248 ? -14.887 98.523 71.574 1.00 18.27 209 ALA B N 1
ATOM 5576 C CA . ALA B 1 248 ? -14.138 99.116 72.674 1.00 18.09 209 ALA B CA 1
ATOM 5577 C C . ALA B 1 248 ? -14.657 98.598 74.007 1.00 17.31 209 ALA B C 1
ATOM 5578 O O . ALA B 1 248 ? -13.863 98.283 74.922 1.00 18.85 209 ALA B O 1
ATOM 5580 N N . ASN B 1 249 ? -15.979 98.457 74.134 1.00 19.28 210 ASN B N 1
ATOM 5581 C CA . ASN B 1 249 ? -16.501 97.984 75.418 1.00 17.21 210 ASN B CA 1
ATOM 5582 C C . ASN B 1 249 ? -16.224 96.488 75.599 1.00 19.23 210 ASN B C 1
ATOM 5583 O O . ASN B 1 249 ? -16.020 96.016 76.731 1.00 19.24 210 ASN B O 1
ATOM 5588 N N . SER B 1 250 ? -16.151 95.743 74.478 1.00 17.67 211 SER B N 1
ATOM 5589 C CA . SER B 1 250 ? -15.785 94.335 74.575 1.00 14.58 211 SER B CA 1
ATOM 5590 C C . SER B 1 250 ? -14.319 94.183 74.941 1.00 17.26 211 SER B C 1
ATOM 5591 O O . SER B 1 250 ? -13.963 93.297 75.733 1.00 18.25 211 SER B O 1
ATOM 5594 N N . LEU B 1 251 ? -13.446 95.047 74.399 1.00 15.46 212 LEU B N 1
ATOM 5595 C CA . LEU B 1 251 ? -12.042 95.013 74.804 1.00 15.58 212 LEU B CA 1
ATOM 5596 C C . LEU B 1 251 ? -11.897 95.354 76.289 1.00 17.03 212 LEU B C 1
ATOM 5597 O O . LEU B 1 251 ? -11.033 94.800 76.962 1.00 17.20 212 LEU B O 1
ATOM 5602 N N . ARG B 1 252 ? -12.762 96.225 76.806 1.00 14.33 213 ARG B N 1
ATOM 5603 C CA . ARG B 1 252 ? -12.754 96.472 78.251 1.00 18.06 213 ARG B CA 1
ATOM 5604 C C . ARG B 1 252 ? -13.100 95.196 79.006 1.00 16.42 213 ARG B C 1
ATOM 5605 O O . ARG B 1 252 ? -12.540 94.949 80.085 1.00 16.63 213 ARG B O 1
ATOM 5613 N N . LEU B 1 253 ? -14.067 94.414 78.505 1.00 15.87 214 LEU B N 1
ATOM 5614 C CA . LEU B 1 253 ? -14.338 93.124 79.149 1.00 14.59 214 LEU B CA 1
ATOM 5615 C C . LEU B 1 253 ? -13.103 92.202 79.124 1.00 15.62 214 LEU B C 1
ATOM 5616 O O . LEU B 1 253 ? -12.758 91.550 80.147 1.00 16.00 214 LEU B O 1
ATOM 5621 N N . ARG B 1 254 ? -12.431 92.111 77.962 1.00 14.35 215 ARG B N 1
ATOM 5622 C CA . ARG B 1 254 ? -11.265 91.245 77.867 1.00 12.86 215 ARG B CA 1
ATOM 5623 C C . ARG B 1 254 ? -10.184 91.665 78.866 1.00 15.50 215 ARG B C 1
ATOM 5624 O O . ARG B 1 254 ? -9.579 90.826 79.554 1.00 15.66 215 ARG B O 1
ATOM 5632 N N . PHE B 1 255 ? -9.893 92.960 78.932 1.00 15.44 216 PHE B N 1
ATOM 5633 C CA . PHE B 1 255 ? -8.830 93.408 79.832 1.00 15.94 216 PHE B CA 1
ATOM 5634 C C . PHE B 1 255 ? -9.269 93.331 81.300 1.00 15.68 216 PHE B C 1
ATOM 5635 O O . PHE B 1 255 ? -8.427 93.080 82.178 1.00 16.20 216 PHE B O 1
ATOM 5643 N N . ALA B 1 256 ? -10.564 93.555 81.578 1.00 14.91 217 ALA B N 1
ATOM 5644 C CA . ALA B 1 256 ? -11.044 93.371 82.961 1.00 15.64 217 ALA B CA 1
ATOM 5645 C C . ALA B 1 256 ? -10.842 91.931 83.402 1.00 16.47 217 ALA B C 1
ATOM 5646 O O . ALA B 1 256 ? -10.320 91.660 84.504 1.00 14.75 217 ALA B O 1
ATOM 5648 N N . MET B 1 257 ? -11.213 90.971 82.536 1.00 14.60 218 MET B N 1
ATOM 5649 C CA . MET B 1 257 ? -11.036 89.583 82.944 1.00 15.64 218 MET B CA 1
ATOM 5650 C C . MET B 1 257 ? -9.545 89.263 83.034 1.00 17.10 218 MET B C 1
ATOM 5651 O O . MET B 1 257 ? -9.127 88.456 83.889 1.00 14.38 218 MET B O 1
ATOM 5656 N N . ARG B 1 258 ? -8.712 89.914 82.205 1.00 15.65 219 ARG B N 1
ATOM 5657 C CA . ARG B 1 258 ? -7.283 89.651 82.256 1.00 13.46 219 ARG B CA 1
ATOM 5658 C C . ARG B 1 258 ? -6.711 89.968 83.629 1.00 13.66 219 ARG B C 1
ATOM 5659 O O . ARG B 1 258 ? -5.873 89.221 84.138 1.00 15.89 219 ARG B O 1
ATOM 5667 N N . ILE B 1 259 ? -7.164 91.068 84.244 1.00 14.41 220 ILE B N 1
ATOM 5668 C CA . ILE B 1 259 ? -6.583 91.509 85.515 1.00 13.14 220 ILE B CA 1
ATOM 5669 C C . ILE B 1 259 ? -7.284 90.899 86.718 1.00 15.63 220 ILE B C 1
ATOM 5670 O O . ILE B 1 259 ? -6.960 91.228 87.873 1.00 16.38 220 ILE B O 1
ATOM 5675 N N . SER B 1 260 ? -8.239 89.990 86.469 1.00 15.06 221 SER B N 1
ATOM 5676 C CA . SER B 1 260 ? -9.095 89.480 87.551 1.00 13.98 221 SER B CA 1
ATOM 5677 C C . SER B 1 260 ? -8.394 88.594 88.570 1.00 16.83 221 SER B C 1
ATOM 5678 O O . SER B 1 260 ? -8.933 88.439 89.677 1.00 15.85 221 SER B O 1
ATOM 5681 N N . SER B 1 261 ? -7.214 88.022 88.261 1.00 14.27 222 SER B N 1
ATOM 5682 C CA . SER B 1 261 ? -6.459 87.294 89.280 1.00 16.29 222 SER B CA 1
ATOM 5683 C C . SER B 1 261 ? -5.713 88.256 90.191 1.00 16.61 222 SER B C 1
ATOM 5684 O O . SER B 1 261 ? -5.681 88.058 91.424 1.00 18.68 222 SER B O 1
ATOM 5687 N N . VAL B 1 262 ? -5.034 89.261 89.615 1.00 15.19 223 VAL B N 1
ATOM 5688 C CA . VAL B 1 262 ? -4.218 90.145 90.465 1.00 16.50 223 VAL B CA 1
ATOM 5689 C C . VAL B 1 262 ? -5.068 91.173 91.171 1.00 18.04 223 VAL B C 1
ATOM 5690 O O . VAL B 1 262 ? -4.683 91.675 92.251 1.00 15.42 223 VAL B O 1
ATOM 5694 N N . ASN B 1 263 ? -6.191 91.539 90.568 1.00 15.68 224 ASN B N 1
ATOM 5695 C CA . ASN B 1 263 ? -7.046 92.579 91.112 1.00 16.12 224 ASN B CA 1
ATOM 5696 C C . ASN B 1 263 ? -8.488 92.277 90.781 1.00 15.77 224 ASN B C 1
ATOM 5697 O O . ASN B 1 263 ? -9.081 92.857 89.858 1.00 17.58 224 ASN B O 1
ATOM 5702 N N . PRO B 1 264 ? -9.092 91.349 91.516 1.00 14.05 225 PRO B N 1
ATOM 5703 C CA . PRO B 1 264 ? -10.517 91.034 91.287 1.00 16.44 225 PRO B CA 1
ATOM 5704 C C . PRO B 1 264 ? -11.443 92.212 91.490 1.00 14.04 225 PRO B C 1
ATOM 5705 O O . PRO B 1 264 ? -12.494 92.281 90.837 1.00 15.26 225 PRO B O 1
ATOM 5709 N N . THR B 1 265 ? -11.092 93.144 92.381 1.00 14.10 226 THR B N 1
ATOM 5710 C CA . THR B 1 265 ? -11.989 94.267 92.674 1.00 14.38 226 THR B CA 1
ATOM 5711 C C . THR B 1 265 ? -12.103 95.222 91.492 1.00 14.60 226 THR B C 1
ATOM 5712 O O . THR B 1 265 ? -13.210 95.523 91.009 1.00 15.79 226 THR B O 1
ATOM 5716 N N . LYS B 1 266 ? -10.946 95.710 91.019 1.00 15.21 227 LYS B N 1
ATOM 5717 C CA . LYS B 1 266 ? -10.925 96.545 89.824 1.00 15.19 227 LYS B CA 1
ATOM 5718 C C . LYS B 1 266 ? -11.475 95.789 88.624 1.00 16.07 227 LYS B C 1
ATOM 5719 O O . LYS B 1 266 ? -12.221 96.361 87.811 1.00 17.39 227 LYS B O 1
ATOM 5725 N N . ALA B 1 267 ? -11.124 94.500 88.503 1.00 15.16 228 ALA B N 1
ATOM 5726 C CA . ALA B 1 267 ? -11.645 93.731 87.364 1.00 16.25 228 ALA B CA 1
ATOM 5727 C C . ALA B 1 267 ? -13.168 93.778 87.326 1.00 20.63 228 ALA B C 1
ATOM 5728 O O . ALA B 1 267 ? -13.776 94.084 86.281 1.00 17.10 228 ALA B O 1
ATOM 5730 N N . GLN B 1 268 ? -13.816 93.452 88.462 1.00 15.49 229 GLN B N 1
ATOM 5731 C CA . GLN B 1 268 ? -15.276 93.464 88.500 1.00 15.65 229 GLN B CA 1
ATOM 5732 C C . GLN B 1 268 ? -15.838 94.835 88.153 1.00 17.33 229 GLN B C 1
ATOM 5733 O O . GLN B 1 268 ? -16.797 94.944 87.367 1.00 17.03 229 GLN B O 1
ATOM 5739 N N . THR B 1 269 ? -15.248 95.905 88.711 1.00 17.96 230 THR B N 1
ATOM 5740 C CA . THR B 1 269 ? -15.727 97.253 88.408 1.00 18.92 230 THR B CA 1
ATOM 5741 C C . THR B 1 269 ? -15.600 97.565 86.921 1.00 17.70 230 THR B C 1
ATOM 5742 O O . THR B 1 269 ? -16.543 98.093 86.304 1.00 18.64 230 THR B O 1
ATOM 5746 N N . GLU B 1 270 ? -14.413 97.293 86.340 1.00 15.99 231 GLU B N 1
ATOM 5747 C CA . GLU B 1 270 ? -14.227 97.568 84.901 1.00 15.39 231 GLU B CA 1
ATOM 5748 C C . GLU B 1 270 ? -15.203 96.767 84.055 1.00 18.39 231 GLU B C 1
ATOM 5749 O O . GLU B 1 270 ? -15.759 97.289 83.074 1.00 19.26 231 GLU B O 1
ATOM 5755 N N . PHE B 1 271 ? -15.417 95.496 84.413 1.00 17.22 232 PHE B N 1
ATOM 5756 C CA . PHE B 1 271 ? -16.317 94.644 83.635 1.00 17.57 232 PHE B CA 1
ATOM 5757 C C . PHE B 1 271 ? -17.743 95.182 83.664 1.00 18.33 232 PHE B C 1
ATOM 5758 O O . PHE B 1 271 ? -18.408 95.302 82.622 1.00 18.24 232 PHE B O 1
ATOM 5766 N N . GLU B 1 272 ? -18.222 95.525 84.861 1.00 19.87 233 GLU B N 1
ATOM 5767 C CA . GLU B 1 272 ? -19.577 96.053 85.003 1.00 20.21 233 GLU B CA 1
ATOM 5768 C C . GLU B 1 272 ? -19.696 97.416 84.344 1.00 17.51 233 GLU B C 1
ATOM 5769 O O . GLU B 1 272 ? -20.714 97.705 83.696 1.00 21.68 233 GLU B O 1
ATOM 5775 N N . ASN B 1 273 ? -18.667 98.250 84.435 1.00 17.44 234 ASN B N 1
ATOM 5776 C CA . ASN B 1 273 ? -18.767 99.548 83.773 1.00 23.82 234 ASN B CA 1
ATOM 5777 C C . ASN B 1 273 ? -18.903 99.386 82.266 1.00 23.26 234 ASN B C 1
ATOM 5778 O O . ASN B 1 273 ? -19.702 100.075 81.631 1.00 23.42 234 ASN B O 1
ATOM 5783 N N . ALA B 1 274 ? -18.155 98.445 81.692 1.00 19.25 235 ALA B N 1
ATOM 5784 C CA . ALA B 1 274 ? -18.185 98.267 80.245 1.00 19.15 235 ALA B CA 1
ATOM 5785 C C . ALA B 1 274 ? -19.567 97.828 79.790 1.00 22.19 235 ALA B C 1
ATOM 5786 O O . ALA B 1 274 ? -20.055 98.269 78.738 1.00 23.97 235 ALA B O 1
ATOM 5788 N N . LEU B 1 275 ? -20.211 96.951 80.547 1.00 19.45 236 LEU B N 1
ATOM 5789 C CA . LEU B 1 275 ? -21.520 96.480 80.126 1.00 20.48 236 LEU B CA 1
ATOM 5790 C C . LEU B 1 275 ? -22.517 97.634 80.104 1.00 23.96 236 LEU B C 1
ATOM 5791 O O . LEU B 1 275 ? -23.458 97.630 79.297 1.00 26.46 236 LEU B O 1
ATOM 5796 N N . ALA B 1 276 ? -22.328 98.614 80.990 1.00 24.16 237 ALA B N 1
ATOM 5797 C CA . ALA B 1 276 ? -23.234 99.745 81.127 1.00 24.74 237 ALA B CA 1
ATOM 5798 C C . ALA B 1 276 ? -22.891 100.894 80.192 1.00 26.62 237 ALA B C 1
ATOM 5799 O O . ALA B 1 276 ? -23.632 101.881 80.149 1.00 29.57 237 ALA B O 1
ATOM 5801 N N . ALA B 1 277 ? -21.804 100.798 79.443 1.00 19.82 238 ALA B N 1
ATOM 5802 C CA . ALA B 1 277 ? -21.279 101.923 78.676 1.00 21.46 238 ALA B CA 1
ATOM 5803 C C . ALA B 1 277 ? -22.074 102.141 77.383 1.00 22.64 238 ALA B C 1
ATOM 5804 O O . ALA B 1 277 ? -22.813 101.260 76.910 1.00 24.03 238 ALA B O 1
ATOM 5806 N N . ASN B 1 278 ? -21.925 103.350 76.830 1.00 22.69 239 ASN B N 1
ATOM 5807 C CA . ASN B 1 278 ? -22.617 103.728 75.592 1.00 21.63 239 ASN B CA 1
ATOM 5808 C C . ASN B 1 278 ? -22.308 102.756 74.475 1.00 24.20 239 ASN B C 1
ATOM 5809 O O . ASN B 1 278 ? -21.135 102.479 74.198 1.00 25.17 239 ASN B O 1
ATOM 5814 N N . GLY B 1 279 ? -23.371 102.250 73.832 1.00 25.91 240 GLY B N 1
ATOM 5815 C CA . GLY B 1 279 ? -23.233 101.276 72.768 1.00 27.72 240 GLY B CA 1
ATOM 5816 C C . GLY B 1 279 ? -23.229 99.825 73.212 1.00 28.82 240 GLY B C 1
ATOM 5817 O O . GLY B 1 279 ? -23.411 98.931 72.366 1.00 26.01 240 GLY B O 1
ATOM 5818 N N . GLY B 1 280 ? -23.037 99.552 74.502 1.00 25.11 241 GLY B N 1
ATOM 5819 C CA . GLY B 1 280 ? -22.947 98.157 74.934 1.00 24.56 241 GLY B CA 1
ATOM 5820 C C . GLY B 1 280 ? -21.729 97.412 74.375 1.00 21.73 241 GLY B C 1
ATOM 5821 O O . GLY B 1 280 ? -20.736 98.006 73.925 1.00 19.60 241 GLY B O 1
ATOM 5822 N N . VAL B 1 281 ? -21.836 96.073 74.429 1.00 22.26 242 VAL B N 1
ATOM 5823 C CA . VAL B 1 281 ? -20.765 95.174 73.987 1.00 20.88 242 VAL B CA 1
ATOM 5824 C C . VAL B 1 281 ? -21.202 94.419 72.738 1.00 21.73 242 VAL B C 1
ATOM 5825 O O . VAL B 1 281 ? -22.323 94.607 72.258 1.00 21.83 242 VAL B O 1
ATOM 5829 N N . ILE B 1 282 ? -20.323 93.560 72.219 1.00 19.39 243 ILE B N 1
ATOM 5830 C CA . ILE B 1 282 ? -20.646 92.707 71.071 1.00 18.42 243 ILE B CA 1
ATOM 5831 C C . ILE B 1 282 ? -21.541 91.586 71.581 1.00 21.88 243 ILE B C 1
ATOM 5832 O O . ILE B 1 282 ? -21.072 90.698 72.296 1.00 21.13 243 ILE B O 1
ATOM 5837 N N . THR B 1 283 ? -22.842 91.629 71.230 1.00 17.47 244 THR B N 1
ATOM 5838 C CA . THR B 1 283 ? -23.793 90.656 71.730 1.00 18.50 244 THR B CA 1
ATOM 5839 C C . THR B 1 283 ? -24.203 89.603 70.709 1.00 21.38 244 THR B C 1
ATOM 5840 O O . THR B 1 283 ? -24.878 88.641 71.084 1.00 23.39 244 THR B O 1
ATOM 5844 N N . ASP B 1 284 ? -23.773 89.716 69.462 1.00 20.20 245 ASP B N 1
ATOM 5845 C CA . ASP B 1 284 ? -23.947 88.629 68.499 1.00 22.49 245 ASP B CA 1
ATOM 5846 C C . ASP B 1 284 ? -22.966 88.810 67.350 1.00 20.05 245 ASP B C 1
ATOM 5847 O O . ASP B 1 284 ? -22.287 89.835 67.224 1.00 20.10 245 ASP B O 1
ATOM 5852 N N . ALA B 1 285 ? -22.907 87.793 66.491 1.00 21.73 246 ALA B N 1
ATOM 5853 C CA . ALA B 1 285 ? -21.810 87.739 65.528 1.00 23.19 246 ALA B CA 1
ATOM 5854 C C . ALA B 1 285 ? -21.871 88.854 64.492 1.00 20.34 246 ALA B C 1
ATOM 5855 O O . ALA B 1 285 ? -20.852 89.179 63.887 1.00 18.74 246 ALA B O 1
ATOM 5857 N N . SER B 1 286 ? -23.024 89.521 64.361 1.00 22.83 247 SER B N 1
ATOM 5858 C CA . SER B 1 286 ? -23.086 90.649 63.439 1.00 25.50 247 SER B CA 1
ATOM 5859 C C . SER B 1 286 ? -22.181 91.790 63.849 1.00 26.79 247 SER B C 1
ATOM 5860 O O . SER B 1 286 ? -21.955 92.672 63.032 1.00 25.07 247 SER B O 1
ATOM 5863 N N . SER B 1 287 ? -21.638 91.812 65.084 1.00 19.32 248 SER B N 1
ATOM 5864 C CA . SER B 1 287 ? -20.636 92.819 65.421 1.00 21.73 248 SER B CA 1
ATOM 5865 C C . SER B 1 287 ? -19.252 92.230 65.715 1.00 18.70 248 SER B C 1
ATOM 5866 O O . SER B 1 287 ? -18.394 92.934 66.297 1.00 19.76 248 SER B O 1
ATOM 5869 N N . ASP B 1 288 ? -18.977 90.989 65.268 1.00 16.35 249 ASP B N 1
ATOM 5870 C CA . ASP B 1 288 ? -17.616 90.462 65.378 1.00 18.01 249 ASP B CA 1
ATOM 5871 C C . ASP B 1 288 ? -16.649 91.401 64.677 1.00 20.12 249 ASP B C 1
ATOM 5872 O O . ASP B 1 288 ? -16.960 91.969 63.617 1.00 18.12 249 ASP B O 1
ATOM 5877 N N . ALA B 1 289 ? -15.464 91.583 65.266 1.00 17.37 250 ALA B N 1
ATOM 5878 C CA . ALA B 1 289 ? -14.441 92.475 64.758 1.00 17.43 250 ALA B CA 1
ATOM 5879 C C . ALA B 1 289 ? -13.441 91.602 64.020 1.00 18.20 250 ALA B C 1
ATOM 5880 O O . ALA B 1 289 ? -12.588 90.963 64.636 1.00 17.89 250 ALA B O 1
ATOM 5882 N N . LEU B 1 290 ? -13.524 91.618 62.685 1.00 16.36 251 LEU B N 1
ATOM 5883 C CA . LEU B 1 290 ? -12.675 90.824 61.797 1.00 17.56 251 LEU B CA 1
ATOM 5884 C C . LEU B 1 290 ? -12.102 91.747 60.730 1.00 17.48 251 LEU B C 1
ATOM 5885 O O . LEU B 1 290 ? -12.873 92.420 60.031 1.00 19.32 251 LEU B O 1
ATOM 5890 N N . ILE B 1 291 ? -10.777 91.772 60.611 1.00 18.98 252 ILE B N 1
ATOM 5891 C CA . ILE B 1 291 ? -10.109 92.530 59.539 1.00 17.21 252 ILE B CA 1
ATOM 5892 C C . ILE B 1 291 ? -10.278 91.791 58.212 1.00 20.50 252 ILE B C 1
ATOM 5893 O O . ILE B 1 291 ? -9.938 90.608 58.095 1.00 18.43 252 ILE B O 1
ATOM 5898 N N . LYS B 1 292 ? -10.727 92.503 57.177 1.00 17.96 253 LYS B N 1
ATOM 5899 C CA . LYS B 1 292 ? -10.913 91.888 55.861 1.00 19.59 253 LYS B CA 1
ATOM 5900 C C . LYS B 1 292 ? -9.594 91.856 55.104 1.00 18.55 253 LYS B C 1
ATOM 5901 O O . LYS B 1 292 ? -8.928 92.888 54.961 1.00 20.56 253 LYS B O 1
ATOM 5907 N N . TYR B 1 293 ? -9.255 90.690 54.539 1.00 19.29 254 TYR B N 1
ATOM 5908 C CA . TYR B 1 293 ? -8.066 90.488 53.713 1.00 15.61 254 TYR B CA 1
ATOM 5909 C C . TYR B 1 293 ? -8.508 89.998 52.338 1.00 20.09 254 TYR B C 1
ATOM 5910 O O . TYR B 1 293 ? -9.612 89.469 52.185 1.00 21.12 254 TYR B O 1
ATOM 5919 N N . MET B 1 294 ? -7.645 90.177 51.340 1.00 16.86 255 MET B N 1
ATOM 5920 C CA . MET B 1 294 ? -7.995 89.676 50.016 1.00 17.83 255 MET B CA 1
ATOM 5921 C C . MET B 1 294 ? -7.187 88.439 49.669 1.00 20.44 255 MET B C 1
ATOM 5922 O O . MET B 1 294 ? -6.245 88.046 50.362 1.00 20.25 255 MET B O 1
ATOM 5927 N N . THR B 1 295 ? -7.532 87.849 48.522 1.00 17.89 256 THR B N 1
ATOM 5928 C CA . THR B 1 295 ? -6.839 86.674 48.032 1.00 22.65 256 THR B CA 1
ATOM 5929 C C . THR B 1 295 ? -5.724 87.094 47.090 1.00 26.64 256 THR B C 1
ATOM 5930 O O . THR B 1 295 ? -5.992 87.635 46.007 1.00 24.88 256 THR B O 1
ATOM 5934 N N . ILE B 1 296 ? -4.483 86.812 47.483 1.00 21.58 257 ILE B N 1
ATOM 5935 C CA . ILE B 1 296 ? -3.286 87.089 46.700 1.00 21.13 257 ILE B CA 1
ATOM 5936 C C . ILE B 1 296 ? -2.455 85.810 46.711 1.00 25.51 257 ILE B C 1
ATOM 5937 O O . ILE B 1 296 ? -2.325 85.159 47.756 1.00 23.80 257 ILE B O 1
ATOM 5942 N N . ALA B 1 297 ? -1.864 85.449 45.569 1.00 22.47 258 ALA B N 1
ATOM 5943 C CA . ALA B 1 297 ? -1.030 84.255 45.533 1.00 22.36 258 ALA B CA 1
ATOM 5944 C C . ALA B 1 297 ? 0.080 84.317 46.593 1.00 22.68 258 ALA B C 1
ATOM 5945 O O . ALA B 1 297 ? 0.737 85.344 46.757 1.00 26.13 258 ALA B O 1
ATOM 5947 N N . PHE B 1 298 ? 0.295 83.205 47.296 1.00 20.82 259 PHE B N 1
ATOM 5948 C CA . PHE B 1 298 ? 1.370 83.124 48.286 1.00 19.54 259 PHE B CA 1
ATOM 5949 C C . PHE B 1 298 ? 2.734 83.152 47.608 1.00 25.14 259 PHE B C 1
ATOM 5950 O O . PHE B 1 298 ? 3.086 82.226 46.869 1.00 26.97 259 PHE B O 1
ATOM 5958 N N . SER B 1 299 ? 3.508 84.178 47.914 1.00 23.05 260 SER B N 1
ATOM 5959 C CA . SER B 1 299 ? 4.880 84.348 47.457 1.00 24.64 260 SER B CA 1
ATOM 5960 C C . SER B 1 299 ? 5.746 84.681 48.660 1.00 24.87 260 SER B C 1
ATOM 5961 O O . SER B 1 299 ? 5.317 85.397 49.572 1.00 25.52 260 SER B O 1
ATOM 5964 N N . PHE B 1 300 ? 6.975 84.180 48.645 1.00 24.26 261 PHE B N 1
ATOM 5965 C CA . PHE B 1 300 ? 7.949 84.490 49.673 1.00 26.32 261 PHE B CA 1
ATOM 5966 C C . PHE B 1 300 ? 9.102 85.336 49.134 1.00 41.25 261 PHE B C 1
ATOM 5967 O O . PHE B 1 300 ? 10.091 85.533 49.829 1.00 37.91 261 PHE B O 1
ATOM 5975 N N . GLY B 1 301 ? 8.980 85.879 47.935 1.00 38.84 262 GLY B N 1
ATOM 5976 C CA . GLY B 1 301 ? 9.981 86.814 47.451 1.00 42.96 262 GLY B CA 1
ATOM 5977 C C . GLY B 1 301 ? 10.011 88.087 48.273 1.00 44.55 262 GLY B C 1
ATOM 5978 O O . GLY B 1 301 ? 9.173 88.342 49.135 1.00 36.55 262 GLY B O 1
ATOM 5979 N N . GLN B 1 302 ? 11.008 88.920 47.983 1.00 41.76 263 GLN B N 1
ATOM 5980 C CA . GLN B 1 302 ? 11.224 90.107 48.804 1.00 43.96 263 GLN B CA 1
ATOM 5981 C C . GLN B 1 302 ? 10.024 91.053 48.807 1.00 43.45 263 GLN B C 1
ATOM 5982 O O . GLN B 1 302 ? 9.780 91.728 49.816 1.00 44.65 263 GLN B O 1
ATOM 5988 N N . GLU B 1 303 ? 9.255 91.117 47.706 1.00 33.63 264 GLU B N 1
ATOM 5989 C CA . GLU B 1 303 ? 8.153 92.078 47.640 1.00 32.62 264 GLU B CA 1
ATOM 5990 C C . GLU B 1 303 ? 7.030 91.678 48.586 1.00 28.87 264 GLU B C 1
ATOM 5991 O O . GLU B 1 303 ? 6.305 92.541 49.100 1.00 34.62 264 GLU B O 1
ATOM 5997 N N . ALA B 1 304 ? 6.901 90.378 48.827 1.00 30.35 265 ALA B N 1
ATOM 5998 C CA . ALA B 1 304 ? 5.848 89.863 49.696 1.00 29.16 265 ALA B CA 1
ATOM 5999 C C . ALA B 1 304 ? 5.959 90.419 51.110 1.00 32.55 265 ALA B C 1
ATOM 6000 O O . ALA B 1 304 ? 4.953 90.508 51.818 1.00 26.39 265 ALA B O 1
ATOM 6002 N N . TYR B 1 305 ? 7.172 90.767 51.550 1.00 28.63 266 TYR B N 1
ATOM 6003 C CA . TYR B 1 305 ? 7.418 91.282 52.894 1.00 23.98 266 TYR B CA 1
ATOM 6004 C C . TYR B 1 305 ? 6.985 92.723 53.059 1.00 31.79 266 TYR B C 1
ATOM 6005 O O . TYR B 1 305 ? 7.061 93.258 54.164 1.00 27.52 266 TYR B O 1
ATOM 6014 N N . SER B 1 306 ? 6.523 93.364 51.993 1.00 27.16 267 SER B N 1
ATOM 6015 C CA . SER B 1 306 ? 5.899 94.675 52.102 1.00 32.04 267 SER B CA 1
ATOM 6016 C C . SER B 1 306 ? 4.463 94.644 51.591 1.00 26.55 267 SER B C 1
ATOM 6017 O O . SER B 1 306 ? 3.827 95.699 51.468 1.00 32.11 267 SER B O 1
ATOM 6020 N N . ASP B 1 307 ? 3.932 93.452 51.316 1.00 26.19 268 ASP B N 1
ATOM 6021 C CA . ASP B 1 307 ? 2.564 93.288 50.842 1.00 20.98 268 ASP B CA 1
ATOM 6022 C C . ASP B 1 307 ? 1.714 92.811 52.020 1.00 21.94 268 ASP B C 1
ATOM 6023 O O . ASP B 1 307 ? 1.870 91.671 52.486 1.00 22.30 268 ASP B O 1
ATOM 6028 N N . TYR B 1 308 ? 0.817 93.677 52.484 1.00 19.93 269 TYR B N 1
ATOM 6029 C CA . TYR B 1 308 ? -0.054 93.365 53.618 1.00 18.47 269 TYR B CA 1
ATOM 6030 C C . TYR B 1 308 ? -1.482 93.095 53.188 1.00 20.56 269 TYR B C 1
ATOM 6031 O O . TYR B 1 308 ? -2.381 93.104 54.030 1.00 20.83 269 TYR B O 1
ATOM 6040 N N . ARG B 1 309 ? -1.718 92.861 51.885 1.00 20.21 270 ARG B N 1
ATOM 6041 C CA . ARG B 1 309 ? -3.098 92.778 51.410 1.00 19.89 270 ARG B CA 1
ATOM 6042 C C . ARG B 1 309 ? -3.775 91.464 51.795 1.00 16.21 270 ARG B C 1
ATOM 6043 O O . ARG B 1 309 ? -5.023 91.413 51.881 1.00 17.07 270 ARG B O 1
ATOM 6051 N N . GLY B 1 310 ? -2.987 90.402 51.947 1.00 20.30 271 GLY B N 1
ATOM 6052 C CA . GLY B 1 310 ? -3.454 89.075 52.304 1.00 16.13 271 GLY B CA 1
ATOM 6053 C C . GLY B 1 310 ? -3.097 88.720 53.735 1.00 22.45 271 GLY B C 1
ATOM 6054 O O . GLY B 1 310 ? -2.183 89.299 54.335 1.00 20.96 271 GLY B O 1
ATOM 6055 N N . ASN B 1 311 ? -3.808 87.738 54.278 1.00 19.74 272 ASN B N 1
ATOM 6056 C CA . ASN B 1 311 ? -3.516 87.215 55.614 1.00 17.21 272 ASN B CA 1
ATOM 6057 C C . ASN B 1 311 ? -2.217 86.428 55.551 1.00 17.09 272 ASN B C 1
ATOM 6058 O O . ASN B 1 311 ? -2.173 85.343 54.940 1.00 17.69 272 ASN B O 1
ATOM 6063 N N . SER B 1 312 ? -1.136 86.983 56.149 1.00 15.89 273 SER B N 1
ATOM 6064 C CA . SER B 1 312 ? 0.158 86.317 56.128 1.00 16.24 273 SER B CA 1
ATOM 6065 C C . SER B 1 312 ? 0.283 85.242 57.186 1.00 16.76 273 SER B C 1
ATOM 6066 O O . SER B 1 312 ? 1.199 84.400 57.098 1.00 16.95 273 SER B O 1
ATOM 6069 N N . LEU B 1 313 ? -0.602 85.232 58.199 1.00 15.66 274 LEU B N 1
ATOM 6070 C CA . LEU B 1 313 ? -0.570 84.092 59.120 1.00 16.13 274 LEU B CA 1
ATOM 6071 C C . LEU B 1 313 ? -1.030 82.834 58.407 1.00 16.76 274 LEU B C 1
ATOM 6072 O O . LEU B 1 313 ? -0.384 81.791 58.468 1.00 15.55 274 LEU B O 1
ATOM 6077 N N . SER B 1 314 ? -2.131 82.932 57.673 1.00 16.70 275 SER B N 1
ATOM 6078 C CA . SER B 1 314 ? -2.571 81.803 56.861 1.00 14.54 275 SER B CA 1
ATOM 6079 C C . SER B 1 314 ? -1.501 81.386 55.863 1.00 15.09 275 SER B C 1
ATOM 6080 O O . SER B 1 314 ? -1.281 80.182 55.651 1.00 14.99 275 SER B O 1
ATOM 6083 N N . GLN B 1 315 ? -0.828 82.358 55.243 1.00 16.10 276 GLN B N 1
ATOM 6084 C CA . GLN B 1 315 ? 0.267 82.035 54.317 1.00 16.56 276 GLN B CA 1
ATOM 6085 C C . GLN B 1 315 ? 1.328 81.151 54.973 1.00 15.82 276 GLN B C 1
ATOM 6086 O O . GLN B 1 315 ? 1.764 80.140 54.392 1.00 17.25 276 GLN B O 1
ATOM 6092 N N . LEU B 1 316 ? 1.744 81.507 56.205 1.00 15.46 277 LEU B N 1
ATOM 6093 C CA . LEU B 1 316 ? 2.791 80.742 56.888 1.00 16.35 277 LEU B CA 1
ATOM 6094 C C . LEU B 1 316 ? 2.268 79.406 57.383 1.00 12.92 277 LEU B C 1
ATOM 6095 O O . LEU B 1 316 ? 3.026 78.428 57.413 1.00 16.11 277 LEU B O 1
ATOM 6100 N N . LEU B 1 317 ? 0.981 79.333 57.791 1.00 13.33 278 LEU B N 1
ATOM 6101 C CA . LEU B 1 317 ? 0.436 78.043 58.194 1.00 12.85 278 LEU B CA 1
ATOM 6102 C C . LEU B 1 317 ? 0.390 77.089 57.012 1.00 16.68 278 LEU B C 1
ATOM 6103 O O . LEU B 1 317 ? 0.524 75.879 57.198 1.00 17.05 278 LEU B O 1
ATOM 6108 N N . PHE B 1 318 ? 0.227 77.626 55.799 1.00 14.30 279 PHE B N 1
ATOM 6109 C CA . PHE B 1 318 ? 0.446 76.811 54.602 1.00 15.07 279 PHE B CA 1
ATOM 6110 C C . PHE B 1 318 ? 1.928 76.493 54.469 1.00 13.42 279 PHE B C 1
ATOM 6111 O O . PHE B 1 318 ? 2.320 75.322 54.419 1.00 17.14 279 PHE B O 1
ATOM 6119 N N . GLY B 1 319 ? 2.751 77.521 54.420 1.00 16.94 280 GLY B N 1
ATOM 6120 C CA . GLY B 1 319 ? 4.165 77.359 54.629 1.00 16.40 280 GLY B CA 1
ATOM 6121 C C . GLY B 1 319 ? 5.048 77.744 53.462 1.00 17.16 280 GLY B C 1
ATOM 6122 O O . GLY B 1 319 ? 4.682 77.587 52.277 1.00 17.83 280 GLY B O 1
ATOM 6123 N N . ASN B 1 320 ? 6.257 78.182 53.809 1.00 18.56 281 ASN B N 1
ATOM 6124 C CA . ASN B 1 320 ? 7.318 78.344 52.812 1.00 20.73 281 ASN B CA 1
ATOM 6125 C C . ASN B 1 320 ? 7.883 76.995 52.352 1.00 21.04 281 ASN B C 1
ATOM 6126 O O . ASN B 1 320 ? 8.584 76.929 51.313 1.00 21.84 281 ASN B O 1
ATOM 6131 N N . ASP B 1 321 ? 7.618 75.933 53.110 1.00 19.28 282 ASP B N 1
ATOM 6132 C CA . ASP B 1 321 ? 8.130 74.587 52.867 1.00 17.47 282 ASP B CA 1
ATOM 6133 C C . ASP B 1 321 ? 6.970 73.632 53.105 1.00 19.51 282 ASP B C 1
ATOM 6134 O O . ASP B 1 321 ? 6.978 72.835 54.047 1.00 19.55 282 ASP B O 1
ATOM 6139 N N . PRO B 1 322 ? 5.923 73.709 52.263 1.00 17.05 283 PRO B N 1
ATOM 6140 C CA . PRO B 1 322 ? 4.600 73.205 52.664 1.00 20.13 283 PRO B CA 1
ATOM 6141 C C . PRO B 1 322 ? 4.454 71.703 52.568 1.00 18.85 283 PRO B C 1
ATOM 6142 O O . PRO B 1 322 ? 3.527 71.151 53.196 1.00 21.99 283 PRO B O 1
ATOM 6146 N N . ALA B 1 323 ? 5.302 71.032 51.770 1.00 22.94 284 ALA B N 1
ATOM 6147 C CA . ALA B 1 323 ? 5.213 69.583 51.758 1.00 27.63 284 ALA B CA 1
ATOM 6148 C C . ALA B 1 323 ? 6.031 68.985 52.900 1.00 31.30 284 ALA B C 1
ATOM 6149 O O . ALA B 1 323 ? 5.533 68.117 53.629 1.00 35.46 284 ALA B O 1
ATOM 6151 N N . ASN B 1 324 ? 7.228 69.522 53.143 1.00 24.50 285 ASN B N 1
ATOM 6152 C CA . ASN B 1 324 ? 8.037 69.015 54.256 1.00 23.91 285 ASN B CA 1
ATOM 6153 C C . ASN B 1 324 ? 7.518 69.469 55.625 1.00 20.17 285 ASN B C 1
ATOM 6154 O O . ASN B 1 324 ? 7.734 68.783 56.627 1.00 20.84 285 ASN B O 1
ATOM 6159 N N . ASN B 1 325 ? 6.923 70.642 55.697 1.00 15.39 286 ASN B N 1
ATOM 6160 C CA . ASN B 1 325 ? 6.667 71.289 56.985 1.00 16.80 286 ASN B CA 1
ATOM 6161 C C . ASN B 1 325 ? 5.339 72.027 56.911 1.00 15.03 286 ASN B C 1
ATOM 6162 O O . ASN B 1 325 ? 5.282 73.255 57.022 1.00 15.52 286 ASN B O 1
ATOM 6167 N N . PRO B 1 326 ? 4.250 71.295 56.750 1.00 17.57 287 PRO B N 1
ATOM 6168 C CA . PRO B 1 326 ? 2.926 71.892 56.874 1.00 14.72 287 PRO B CA 1
ATOM 6169 C C . PRO B 1 326 ? 2.612 72.087 58.345 1.00 17.02 287 PRO B C 1
ATOM 6170 O O . PRO B 1 326 ? 3.408 71.745 59.227 1.00 16.99 287 PRO B O 1
ATOM 6174 N N . SER B 1 327 ? 1.398 72.571 58.611 1.00 15.25 288 SER B N 1
ATOM 6175 C CA . SER B 1 327 ? 0.926 72.764 59.983 1.00 14.94 288 SER B CA 1
ATOM 6176 C C . SER B 1 327 ? 0.301 71.467 60.472 1.00 17.19 288 SER B C 1
ATOM 6177 O O . SER B 1 327 ? -0.841 71.157 60.142 1.00 21.39 288 SER B O 1
ATOM 6180 N N . TYR B 1 328 ? 1.039 70.677 61.230 1.00 13.68 289 TYR B N 1
ATOM 6181 C CA . TYR B 1 328 ? 0.491 69.526 61.923 1.00 12.76 289 TYR B CA 1
ATOM 6182 C C . TYR B 1 328 ? -0.075 69.955 63.273 1.00 14.98 289 TYR B C 1
ATOM 6183 O O . TYR B 1 328 ? 0.489 70.822 63.958 1.00 15.14 289 TYR B O 1
ATOM 6192 N N . LEU B 1 329 ? -1.171 69.319 63.679 1.00 13.33 290 LEU B N 1
ATOM 6193 C CA . LEU B 1 329 ? -1.751 69.643 64.989 1.00 13.61 290 LEU B CA 1
ATOM 6194 C C . LEU B 1 329 ? -0.973 69.009 66.123 1.00 14.25 290 LEU B C 1
ATOM 6195 O O . LEU B 1 329 ? -0.492 67.869 66.023 1.00 14.92 290 LEU B O 1
ATOM 6200 N N . CYS B 1 330 ? -0.956 69.719 67.257 1.00 13.90 291 CYS B N 1
ATOM 6201 C CA . CYS B 1 330 ? -0.451 69.159 68.509 1.00 13.59 291 CYS B CA 1
ATOM 6202 C C . CYS B 1 330 ? -1.466 68.160 69.095 1.00 15.17 291 CYS B C 1
ATOM 6203 O O . CYS B 1 330 ? -2.698 68.366 69.049 1.00 15.35 291 CYS B O 1
ATOM 6206 N N . SER B 1 331 ? -0.942 67.108 69.740 1.00 14.26 292 SER B N 1
ATOM 6207 C CA . SER B 1 331 ? -1.828 66.130 70.374 1.00 14.05 292 SER B CA 1
ATOM 6208 C C . SER B 1 331 ? -2.725 66.761 71.434 1.00 14.31 292 SER B C 1
ATOM 6209 O O . SER B 1 331 ? -3.864 66.306 71.620 1.00 15.84 292 SER B O 1
ATOM 6212 N N . THR B 1 332 ? -2.240 67.792 72.165 1.00 12.97 293 THR B N 1
ATOM 6213 C CA . THR B 1 332 ? -3.077 68.337 73.219 1.00 12.58 293 THR B CA 1
ATOM 6214 C C . THR B 1 332 ? -4.385 68.838 72.652 1.00 13.75 293 THR B C 1
ATOM 6215 O O . THR B 1 332 ? -5.460 68.547 73.187 1.00 15.19 293 THR B O 1
ATOM 6219 N N . PHE B 1 333 ? -4.295 69.543 71.535 1.00 14.57 294 PHE B N 1
ATOM 6220 C CA . PHE B 1 333 ? -5.472 70.136 70.904 1.00 14.86 294 PHE B CA 1
ATOM 6221 C C . PHE B 1 333 ? -6.290 69.101 70.129 1.00 15.54 294 PHE B C 1
ATOM 6222 O O . PHE B 1 333 ? -7.526 69.022 70.282 1.00 14.58 294 PHE B O 1
ATOM 6230 N N . PHE B 1 334 ? -5.638 68.295 69.268 1.00 12.92 295 PHE B N 1
ATOM 6231 C CA . PHE B 1 334 ? -6.373 67.266 68.553 1.00 13.31 295 PHE B CA 1
ATOM 6232 C C . PHE B 1 334 ? -7.093 66.325 69.518 1.00 16.67 295 PHE B C 1
ATOM 6233 O O . PHE B 1 334 ? -8.266 65.978 69.304 1.00 14.63 295 PHE B O 1
ATOM 6241 N N . ASN B 1 335 ? -6.410 65.891 70.576 1.00 13.95 296 ASN B N 1
ATOM 6242 C CA . ASN B 1 335 ? -7.042 64.985 71.526 1.00 15.49 296 ASN B CA 1
ATOM 6243 C C . ASN B 1 335 ? -8.145 65.666 72.296 1.00 14.51 296 ASN B C 1
ATOM 6244 O O . ASN B 1 335 ? -9.158 65.025 72.572 1.00 15.45 296 ASN B O 1
ATOM 6249 N N . GLN B 1 336 ? -8.005 66.959 72.616 1.00 12.79 297 GLN B N 1
ATOM 6250 C CA . GLN B 1 336 ? -9.137 67.646 73.249 1.00 14.33 297 GLN B CA 1
ATOM 6251 C C . GLN B 1 336 ? -10.383 67.566 72.354 1.00 14.33 297 GLN B C 1
ATOM 625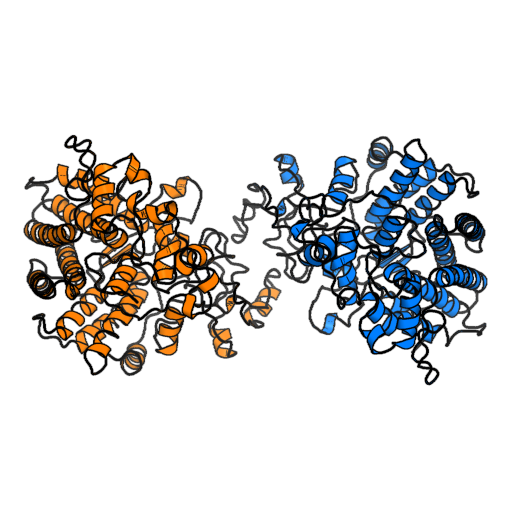2 O O . GLN B 1 336 ? -11.488 67.218 72.810 1.00 15.00 297 GLN B O 1
ATOM 6258 N N . LEU B 1 337 ? -10.208 67.872 71.090 1.00 13.08 298 LEU B N 1
ATOM 6259 C CA . LEU B 1 337 ? -11.333 67.819 70.140 1.00 14.32 298 LEU B CA 1
ATOM 6260 C C . LEU B 1 337 ? -11.866 66.395 69.991 1.00 14.05 298 LEU B C 1
ATOM 6261 O O . LEU B 1 337 ? -13.055 66.124 70.221 1.00 14.68 298 LEU B O 1
ATOM 6266 N N . TYR B 1 338 ? -10.987 65.463 69.613 1.00 13.18 299 TYR B N 1
ATOM 6267 C CA . TYR B 1 338 ? -11.421 64.098 69.310 1.00 16.22 299 TYR B CA 1
ATOM 6268 C C . TYR B 1 338 ? -12.028 63.403 70.547 1.00 17.21 299 TYR B C 1
ATOM 6269 O O . TYR B 1 338 ? -13.103 62.799 70.484 1.00 18.52 299 TYR B O 1
ATOM 6278 N N . ASN B 1 339 ? -11.348 63.472 71.684 1.00 14.34 300 ASN B N 1
ATOM 6279 C CA . ASN B 1 339 ? -11.828 62.719 72.837 1.00 14.13 300 ASN B CA 1
ATOM 6280 C C . ASN B 1 339 ? -13.079 63.313 73.451 1.00 17.24 300 ASN B C 1
ATOM 6281 O O . ASN B 1 339 ? -13.759 62.603 74.210 1.00 20.23 300 ASN B O 1
ATOM 6286 N N . SER B 1 340 ? -13.360 64.601 73.213 1.00 16.28 301 SER B N 1
ATOM 6287 C CA . SER B 1 340 ? -14.603 65.211 73.683 1.00 15.94 301 SER B CA 1
ATOM 6288 C C . SER B 1 340 ? -15.715 65.079 72.656 1.00 15.45 301 SER B C 1
ATOM 6289 O O . SER B 1 340 ? -16.837 65.532 72.925 1.00 17.48 301 SER B O 1
ATOM 6292 N N . GLY B 1 341 ? -15.462 64.426 71.530 1.00 15.17 302 GLY B N 1
ATOM 6293 C CA . GLY B 1 341 ? -16.551 64.367 70.559 1.00 17.09 302 GLY B CA 1
ATOM 6294 C C . GLY B 1 341 ? -16.890 65.713 69.955 1.00 15.42 302 GLY B C 1
ATOM 6295 O O . GLY B 1 341 ? -18.048 65.940 69.529 1.00 17.48 302 GLY B O 1
ATOM 6296 N N . ASP B 1 342 ? -15.911 66.600 69.864 1.00 14.03 303 ASP B N 1
ATOM 6297 C CA . ASP B 1 342 ? -16.204 67.961 69.432 1.00 14.54 303 ASP B CA 1
ATOM 6298 C C . ASP B 1 342 ? -16.532 67.952 67.942 1.00 15.68 303 ASP B C 1
ATOM 6299 O O . ASP B 1 342 ? -15.788 67.366 67.146 1.00 15.73 303 ASP B O 1
ATOM 6304 N N . PRO B 1 343 ? -17.665 68.525 67.540 1.00 15.72 304 PRO B N 1
ATOM 6305 C CA . PRO B 1 343 ? -17.991 68.603 66.098 1.00 14.75 304 PRO B CA 1
ATOM 6306 C C . PRO B 1 343 ? -16.876 69.246 65.279 1.00 16.79 304 PRO B C 1
ATOM 6307 O O . PRO B 1 343 ? -16.802 69.006 64.068 1.00 15.50 304 PRO B O 1
ATOM 6311 N N . ARG B 1 344 ? -16.007 70.061 65.908 1.00 15.32 305 ARG B N 1
ATOM 6312 C CA . ARG B 1 344 ? -14.951 70.754 65.166 1.00 14.74 305 ARG B CA 1
ATOM 6313 C C . ARG B 1 344 ? -13.748 69.883 64.879 1.00 13.66 305 ARG B C 1
ATOM 6314 O O . ARG B 1 344 ? -12.869 70.350 64.138 1.00 14.29 305 ARG B O 1
ATOM 6322 N N . THR B 1 345 ? -13.684 68.640 65.398 1.00 13.02 306 THR B N 1
ATOM 6323 C CA . THR B 1 345 ? -12.471 67.819 65.244 1.00 13.24 306 THR B CA 1
ATOM 6324 C C . THR B 1 345 ? -11.978 67.754 63.795 1.00 16.29 306 THR B C 1
ATOM 6325 O O . THR B 1 345 ? -10.810 68.065 63.499 1.00 14.76 306 THR B O 1
ATOM 6329 N N . PHE B 1 346 ? -12.861 67.336 62.897 1.00 15.01 307 PHE B N 1
ATOM 6330 C CA . PHE B 1 346 ? -12.499 67.220 61.486 1.00 15.65 307 PHE B CA 1
ATOM 6331 C C . PHE B 1 346 ? -12.998 68.388 60.650 1.00 16.22 307 PHE B C 1
ATOM 6332 O O . PHE B 1 346 ? -13.014 68.298 59.427 1.00 17.83 307 PHE B O 1
ATOM 6340 N N . LYS B 1 347 ? -13.346 69.509 61.289 1.00 15.32 308 LYS B N 1
ATOM 6341 C CA . LYS B 1 347 ? -13.439 70.809 60.652 1.00 13.53 308 LYS B CA 1
ATOM 6342 C C . LYS B 1 347 ? -12.107 71.545 60.726 1.00 14.75 308 LYS B C 1
ATOM 6343 O O . LYS B 1 347 ? -11.622 72.113 59.732 1.00 15.59 308 LYS B O 1
ATOM 6349 N N . ILE B 1 348 ? -11.509 71.527 61.910 1.00 13.05 309 ILE B N 1
ATOM 6350 C CA . ILE B 1 348 ? -10.192 72.157 62.089 1.00 13.56 309 ILE B CA 1
ATOM 6351 C C . ILE B 1 348 ? -9.080 71.323 61.488 1.00 15.70 309 ILE B C 1
ATOM 6352 O O . ILE B 1 348 ? -8.084 71.882 60.996 1.00 15.94 309 ILE B O 1
ATOM 6357 N N . SER B 1 349 ? -9.195 70.000 61.514 1.00 13.70 310 SER B N 1
ATOM 6358 C CA . SER B 1 349 ? -8.102 69.155 61.028 1.00 14.27 310 SER B CA 1
ATOM 6359 C C . SER B 1 349 ? -8.588 68.090 60.056 1.00 18.46 310 SER B C 1
ATOM 6360 O O . SER B 1 349 ? -9.776 67.714 60.024 1.00 16.36 310 SER B O 1
ATOM 6363 N N . ARG B 1 350 ? -7.643 67.639 59.221 1.00 16.39 311 ARG B N 1
ATOM 6364 C CA A ARG B 1 350 ? -7.868 66.513 58.326 0.53 16.62 311 ARG B CA 1
ATOM 6365 C CA B ARG B 1 350 ? -7.855 66.536 58.290 0.47 16.64 311 ARG B CA 1
ATOM 6366 C C . ARG B 1 350 ? -6.539 65.798 58.161 1.00 16.14 311 ARG B C 1
ATOM 6367 O O . ARG B 1 350 ? -5.467 66.362 58.435 1.00 16.97 311 ARG B O 1
ATOM 6382 N N . CYS B 1 351 ? -6.609 64.548 57.695 1.00 16.67 312 CYS B N 1
ATOM 6383 C CA . CYS B 1 351 ? -5.391 63.857 57.246 1.00 12.93 312 CYS B CA 1
ATOM 6384 C C . CYS B 1 351 ? -5.357 63.970 55.722 1.00 17.46 312 CYS B C 1
ATOM 6385 O O . CYS B 1 351 ? -6.334 63.636 55.049 1.00 18.18 312 CYS B O 1
ATOM 6388 N N . TYR B 1 352 ? -4.251 64.489 55.202 1.00 16.78 313 TYR B N 1
ATOM 6389 C CA . TYR B 1 352 ? -4.066 64.702 53.774 1.00 13.70 313 TYR B CA 1
ATOM 6390 C C . TYR B 1 352 ? -2.798 64.005 53.292 1.00 16.39 313 TYR B C 1
ATOM 6391 O O . TYR B 1 352 ? -1.766 64.000 53.984 1.00 17.00 313 TYR B O 1
ATOM 6400 N N . TYR B 1 353 ? -2.877 63.427 52.088 1.00 16.15 314 TYR B N 1
ATOM 6401 C CA . TYR B 1 353 ? -1.688 63.057 51.329 1.00 19.75 314 TYR B CA 1
ATOM 6402 C C . TYR B 1 353 ? -1.427 64.171 50.336 1.00 16.71 314 TYR B C 1
ATOM 6403 O O . TYR B 1 353 ? -2.330 64.559 49.595 1.00 16.03 314 TYR B O 1
ATOM 6412 N N . ASP B 1 354 ? -0.201 64.711 50.355 1.00 15.31 315 ASP B N 1
ATOM 6413 C CA . ASP B 1 354 ? 0.124 65.956 49.678 1.00 14.70 315 ASP B CA 1
ATOM 6414 C C . ASP B 1 354 ? 1.069 65.751 48.499 1.00 18.28 315 ASP B C 1
ATOM 6415 O O . ASP B 1 354 ? 1.682 66.716 48.037 1.00 16.40 315 ASP B O 1
ATOM 6420 N N . GLY B 1 355 ? 1.205 64.507 48.036 1.00 16.81 316 GLY B N 1
ATOM 6421 C CA . GLY B 1 355 ? 2.158 64.222 46.951 1.00 15.75 316 GLY B CA 1
ATOM 6422 C C . GLY B 1 355 ? 1.880 65.001 45.679 1.00 22.93 316 GLY B C 1
ATOM 6423 O O . GLY B 1 355 ? 2.802 65.303 44.927 1.00 22.52 316 GLY B O 1
ATOM 6424 N N . LEU B 1 356 ? 0.609 65.316 45.406 1.00 20.23 317 LEU B N 1
ATOM 6425 C CA . LEU B 1 356 ? 0.198 66.110 44.246 1.00 19.80 317 LEU B CA 1
ATOM 6426 C C . LEU B 1 356 ? -0.129 67.575 44.583 1.00 14.26 317 LEU B C 1
ATOM 6427 O O . LEU B 1 356 ? -0.564 68.345 43.703 1.00 18.23 317 LEU B O 1
ATOM 6432 N N . MET B 1 357 ? 0.087 67.986 45.844 1.00 16.23 318 MET B N 1
ATOM 6433 C CA . MET B 1 357 ? -0.326 69.318 46.234 1.00 18.67 318 MET B CA 1
ATOM 6434 C C . MET B 1 357 ? 0.499 70.372 45.508 1.00 16.17 318 MET B C 1
ATOM 6435 O O . MET B 1 357 ? 1.700 70.198 45.230 1.00 18.35 318 MET B O 1
ATOM 6440 N N . SER B 1 358 ? -0.158 71.477 45.178 1.00 17.10 319 SER B N 1
ATOM 6441 C CA . SER B 1 358 ? 0.557 72.607 44.615 1.00 16.54 319 SER B CA 1
ATOM 6442 C C . SER B 1 358 ? 1.689 73.073 45.536 1.00 20.34 319 SER B C 1
ATOM 6443 O O . SER B 1 358 ? 1.614 72.956 46.771 1.00 20.17 319 SER B O 1
ATOM 6446 N N . ALA B 1 359 ? 2.734 73.636 44.913 1.00 18.64 320 ALA B N 1
ATOM 6447 C CA . ALA B 1 359 ? 3.856 74.202 45.659 1.00 19.49 320 ALA B CA 1
ATOM 6448 C C . ALA B 1 359 ? 3.487 75.488 46.380 1.00 20.05 320 ALA B C 1
ATOM 6449 O O . ALA B 1 359 ? 4.166 75.869 47.351 1.00 20.58 320 ALA B O 1
ATOM 6451 N N . THR B 1 360 ? 2.446 76.185 45.929 1.00 19.86 321 THR B N 1
ATOM 6452 C CA . THR B 1 360 ? 2.141 77.515 46.442 1.00 21.84 321 THR B CA 1
ATOM 6453 C C . THR B 1 360 ? 0.734 77.681 46.980 1.00 17.33 321 THR B C 1
ATOM 6454 O O . THR B 1 360 ? 0.394 78.791 47.387 1.00 21.07 321 THR B O 1
ATOM 6458 N N . SER B 1 361 ? -0.098 76.637 46.984 1.00 19.61 322 SER B N 1
ATOM 6459 C CA . SER B 1 361 ? -1.440 76.710 47.538 1.00 18.52 322 SER B CA 1
ATOM 6460 C C . SER B 1 361 ? -1.851 75.309 47.943 1.00 18.59 322 SER B C 1
ATOM 6461 O O . SER B 1 361 ? -1.279 74.320 47.458 1.00 18.85 322 SER B O 1
ATOM 6464 N N . PRO B 1 362 ? -2.859 75.171 48.824 1.00 17.26 323 PRO B N 1
ATOM 6465 C CA . PRO B 1 362 ? -3.274 73.839 49.264 1.00 17.68 323 PRO B CA 1
ATOM 6466 C C . PRO B 1 362 ? -4.253 73.188 48.309 1.00 22.66 323 PRO B C 1
ATOM 6467 O O . PRO B 1 362 ? -5.214 72.559 48.746 1.00 28.78 323 PRO B O 1
ATOM 6471 N N . ASP B 1 363 ? -4.039 73.366 47.012 1.00 20.70 324 ASP B N 1
ATOM 6472 C CA . ASP B 1 363 ? -4.821 72.669 45.994 1.00 20.99 324 ASP B CA 1
ATOM 6473 C C . ASP B 1 363 ? -4.271 71.266 45.747 1.00 17.99 324 ASP B C 1
ATOM 6474 O O . ASP B 1 363 ? -3.064 71.006 45.874 1.00 18.94 324 ASP B O 1
ATOM 6479 N N . ASN B 1 364 ? -5.176 70.347 45.401 1.00 17.32 325 ASN B N 1
ATOM 6480 C CA . ASN B 1 364 ? -4.829 69.000 44.956 1.00 17.69 325 ASN B CA 1
ATOM 6481 C C . ASN B 1 364 ? -4.310 68.083 46.042 1.00 18.82 325 ASN B C 1
ATOM 6482 O O . ASN B 1 364 ? -3.556 67.147 45.758 1.00 18.65 325 ASN B O 1
ATOM 6487 N N . ARG B 1 365 ? -4.758 68.306 47.276 1.00 15.96 326 ARG B N 1
ATOM 6488 C CA . ARG B 1 365 ? -4.502 67.391 48.354 1.00 15.37 326 ARG B CA 1
ATOM 6489 C C . ARG B 1 365 ? -5.502 66.254 48.339 1.00 15.04 326 ARG B C 1
ATOM 6490 O O . ARG B 1 365 ? -6.654 66.417 47.930 1.00 22.13 326 ARG B O 1
ATOM 6498 N N . VAL B 1 366 ? -5.067 65.092 48.807 1.00 16.32 327 VAL B N 1
ATOM 6499 C CA . VAL B 1 366 ? -5.924 63.914 48.900 1.00 18.05 327 VAL B CA 1
ATOM 6500 C C . VAL B 1 366 ? -6.363 63.719 50.342 1.00 19.26 327 VAL B C 1
ATOM 6501 O O . VAL B 1 366 ? -5.553 63.417 51.229 1.00 17.16 327 VAL B O 1
ATOM 6505 N N . ASP B 1 367 ? -7.668 63.829 50.596 1.00 19.07 328 ASP B N 1
ATOM 6506 C CA . ASP B 1 367 ? -8.187 63.704 51.952 1.00 18.65 328 ASP B CA 1
ATOM 6507 C C . ASP B 1 367 ? -8.375 62.227 52.280 1.00 19.57 328 ASP B C 1
ATOM 6508 O O . ASP B 1 367 ? -9.240 61.566 51.683 1.00 21.31 328 ASP B O 1
ATOM 6513 N N . ILE B 1 368 ? -7.570 61.699 53.217 1.00 16.12 329 ILE B N 1
ATOM 6514 C CA . ILE B 1 368 ? -7.638 60.295 53.613 1.00 16.62 329 ILE B CA 1
ATOM 6515 C C . ILE B 1 368 ? -8.321 60.098 54.970 1.00 17.01 329 ILE B C 1
ATOM 6516 O O . ILE B 1 368 ? -8.345 58.983 55.478 1.00 18.64 329 ILE B O 1
ATOM 6521 N N . THR B 1 369 ? -8.919 61.159 55.539 1.00 17.54 330 THR B N 1
ATOM 6522 C CA . THR B 1 369 ? -9.470 61.090 56.902 1.00 16.91 330 THR B CA 1
ATOM 6523 C C . THR B 1 369 ? -10.512 59.974 57.031 1.00 18.42 330 THR B C 1
ATOM 6524 O O . THR B 1 369 ? -10.442 59.148 57.946 1.00 19.74 330 THR B O 1
ATOM 6528 N N . GLN B 1 370 ? -11.505 59.950 56.118 1.00 21.16 331 GLN B N 1
ATOM 6529 C CA . GLN B 1 370 ? -12.572 58.948 56.209 1.00 20.28 331 GLN B CA 1
ATOM 6530 C C . GLN B 1 370 ? -12.035 57.537 55.963 1.00 21.79 331 GLN B C 1
ATOM 6531 O O . GLN B 1 370 ? -12.441 56.578 56.642 1.00 23.17 331 GLN B O 1
ATOM 6537 N N . GLU B 1 371 ? -11.067 57.397 55.049 1.00 20.17 332 GLU B N 1
ATOM 6538 C CA . GLU B 1 371 ? -10.444 56.085 54.839 1.00 21.41 332 GLU B CA 1
ATOM 6539 C C . GLU B 1 371 ? -9.773 55.574 56.104 1.00 22.37 332 GLU B C 1
ATOM 6540 O O . GLU B 1 371 ? -9.905 54.395 56.470 1.00 23.66 332 GLU B O 1
ATOM 6546 N N . MET B 1 372 ? -9.103 56.465 56.844 1.00 20.45 333 MET B N 1
ATOM 6547 C CA . MET B 1 372 ? -8.396 56.036 58.039 1.00 21.94 333 MET B CA 1
ATOM 6548 C C . MET B 1 372 ? -9.427 55.576 59.071 1.00 21.44 333 MET B C 1
ATOM 6549 O O . MET B 1 372 ? -9.246 54.568 59.747 1.00 23.99 333 MET B O 1
ATOM 6554 N N . ILE B 1 373 ? -10.541 56.308 59.182 1.00 19.89 334 ILE B N 1
ATOM 6555 C CA . ILE B 1 373 ? -11.586 55.948 60.143 1.00 22.15 334 ILE B CA 1
ATOM 6556 C C . ILE B 1 373 ? -12.170 54.581 59.777 1.00 26.05 334 ILE B C 1
ATOM 6557 O O . ILE B 1 373 ? -12.279 53.687 60.623 1.00 30.00 334 ILE B O 1
ATOM 6562 N N . GLU B 1 374 ? -12.452 54.370 58.486 1.00 26.37 335 GLU B N 1
ATOM 6563 C CA . GLU B 1 374 ? -13.026 53.097 58.052 1.00 23.20 335 GLU B CA 1
ATOM 6564 C C . GLU B 1 374 ? -12.068 51.938 58.275 1.00 31.25 335 GLU B C 1
ATOM 6565 O O . GLU B 1 374 ? -12.496 50.828 58.605 1.00 32.87 335 GLU B O 1
ATOM 6571 N N . LYS B 1 375 ? -10.774 52.156 58.086 1.00 26.27 336 LYS B N 1
ATOM 6572 C CA . LYS B 1 375 ? -9.812 51.064 58.221 1.00 25.82 336 LYS B CA 1
ATOM 6573 C C . LYS B 1 375 ? -9.291 50.920 59.641 1.00 31.47 336 LYS B C 1
ATOM 6574 O O . LYS B 1 375 ? -8.516 49.999 59.914 1.00 33.23 336 LYS B O 1
ATOM 6580 N N . GLY B 1 376 ? -9.717 51.786 60.557 1.00 25.48 337 GLY B N 1
ATOM 6581 C CA . GLY B 1 376 ? -9.265 51.707 61.928 1.00 26.84 337 GLY B CA 1
ATOM 6582 C C . GLY B 1 376 ? -7.846 52.178 62.128 1.00 25.67 337 GLY B C 1
ATOM 6583 O O . GLY B 1 376 ? -7.192 51.729 63.070 1.00 29.31 337 GLY B O 1
ATOM 6584 N N . ILE B 1 377 ? -7.350 53.085 61.282 1.00 22.41 338 ILE B N 1
ATOM 6585 C CA . ILE B 1 377 ? -5.984 53.585 61.434 1.00 23.27 338 ILE B CA 1
ATOM 6586 C C . ILE B 1 377 ? -5.959 54.678 62.493 1.00 20.15 338 ILE B C 1
ATOM 6587 O O . ILE B 1 377 ? -6.722 55.641 62.399 1.00 25.02 338 ILE B O 1
ATOM 6592 N N . ALA B 1 378 ? -5.042 54.568 63.464 1.00 21.59 339 ALA B N 1
ATOM 6593 C CA . ALA B 1 378 ? -4.981 55.560 64.532 1.00 22.15 339 ALA B CA 1
ATOM 6594 C C . ALA B 1 378 ? -4.431 56.885 64.006 1.00 22.08 339 ALA B C 1
ATOM 6595 O O . ALA B 1 378 ? -3.494 56.909 63.202 1.00 21.99 339 ALA B O 1
ATOM 6597 N N . PHE B 1 379 ? -5.046 57.997 64.430 1.00 19.64 340 PHE B N 1
ATOM 6598 C CA . PHE B 1 379 ? -4.423 59.297 64.224 1.00 21.00 340 PHE B CA 1
ATOM 6599 C C . PHE B 1 379 ? -3.207 59.439 65.127 1.00 20.41 340 PHE B C 1
ATOM 6600 O O . PHE B 1 379 ? -3.189 58.912 66.231 1.00 22.14 340 PHE B O 1
ATOM 6608 N N . SER B 1 380 ? -2.164 60.129 64.640 1.00 18.56 341 SER B N 1
ATOM 6609 C CA . SER B 1 380 ? -0.919 60.245 65.404 1.00 17.67 341 SER B CA 1
ATOM 6610 C C . SER B 1 380 ? -0.505 61.716 65.535 1.00 16.32 341 SER B C 1
ATOM 6611 O O . SER B 1 380 ? 0.529 62.160 65.002 1.00 17.19 341 SER B O 1
ATOM 6614 N N . PRO B 1 381 ? -1.284 62.514 66.263 1.00 17.14 342 PRO B N 1
ATOM 6615 C CA . PRO B 1 381 ? -0.928 63.930 66.432 1.00 15.61 342 PRO B CA 1
ATOM 6616 C C . PRO B 1 381 ? 0.332 64.072 67.292 1.00 14.28 342 PRO B C 1
ATOM 6617 O O . PRO B 1 381 ? 0.736 63.143 67.995 1.00 19.43 342 PRO B O 1
ATOM 6621 N N . ARG B 1 382 ? 0.957 65.246 67.193 1.00 16.14 343 ARG B N 1
ATOM 6622 C CA . ARG B 1 382 ? 2.337 65.434 67.663 1.00 14.63 343 ARG B CA 1
ATOM 6623 C C . ARG B 1 382 ? 2.333 65.910 69.119 1.00 13.92 343 ARG B C 1
ATOM 6624 O O . ARG B 1 382 ? 1.823 67.005 69.438 1.00 16.02 343 ARG B O 1
ATOM 6632 N N . ASP B 1 383 ? 2.934 65.115 70.003 1.00 14.15 344 ASP B N 1
ATOM 6633 C CA . ASP B 1 383 ? 3.094 65.568 71.385 1.00 14.07 344 ASP B CA 1
ATOM 6634 C C . ASP B 1 383 ? 3.979 66.814 71.433 1.00 14.06 344 ASP B C 1
ATOM 6635 O O . ASP B 1 383 ? 4.853 67.006 70.579 1.00 16.05 344 ASP B O 1
ATOM 6640 N N . PRO B 1 384 ? 3.803 67.669 72.476 1.00 14.48 345 PRO B N 1
ATOM 6641 C CA . PRO B 1 384 ? 4.659 68.838 72.641 1.00 14.69 345 PRO B CA 1
ATOM 6642 C C . PRO B 1 384 ? 6.128 68.419 72.614 1.00 17.45 345 PRO B C 1
ATOM 6643 O O . PRO B 1 384 ? 6.553 67.565 73.396 1.00 18.19 345 PRO B O 1
ATOM 6647 N N . GLY B 1 385 ? 6.882 69.017 71.719 1.00 14.03 346 GLY B N 1
ATOM 6648 C CA . GLY B 1 385 ? 8.290 68.716 71.572 1.00 13.70 346 GLY B CA 1
ATOM 6649 C C . GLY B 1 385 ? 8.590 67.831 70.378 1.00 16.05 346 GLY B C 1
ATOM 6650 O O . GLY B 1 385 ? 9.758 67.784 69.941 1.00 17.55 346 GLY B O 1
ATOM 6651 N N . ALA B 1 386 ? 7.569 67.156 69.814 1.00 15.87 347 ALA B N 1
ATOM 6652 C CA . ALA B 1 386 ? 7.781 66.223 68.707 1.00 14.49 347 ALA B CA 1
ATOM 6653 C C . ALA B 1 386 ? 7.847 66.928 67.354 1.00 16.29 347 ALA B C 1
ATOM 6654 O O . ALA B 1 386 ? 7.127 67.902 67.107 1.00 17.52 347 ALA B O 1
ATOM 6656 N N . TYR B 1 387 ? 8.691 66.399 66.457 1.00 16.63 348 TYR B N 1
ATOM 6657 C CA . TYR B 1 387 ? 8.634 66.764 65.055 1.00 15.94 348 TYR B CA 1
ATOM 6658 C C . TYR B 1 387 ? 7.730 65.789 64.305 1.00 16.49 348 TYR B C 1
ATOM 6659 O O . TYR B 1 387 ? 7.436 64.691 64.774 1.00 15.67 348 TYR B O 1
ATOM 6668 N N . SER B 1 388 ? 7.342 66.174 63.086 1.00 14.98 349 SER B N 1
ATOM 6669 C CA . SER B 1 388 ? 6.584 65.235 62.255 1.00 15.61 349 SER B CA 1
ATOM 6670 C C . SER B 1 388 ? 7.336 63.935 62.047 1.00 18.04 349 SER B C 1
ATOM 6671 O O . SER B 1 388 ? 6.714 62.876 61.945 1.00 16.93 349 SER B O 1
ATOM 6674 N N . TRP B 1 389 ? 8.674 63.981 62.055 1.00 17.94 350 TRP B N 1
ATOM 6675 C CA . TRP B 1 389 ? 9.464 62.770 61.826 1.00 20.37 350 TRP B CA 1
ATOM 6676 C C . TRP B 1 389 ? 10.017 62.112 63.087 1.00 22.27 350 TRP B C 1
ATOM 6677 O O . TRP B 1 389 ? 10.700 61.088 62.978 1.00 23.24 350 TRP B O 1
ATOM 6688 N N . GLU B 1 390 ? 9.659 62.609 64.294 1.00 16.92 351 GLU B N 1
ATOM 6689 C CA . GLU B 1 390 ? 10.240 62.143 65.559 1.00 21.13 351 GLU B CA 1
ATOM 6690 C C . GLU B 1 390 ? 9.186 62.353 66.650 1.00 17.37 351 GLU B C 1
ATOM 6691 O O . GLU B 1 390 ? 9.046 63.464 67.174 1.00 18.92 351 GLU B O 1
ATOM 6697 N N . PRO B 1 391 ? 8.428 61.319 67.006 1.00 21.92 352 PRO B N 1
ATOM 6698 C CA . PRO B 1 391 ? 8.602 59.939 66.567 1.00 20.26 352 PRO B CA 1
ATOM 6699 C C . PRO B 1 391 ? 8.022 59.644 65.188 1.00 23.75 352 PRO B C 1
ATOM 6700 O O . PRO B 1 391 ? 6.973 60.179 64.791 1.00 21.40 352 PRO B O 1
ATOM 6704 N N . TRP B 1 392 ? 8.719 58.790 64.438 1.00 27.04 353 TRP B N 1
ATOM 6705 C CA . TRP B 1 392 ? 8.222 58.410 63.128 1.00 23.01 353 TRP B CA 1
ATOM 6706 C C . TRP B 1 392 ? 6.965 57.559 63.276 1.00 25.08 353 TRP B C 1
ATOM 6707 O O . TRP B 1 392 ? 6.964 56.590 64.033 1.00 25.63 353 TRP B O 1
ATOM 6718 N N . PRO B 1 393 ? 5.865 57.907 62.615 1.00 21.75 354 PRO B N 1
ATOM 6719 C CA . PRO B 1 393 ? 4.589 57.245 62.905 1.00 24.22 354 PRO B CA 1
ATOM 6720 C C . PRO B 1 393 ? 4.382 55.927 62.175 1.00 26.96 354 PRO B C 1
ATOM 6721 O O . PRO B 1 393 ? 4.988 55.648 61.144 1.00 31.32 354 PRO B O 1
ATOM 6725 N N . THR B 1 394 ? 3.453 55.139 62.728 1.00 27.46 355 THR B N 1
ATOM 6726 C CA . THR B 1 394 ? 2.916 53.948 62.073 1.00 30.22 355 THR B CA 1
ATOM 6727 C C . THR B 1 394 ? 1.844 54.336 61.047 1.00 29.19 355 THR B C 1
ATOM 6728 O O . THR B 1 394 ? 0.790 54.885 61.412 1.00 32.26 355 THR B O 1
ATOM 6732 N N . GLY B 1 395 ? 2.090 54.007 59.788 1.00 25.11 356 GLY B N 1
ATOM 6733 C CA . GLY B 1 395 ? 1.213 54.328 58.677 1.00 22.15 356 GLY B CA 1
ATOM 6734 C C . GLY B 1 395 ? 0.411 53.133 58.220 1.00 21.49 356 GLY B C 1
ATOM 6735 O O . GLY B 1 395 ? 0.077 52.246 59.008 1.00 25.54 356 GLY B O 1
ATOM 6736 N N . TYR B 1 396 ? 0.119 53.093 56.923 1.00 20.95 357 TYR B N 1
ATOM 6737 C CA . TYR B 1 396 ? -0.772 52.095 56.339 1.00 22.85 357 TYR B CA 1
ATOM 6738 C C . TYR B 1 396 ? -0.759 52.310 54.835 1.00 24.01 357 TYR B C 1
ATOM 6739 O O . TYR B 1 396 ? -0.262 53.323 54.340 1.00 25.38 357 TYR B O 1
ATOM 6748 N N . ASP B 1 397 ? -1.367 51.374 54.110 1.00 27.04 358 ASP B N 1
ATOM 6749 C CA . ASP B 1 397 ? -1.446 51.429 52.660 1.00 28.02 358 ASP B CA 1
ATOM 6750 C C . ASP B 1 397 ? -2.829 51.916 52.274 1.00 26.25 358 ASP B C 1
ATOM 6751 O O . ASP B 1 397 ? -3.828 51.302 52.654 1.00 24.67 358 ASP B O 1
ATOM 6756 N N . SER B 1 398 ? -2.876 53.036 51.563 1.00 24.13 359 SER B N 1
ATOM 6757 C CA . SER B 1 398 ? -4.132 53.701 51.200 1.00 28.91 359 SER B CA 1
ATOM 6758 C C . SER B 1 398 ? -4.704 53.177 49.887 1.00 28.90 359 SER B C 1
ATOM 6759 O O . SER B 1 398 ? -4.040 53.226 48.845 1.00 26.45 359 SER B O 1
ATOM 6762 N N . ASP B 1 399 ? -5.961 52.728 49.935 1.00 25.64 360 ASP B N 1
ATOM 6763 C CA . ASP B 1 399 ? -6.637 52.304 48.714 1.00 26.87 360 ASP B CA 1
ATOM 6764 C C . ASP B 1 399 ? -6.901 53.492 47.815 1.00 25.37 360 ASP B C 1
ATOM 6765 O O . ASP B 1 399 ? -6.779 53.392 46.582 1.00 27.79 360 ASP B O 1
ATOM 6770 N N . ILE B 1 400 ? -7.284 54.622 48.413 1.00 22.94 361 ILE B N 1
ATOM 6771 C CA . ILE B 1 400 ? -7.531 55.834 47.641 1.00 22.00 361 ILE B CA 1
ATOM 6772 C C . ILE B 1 400 ? -6.283 56.211 46.833 1.00 21.16 361 ILE B C 1
ATOM 6773 O O . ILE B 1 400 ? -6.358 56.521 45.632 1.00 23.73 361 ILE B O 1
ATOM 6778 N N . CYS B 1 401 ? -5.121 56.205 47.490 1.00 22.03 362 CYS B N 1
ATOM 6779 C CA . CYS B 1 401 ? -3.888 56.597 46.811 1.00 19.55 362 CYS B CA 1
ATOM 6780 C C . CYS B 1 401 ? -3.440 55.552 45.797 1.00 19.93 362 CYS B C 1
ATOM 6781 O O . CYS B 1 401 ? -2.983 55.917 44.712 1.00 24.48 362 CYS B O 1
ATOM 6784 N N . ALA B 1 402 ? -3.579 54.255 46.115 1.00 23.48 363 ALA B N 1
ATOM 6785 C CA . ALA B 1 402 ? -3.266 53.217 45.119 1.00 26.34 363 ALA B CA 1
ATOM 6786 C C . ALA B 1 402 ? -4.090 53.408 43.857 1.00 27.92 363 ALA B C 1
ATOM 6787 O O . ALA B 1 402 ? -3.575 53.342 42.730 1.00 27.06 363 ALA B O 1
ATOM 6789 N N . GLU B 1 403 ? -5.387 53.650 44.026 1.00 28.24 364 GLU B N 1
ATOM 6790 C CA . GLU B 1 403 ? -6.225 53.927 42.868 1.00 28.61 364 GLU B CA 1
ATOM 6791 C C . GLU B 1 403 ? -5.737 55.144 42.101 1.00 23.93 364 GLU B C 1
ATOM 6792 O O . GLU B 1 403 ? -5.617 55.108 40.866 1.00 28.45 364 GLU B O 1
ATOM 6798 N N . LEU B 1 404 ? -5.397 56.217 42.811 1.00 21.18 365 LEU B N 1
ATOM 6799 C CA . LEU B 1 404 ? -4.954 57.425 42.135 1.00 19.58 365 LEU B CA 1
ATOM 6800 C C . LEU B 1 404 ? -3.650 57.206 41.378 1.00 24.62 365 LEU B C 1
ATOM 6801 O O . LEU B 1 404 ? -3.402 57.875 40.367 1.00 26.48 365 LEU B O 1
ATOM 6806 N N . ALA B 1 405 ? -2.814 56.285 41.854 1.00 24.48 366 ALA B N 1
ATOM 6807 C CA . ALA B 1 405 ? -1.487 56.097 41.268 1.00 23.55 366 ALA B CA 1
ATOM 6808 C C . ALA B 1 405 ? -1.581 55.525 39.860 1.00 26.12 366 ALA B C 1
ATOM 6809 O O . ALA B 1 405 ? -0.627 55.654 39.071 1.00 26.29 366 ALA B O 1
ATOM 6811 N N . VAL B 1 406 ? -2.720 54.904 39.539 1.00 30.65 367 VAL B N 1
ATOM 6812 C CA . VAL B 1 406 ? -2.915 54.322 38.212 1.00 30.63 367 VAL B CA 1
ATOM 6813 C C . VAL B 1 406 ? -2.727 55.377 37.135 1.00 27.47 367 VAL B C 1
ATOM 6814 O O . VAL B 1 406 ? -1.963 55.188 36.179 1.00 37.15 367 VAL B O 1
ATOM 6818 N N . ASN B 1 407 ? -3.382 56.520 37.286 1.00 23.80 368 ASN B N 1
ATOM 6819 C CA . ASN B 1 407 ? -3.263 57.609 36.322 1.00 27.83 368 ASN B CA 1
ATOM 6820 C C . ASN B 1 407 ? -2.314 58.717 36.736 1.00 32.87 368 ASN B C 1
ATOM 6821 O O . ASN B 1 407 ? -2.079 59.638 35.943 1.00 31.40 368 ASN B O 1
ATOM 6826 N N . ASN B 1 408 ? -1.801 58.680 37.963 1.00 25.96 369 ASN B N 1
ATOM 6827 C CA . ASN B 1 408 ? -0.883 59.694 38.477 1.00 27.31 369 ASN B CA 1
ATOM 6828 C C . ASN B 1 408 ? 0.284 58.935 39.083 1.00 25.38 369 ASN B C 1
ATOM 6829 O O . ASN B 1 408 ? 0.341 58.738 40.294 1.00 22.58 369 ASN B O 1
ATOM 6834 N N . PRO B 1 409 ? 1.246 58.496 38.266 1.00 22.57 370 PRO B N 1
ATOM 6835 C CA . PRO B 1 409 ? 2.222 57.519 38.767 1.00 18.41 370 PRO B CA 1
ATOM 6836 C C . PRO B 1 409 ? 3.218 58.064 39.781 1.00 18.58 370 PRO B C 1
ATOM 6837 O O . PRO B 1 409 ? 3.935 57.260 40.379 1.00 20.68 370 PRO B O 1
ATOM 6841 N N . SER B 1 410 ? 3.290 59.380 39.995 1.00 20.28 371 SER B N 1
ATOM 6842 C CA . SER B 1 410 ? 4.103 59.881 41.105 1.00 17.96 371 SER B CA 1
ATOM 6843 C C . SER B 1 410 ? 3.505 59.608 42.481 1.00 19.29 371 SER B C 1
ATOM 6844 O O . SER B 1 410 ? 4.202 59.793 43.497 1.00 19.08 371 SER B O 1
ATOM 6847 N N . VAL B 1 411 ? 2.276 59.132 42.564 1.00 18.52 372 VAL B N 1
ATOM 6848 C CA . VAL B 1 411 ? 1.639 58.950 43.871 1.00 17.95 372 VAL B CA 1
ATOM 6849 C C . VAL B 1 411 ? 2.114 57.640 44.457 1.00 22.28 372 VAL B C 1
ATOM 6850 O O . VAL B 1 411 ? 2.219 56.626 43.748 1.00 24.27 372 VAL B O 1
ATOM 6854 N N . THR B 1 412 ? 2.396 57.633 45.754 1.00 21.31 373 THR B N 1
ATOM 6855 C CA . THR B 1 412 ? 2.601 56.385 46.459 1.00 19.54 373 THR B CA 1
ATOM 6856 C C . THR B 1 412 ? 1.388 56.045 47.321 1.00 25.13 373 THR B C 1
ATOM 6857 O O . THR B 1 412 ? 0.663 56.932 47.784 1.00 23.32 373 THR B O 1
ATOM 6861 N N . ALA B 1 413 ? 1.176 54.761 47.535 1.00 23.01 374 ALA B N 1
ATOM 6862 C CA . ALA B 1 413 ? 0.068 54.293 48.359 1.00 26.00 374 ALA B CA 1
ATOM 6863 C C . ALA B 1 413 ? 0.450 54.127 49.818 1.00 26.24 374 ALA B C 1
ATOM 6864 O O . ALA B 1 413 ? -0.431 53.949 50.680 1.00 26.15 374 ALA B O 1
ATOM 6866 N N . THR B 1 414 ? 1.733 54.190 50.126 1.00 25.52 375 THR B N 1
ATOM 6867 C CA . THR B 1 414 ? 2.200 53.953 51.478 1.00 25.84 375 THR B CA 1
ATOM 6868 C C . THR B 1 414 ? 2.166 55.274 52.226 1.00 25.77 375 THR B C 1
ATOM 6869 O O . THR B 1 414 ? 2.923 56.191 51.910 1.00 25.22 375 THR B O 1
ATOM 6873 N N . MET B 1 415 ? 1.283 55.357 53.210 1.00 22.29 376 MET B N 1
ATOM 6874 C CA . MET B 1 415 ? 1.135 56.543 54.042 1.00 22.67 376 MET B CA 1
ATOM 6875 C C . MET B 1 415 ? 2.064 56.392 55.239 1.00 21.60 376 MET B C 1
ATOM 6876 O O . MET B 1 415 ? 2.191 55.298 55.802 1.00 22.71 376 MET B O 1
ATOM 6881 N N . ALA B 1 416 ? 2.716 57.491 55.635 1.00 21.51 377 ALA B N 1
ATOM 6882 C CA . ALA B 1 416 ? 3.479 57.516 56.887 1.00 24.20 377 ALA B CA 1
ATOM 6883 C C . ALA B 1 416 ? 3.087 58.738 57.716 1.00 19.85 377 ALA B C 1
ATOM 6884 O O . ALA B 1 416 ? 2.142 58.645 58.504 1.00 22.02 377 ALA B O 1
ATOM 6886 N N . ARG B 1 417 ? 3.702 59.898 57.474 1.00 18.34 378 ARG B N 1
ATOM 6887 C CA . ARG B 1 417 ? 3.357 61.070 58.281 1.00 18.37 378 ARG B CA 1
ATOM 6888 C C . ARG B 1 417 ? 1.963 61.605 57.949 1.00 17.85 378 ARG B C 1
ATOM 6889 O O . ARG B 1 417 ? 1.417 62.415 58.720 1.00 18.54 378 ARG B O 1
ATOM 6897 N N . GLU B 1 418 ? 1.365 61.127 56.847 1.00 16.27 379 GLU B N 1
ATOM 6898 C CA . GLU B 1 418 ? -0.011 61.513 56.546 1.00 15.18 379 GLU B CA 1
ATOM 6899 C C . GLU B 1 418 ? -1.012 61.093 57.633 1.00 16.15 379 GLU B C 1
ATOM 6900 O O . GLU B 1 418 ? -2.144 61.605 57.635 1.00 18.16 379 GLU B O 1
ATOM 6906 N N . VAL B 1 419 ? -0.650 60.170 58.543 1.00 16.29 380 VAL B N 1
ATOM 6907 C CA . VAL B 1 419 ? -1.573 59.807 59.627 1.00 17.76 380 VAL B CA 1
ATOM 6908 C C . VAL B 1 419 ? -1.579 60.834 60.735 1.00 17.19 380 VAL B C 1
ATOM 6909 O O . VAL B 1 419 ? -2.344 60.676 61.707 1.00 17.63 380 VAL B O 1
ATOM 6913 N N . GLU B 1 420 ? -0.737 61.867 60.627 1.00 16.54 381 GLU B N 1
ATOM 6914 C CA . GLU B 1 420 ? -0.678 62.904 61.650 1.00 16.06 381 GLU B CA 1
ATOM 6915 C C . GLU B 1 420 ? -1.626 64.014 61.213 1.00 13.77 381 GLU B C 1
ATOM 6916 O O . GLU B 1 420 ? -1.434 64.591 60.134 1.00 15.03 381 GLU B O 1
ATOM 6922 N N . PRO B 1 421 ? -2.677 64.331 61.992 1.00 15.26 382 PRO B N 1
ATOM 6923 C CA . PRO B 1 421 ? -3.637 65.355 61.537 1.00 15.67 382 PRO B CA 1
ATOM 6924 C C . PRO B 1 421 ? -2.988 66.692 61.228 1.00 15.43 382 PRO B C 1
ATOM 6925 O O . PRO B 1 421 ? -2.097 67.162 61.956 1.00 15.07 382 PRO B O 1
ATOM 6929 N N . LYS B 1 422 ? -3.431 67.290 60.117 1.00 14.51 383 LYS B N 1
ATOM 6930 C CA . LYS B 1 422 ? -2.962 68.571 59.616 1.00 13.46 383 LYS B CA 1
ATOM 6931 C C . LYS B 1 422 ? -4.091 69.599 59.705 1.00 12.92 383 LYS B C 1
ATOM 6932 O O . LYS B 1 422 ? -5.285 69.255 59.729 1.00 15.62 383 LYS B O 1
ATOM 6938 N N . LEU B 1 423 ? -3.696 70.874 59.737 1.00 13.99 384 LEU B N 1
ATOM 6939 C CA . LEU B 1 423 ? -4.656 71.964 59.688 1.00 14.61 384 LEU B CA 1
ATOM 6940 C C . LEU B 1 423 ? -5.422 71.954 58.360 1.00 14.33 384 LEU B C 1
ATOM 6941 O O . LEU B 1 423 ? -4.838 71.866 57.277 1.00 15.56 384 LEU B O 1
ATOM 6946 N N . ALA B 1 424 ? -6.744 71.991 58.466 1.00 13.38 385 ALA B N 1
ATOM 6947 C CA . ALA B 1 424 ? -7.600 71.896 57.282 1.00 14.04 385 ALA B CA 1
ATOM 6948 C C . ALA B 1 424 ? -7.430 73.092 56.350 1.00 14.66 385 ALA B C 1
ATOM 6949 O O . ALA B 1 424 ? -7.081 74.209 56.763 1.00 14.97 385 ALA B O 1
ATOM 6951 N N . ASN B 1 425 ? -7.734 72.851 55.052 1.00 13.55 386 ASN B N 1
ATOM 6952 C CA . ASN B 1 425 ? -7.510 73.857 54.022 1.00 12.26 386 ASN B CA 1
ATOM 6953 C C . ASN B 1 425 ? -8.244 75.167 54.282 1.00 14.18 386 ASN B C 1
ATOM 6954 O O . ASN B 1 425 ? -7.779 76.231 53.860 1.00 15.43 386 ASN B O 1
ATOM 6959 N N . ASN B 1 426 ? -9.363 75.123 55.025 1.00 13.94 387 ASN B N 1
ATOM 6960 C CA . ASN B 1 426 ? -10.147 76.318 55.283 1.00 14.26 387 ASN B CA 1
ATOM 6961 C C . ASN B 1 426 ? -9.372 77.377 56.039 1.00 16.42 387 ASN B C 1
ATOM 6962 O O . ASN B 1 426 ? -9.753 78.560 55.975 1.00 16.18 387 ASN B O 1
ATOM 6967 N N . PHE B 1 427 ? -8.290 76.986 56.710 1.00 14.83 388 PHE B N 1
ATOM 6968 C CA . PHE B 1 427 ? -7.482 77.857 57.556 1.00 14.64 388 PHE B CA 1
ATOM 6969 C C . PHE B 1 427 ? -6.177 78.262 56.885 1.00 17.02 388 PHE B C 1
ATOM 6970 O O . PHE B 1 427 ? -5.313 78.852 57.541 1.00 16.65 388 PHE B O 1
ATOM 6978 N N . LEU B 1 428 ? -6.052 77.986 55.574 1.00 15.31 389 LEU B N 1
ATOM 6979 C CA . LEU B 1 428 ? -4.809 78.184 54.834 1.00 15.21 389 LEU B CA 1
ATOM 6980 C C . LEU B 1 428 ? -5.035 79.146 53.681 1.00 19.76 389 LEU B C 1
ATOM 6981 O O . LEU B 1 428 ? -4.438 78.992 52.603 1.00 18.91 389 LEU B O 1
ATOM 6986 N N . LYS B 1 429 ? -5.908 80.123 53.858 1.00 17.60 390 LYS B N 1
ATOM 6987 C CA . LYS B 1 429 ? -6.329 80.980 52.760 1.00 18.89 390 LYS B CA 1
ATOM 6988 C C . LYS B 1 429 ? -5.915 82.430 52.982 1.00 17.62 390 LYS B C 1
ATOM 6989 O O . LYS B 1 429 ? -6.080 82.984 54.083 1.00 17.62 390 LYS B O 1
ATOM 6995 N N . SER B 1 430 ? -5.421 83.058 51.901 1.00 17.33 391 SER B N 1
ATOM 6996 C CA . SER B 1 430 ? -5.029 84.468 51.943 1.00 17.19 391 SER B CA 1
ATOM 6997 C C . SER B 1 430 ? -6.178 85.376 52.418 1.00 18.42 391 SER B C 1
ATOM 6998 O O . SER B 1 430 ? -5.930 86.421 53.034 1.00 18.45 391 SER B O 1
ATOM 7001 N N . ASP B 1 431 ? -7.428 85.026 52.123 1.00 16.49 392 ASP B N 1
ATOM 7002 C CA . ASP B 1 431 ? -8.557 85.844 52.529 1.00 16.04 392 ASP B CA 1
ATOM 7003 C C . ASP B 1 431 ? -9.171 85.439 53.881 1.00 20.11 392 ASP B C 1
ATOM 7004 O O . ASP B 1 431 ? -10.256 85.945 54.237 1.00 20.58 392 ASP B O 1
ATOM 7009 N N . ASN B 1 432 ? -8.524 84.561 54.649 1.00 18.23 393 ASN B N 1
ATOM 7010 C CA . ASN B 1 432 ? -8.983 84.363 56.021 1.00 17.14 393 ASN B CA 1
ATOM 7011 C C . ASN B 1 432 ? -9.012 85.707 56.749 1.00 18.13 393 ASN B C 1
ATOM 7012 O O . ASN B 1 432 ? -8.073 86.506 56.612 1.00 17.80 393 ASN B O 1
ATOM 7017 N N . PRO B 1 433 ? -10.000 85.935 57.627 1.00 18.06 394 PRO B N 1
ATOM 7018 C CA . PRO B 1 433 ? -10.088 87.220 58.327 1.00 17.63 394 PRO B CA 1
ATOM 7019 C C . PRO B 1 433 ? -9.004 87.353 59.387 1.00 16.71 394 PRO B C 1
ATOM 7020 O O . PRO B 1 433 ? -8.457 86.360 59.887 1.00 19.52 394 PRO B O 1
ATOM 7024 N N . GLY B 1 434 ? -8.699 88.609 59.745 1.00 17.03 395 GLY B N 1
ATOM 7025 C CA . GLY B 1 434 ? -7.812 88.873 60.870 1.00 14.80 395 GLY B CA 1
ATOM 7026 C C . GLY B 1 434 ? -8.667 89.034 62.115 1.00 17.69 395 GLY B C 1
ATOM 7027 O O . GLY B 1 434 ? -9.371 90.046 62.246 1.00 15.86 395 GLY B O 1
ATOM 7028 N N . VAL B 1 435 ? -8.610 88.076 63.056 1.00 17.40 396 VAL B N 1
ATOM 7029 C CA . VAL B 1 435 ? -9.574 88.059 64.151 1.00 14.47 396 VAL B CA 1
ATOM 7030 C C . VAL B 1 435 ? -9.133 89.030 65.222 1.00 14.64 396 VAL B C 1
ATOM 7031 O O . VAL B 1 435 ? -8.014 88.928 65.731 1.00 17.46 396 VAL B O 1
ATOM 7035 N N . VAL B 1 436 ? -10.006 89.974 65.554 1.00 15.57 397 VAL B N 1
ATOM 7036 C CA . VAL B 1 436 ? -9.719 90.887 66.660 1.00 15.88 397 VAL B CA 1
ATOM 7037 C C . VAL B 1 436 ? -10.504 90.485 67.899 1.00 14.08 397 VAL B C 1
ATOM 7038 O O . VAL B 1 436 ? -9.898 90.218 68.956 1.00 17.62 397 VAL B O 1
ATOM 7042 N N . MET B 1 437 ? -11.827 90.402 67.779 1.00 15.56 398 MET B N 1
ATOM 7043 C CA . MET B 1 437 ? -12.635 89.951 68.902 1.00 16.21 398 MET B CA 1
ATOM 7044 C C . MET B 1 437 ? -14.000 89.501 68.419 1.00 16.56 398 MET B C 1
ATOM 7045 O O . MET B 1 437 ? -14.567 90.103 67.490 1.00 19.53 398 MET B O 1
ATOM 7050 N N . THR B 1 438 ? -14.509 88.414 69.005 1.00 14.67 399 THR B N 1
ATOM 7051 C CA . THR B 1 438 ? -15.764 87.792 68.597 1.00 14.99 399 THR B CA 1
ATOM 7052 C C . THR B 1 438 ? -16.830 87.863 69.694 1.00 14.26 399 THR B C 1
ATOM 7053 O O . THR B 1 438 ? -16.523 87.939 70.901 1.00 16.07 399 THR B O 1
ATOM 7057 N N . SER B 1 439 ? -18.091 87.695 69.255 1.00 15.85 400 SER B N 1
ATOM 7058 C CA . SER B 1 439 ? -19.200 87.586 70.194 1.00 15.40 400 SER B CA 1
ATOM 7059 C C . SER B 1 439 ? -19.102 86.306 71.032 1.00 14.32 400 SER B C 1
ATOM 7060 O O . SER B 1 439 ? -19.532 86.273 72.203 1.00 15.39 400 SER B O 1
ATOM 7063 N N . ALA B 1 440 ? -18.482 85.251 70.473 1.00 15.08 401 ALA B N 1
ATOM 7064 C CA . ALA B 1 440 ? -18.302 84.030 71.250 1.00 14.37 401 ALA B CA 1
ATOM 7065 C C . ALA B 1 440 ? -17.420 84.309 72.472 1.00 14.00 401 ALA B C 1
ATOM 7066 O O . ALA B 1 440 ? -17.724 83.846 73.584 1.00 15.04 401 ALA B O 1
ATOM 7068 N N . GLU B 1 441 ? -16.330 85.075 72.280 1.00 14.29 402 GLU B N 1
ATOM 7069 C CA . GLU B 1 441 ? -15.472 85.398 73.419 1.00 13.51 402 GLU B CA 1
ATOM 7070 C C . GLU B 1 441 ? -16.237 86.215 74.456 1.00 15.00 402 GLU B C 1
ATOM 7071 O O . GLU B 1 441 ? -16.111 85.965 75.667 1.00 15.00 402 GLU B O 1
ATOM 7077 N N . VAL B 1 442 ? -17.057 87.190 74.004 1.00 14.37 403 VAL B N 1
ATOM 7078 C CA . VAL B 1 442 ? -17.867 87.956 74.962 1.00 14.86 403 VAL B CA 1
ATOM 7079 C C . VAL B 1 442 ? -18.753 87.030 75.770 1.00 14.98 403 VAL B C 1
ATOM 7080 O O . VAL B 1 442 ? -18.885 87.210 76.997 1.00 15.87 403 VAL B O 1
ATOM 7084 N N . LYS B 1 443 ? -19.372 86.024 75.131 1.00 14.45 404 LYS B N 1
ATOM 7085 C CA . LYS B 1 443 ? -20.198 85.093 75.919 1.00 16.94 404 LYS B CA 1
ATOM 7086 C C . LYS B 1 443 ? -19.359 84.343 76.964 1.00 16.91 404 LYS B C 1
ATOM 7087 O O . LYS B 1 443 ? -19.801 84.118 78.116 1.00 15.96 404 LYS B O 1
ATOM 7093 N N . PHE B 1 444 ? -18.150 83.909 76.584 1.00 13.80 405 PHE B N 1
ATOM 7094 C CA . PHE B 1 444 ? -17.317 83.194 77.556 1.00 16.04 405 PHE B CA 1
ATOM 7095 C C . PHE B 1 444 ? -16.864 84.109 78.688 1.00 14.37 405 PHE B C 1
ATOM 7096 O O . PHE B 1 444 ? -16.790 83.671 79.867 1.00 14.14 405 PHE B O 1
ATOM 7104 N N . LEU B 1 445 ? -16.555 85.366 78.354 1.00 13.50 406 LEU B N 1
ATOM 7105 C CA . LEU B 1 445 ? -16.203 86.357 79.395 1.00 14.92 406 LEU B CA 1
ATOM 7106 C C . LEU B 1 445 ? -17.378 86.586 80.342 1.00 15.28 406 LEU B C 1
ATOM 7107 O O . LEU B 1 445 ? -17.224 86.575 81.571 1.00 15.45 406 LEU B O 1
ATOM 7112 N N . MET B 1 446 ? -18.579 86.773 79.770 1.00 15.10 407 MET B N 1
ATOM 7113 C CA A MET B 1 446 ? -19.776 86.910 80.593 0.44 15.96 407 MET B CA 1
ATOM 7114 C CA B MET B 1 446 ? -19.805 86.896 80.568 0.56 16.00 407 MET B CA 1
ATOM 7115 C C . MET B 1 446 ? -20.021 85.669 81.451 1.00 15.18 407 MET B C 1
ATOM 7116 O O . MET B 1 446 ? -20.401 85.795 82.631 1.00 16.49 407 MET B O 1
ATOM 7125 N N . ALA B 1 447 ? -19.809 84.458 80.902 1.00 14.58 408 ALA B N 1
ATOM 7126 C CA . ALA B 1 447 ? -20.027 83.243 81.685 1.00 16.97 408 ALA B CA 1
ATOM 7127 C C . ALA B 1 447 ? -19.067 83.179 82.874 1.00 15.02 408 ALA B C 1
ATOM 7128 O O . ALA B 1 447 ? -19.477 82.869 84.015 1.00 16.77 408 ALA B O 1
ATOM 7130 N N . GLU B 1 448 ? -17.795 83.539 82.638 1.00 13.60 409 GLU B N 1
ATOM 7131 C CA . GLU B 1 448 ? -16.829 83.486 83.728 1.00 13.72 409 GLU B CA 1
ATOM 7132 C C . GLU B 1 448 ? -17.145 84.555 84.774 1.00 13.70 409 GLU B C 1
ATOM 7133 O O . GLU B 1 448 ? -17.033 84.301 85.996 1.00 15.54 409 GLU B O 1
ATOM 7139 N N . ALA B 1 449 ? -17.518 85.760 84.321 1.00 15.20 410 ALA B N 1
ATOM 7140 C CA . ALA B 1 449 ? -17.895 86.821 85.263 1.00 15.17 410 ALA B CA 1
ATOM 7141 C C . ALA B 1 449 ? -19.096 86.378 86.086 1.00 17.60 410 ALA B C 1
ATOM 7142 O O . ALA B 1 449 ? -19.216 86.732 87.272 1.00 18.73 410 ALA B O 1
ATOM 7144 N N . THR B 1 450 ? -20.023 85.634 85.472 1.00 15.07 411 THR B N 1
ATOM 7145 C CA . THR B 1 450 ? -21.186 85.140 86.219 1.00 15.73 411 THR B CA 1
ATOM 7146 C C . THR B 1 450 ? -20.784 84.095 87.260 1.00 18.24 411 THR B C 1
ATOM 7147 O O . THR B 1 450 ? -21.265 84.127 88.406 1.00 20.44 411 THR B O 1
ATOM 7151 N N . VAL B 1 451 ? -19.903 83.157 86.894 1.00 15.51 412 VAL B N 1
ATOM 7152 C CA . VAL B 1 451 ? -19.363 82.220 87.874 1.00 16.82 412 VAL B CA 1
ATOM 7153 C C . VAL B 1 451 ? -18.678 82.978 89.012 1.00 17.25 412 VAL B C 1
ATOM 7154 O O . VAL B 1 451 ? -18.749 82.574 90.187 1.00 20.27 412 VAL B O 1
ATOM 7158 N N . LYS B 1 452 ? -18.033 84.100 88.694 1.00 16.90 413 LYS B N 1
ATOM 7159 C CA . LYS B 1 452 ? -17.302 84.893 89.694 1.00 18.46 413 LYS B CA 1
ATOM 7160 C C . LYS B 1 452 ? -18.214 85.813 90.495 1.00 19.48 413 LYS B C 1
ATOM 7161 O O . LYS B 1 452 ? -17.711 86.590 91.324 1.00 21.16 413 LYS B O 1
ATOM 7167 N N . LYS B 1 453 ? -19.528 85.700 90.281 1.00 20.99 414 LYS B N 1
ATOM 7168 C CA . LYS B 1 453 ? -20.578 86.401 91.029 1.00 22.27 414 LYS B CA 1
ATOM 7169 C C . LYS B 1 453 ? -20.628 87.891 90.751 1.00 23.89 414 LYS B C 1
ATOM 7170 O O . LYS B 1 453 ? -21.154 88.669 91.581 1.00 26.43 414 LYS B O 1
ATOM 7176 N N . TRP B 1 454 ? -20.107 88.328 89.605 1.00 19.30 415 TRP B N 1
ATOM 7177 C CA . TRP B 1 454 ? -20.236 89.731 89.244 1.00 19.29 415 TRP B CA 1
ATOM 7178 C C . TRP B 1 454 ? -21.655 90.030 88.770 1.00 21.69 415 TRP B C 1
ATOM 7179 O O . TRP B 1 454 ? -22.437 89.141 88.409 1.00 22.34 415 TRP B O 1
ATOM 7190 N N . ASN B 1 455 ? -21.982 91.307 88.736 1.00 22.09 416 ASN B N 1
ATOM 7191 C CA . ASN B 1 455 ? -23.363 91.704 88.467 1.00 25.57 416 ASN B CA 1
ATOM 7192 C C . ASN B 1 455 ? -23.476 91.949 86.988 1.00 24.22 416 ASN B C 1
ATOM 7193 O O . ASN B 1 455 ? -23.351 93.077 86.503 1.00 27.31 416 ASN B O 1
ATOM 7198 N N . VAL B 1 456 ? -23.724 90.879 86.238 1.00 20.41 417 VAL B N 1
ATOM 7199 C CA . VAL B 1 456 ? -23.661 91.002 84.788 1.00 22.19 417 VAL B CA 1
ATOM 7200 C C . VAL B 1 456 ? -24.978 90.784 84.060 1.00 22.97 417 VAL B C 1
ATOM 7201 O O . VAL B 1 456 ? -25.014 90.979 82.844 1.00 28.54 417 VAL B O 1
ATOM 7205 N N . GLY B 1 457 ? -26.049 90.416 84.735 1.00 26.67 418 GLY B N 1
ATOM 7206 C CA . GLY B 1 457 ? -27.332 90.395 84.073 1.00 29.95 418 GLY B CA 1
ATOM 7207 C C . GLY B 1 457 ? -28.139 89.198 84.509 1.00 26.23 418 GLY B C 1
ATOM 7208 O O . GLY B 1 457 ? -27.850 88.573 85.524 1.00 28.41 418 GLY B O 1
ATOM 7209 N N . SER B 1 458 ? -29.143 88.854 83.704 1.00 31.60 419 SER B N 1
ATOM 7210 C CA . SER B 1 458 ? -30.111 87.855 84.127 1.00 34.98 419 SER B CA 1
ATOM 7211 C C . SER B 1 458 ? -29.873 86.483 83.526 1.00 36.15 419 SER B C 1
ATOM 7212 O O . SER B 1 458 ? -30.608 85.553 83.860 1.00 35.56 419 SER B O 1
ATOM 7215 N N . VAL B 1 459 ? -28.888 86.321 82.639 1.00 25.73 420 VAL B N 1
ATOM 7216 C CA . VAL B 1 459 ? -28.706 85.026 81.980 1.00 23.37 420 VAL B CA 1
ATOM 7217 C C . VAL B 1 459 ? -27.863 84.114 82.871 1.00 20.92 420 VAL B C 1
ATOM 7218 O O . VAL B 1 459 ? -26.906 84.555 83.531 1.00 24.41 420 VAL B O 1
ATOM 7222 N N . SER B 1 460 ? -28.207 82.834 82.914 1.00 20.66 421 SER B N 1
ATOM 7223 C CA . SER B 1 460 ? -27.414 81.948 83.753 1.00 20.65 421 SER B CA 1
ATOM 7224 C C . SER B 1 460 ? -26.002 81.795 83.176 1.00 18.76 421 SER B C 1
ATOM 7225 O O . SER B 1 460 ? -25.770 81.989 81.975 1.00 19.32 421 SER B O 1
ATOM 7228 N N . ALA B 1 461 ? -25.046 81.435 84.036 1.00 15.82 422 ALA B N 1
ATOM 7229 C CA . ALA B 1 461 ? -23.713 81.179 83.493 1.00 17.65 422 ALA B CA 1
ATOM 7230 C C . ALA B 1 461 ? -23.740 80.043 82.473 1.00 19.06 422 ALA B C 1
ATOM 7231 O O . ALA B 1 461 ? -23.044 80.107 81.442 1.00 16.83 422 ALA B O 1
ATOM 7233 N N . GLU B 1 462 ? -24.502 78.975 82.776 1.00 18.64 423 GLU B N 1
ATOM 7234 C CA . GLU B 1 462 ? -24.591 77.831 81.875 1.00 19.09 423 GLU B CA 1
ATOM 7235 C C . GLU B 1 462 ? -25.120 78.228 80.510 1.00 21.49 423 GLU B C 1
ATOM 7236 O O . GLU B 1 462 ? -24.589 77.791 79.475 1.00 18.08 423 GLU B O 1
ATOM 7242 N N . ASP B 1 463 ? -26.140 79.085 80.472 1.00 18.11 424 ASP B N 1
ATOM 7243 C CA . ASP B 1 463 ? -26.681 79.509 79.181 1.00 17.49 424 ASP B CA 1
ATOM 7244 C C . ASP B 1 463 ? -25.656 80.352 78.424 1.00 18.10 424 ASP B C 1
ATOM 7245 O O . ASP B 1 463 ? -25.472 80.200 77.210 1.00 16.91 424 ASP B O 1
ATOM 7250 N N . LEU B 1 464 ? -24.986 81.272 79.122 1.00 16.59 425 LEU B N 1
ATOM 7251 C CA . LEU B 1 464 ? -23.943 82.062 78.484 1.00 17.66 425 LEU B CA 1
ATOM 7252 C C . LEU B 1 464 ? -22.859 81.145 77.918 1.00 16.84 425 LEU B C 1
ATOM 7253 O O . LEU B 1 464 ? -22.398 81.336 76.783 1.00 17.32 425 LEU B O 1
ATOM 7258 N N . TYR B 1 465 ? -22.471 80.115 78.686 1.00 15.58 426 TYR B N 1
ATOM 7259 C CA . TYR B 1 465 ? -21.456 79.163 78.222 1.00 13.53 426 TYR B CA 1
ATOM 7260 C C . TYR B 1 465 ? -21.924 78.443 76.971 1.00 15.60 426 TYR B C 1
ATOM 7261 O O . TYR B 1 465 ? -21.215 78.425 75.939 1.00 15.90 426 TYR B O 1
ATOM 7270 N N . LYS B 1 466 ? -23.154 77.908 77.013 1.00 15.64 427 LYS B N 1
ATOM 7271 C CA . LYS B 1 466 ? -23.675 77.194 75.855 1.00 16.71 427 LYS B CA 1
ATOM 7272 C C . LYS B 1 466 ? -23.775 78.089 74.650 1.00 17.17 427 LYS B C 1
ATOM 7273 O O . LYS B 1 466 ? -23.491 77.650 73.515 1.00 16.94 427 LYS B O 1
ATOM 7279 N N . GLN B 1 467 ? -24.174 79.347 74.856 1.00 16.49 428 GLN B N 1
ATOM 7280 C CA . GLN B 1 467 ? -24.223 80.296 73.749 1.00 17.10 428 GLN B CA 1
ATOM 7281 C C . GLN B 1 467 ? -22.825 80.553 73.190 1.00 17.41 428 GLN B C 1
ATOM 7282 O O . GLN B 1 467 ? -22.659 80.657 71.960 1.00 17.77 428 GLN B O 1
ATOM 7288 N N . GLY B 1 468 ? -21.808 80.621 74.060 1.00 15.41 429 GLY B N 1
ATOM 7289 C CA . GLY B 1 468 ? -20.450 80.843 73.571 1.00 13.47 429 GLY B CA 1
ATOM 7290 C C . GLY B 1 468 ? -19.929 79.666 72.769 1.00 15.60 429 GLY B C 1
ATOM 7291 O O . GLY B 1 468 ? -19.276 79.856 71.724 1.00 16.34 429 GLY B O 1
ATOM 7292 N N . VAL B 1 469 ? -20.243 78.435 73.212 1.00 14.10 430 VAL B N 1
ATOM 7293 C CA . VAL B 1 469 ? -19.776 77.265 72.463 1.00 13.57 430 VAL B CA 1
ATOM 7294 C C . VAL B 1 469 ? -20.448 77.220 71.094 1.00 13.06 430 VAL B C 1
ATOM 7295 O O . VAL B 1 469 ? -19.797 77.029 70.059 1.00 16.02 430 VAL B O 1
ATOM 7299 N N . ARG B 1 470 ? -21.776 77.441 71.067 1.00 15.35 431 ARG B N 1
ATOM 7300 C CA A ARG B 1 470 ? -22.483 77.453 69.781 0.55 16.03 431 ARG B CA 1
ATOM 7301 C CA B ARG B 1 470 ? -22.455 77.423 69.774 0.45 16.01 431 ARG B CA 1
ATOM 7302 C C . ARG B 1 470 ? -21.921 78.528 68.869 1.00 16.67 431 ARG B C 1
ATOM 7303 O O . ARG B 1 470 ? -21.710 78.306 67.654 1.00 16.03 431 ARG B O 1
ATOM 7318 N N . ALA B 1 471 ? -21.668 79.723 69.424 1.00 15.73 432 ALA B N 1
ATOM 7319 C CA . ALA B 1 471 ? -21.155 80.795 68.573 1.00 15.86 432 ALA B CA 1
ATOM 7320 C C . ALA B 1 471 ? -19.734 80.468 68.075 1.00 15.05 432 ALA B C 1
ATOM 7321 O O . ALA B 1 471 ? -19.362 80.790 66.948 1.00 15.29 432 ALA B O 1
ATOM 7323 N N . ALA B 1 472 ? -18.923 79.828 68.919 1.00 14.26 433 ALA B N 1
ATOM 7324 C CA . ALA B 1 472 ? -17.572 79.460 68.508 1.00 12.59 433 ALA B CA 1
ATOM 7325 C C . ALA B 1 472 ? -17.588 78.447 67.364 1.00 15.56 433 ALA B C 1
ATOM 7326 O O . ALA B 1 472 ? -16.773 78.549 66.421 1.00 14.24 433 ALA B O 1
ATOM 7328 N N . ILE B 1 473 ? -18.527 77.485 67.437 1.00 13.27 434 ILE B N 1
ATOM 7329 C CA . ILE B 1 473 ? -18.670 76.483 66.386 1.00 14.53 434 ILE B CA 1
ATOM 7330 C C . ILE B 1 473 ? -19.200 77.152 65.113 1.00 14.08 434 ILE B C 1
ATOM 7331 O O . ILE B 1 473 ? -18.667 76.936 64.025 1.00 17.00 434 ILE B O 1
ATOM 7336 N N . ASP B 1 474 ? -20.230 77.993 65.248 1.00 14.90 435 ASP B N 1
ATOM 7337 C CA . ASP B 1 474 ? -20.795 78.671 64.075 1.00 15.26 435 ASP B CA 1
ATOM 7338 C C . ASP B 1 474 ? -19.810 79.658 63.447 1.00 15.94 435 ASP B C 1
ATOM 7339 O O . ASP B 1 474 ? -19.852 79.898 62.216 1.00 16.22 435 ASP B O 1
ATOM 7344 N N . PHE B 1 475 ? -18.908 80.246 64.265 1.00 15.02 436 PHE B N 1
ATOM 7345 C CA . PHE B 1 475 ? -17.856 81.139 63.763 1.00 13.51 436 PHE B CA 1
ATOM 7346 C C . PHE B 1 475 ? -17.034 80.475 62.652 1.00 14.44 436 PHE B C 1
ATOM 7347 O O . PHE B 1 475 ? -16.641 81.120 61.671 1.00 16.17 436 PHE B O 1
ATOM 7355 N N . LEU B 1 476 ? -16.747 79.177 62.800 1.00 13.87 437 LEU B N 1
ATOM 7356 C CA . LEU B 1 476 ? -15.941 78.513 61.767 1.00 13.04 437 LEU B CA 1
ATOM 7357 C C . LEU B 1 476 ? -16.739 78.334 60.469 1.00 13.91 437 LEU B C 1
ATOM 7358 O O . LEU B 1 476 ? -16.183 78.362 59.359 1.00 16.87 437 LEU B O 1
ATOM 7363 N N . THR B 1 477 ? -18.030 78.044 60.592 1.00 14.40 438 THR B N 1
ATOM 7364 C CA . THR B 1 477 ? -18.861 77.961 59.388 1.00 15.13 438 THR B CA 1
ATOM 7365 C C . THR B 1 477 ? -18.970 79.315 58.705 1.00 16.24 438 THR B C 1
ATOM 7366 O O . THR B 1 477 ? -18.877 79.416 57.457 1.00 17.91 438 THR B O 1
ATOM 7370 N N . ASP B 1 478 ? -19.274 80.358 59.487 1.00 16.45 439 ASP B N 1
ATOM 7371 C CA . ASP B 1 478 ? -19.568 81.677 58.924 1.00 17.70 439 ASP B CA 1
ATOM 7372 C C . ASP B 1 478 ? -18.332 82.297 58.289 1.00 17.02 439 ASP B C 1
ATOM 7373 O O . ASP B 1 478 ? -18.442 82.970 57.265 1.00 21.14 439 ASP B O 1
ATOM 7378 N N . ASN B 1 479 ? -17.132 82.075 58.855 1.00 15.24 440 ASN B N 1
ATOM 7379 C CA . ASN B 1 479 ? -15.960 82.828 58.430 1.00 16.87 440 ASN B CA 1
ATOM 7380 C C . ASN B 1 479 ? -14.888 82.015 57.737 1.00 18.29 440 ASN B C 1
ATOM 7381 O O . ASN B 1 479 ? -13.984 82.618 57.141 1.00 19.75 440 ASN B O 1
ATOM 7386 N N . TYR B 1 480 ? -14.954 80.692 57.812 1.00 15.42 441 TYR B N 1
ATOM 7387 C CA . TYR B 1 480 ? -13.991 79.821 57.164 1.00 15.38 441 TYR B CA 1
ATOM 7388 C C . TYR B 1 480 ? -14.638 78.812 56.229 1.00 16.59 441 TYR B C 1
ATOM 7389 O O . TYR B 1 480 ? -13.901 78.041 55.577 1.00 18.49 441 TYR B O 1
ATOM 7398 N N . GLY B 1 481 ? -15.977 78.756 56.150 1.00 17.33 442 GLY B N 1
ATOM 7399 C CA . GLY B 1 481 ? -16.633 77.811 55.239 1.00 16.65 442 GLY B CA 1
ATOM 7400 C C . GLY B 1 481 ? -16.642 76.377 55.711 1.00 21.75 442 GLY B C 1
ATOM 7401 O O . GLY B 1 481 ? -16.836 75.465 54.896 1.00 20.80 442 GLY B O 1
ATOM 7402 N N . CYS B 1 482 ? -16.441 76.134 57.006 1.00 16.58 443 CYS B N 1
ATOM 7403 C CA . CYS B 1 482 ? -16.490 74.770 57.475 1.00 14.96 443 CYS B CA 1
ATOM 7404 C C . CYS B 1 482 ? -17.943 74.318 57.433 1.00 15.80 443 CYS B C 1
ATOM 7405 O O . CYS B 1 482 ? -18.865 75.134 57.557 1.00 19.05 443 CYS B O 1
ATOM 7408 N N . THR B 1 483 ? -18.142 73.012 57.280 1.00 14.90 444 THR B N 1
ATOM 7409 C CA A THR B 1 483 ? -19.500 72.485 57.178 0.70 15.56 444 THR B CA 1
ATOM 7410 C CA B THR B 1 483 ? -19.490 72.448 57.207 0.30 15.64 444 THR B CA 1
ATOM 7411 C C . THR B 1 483 ? -20.305 72.843 58.430 1.00 16.39 444 THR B C 1
ATOM 7412 O O . THR B 1 483 ? -19.826 72.734 59.571 1.00 18.58 444 THR B O 1
ATOM 7419 N N . ALA B 1 484 ? -21.546 73.274 58.222 1.00 14.40 445 ALA B N 1
ATOM 7420 C CA . ALA B 1 484 ? -22.418 73.660 59.333 1.00 15.44 445 ALA B CA 1
ATOM 7421 C C . ALA B 1 484 ? -22.630 72.499 60.300 1.00 16.27 445 ALA B C 1
ATOM 7422 O O . ALA B 1 484 ? -22.626 71.320 59.915 1.00 19.93 445 ALA B O 1
ATOM 7424 N N . THR B 1 485 ? -22.825 72.837 61.589 1.00 16.89 446 THR B N 1
ATOM 7425 C CA . THR B 1 485 ? -23.090 71.845 62.634 1.00 15.24 446 THR B CA 1
ATOM 7426 C C . THR B 1 485 ? -24.595 71.877 62.934 1.00 15.04 446 THR B C 1
ATOM 7427 O O . THR B 1 485 ? -25.165 72.958 63.137 1.00 19.21 446 THR B O 1
ATOM 7431 N N . THR B 1 486 ? -25.239 70.701 62.919 1.00 18.30 447 THR B N 1
ATOM 7432 C CA . THR B 1 486 ? -26.678 70.634 63.154 1.00 20.28 447 THR B CA 1
ATOM 7433 C C . THR B 1 486 ? -26.974 70.823 64.648 1.00 20.50 447 THR B C 1
ATOM 7434 O O . THR B 1 486 ? -26.112 70.627 65.532 1.00 20.01 447 THR B O 1
ATOM 7438 N N . ASP B 1 487 ? -28.232 71.183 64.935 1.00 19.61 448 ASP B N 1
ATOM 7439 C CA . ASP B 1 487 ? -28.680 71.260 66.318 1.00 20.93 448 ASP B CA 1
ATOM 7440 C C . ASP B 1 487 ? -28.479 69.936 67.035 1.00 18.57 448 ASP B C 1
ATOM 7441 O O . ASP B 1 487 ? -28.005 69.919 68.179 1.00 18.81 448 ASP B O 1
ATOM 7446 N N . ALA B 1 488 ? -28.798 68.811 66.370 1.00 19.85 449 ALA B N 1
ATOM 7447 C CA . ALA B 1 488 ? -28.606 67.504 66.989 1.00 20.23 449 ALA B CA 1
ATOM 7448 C C . ALA B 1 488 ? -27.148 67.261 67.324 1.00 20.09 449 ALA B C 1
ATOM 7449 O O . ALA B 1 488 ? -26.836 66.726 68.390 1.00 18.57 449 ALA B O 1
ATOM 7451 N N . GLU B 1 489 ? -26.233 67.648 66.426 1.00 17.78 450 GLU B N 1
ATOM 7452 C CA . GLU B 1 489 ? -24.799 67.450 66.691 1.00 16.95 450 GLU B CA 1
ATOM 7453 C C . GLU B 1 489 ? -24.325 68.332 67.839 1.00 16.19 450 GLU B C 1
ATOM 7454 O O . GLU B 1 489 ? -23.552 67.883 68.709 1.00 18.21 450 GLU B O 1
ATOM 7460 N N . PHE B 1 490 ? -24.781 69.590 67.870 1.00 17.79 451 PHE B N 1
ATOM 7461 C CA . PHE B 1 490 ? -24.422 70.457 68.972 1.00 16.12 451 PHE B CA 1
ATOM 7462 C C . PHE B 1 490 ? -24.955 69.893 70.285 1.00 16.55 451 PHE B C 1
ATOM 7463 O O . PHE B 1 490 ? -24.230 69.823 71.285 1.00 16.44 451 PHE B O 1
ATOM 7471 N N . ASP B 1 491 ? -26.237 69.491 70.289 1.00 18.19 452 ASP B N 1
ATOM 7472 C CA . ASP B 1 491 ? -26.852 68.969 71.511 1.00 19.56 452 ASP B CA 1
ATOM 7473 C C . ASP B 1 491 ? -26.118 67.732 72.016 1.00 17.92 452 ASP B C 1
ATOM 7474 O O . ASP B 1 491 ? -25.878 67.598 73.231 1.00 18.62 452 ASP B O 1
ATOM 7479 N N . ALA B 1 492 ? -25.758 66.809 71.112 1.00 17.77 453 ALA B N 1
ATOM 7480 C CA . ALA B 1 492 ? -25.050 65.595 71.519 1.00 18.04 453 ALA B CA 1
ATOM 7481 C C . ALA B 1 492 ? -23.743 65.948 72.207 1.00 19.06 453 ALA B C 1
ATOM 7482 O O . ALA B 1 492 ? -23.346 65.311 73.196 1.00 18.70 453 ALA B O 1
ATOM 7484 N N . PHE B 1 493 ? -23.064 66.970 71.699 1.00 16.82 454 PHE B N 1
ATOM 7485 C CA . PHE B 1 493 ? -21.770 67.335 72.257 1.00 15.81 454 PHE B CA 1
ATOM 7486 C C . PHE B 1 493 ? -21.952 68.041 73.599 1.00 16.00 454 PHE B C 1
ATOM 7487 O O . PHE B 1 493 ? -21.293 67.692 74.592 1.00 15.86 454 PHE B O 1
ATOM 7495 N N . ILE B 1 494 ? -22.840 69.040 73.638 1.00 16.51 455 ILE B N 1
ATOM 7496 C CA . ILE B 1 494 ? -22.997 69.858 74.841 1.00 15.16 455 ILE B CA 1
ATOM 7497 C C . ILE B 1 494 ? -23.594 69.035 75.977 1.00 13.29 455 ILE B C 1
ATOM 7498 O O . ILE B 1 494 ? -23.363 69.336 77.172 1.00 17.86 455 ILE B O 1
ATOM 7503 N N . GLN B 1 495 ? -24.315 67.965 75.632 1.00 16.23 456 GLN B N 1
ATOM 7504 C CA . GLN B 1 495 ? -24.904 67.106 76.650 1.00 17.50 456 GLN B CA 1
ATOM 7505 C C . GLN B 1 495 ? -23.965 66.012 77.126 1.00 18.77 456 GLN B C 1
ATOM 7506 O O . GLN B 1 495 ? -24.300 65.293 78.068 1.00 23.42 456 GLN B O 1
ATOM 7512 N N . ASP B 1 496 ? -22.782 65.874 76.527 1.00 15.43 457 ASP B N 1
ATOM 7513 C CA . ASP B 1 496 ? -21.819 64.874 76.945 1.00 16.44 457 ASP B CA 1
ATOM 7514 C C . ASP B 1 496 ? -20.564 65.593 77.355 1.00 16.86 457 ASP B C 1
ATOM 7515 O O . ASP B 1 496 ? -20.587 66.326 78.346 1.00 18.75 457 ASP B O 1
ATOM 7520 N N . LYS B 1 497 ? -19.487 65.461 76.584 1.00 17.08 458 LYS B N 1
ATOM 7521 C CA . LYS B 1 497 ? -18.223 65.972 77.091 1.00 15.27 458 LYS B CA 1
ATOM 7522 C C . LYS B 1 497 ? -18.064 67.475 76.924 1.00 15.64 458 LYS B C 1
ATOM 7523 O O . LYS B 1 497 ? -17.121 68.026 77.510 1.00 19.18 458 LYS B O 1
ATOM 7529 N N . GLY B 1 498 ? -18.971 68.149 76.207 1.00 14.07 459 GLY B N 1
ATOM 7530 C CA . GLY B 1 498 ? -18.930 69.593 76.177 1.00 15.78 459 GLY B CA 1
ATOM 7531 C C . GLY B 1 498 ? -19.720 70.249 77.301 1.00 14.40 459 GLY B C 1
ATOM 7532 O O . GLY B 1 498 ? -19.888 71.473 77.317 1.00 15.73 459 GLY B O 1
ATOM 7533 N N . ALA B 1 499 ? -20.249 69.476 78.247 1.00 16.74 460 ALA B N 1
ATOM 7534 C CA . ALA B 1 499 ? -21.136 70.047 79.245 1.00 15.48 460 ALA B CA 1
ATOM 7535 C C . ALA B 1 499 ? -20.388 71.053 80.144 1.00 15.97 460 ALA B C 1
ATOM 7536 O O . ALA B 1 499 ? -19.153 71.004 80.313 1.00 17.38 460 ALA B O 1
ATOM 7538 N N . PHE B 1 500 ? -21.160 71.938 80.767 1.00 17.13 461 PHE B N 1
ATOM 7539 C CA . PHE B 1 500 ? -20.582 73.030 81.560 1.00 16.40 461 PHE B CA 1
ATOM 7540 C C . PHE B 1 500 ? -19.925 72.536 82.852 1.00 19.13 461 PHE B C 1
ATOM 7541 O O . PHE B 1 500 ? -18.909 73.096 83.296 1.00 20.64 461 PHE B O 1
ATOM 7549 N N . GLY B 1 501 ? -20.520 71.567 83.521 1.00 21.86 462 GLY B N 1
ATOM 7550 C CA . GLY B 1 501 ? -19.979 71.152 84.802 1.00 24.51 462 GLY B CA 1
ATOM 7551 C C . GLY B 1 501 ? -20.843 71.600 85.972 1.00 23.53 462 GLY B C 1
ATOM 7552 O O . GLY B 1 501 ? -21.831 72.333 85.832 1.00 23.50 462 GLY B O 1
ATOM 7553 N N . HIS B 1 502 ? -20.434 71.127 87.166 1.00 25.51 463 HIS B N 1
ATOM 7554 C CA . HIS B 1 502 ? -21.308 71.259 88.320 1.00 30.75 463 HIS B CA 1
ATOM 7555 C C . HIS B 1 502 ? -20.647 71.927 89.515 1.00 25.94 463 HIS B C 1
ATOM 7556 O O . HIS B 1 502 ? -21.323 72.126 90.536 1.00 33.00 463 HIS B O 1
ATOM 7563 N N . THR B 1 503 ? -19.363 72.231 89.428 1.00 22.26 464 THR B N 1
ATOM 7564 C CA A THR B 1 503 ? -18.571 72.909 90.465 0.66 21.26 464 THR B CA 1
ATOM 7565 C CA B THR B 1 503 ? -18.680 72.967 90.469 0.34 21.53 464 THR B CA 1
ATOM 7566 C C . THR B 1 503 ? -17.942 74.134 89.819 1.00 23.19 464 THR B C 1
ATOM 7567 O O . THR B 1 503 ? -17.720 74.160 88.605 1.00 17.50 464 THR B O 1
ATOM 7574 N N . ASP B 1 504 ? -17.545 75.131 90.594 1.00 19.14 465 ASP B N 1
ATOM 7575 C CA . ASP B 1 504 ? -16.945 76.357 90.008 1.00 18.33 465 ASP B CA 1
ATOM 7576 C C . ASP B 1 504 ? -15.682 76.025 89.203 1.00 16.02 465 ASP B C 1
ATOM 7577 O O . ASP B 1 504 ? -15.531 76.555 88.134 1.00 16.23 465 ASP B O 1
ATOM 7582 N N . ASN B 1 505 ? -14.819 75.175 89.737 1.00 16.83 466 ASN B N 1
ATOM 7583 C CA . ASN B 1 505 ? -13.544 74.872 89.045 1.00 16.16 466 ASN B CA 1
ATOM 7584 C C . ASN B 1 505 ? -13.828 74.173 87.708 1.00 16.11 466 ASN B C 1
ATOM 7585 O O . ASN B 1 505 ? -13.167 74.493 86.737 1.00 17.10 466 ASN B O 1
ATOM 7590 N N . GLN B 1 506 ? -14.804 73.269 87.692 1.00 16.69 467 GLN B N 1
ATOM 7591 C CA . GLN B 1 506 ? -15.174 72.562 86.441 1.00 17.05 467 GLN B CA 1
ATOM 7592 C C . GLN B 1 506 ? -15.721 73.575 85.428 1.00 17.12 467 GLN B C 1
ATOM 7593 O O . GLN B 1 506 ? -15.434 73.450 84.245 1.00 16.85 467 GLN B O 1
ATOM 7599 N N . LYS B 1 507 ? -16.481 74.545 85.909 1.00 15.05 468 LYS B N 1
ATOM 7600 C CA . LYS B 1 507 ? -17.093 75.559 85.024 1.00 13.28 468 LYS B CA 1
ATOM 7601 C C . LYS B 1 507 ? -16.006 76.460 84.427 1.00 15.38 468 LYS B C 1
ATOM 7602 O O . LYS B 1 507 ? -16.043 76.714 83.241 1.00 14.92 468 LYS B O 1
ATOM 7608 N N . LEU B 1 508 ? -15.097 76.930 85.271 1.00 14.51 469 LEU B N 1
ATOM 7609 C CA . LEU B 1 508 ? -14.028 77.795 84.777 1.00 14.09 469 LEU B CA 1
ATOM 7610 C C . LEU B 1 508 ? -13.145 77.009 83.814 1.00 15.03 469 LEU B C 1
ATOM 7611 O O . LEU B 1 508 ? -12.682 77.551 82.793 1.00 14.99 469 LEU B O 1
ATOM 7616 N N . GLU B 1 509 ? -12.918 75.712 84.126 1.00 14.14 470 GLU B N 1
ATOM 7617 C CA A GLU B 1 509 ? -12.155 74.860 83.223 0.56 15.61 470 GLU B CA 1
ATOM 7618 C CA B GLU B 1 509 ? -12.149 74.866 83.218 0.44 15.61 470 GLU B CA 1
ATOM 7619 C C . GLU B 1 509 ? -12.842 74.751 81.868 1.00 15.40 470 GLU B C 1
ATOM 7620 O O . GLU B 1 509 ? -12.209 74.908 80.803 1.00 15.04 470 GLU B O 1
ATOM 7631 N N . ALA B 1 510 ? -14.153 74.466 81.884 1.00 14.00 471 ALA B N 1
ATOM 7632 C CA . ALA B 1 510 ? -14.869 74.331 80.615 1.00 13.24 471 ALA B CA 1
ATOM 7633 C C . ALA B 1 510 ? -14.892 75.654 79.849 1.00 15.21 471 ALA B C 1
ATOM 7634 O O . ALA B 1 510 ? -14.680 75.676 78.619 1.00 14.15 471 ALA B O 1
ATOM 7636 N N . ILE B 1 511 ? -15.159 76.766 80.535 1.00 13.07 472 ILE B N 1
ATOM 7637 C CA . ILE B 1 511 ? -15.217 78.051 79.834 1.00 12.59 472 ILE B CA 1
ATOM 7638 C C . ILE B 1 511 ? -13.894 78.326 79.119 1.00 11.69 472 ILE B C 1
ATOM 7639 O O . ILE B 1 511 ? -13.848 78.671 77.920 1.00 12.95 472 ILE B O 1
ATOM 7644 N N . ASN B 1 512 ? -12.795 78.186 79.850 1.00 12.28 473 ASN B N 1
ATOM 7645 C CA . ASN B 1 512 ? -11.515 78.579 79.295 1.00 11.25 473 ASN B CA 1
ATOM 7646 C C . ASN B 1 512 ? -10.921 77.529 78.354 1.00 14.33 473 ASN B C 1
ATOM 7647 O O . ASN B 1 512 ? -10.121 77.888 77.464 1.00 13.66 473 ASN B O 1
ATOM 7652 N N . THR B 1 513 ? -11.304 76.257 78.502 1.00 12.59 474 THR B N 1
ATOM 7653 C CA . THR B 1 513 ? -10.914 75.275 77.470 1.00 13.77 474 THR B CA 1
ATOM 7654 C C . THR B 1 513 ? -11.646 75.553 76.168 1.00 14.45 474 THR B C 1
ATOM 7655 O O . THR B 1 513 ? -11.061 75.491 75.061 1.00 12.96 474 THR B O 1
ATOM 7659 N N . GLN B 1 514 ? -12.938 75.917 76.287 1.00 12.92 475 GLN B N 1
ATOM 7660 C CA . GLN B 1 514 ? -13.673 76.260 75.075 1.00 13.27 475 GLN B CA 1
ATOM 7661 C C . GLN B 1 514 ? -13.134 77.557 74.449 1.00 13.07 475 GLN B C 1
ATOM 7662 O O . GLN B 1 514 ? -13.071 77.694 73.203 1.00 14.21 475 GLN B O 1
ATOM 7668 N N . ALA B 1 515 ? -12.743 78.529 75.284 1.00 12.89 476 ALA B N 1
ATOM 7669 C CA . ALA B 1 515 ? -12.137 79.755 74.771 1.00 12.74 476 ALA B CA 1
ATOM 7670 C C . ALA B 1 515 ? -10.842 79.452 74.010 1.00 14.23 476 ALA B C 1
ATOM 7671 O O . ALA B 1 515 ? -10.598 80.009 72.921 1.00 13.26 476 ALA B O 1
ATOM 7673 N N . TRP B 1 516 ? -10.027 78.535 74.546 1.00 12.75 477 TRP B N 1
ATOM 7674 C CA . TRP B 1 516 ? -8.772 78.164 73.885 1.00 10.96 477 TRP B CA 1
ATOM 7675 C C . TRP B 1 516 ? -9.042 77.649 72.470 1.00 12.50 477 TRP B C 1
ATOM 7676 O O . TRP B 1 516 ? -8.343 78.016 71.514 1.00 14.61 477 TRP B O 1
ATOM 7687 N N . ILE B 1 517 ? -10.071 76.795 72.315 1.00 11.89 478 ILE B N 1
ATOM 7688 C CA . ILE B 1 517 ? -10.401 76.318 70.974 1.00 11.67 478 ILE B CA 1
ATOM 7689 C C . ILE B 1 517 ? -10.835 77.482 70.080 1.00 14.33 478 ILE B C 1
ATOM 7690 O O . ILE B 1 517 ? -10.401 77.602 68.924 1.00 14.13 478 ILE B O 1
ATOM 7695 N N . LEU B 1 518 ? -11.759 78.321 70.596 1.00 14.04 479 LEU B N 1
ATOM 7696 C CA . LEU B 1 518 ? -12.191 79.515 69.855 1.00 12.74 479 LEU B CA 1
ATOM 7697 C C . LEU B 1 518 ? -11.001 80.359 69.379 1.00 12.55 479 LEU B C 1
ATOM 7698 O O . LEU B 1 518 ? -11.006 80.889 68.246 1.00 13.85 479 LEU B O 1
ATOM 7703 N N . HIS B 1 519 ? -9.974 80.524 70.253 1.00 12.08 480 HIS B N 1
ATOM 7704 C CA . HIS B 1 519 ? -8.849 81.411 69.936 1.00 11.61 480 HIS B CA 1
ATOM 7705 C C . HIS B 1 519 ? -7.796 80.798 69.011 1.00 13.05 480 HIS B C 1
ATOM 7706 O O . HIS B 1 519 ? -6.753 81.431 68.810 1.00 13.51 480 HIS B O 1
ATOM 7713 N N . PHE B 1 520 ? -8.046 79.602 68.463 1.00 13.05 481 PHE B N 1
ATOM 7714 C CA . PHE B 1 520 ? -7.091 78.990 67.525 1.00 13.99 481 PHE B CA 1
ATOM 7715 C C . PHE B 1 520 ? -6.653 79.969 66.441 1.00 13.32 481 PHE B C 1
ATOM 7716 O O . PHE B 1 520 ? -5.464 80.060 66.145 1.00 14.29 481 PHE B O 1
ATOM 7724 N N . THR B 1 521 ? -7.593 80.758 65.868 1.00 13.21 482 THR B N 1
ATOM 7725 C CA . THR B 1 521 ? -7.233 81.729 64.828 1.00 13.27 482 THR B CA 1
ATOM 7726 C C . THR B 1 521 ? -6.893 83.120 65.375 1.00 17.76 482 THR B C 1
ATOM 7727 O O . THR B 1 521 ? -6.866 84.097 64.607 1.00 19.24 482 THR B O 1
ATOM 7731 N N . ASN B 1 522 ? -6.593 83.233 66.666 1.00 13.89 483 ASN B N 1
ATOM 7732 C CA . ASN B 1 522 ? -6.200 84.490 67.291 1.00 14.71 483 ASN B CA 1
ATOM 7733 C C . ASN B 1 522 ? -5.097 84.145 68.291 1.00 13.11 483 ASN B C 1
ATOM 7734 O O . ASN B 1 522 ? -5.314 84.171 69.522 1.00 15.22 483 ASN B O 1
ATOM 7739 N N . PRO B 1 523 ? -3.905 83.782 67.791 1.00 12.34 484 PRO B N 1
ATOM 7740 C CA . PRO B 1 523 ? -2.876 83.219 68.682 1.00 13.83 484 PRO B CA 1
ATOM 7741 C C . PRO B 1 523 ? -2.446 84.171 69.793 1.00 14.11 484 PRO B C 1
ATOM 7742 O O . PRO B 1 523 ? -2.077 83.701 70.893 1.00 15.23 484 PRO B O 1
ATOM 7746 N N . ALA B 1 524 ? -2.455 85.501 69.560 1.00 14.04 485 ALA B N 1
ATOM 7747 C CA . ALA B 1 524 ? -2.070 86.424 70.633 1.00 17.09 485 ALA B CA 1
ATOM 7748 C C . ALA B 1 524 ? -3.042 86.287 71.792 1.00 15.85 485 ALA B C 1
ATOM 7749 O O . ALA B 1 524 ? -2.625 86.136 72.968 1.00 16.38 485 ALA B O 1
ATOM 7751 N N . GLU B 1 525 ? -4.352 86.272 71.481 1.00 13.85 486 GLU B N 1
ATOM 7752 C CA . GLU B 1 525 ? -5.315 86.148 72.585 1.00 12.43 486 GLU B CA 1
ATOM 7753 C C . GLU B 1 525 ? -5.297 84.734 73.166 1.00 15.56 486 GLU B C 1
ATOM 7754 O O . GLU B 1 525 ? -5.418 84.553 74.392 1.00 14.65 486 GLU B O 1
ATOM 7760 N N . CYS B 1 526 ? -5.102 83.723 72.320 1.00 14.85 487 CYS B N 1
ATOM 7761 C CA . CYS B 1 526 ? -5.067 82.351 72.817 1.00 12.06 487 CYS B CA 1
ATOM 7762 C C . CYS B 1 526 ? -3.986 82.222 73.892 1.00 13.81 487 CYS B C 1
ATOM 7763 O O . CYS B 1 526 ? -4.232 81.726 74.999 1.00 14.30 487 CYS B O 1
ATOM 7766 N N . TRP B 1 527 ? -2.767 82.685 73.586 1.00 13.87 488 TRP B N 1
ATOM 7767 C CA . TRP B 1 527 ? -1.685 82.557 74.574 1.00 13.85 488 TRP B CA 1
ATOM 7768 C C . TRP B 1 527 ? -1.951 83.403 75.807 1.00 12.00 488 TRP B C 1
ATOM 7769 O O . TRP B 1 527 ? -1.694 82.967 76.944 1.00 13.87 488 TRP B O 1
ATOM 7780 N N . ALA B 1 528 ? -2.459 84.623 75.624 1.00 12.96 489 ALA B N 1
ATOM 7781 C CA . ALA B 1 528 ? -2.732 85.431 76.823 1.00 13.97 489 ALA B CA 1
ATOM 7782 C C . ALA B 1 528 ? -3.761 84.757 77.732 1.00 14.26 489 ALA B C 1
ATOM 7783 O O . ALA B 1 528 ? -3.579 84.702 78.956 1.00 15.00 489 ALA B O 1
ATOM 7785 N N . ASN B 1 529 ? -4.835 84.215 77.144 1.00 12.26 490 ASN B N 1
ATOM 7786 C CA . ASN B 1 529 ? -5.868 83.649 77.992 1.00 13.47 490 ASN B CA 1
ATOM 7787 C C . ASN B 1 529 ? -5.444 82.329 78.628 1.00 16.54 490 ASN B C 1
ATOM 7788 O O . ASN B 1 529 ? -5.919 82.021 79.742 1.00 15.31 490 ASN B O 1
ATOM 7793 N N . VAL B 1 530 ? -4.591 81.537 77.951 1.00 13.29 491 VAL B N 1
ATOM 7794 C CA . VAL B 1 530 ? -4.056 80.322 78.588 1.00 12.28 491 VAL B CA 1
ATOM 7795 C C . VAL B 1 530 ? -3.240 80.722 79.810 1.00 14.01 491 VAL B C 1
ATOM 7796 O O . VAL B 1 530 ? -3.365 80.140 80.892 1.00 15.13 491 VAL B O 1
ATOM 7800 N N . ARG B 1 531 ? -2.358 81.708 79.629 1.00 12.50 492 ARG B N 1
ATOM 7801 C CA . ARG B 1 531 ? -1.516 82.129 80.759 1.00 14.88 492 ARG B CA 1
ATOM 7802 C C . ARG B 1 531 ? -2.362 82.683 81.893 1.00 13.80 492 ARG B C 1
ATOM 7803 O O . ARG B 1 531 ? -2.115 82.385 83.076 1.00 14.77 492 ARG B O 1
ATOM 7811 N N . ARG B 1 532 ? -3.367 83.495 81.561 1.00 12.98 493 ARG B N 1
ATOM 7812 C CA . ARG B 1 532 ? -4.145 84.167 82.608 1.00 13.34 493 ARG B CA 1
ATOM 7813 C C . ARG B 1 532 ? -5.002 83.165 83.358 1.00 15.88 493 ARG B C 1
ATOM 7814 O O . ARG B 1 532 ? -5.025 83.158 84.609 1.00 13.94 493 ARG B O 1
ATOM 7822 N N . SER B 1 533 ? -5.776 82.343 82.609 1.00 16.18 494 SER B N 1
ATOM 7823 C CA . SER B 1 533 ? -6.785 81.496 83.256 1.00 14.22 494 SER B CA 1
ATOM 7824 C C . SER B 1 533 ? -6.186 80.226 83.835 1.00 14.48 494 SER B C 1
ATOM 7825 O O . SER B 1 533 ? -6.796 79.605 84.733 1.00 16.53 494 SER B O 1
ATOM 7828 N N . GLY B 1 534 ? -5.038 79.810 83.319 1.00 15.62 495 GLY B N 1
ATOM 7829 C CA . GLY B 1 534 ? -4.445 78.545 83.696 1.00 17.59 495 GLY B CA 1
ATOM 7830 C C . GLY B 1 534 ? -5.097 77.344 83.055 1.00 15.59 495 GLY B C 1
ATOM 7831 O O . GLY B 1 534 ? -4.788 76.212 83.451 1.00 18.42 495 GLY B O 1
ATOM 7832 N N . TYR B 1 535 ? -5.956 77.553 82.044 1.00 14.29 496 TYR B N 1
ATOM 7833 C CA . TYR B 1 535 ? -6.597 76.449 81.353 1.00 15.43 496 TYR B CA 1
ATOM 7834 C C . TYR B 1 535 ? -6.397 76.590 79.857 1.00 16.85 496 TYR B C 1
ATOM 7835 O O . TYR B 1 535 ? -6.383 77.708 79.341 1.00 16.32 496 TYR B O 1
ATOM 7844 N N . PRO B 1 536 ? -6.245 75.474 79.139 1.00 16.23 497 PRO B N 1
ATOM 7845 C CA . PRO B 1 536 ? -6.099 74.126 79.681 1.00 15.86 497 PRO B CA 1
ATOM 7846 C C . PRO B 1 536 ? -4.799 74.020 80.473 1.00 15.15 497 PRO B C 1
ATOM 7847 O O . PRO B 1 536 ? -3.879 74.825 80.313 1.00 15.27 497 PRO B O 1
ATOM 7851 N N . LYS B 1 537 ? -4.739 73.020 81.339 1.00 15.42 498 LYS B N 1
ATOM 7852 C CA . LYS B 1 537 ? -3.517 72.818 82.111 1.00 14.97 498 LYS B CA 1
ATOM 7853 C C . LYS B 1 537 ? -2.503 72.107 81.232 1.00 18.98 498 LYS B C 1
ATOM 7854 O O . LYS B 1 537 ? -2.578 70.898 81.057 1.00 26.49 498 LYS B O 1
ATOM 7860 N N . LEU B 1 538 ? -1.541 72.847 80.698 1.00 15.50 499 LEU B N 1
ATOM 7861 C CA . LEU B 1 538 ? -0.577 72.307 79.735 1.00 16.01 499 LEU B CA 1
ATOM 7862 C C . LEU B 1 538 ? 0.669 71.815 80.480 1.00 16.75 499 LEU B C 1
ATOM 7863 O O . LEU B 1 538 ? 1.080 72.411 81.497 1.00 19.46 499 LEU B O 1
ATOM 7868 N N . LYS B 1 539 ? 1.231 70.708 79.992 1.00 15.91 500 LYS B N 1
ATOM 7869 C CA . LYS B 1 539 ? 2.451 70.144 80.560 1.00 16.03 500 LYS B CA 1
ATOM 7870 C C . LYS B 1 539 ? 3.648 70.467 79.676 1.00 15.58 500 LYS B C 1
ATOM 7871 O O . LYS B 1 539 ? 3.551 70.481 78.441 1.00 15.39 500 LYS B O 1
ATOM 7877 N N . SER B 1 540 ? 4.806 70.677 80.302 1.00 16.38 501 SER B N 1
ATOM 7878 C CA . SER B 1 540 ? 6.029 70.918 79.534 1.00 15.71 501 SER B CA 1
ATOM 7879 C C . SER B 1 540 ? 6.330 69.788 78.554 1.00 16.06 501 SER B C 1
ATOM 7880 O O . SER B 1 540 ? 6.049 68.614 78.839 1.00 15.40 501 SER B O 1
ATOM 7883 N N . PRO B 1 541 ? 6.969 70.109 77.400 1.00 17.81 502 PRO B N 1
ATOM 7884 C CA . PRO B 1 541 ? 7.506 69.053 76.535 1.00 14.47 502 PRO B CA 1
ATOM 7885 C C . PRO B 1 541 ? 8.387 68.030 77.288 1.00 17.55 502 PRO B C 1
ATOM 7886 O O . PRO B 1 541 ? 8.507 66.870 76.864 1.00 17.87 502 PRO B O 1
ATOM 7890 N N . ALA B 1 542 ? 8.994 68.440 78.403 1.00 19.46 503 ALA B N 1
ATOM 7891 C CA . ALA B 1 542 ? 9.751 67.488 79.207 1.00 19.92 503 ALA B CA 1
ATOM 7892 C C . ALA B 1 542 ? 8.893 66.308 79.657 1.00 20.80 503 ALA B C 1
ATOM 7893 O O . ALA B 1 542 ? 9.384 65.176 79.738 1.00 22.57 503 ALA B O 1
ATOM 7895 N N . GLU B 1 543 ? 7.599 66.544 79.959 1.00 17.24 504 GLU B N 1
ATOM 7896 C CA . GLU B 1 543 ? 6.720 65.465 80.395 1.00 18.42 504 GLU B CA 1
ATOM 7897 C C . GLU B 1 543 ? 6.403 64.494 79.262 1.00 20.63 504 GLU B C 1
ATOM 7898 O O . GLU B 1 543 ? 5.929 63.381 79.511 1.00 23.00 504 GLU B O 1
ATOM 7904 N N . TYR B 1 544 ? 6.676 64.872 78.020 1.00 18.87 505 TYR B N 1
ATOM 7905 C CA . TYR B 1 544 ? 6.430 64.019 76.870 1.00 18.27 505 TYR B CA 1
ATOM 7906 C C . TYR B 1 544 ? 7.695 63.360 76.366 1.00 19.57 505 TYR B C 1
ATOM 7907 O O . TYR B 1 544 ? 7.667 62.689 75.334 1.00 20.33 505 TYR B O 1
ATOM 7916 N N . GLY B 1 545 ? 8.800 63.510 77.096 1.00 19.46 506 GLY B N 1
ATOM 7917 C CA . GLY B 1 545 ? 10.051 62.870 76.724 1.00 17.73 506 GLY B CA 1
ATOM 7918 C C . GLY B 1 545 ? 11.070 63.706 75.990 1.00 20.35 506 GLY B C 1
ATOM 7919 O O . GLY B 1 545 ? 12.096 63.153 75.567 1.00 21.64 506 GLY B O 1
ATOM 7920 N N . PHE B 1 546 ? 10.830 65.009 75.794 1.00 18.88 507 PHE B N 1
ATOM 7921 C CA . PHE B 1 546 ? 11.690 65.847 74.972 1.00 18.44 507 PHE B CA 1
ATOM 7922 C C . PHE B 1 546 ? 12.572 66.782 75.796 1.00 17.08 507 PHE B C 1
ATOM 7923 O O . PHE B 1 546 ? 13.117 67.744 75.245 1.00 16.74 507 PHE B O 1
ATOM 7931 N N . GLY B 1 547 ? 12.744 66.496 77.111 1.00 17.37 508 GLY B N 1
ATOM 7932 C CA . GLY B 1 547 ? 13.540 67.362 77.970 1.00 18.94 508 GLY B CA 1
ATOM 7933 C C . GLY B 1 547 ? 14.980 67.602 77.526 1.00 16.85 508 GLY B C 1
ATOM 7934 O O . GLY B 1 547 ? 15.537 68.680 77.771 1.00 16.40 508 GLY B O 1
ATOM 7935 N N . GLN B 1 548 ? 15.587 66.637 76.838 1.00 17.35 509 GLN B N 1
ATOM 7936 C CA . GLN B 1 548 ? 16.968 66.793 76.376 1.00 19.07 509 GLN B CA 1
ATOM 7937 C C . GLN B 1 548 ? 17.128 67.933 75.397 1.00 20.87 509 GLN B C 1
ATOM 7938 O O . GLN B 1 548 ? 18.254 68.369 75.141 1.00 18.45 509 GLN B O 1
ATOM 7944 N N . TYR B 1 549 ? 16.024 68.421 74.804 1.00 16.24 510 TYR B N 1
ATOM 7945 C CA . TYR B 1 549 ? 16.148 69.451 73.793 1.00 17.79 510 TYR B CA 1
ATOM 7946 C C . TYR B 1 549 ? 15.829 70.831 74.323 1.00 17.57 510 TYR B C 1
ATOM 7947 O O . TYR B 1 549 ? 15.941 71.813 73.574 1.00 18.39 510 TYR B O 1
ATOM 7956 N N . LEU B 1 550 ? 15.483 70.952 75.605 1.00 18.46 511 LEU B N 1
ATOM 7957 C CA . LEU B 1 550 ? 14.933 72.216 76.126 1.00 17.05 511 LEU B CA 1
ATOM 7958 C C . LEU B 1 550 ? 16.047 73.172 76.582 1.00 18.63 511 LEU B C 1
ATOM 7959 O O . LEU B 1 550 ? 16.240 73.449 77.777 1.00 20.46 511 LEU B O 1
ATOM 7964 N N . THR B 1 551 ? 16.772 73.702 75.583 1.00 17.59 512 THR B N 1
ATOM 7965 C CA . THR B 1 551 ? 17.909 74.598 75.867 1.00 17.19 512 THR B CA 1
ATOM 7966 C C . THR B 1 551 ? 17.494 75.807 76.691 1.00 21.57 512 THR B C 1
ATOM 7967 O O . THR B 1 551 ? 18.265 76.283 77.542 1.00 21.25 512 THR B O 1
ATOM 7971 N N . GLY B 1 552 ? 16.297 76.344 76.444 1.00 18.16 513 GLY B N 1
ATOM 7972 C CA . GLY B 1 552 ? 15.875 77.521 77.178 1.00 17.14 513 GLY B CA 1
ATOM 7973 C C . GLY B 1 552 ? 15.113 77.272 78.472 1.00 17.77 513 GLY B C 1
ATOM 7974 O O . GLY B 1 552 ? 14.531 78.211 79.003 1.00 20.41 513 GLY B O 1
ATOM 7975 N N . GLY B 1 553 ? 15.152 76.053 79.004 1.00 16.66 514 GLY B N 1
ATOM 7976 C CA . GLY B 1 553 ? 14.593 75.696 80.294 1.00 18.38 514 GLY B CA 1
ATOM 7977 C C . GLY B 1 553 ? 13.361 74.816 80.134 1.00 23.57 514 GLY B C 1
ATOM 7978 O O . GLY B 1 553 ? 12.779 74.699 79.055 1.00 19.33 514 GLY B O 1
ATOM 7979 N N . THR B 1 554 ? 12.950 74.196 81.255 1.00 19.68 515 THR B N 1
ATOM 7980 C CA . THR B 1 554 ? 11.885 73.181 81.235 1.00 18.61 515 THR B CA 1
ATOM 7981 C C . THR B 1 554 ? 10.476 73.774 81.116 1.00 19.99 515 THR B C 1
ATOM 7982 O O . THR B 1 554 ? 9.606 73.211 80.433 1.00 18.58 515 THR B O 1
ATOM 7986 N N . GLU B 1 555 ? 10.201 74.856 81.812 1.00 18.44 516 GLU B N 1
ATOM 7987 C CA . GLU B 1 555 ? 8.834 75.341 81.887 1.00 17.03 516 GLU B CA 1
ATOM 7988 C C . GLU B 1 555 ? 8.476 76.100 80.615 1.00 17.65 516 GLU B C 1
ATOM 7989 O O . GLU B 1 555 ? 9.306 76.776 80.005 1.00 17.76 516 GLU B O 1
ATOM 7995 N N . ILE B 1 556 ? 7.211 75.981 80.210 1.00 17.36 517 ILE B N 1
ATOM 7996 C CA . ILE B 1 556 ? 6.757 76.736 79.038 1.00 16.58 517 ILE B CA 1
ATOM 7997 C C . ILE B 1 556 ? 6.913 78.230 79.300 1.00 16.92 517 ILE B C 1
ATOM 7998 O O . ILE B 1 556 ? 6.385 78.730 80.316 1.00 16.51 517 ILE B O 1
ATOM 8003 N N . PRO B 1 557 ? 7.643 78.963 78.441 1.00 15.75 518 PRO B N 1
ATOM 8004 C CA . PRO B 1 557 ? 7.780 80.424 78.610 1.00 16.49 518 PRO B CA 1
ATOM 8005 C C . PRO B 1 557 ? 6.453 81.135 78.780 1.00 17.13 518 PRO B C 1
ATOM 8006 O O . PRO B 1 557 ? 5.439 80.747 78.191 1.00 16.23 518 PRO B O 1
ATOM 8010 N N . VAL B 1 558 ? 6.470 82.180 79.615 1.00 15.79 519 VAL B N 1
ATOM 8011 C CA . VAL B 1 558 ? 5.302 82.982 79.909 1.00 14.93 519 VAL B CA 1
ATOM 8012 C C . VAL B 1 558 ? 5.392 84.403 79.385 1.00 14.83 519 VAL B C 1
ATOM 8013 O O . VAL B 1 558 ? 4.427 85.191 79.564 1.00 15.06 519 VAL B O 1
ATOM 8017 N N . ARG B 1 559 ? 6.521 84.784 78.770 1.00 15.33 520 ARG B N 1
ATOM 8018 C CA . ARG B 1 559 ? 6.643 86.069 78.085 1.00 15.72 520 ARG B CA 1
ATOM 8019 C C . ARG B 1 559 ? 7.767 85.895 77.069 1.00 15.77 520 ARG B C 1
ATOM 8020 O O . ARG B 1 559 ? 8.408 84.835 77.017 1.00 15.68 520 ARG B O 1
ATOM 8028 N N . LEU B 1 560 ? 7.976 86.912 76.225 1.00 16.85 521 LEU B N 1
ATOM 8029 C CA . LEU B 1 560 ? 9.165 86.953 75.389 1.00 15.82 521 LEU B CA 1
ATOM 8030 C C . LEU B 1 560 ? 10.075 88.080 75.854 1.00 17.63 521 LEU B C 1
ATOM 8031 O O . LEU B 1 560 ? 9.620 89.045 76.466 1.00 18.73 521 LEU B O 1
ATOM 8036 N N . CYS B 1 561 ? 11.372 87.973 75.483 1.00 18.24 522 CYS B N 1
ATOM 8037 C CA . CYS B 1 561 ? 12.374 88.948 75.899 1.00 20.44 522 CYS B CA 1
ATOM 8038 C C . CYS B 1 561 ? 12.409 90.154 74.953 1.00 21.43 522 CYS B C 1
ATOM 8039 O O . CYS B 1 561 ? 12.069 90.070 73.763 1.00 21.59 522 CYS B O 1
ATOM 8042 N N . TYR B 1 562 ? 12.886 91.276 75.489 1.00 21.05 523 TYR B N 1
ATOM 8043 C CA . TYR B 1 562 ? 13.033 92.492 74.700 1.00 20.99 523 TYR B CA 1
ATOM 8044 C C . TYR B 1 562 ? 14.141 92.312 73.660 1.00 20.60 523 TYR B C 1
ATOM 8045 O O . TYR B 1 562 ? 15.119 91.598 73.918 1.00 22.51 523 TYR B O 1
ATOM 8054 N N . PRO B 1 563 ? 14.022 92.962 72.493 1.00 20.84 524 PRO B N 1
ATOM 8055 C CA . PRO B 1 563 ? 15.116 92.915 71.507 1.00 20.57 524 PRO B CA 1
ATOM 8056 C C . PRO B 1 563 ? 16.396 93.460 72.117 1.00 24.03 524 PRO B C 1
ATOM 8057 O O . PRO B 1 563 ? 16.383 94.519 72.751 1.00 26.62 524 PRO B O 1
ATOM 8061 N N . VAL B 1 564 ? 17.515 92.764 71.877 1.00 23.91 525 VAL B N 1
ATOM 8062 C CA . VAL B 1 564 ? 18.764 93.162 72.554 1.00 28.76 525 VAL B CA 1
ATOM 8063 C C . VAL B 1 564 ? 19.223 94.553 72.123 1.00 32.37 525 VAL B C 1
ATOM 8064 O O . VAL B 1 564 ? 19.816 95.291 72.914 1.00 33.41 525 VAL B O 1
ATOM 8068 N N . LEU B 1 565 ? 18.948 94.948 70.887 1.00 31.60 526 LEU B N 1
ATOM 8069 C CA . LEU B 1 565 ? 19.355 96.276 70.448 1.00 36.67 526 LEU B CA 1
ATOM 8070 C C . LEU B 1 565 ? 18.769 97.389 71.305 1.00 35.31 526 LEU B C 1
ATOM 8071 O O . LEU B 1 565 ? 19.249 98.521 71.216 1.00 32.81 526 LEU B O 1
ATOM 8076 N N . GLU B 1 566 ? 17.737 97.111 72.120 1.00 30.37 527 GLU B N 1
ATOM 8077 C CA . GLU B 1 566 ? 17.177 98.162 72.977 1.00 30.56 527 GLU B CA 1
ATOM 8078 C C . GLU B 1 566 ? 18.210 98.681 73.974 1.00 25.09 527 GLU B C 1
ATOM 8079 O O . GLU B 1 566 ? 18.128 99.836 74.410 1.00 30.97 527 GLU B O 1
ATOM 8085 N N . SER B 1 567 ? 19.157 97.834 74.365 1.00 29.37 528 SER B N 1
ATOM 8086 C CA . SER B 1 567 ? 20.232 98.261 75.257 1.00 32.70 528 SER B CA 1
ATOM 8087 C C . SER B 1 567 ? 21.127 99.289 74.591 1.00 47.43 528 SER B C 1
ATOM 8088 O O . SER B 1 567 ? 21.846 100.009 75.288 1.00 45.75 528 SER B O 1
ATOM 8091 N N . SER B 1 568 ? 21.102 99.364 73.260 1.00 38.51 529 SER B N 1
ATOM 8092 C CA . SER B 1 568 ? 21.838 100.363 72.496 1.00 37.12 529 SER B CA 1
ATOM 8093 C C . SER B 1 568 ? 20.985 101.561 72.117 1.00 50.08 529 SER B C 1
ATOM 8094 O O . SER B 1 568 ? 21.437 102.698 72.246 1.00 63.59 529 SER B O 1
ATOM 8097 N N . TYR B 1 569 ? 19.756 101.339 71.665 1.00 33.39 530 TYR B N 1
ATOM 8098 C CA . TYR B 1 569 ? 18.903 102.424 71.222 1.00 37.16 530 TYR B CA 1
ATOM 8099 C C . TYR B 1 569 ? 18.148 103.104 72.362 1.00 38.74 530 TYR B C 1
ATOM 8100 O O . TYR B 1 569 ? 17.616 104.205 72.164 1.00 37.13 530 TYR B O 1
ATOM 8102 N N . ASN B 1 570 ? 18.056 102.472 73.534 1.00 37.64 531 ASN B N 1
ATOM 8103 C CA . ASN B 1 570 ? 17.193 102.998 74.584 1.00 35.88 531 ASN B CA 1
ATOM 8104 C C . ASN B 1 570 ? 17.669 102.468 75.931 1.00 41.38 531 ASN B C 1
ATOM 8105 O O . ASN B 1 570 ? 16.870 101.972 76.736 1.00 29.61 531 ASN B O 1
ATOM 8110 N N . LYS B 1 571 ? 18.978 102.607 76.171 1.00 33.11 532 LYS B N 1
ATOM 8111 C CA . LYS B 1 571 ? 19.671 101.914 77.251 1.00 31.67 532 LYS B CA 1
ATOM 8112 C C . LYS B 1 571 ? 19.047 102.142 78.624 1.00 26.49 532 LYS B C 1
ATOM 8113 O O . LYS B 1 571 ? 18.860 101.189 79.395 1.00 32.92 532 LYS B O 1
ATOM 8119 N N . LYS B 1 572 ? 18.823 103.405 78.998 1.00 32.28 533 LYS B N 1
ATOM 8120 C CA . LYS B 1 572 ? 18.370 103.691 80.358 1.00 29.89 533 LYS B CA 1
ATOM 8121 C C . LYS B 1 572 ? 16.995 103.082 80.609 1.00 34.71 533 LYS B C 1
ATOM 8122 O O . LYS B 1 572 ? 16.757 102.432 81.641 1.00 34.20 533 LYS B O 1
ATOM 8128 N N . SER B 1 573 ? 16.072 103.304 79.672 1.00 33.73 534 SER B N 1
ATOM 8129 C CA . SER B 1 573 ? 14.706 102.793 79.806 1.00 32.03 534 SER B CA 1
ATOM 8130 C C . SER B 1 573 ? 14.691 101.266 79.834 1.00 32.03 534 SER B C 1
ATOM 8131 O O . SER B 1 573 ? 13.967 100.655 80.631 1.00 33.14 534 SER B O 1
ATOM 8134 N N . TYR B 1 574 ? 15.507 100.637 78.983 1.00 26.65 535 TYR B N 1
ATOM 8135 C CA . TYR B 1 574 ? 15.596 99.179 78.944 1.00 30.47 535 TYR B CA 1
ATOM 8136 C C . TYR B 1 574 ? 16.149 98.644 80.253 1.00 31.32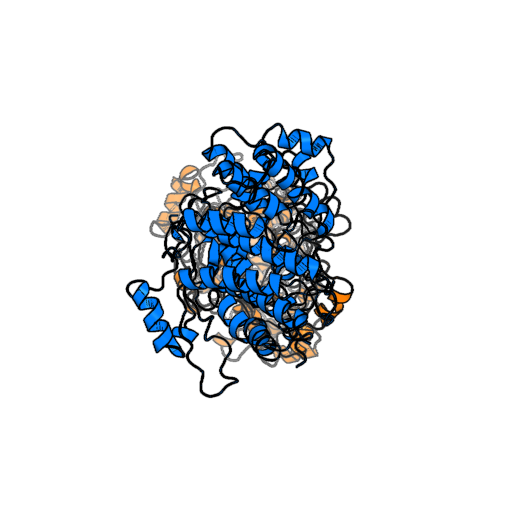 535 TYR B C 1
ATOM 8137 O O . TYR B 1 574 ? 15.579 97.728 80.868 1.00 29.00 535 TYR B O 1
ATOM 8146 N N . ASN B 1 575 ? 17.265 99.218 80.708 1.00 30.40 536 ASN B N 1
ATOM 8147 C CA . ASN B 1 575 ? 17.842 98.776 81.972 1.00 29.21 536 ASN B CA 1
ATOM 8148 C C . ASN B 1 575 ? 16.853 98.937 83.119 1.00 25.24 536 ASN B C 1
ATOM 8149 O O . ASN B 1 575 ? 16.769 98.074 84.003 1.00 31.18 536 ASN B O 1
ATOM 8154 N N . GLU B 1 576 ? 16.103 100.034 83.128 1.00 27.94 537 GLU B N 1
ATOM 8155 C CA . GLU B 1 576 ? 15.098 100.247 84.164 1.00 29.00 537 GLU B CA 1
ATOM 8156 C C . GLU B 1 576 ? 14.038 99.139 84.161 1.00 34.40 537 GLU B C 1
ATOM 8157 O O . GLU B 1 576 ? 13.694 98.587 85.216 1.00 28.40 537 GLU B O 1
ATOM 8163 N N . ALA B 1 577 ? 13.491 98.814 82.982 1.00 27.51 538 ALA B N 1
ATOM 8164 C CA . ALA B 1 577 ? 12.516 97.725 82.903 1.00 27.34 538 ALA B CA 1
ATOM 8165 C C . ALA B 1 577 ? 13.110 96.402 83.381 1.00 22.28 538 ALA B C 1
ATOM 8166 O O . ALA B 1 577 ? 12.422 95.599 84.025 1.00 26.02 538 ALA B O 1
ATOM 8168 N N . ILE B 1 578 ? 14.367 96.125 83.036 1.00 21.72 539 ILE B N 1
ATOM 8169 C CA . ILE B 1 578 ? 14.940 94.848 83.428 1.00 21.70 539 ILE B CA 1
ATOM 8170 C C . ILE B 1 578 ? 15.207 94.812 84.929 1.00 25.38 539 ILE B C 1
ATOM 8171 O O . ILE B 1 578 ? 15.068 93.763 85.586 1.00 27.89 539 ILE B O 1
ATOM 8176 N N . GLU B 1 579 ? 15.587 95.952 85.505 1.00 29.96 540 GLU B N 1
ATOM 8177 C CA . GLU B 1 579 ? 15.794 95.979 86.951 1.00 28.05 540 GLU B CA 1
ATOM 8178 C C . GLU B 1 579 ? 14.504 95.665 87.699 1.00 26.99 540 GLU B C 1
ATOM 8179 O O . GLU B 1 579 ? 14.526 94.980 88.728 1.00 26.81 540 GLU B O 1
ATOM 8185 N N . ARG B 1 580 ? 13.363 96.134 87.171 1.00 29.20 541 ARG B N 1
ATOM 8186 C CA . ARG B 1 580 ? 12.050 95.872 87.762 1.00 23.02 541 ARG B CA 1
ATOM 8187 C C . ARG B 1 580 ? 11.695 94.397 87.768 1.00 27.37 541 ARG B C 1
ATOM 8188 O O . ARG B 1 580 ? 10.865 93.975 88.590 1.00 29.65 541 ARG B O 1
ATOM 8196 N N . MET B 1 581 ? 12.297 93.608 86.885 1.00 24.19 542 MET B N 1
ATOM 8197 C CA . MET B 1 581 ? 12.072 92.172 86.869 1.00 23.24 542 MET B CA 1
ATOM 8198 C C . MET B 1 581 ? 13.069 91.431 87.727 1.00 30.67 542 MET B C 1
ATOM 8199 O O . MET B 1 581 ? 13.066 90.198 87.733 1.00 31.28 542 MET B O 1
ATOM 8204 N N . GLY B 1 582 ? 13.948 92.148 88.416 1.00 31.08 543 GLY B N 1
ATOM 8205 C CA . GLY B 1 582 ? 14.987 91.516 89.200 1.00 28.16 543 GLY B CA 1
ATOM 8206 C C . GLY B 1 582 ? 16.358 91.520 88.580 1.00 29.62 543 GLY B C 1
ATOM 8207 O O . GLY B 1 582 ? 17.268 90.903 89.142 1.00 33.04 543 GLY B O 1
ATOM 8208 N N . GLY B 1 583 ? 16.537 92.167 87.430 1.00 25.90 544 GLY B N 1
ATOM 8209 C CA . GLY B 1 583 ? 17.860 92.387 86.888 1.00 30.04 544 GLY B CA 1
ATOM 8210 C C . GLY B 1 583 ? 18.212 91.546 85.689 1.00 31.82 544 GLY B C 1
ATOM 8211 O O . GLY B 1 583 ? 19.320 91.690 85.155 1.00 30.49 544 GLY B O 1
ATOM 8212 N N . THR B 1 584 ? 17.321 90.663 85.236 1.00 32.10 545 THR B N 1
ATOM 8213 C CA . THR B 1 584 ? 17.567 89.940 83.994 1.00 27.02 545 THR B CA 1
ATOM 8214 C C . THR B 1 584 ? 16.294 89.950 83.160 1.00 27.56 545 THR B C 1
ATOM 8215 O O . THR B 1 584 ? 15.216 90.290 83.650 1.00 24.52 545 THR B O 1
ATOM 8219 N N . ASP B 1 585 ? 16.456 89.625 81.889 1.00 26.03 546 ASP B N 1
ATOM 8220 C CA . ASP B 1 585 ? 15.366 89.610 80.909 1.00 28.25 546 ASP B CA 1
ATOM 8221 C C . ASP B 1 585 ? 15.169 88.127 80.633 1.00 25.03 546 ASP B C 1
ATOM 8222 O O . ASP B 1 585 ? 15.928 87.532 79.862 1.00 27.18 546 ASP B O 1
ATOM 8227 N N . ASN B 1 586 ? 14.169 87.528 81.281 1.00 21.17 547 ASN B N 1
ATOM 8228 C CA . ASN B 1 586 ? 14.035 86.079 81.334 1.00 18.22 547 ASN B CA 1
ATOM 8229 C C . ASN B 1 586 ? 12.626 85.731 80.863 1.00 19.13 547 ASN B C 1
ATOM 8230 O O . ASN B 1 586 ? 11.656 86.293 81.374 1.00 18.12 547 ASN B O 1
ATOM 8235 N N . TRP B 1 587 ? 12.517 84.782 79.922 1.00 16.82 548 TRP B N 1
ATOM 8236 C CA . TRP B 1 587 ? 11.190 84.446 79.387 1.00 15.76 548 TRP B CA 1
ATOM 8237 C C . TRP B 1 587 ? 10.364 83.580 80.340 1.00 19.50 548 TRP B C 1
ATOM 8238 O O . TRP B 1 587 ? 9.184 83.312 80.033 1.00 17.50 548 TRP B O 1
ATOM 8249 N N . HIS B 1 588 ? 10.922 83.194 81.501 1.00 16.21 549 HIS B N 1
ATOM 8250 C CA . HIS B 1 588 ? 10.178 82.528 82.558 1.00 17.03 549 HIS B CA 1
ATOM 8251 C C . HIS B 1 588 ? 9.609 83.477 83.600 1.00 17.52 549 HIS B C 1
ATOM 8252 O O . HIS B 1 588 ? 8.931 83.007 84.516 1.00 19.86 549 HIS B O 1
ATOM 8259 N N . SER B 1 589 ? 9.857 84.781 83.489 1.00 17.21 550 SER B N 1
ATOM 8260 C CA A SER B 1 589 ? 9.318 85.742 84.446 0.41 19.21 550 SER B CA 1
ATOM 8261 C CA B SER B 1 589 ? 9.335 85.750 84.441 0.59 19.22 550 SER B CA 1
ATOM 8262 C C . SER B 1 589 ? 7.872 86.061 84.116 1.00 17.60 550 SER B C 1
ATOM 8263 O O . SER B 1 589 ? 7.559 86.480 83.000 1.00 18.65 550 SER B O 1
ATOM 8268 N N . LEU B 1 590 ? 6.996 85.905 85.107 1.00 16.96 551 LEU B N 1
ATOM 8269 C CA . LEU B 1 590 ? 5.573 86.142 84.906 1.00 16.09 551 LEU B CA 1
ATOM 8270 C C . LEU B 1 590 ? 5.279 87.615 84.655 1.00 15.91 551 LEU B C 1
ATOM 8271 O O . LEU B 1 590 ? 5.823 88.498 85.333 1.00 19.59 551 LEU B O 1
ATOM 8276 N N . LEU B 1 591 ? 4.393 87.890 83.683 1.00 15.88 552 LEU B N 1
ATOM 8277 C CA . LEU B 1 591 ? 3.891 89.249 83.513 1.00 15.13 552 LEU B CA 1
ATOM 8278 C C . LEU B 1 591 ? 3.060 89.679 84.730 1.00 15.95 552 LEU B C 1
ATOM 8279 O O . LEU B 1 591 ? 2.551 88.854 85.478 1.00 16.77 552 LEU B O 1
ATOM 8284 N N . TRP B 1 592 ? 2.866 90.992 84.842 1.00 18.07 553 TRP B N 1
ATOM 8285 C CA . TRP B 1 592 ? 2.173 91.551 86.004 1.00 18.69 553 TRP B CA 1
ATOM 8286 C C . TRP B 1 592 ? 0.796 90.928 86.211 1.00 18.73 553 TRP B C 1
ATOM 8287 O O . TRP B 1 592 ? 0.423 90.613 87.350 1.00 18.79 553 TRP B O 1
ATOM 8298 N N . TRP B 1 593 ? 0.030 90.699 85.138 1.00 16.17 554 TRP B N 1
ATOM 8299 C CA . TRP B 1 593 ? -1.302 90.127 85.337 1.00 14.66 554 TRP B CA 1
ATOM 8300 C C . TRP B 1 593 ? -1.306 88.613 85.486 1.00 15.26 554 TRP B C 1
ATOM 8301 O O . TRP B 1 593 ? -2.370 88.031 85.719 1.00 16.39 554 TRP B O 1
ATOM 8312 N N . ASP B 1 594 ? -0.153 87.946 85.313 1.00 16.09 555 ASP B N 1
ATOM 8313 C CA . ASP B 1 594 ? -0.101 86.483 85.316 1.00 14.15 555 ASP B CA 1
ATOM 8314 C C . ASP B 1 594 ? 0.306 85.976 86.718 1.00 22.60 555 ASP B C 1
ATOM 8315 O O . ASP B 1 594 ? 1.466 86.022 87.066 1.00 22.74 555 ASP B O 1
ATOM 8320 N N . THR B 1 595 ? -0.634 85.430 87.503 1.00 26.81 556 THR B N 1
ATOM 8321 C CA . THR B 1 595 ? -0.311 85.200 88.924 1.00 26.92 556 THR B CA 1
ATOM 8322 C C . THR B 1 595 ? 0.493 83.933 89.209 1.00 42.25 556 THR B C 1
ATOM 8323 O O . THR B 1 595 ? 1.249 83.891 90.199 1.00 40.86 556 THR B O 1
ATOM 8327 N N . GLU B 1 596 ? 0.300 82.886 88.411 1.00 39.72 557 GLU B N 1
ATOM 8328 C CA . GLU B 1 596 ? 1.093 81.659 88.476 1.00 51.94 557 GLU B CA 1
ATOM 8329 C C . GLU B 1 596 ? 1.099 81.085 87.064 1.00 58.43 557 GLU B C 1
ATOM 8330 O O . GLU B 1 596 ? 0.427 81.624 86.172 1.00 21.00 557 GLU B O 1
ATOM 8336 N N . ASN B 1 597 ? 1.864 79.993 86.855 1.00 48.23 558 ASN B N 1
ATOM 8337 C CA . ASN B 1 597 ? 1.975 79.352 85.533 1.00 57.08 558 ASN B CA 1
ATOM 8338 C C . ASN B 1 597 ? 1.667 77.844 85.564 1.00 59.34 558 ASN B C 1
ATOM 8339 O O . ASN B 1 597 ? 1.416 77.252 86.624 1.00 64.35 558 ASN B O 1
ATOM 8344 N N . GLN B 1 598 ? 1.654 77.237 84.359 1.00 57.71 559 GLN B N 1
ATOM 8345 C CA . GLN B 1 598 ? 1.439 75.782 84.169 1.00 45.43 559 GLN B CA 1
ATOM 8346 C C . GLN B 1 598 ? 2.306 75.090 83.065 1.00 55.81 559 GLN B C 1
ATOM 8347 O O . GLN B 1 598 ? 2.518 75.592 81.937 1.00 40.02 559 GLN B O 1
#

Foldseek 3Di:
DALLVLQLQLLLLLQQQLQLLLLCQQALCLLLQWWDAFCRNLQPHLQPDFDQVSLASLVVSCLVGNLLSLVVSLVVQPPPLQRLQSNLLSLLVNLLSVVLVCQFAFFAFRVLGNPCVPPPSPLGFTHGNVVSLVVLLVSLQVSLVSDDVVHDANCNDQFQRRPSLLVNQDSLLVLLVSLLLQCVLCVVSSLVSNQVSCVGPSGHFQAFVSFGWRFADFDFADPDPVSSVGSRFRSSLQCQCHQQNQQGHTFTGCVNLCVCVVLLNPCNVVFKFQWDCLPADNGARPPIHTCRVVCVVVVNAQDEHHRSAHLVVVWADWDFAPVQVVVCVVVVSTGRTDTSSSGIGGDRLSNGRRQIQGRGGSLVSLLSLLLCVLVVRPNDDDHSQVSLLVSLQNLQVVCCVRRVGDDQDPVSSCVSCVGSLDQDDDSVSNLQSSLQSVLSSCPSPSSSNLSSCQQSVPPVDAWVVVVPNNVSNPQDGDRFSHRFHRPCCCVPSVVSVQVVCVVVVVDGHRNDHHSSRPDD/DLLVLQLVLLLLLQQQLQLLLLCQQALCLLLQWWEAFCRNLQPRLQPDFDLVSLASLVCSCLVGNLLSLVVSLVVQPPPLQRLLSNLLSLLVNLLSVVLVCQFAFFAFDPQGNCCVPPVGFLGFRHGNVVSLVVLLVSLQVSLVSDDVVHDARCSAQFQRRPSLLVNQDSLLVLLLSLLLQCVVCVPSSLVSNVVSCVGRSGHFQAQVSFGWGWADFDFQDDDPVSSVGSRFRSSLQPLCHLQNQQGHTFTGCVNLVVCVVLLNPCNVLFWFQWDCLPADNTARPPIHTCRVVCVVVVNAQDEHHRSHHLVVVWADWDFAPVQVVVCVVVVSTGRTDTSSSGIGGDRLSNGRRQIQGRGGSLVVLLSLLLCVLVVRDNDDDHSQVSQLVSLQSLQVVCCVRRVGDDDDPVSSCVSCVTSLPQDDDSVSNLQSSLQSVLSSCPSPSSSNLSSCQQSVPPVDAWVVVVPNNVSNPQDGFRFSHHFHNPCCCVRNVVSNQVVCVVQVRHGHRNGHHPSRDDGD